Protein 8JBR (pdb70)

Secondary structure (DSSP, 8-state):
-TTTSSS-SSEEEEEEPPHHHHHHHHHHTSSS---TTEEEEEEEEES---HHHHHHHHHHHHHH-GGGGEEEE-SSSSS-EEEEES-----EEEEE-TTS-HHHHHHHHHHHHHHHHTS---TTSSPSEEEEEEESSSSEEEEEEEEETTT--HHHHHHHHHHHHHHHTGGGTS---PPPPP-S--HHHHHHHHHHHHT-HHHHHHHHHHTTT----PPP-----SS-SS--EEEE---HHHHHHHHHHHHHHTS-HHHHHHHHHHHHHHHHHT-SEEEEEEEE----SSTTSSSS-S---EEEEEEEE----BHHHHHHHHHHHHHTTTGGGGS-HHHHSBTTB-S-SEEEEEE----TTTTSBSS--EEE---S-SEEEEEEE-TTT--EEEEEEE-TTT--HHHHHHHHHHHHHHHHHHHHSTTSBTTTS--S-HHHHIIIIIGGG-----PPP--HHHHHHHHHHH-TTSEEEE-SS-EEEHHHHHHHHHHHHHHHHHHT--TT-EEEEE--SSHHHHHHHHHHHHHT-EEEEE-TTS-HHHHHHHHHHH--SEEEE-HHHHTTS---SSEEEETGGGHHHHHTS--S-------TTSEEEEEEEE-SS--EEEEEEEHHHHHHHHHHHHHHS-TTTTSEEEE-S-TTSTHHHHHHHHHHHHT-EEEE-SSGGGGGG-GGGGG--EEEE-HHHHHHHHHTT-S-TT--EEEE-SS---HHHHHHHHHSTT--EEEEEE--TBTBS-SEEEEPPTT--SPPP-BEE-TTEEEEEE-TTSPBPPTT--EEEEEEETT--S-BTT-HHHHHHHEEE-TT---SS-EEEEEEEEEEE-TTS-EEEEEESSS----SS-------TT--EEEE---TTS---EEEEB--SSS---TTHHHHHHHTTS-TTTS-SB--B-S----SSSS---GGGS-----S-BSBTT------SSHHHHHHHHHHHH--S---TT-BTGGGT--HHHHHHHHHHHHTTT-B--HHHHHHS-BHHHHHHH-B---

Radius of gyration: 36.07 Å; Cα contacts (8 Å, |Δi|>4): 2000; chains: 1; bounding box: 72×88×105 Å

Sequence (1023 aa):
QEVRLNLPEEVEDAYPLTALQLGMIFHSEYQGNLSVYHDVFTYHIRADFSFPALHSAIQEIVQRHPVLRTSFALFEYQEPLQLVHRQIDVPLGLDDLTHLSTSEQDTAIDDWIEREKIRTFDWNIPPLFRFHLHRRSQDNFNLTFSFHHSILDGWSVASLLTELLQQYLYLLDKKVLPLSPTPALSFRDFVALEKKTIQSPECQNYWQEKLRDVTLTKLPQWSKSNQVNQDWDWLVPISSQVSQGLKQLGKQVGVPLKSVLLAAHFRVLSLLNNQRDIVTGLVSNGRLEAADGEKILGLFLNTLPLRLELSGGPWSDLVKQAFDVERECLSWRRYPLAELQKSGQPLFDTAFNFIHFHIGVKDLEVLGGKFFNQTNFTLLANFSLHPLSSQIELTLKYDGNYLGEKQMELIGGYYEKTLIAMATEGLERYETCCLLSEQEQHQLLKEWNDTEVHYPDGCIHQLFEEQVKRSPDAIAIITENEQLTYRQLNEKANQLGRYLARKGVKSESLVGICLERTPEMVIGLLAILKAGGAYVPLDPAYPTERLNVILEDAQVSLLLTQAKLVEKLGNYPGNLVILEAEQKNIALESPENLSLPVSSSNTAYVIYTSGSTGKPKGVVIEHHSTTTLLNWSKEVFSSEELAGVLGSTSICFDLSVFELFLPLAVGGKIILAQNVLDLPSLSAAKEVTLINTVPTAIAQLLEIEAIPETVRTVNLAGEALSNQLVQKLYQQENIKNVYNLYGPSEDTTYSTFSLVPKGHHGQPSIGRPIANTQVYILDSFKQPVPLGTIGDLYIGGEGLARCYLNQPELTAEKFISNPFSNEPNAKLYKTGDLARYLPDGNIDFLGRGDNQVKLRGFRIELGEIEAAVVKVWEDSYRNKRLVAYLVAENDPINTEDLRRFLGQKLPEYMIPALFVSLEALPLTPNGKIDRSRLPIPEIPSTSEQDFVPPHTQKEKILASIWQDILSIKQVSRYDRFFEVGGDSIISIQVVARARQAGLKITPKQIFEYPTLAELATVADYST

Structure (mmCIF, N/CA/C/O backbone):
data_8JBR
#
_entry.id   8JBR
#
_cell.length_a   173.990
_cell.length_b   173.990
_cell.length_c   78.033
_cell.angle_alpha   90.00
_cell.angle_beta   90.00
_cell.angle_gamma   90.00
#
_symmetry.space_group_name_H-M   'I 41'
#
loop_
_entity.id
_entity.type
_entity.pdbx_description
1 polymer 'McyA protein'
2 non-polymer "ADENOSINE-5'-TRIPHOSPHATE"
3 non-polymer "4'-PHOSPHOPANTETHEINE"
4 water water
#
loop_
_atom_site.group_PDB
_atom_site.id
_atom_site.type_symbol
_atom_site.label_atom_id
_atom_site.label_alt_id
_atom_site.label_comp_id
_atom_site.label_asym_id
_atom_site.label_entity_id
_atom_site.label_seq_id
_atom_site.pdbx_PDB_ins_code
_atom_site.Cartn_x
_atom_site.Cartn_y
_atom_site.Cartn_z
_atom_site.occupancy
_atom_site.B_iso_or_equiv
_atom_site.auth_seq_id
_atom_site.auth_comp_id
_atom_site.auth_asym_id
_atom_site.auth_atom_id
_atom_site.pdbx_PDB_model_num
ATOM 1 N N . GLN A 1 4 ? -29.162 -0.088 -92.322 1.00 65.25 1269 GLN A N 1
ATOM 2 C CA . GLN A 1 4 ? -29.879 -0.278 -91.052 1.00 72.99 1269 GLN A CA 1
ATOM 3 C C . GLN A 1 4 ? -31.371 -0.256 -91.244 1.00 69.33 1269 GLN A C 1
ATOM 4 O O . GLN A 1 4 ? -31.931 0.802 -91.586 1.00 67.67 1269 GLN A O 1
ATOM 10 N N . GLU A 1 5 ? -32.087 -1.348 -91.009 1.00 66.56 1270 GLU A N 1
ATOM 11 C CA . GLU A 1 5 ? -33.521 -1.356 -91.220 1.00 65.66 1270 GLU A CA 1
ATOM 12 C C . GLU A 1 5 ? -34.234 -0.950 -89.945 1.00 66.51 1270 GLU A C 1
ATOM 13 O O . GLU A 1 5 ? -35.262 -1.527 -89.646 1.00 67.81 1270 GLU A O 1
ATOM 19 N N . VAL A 1 6 ? -33.612 -0.118 -89.102 1.00 67.37 1271 VAL A N 1
ATOM 20 C CA . VAL A 1 6 ? -34.192 0.282 -87.820 1.00 61.63 1271 VAL A CA 1
ATOM 21 C C . VAL A 1 6 ? -34.233 1.799 -87.879 1.00 60.95 1271 VAL A C 1
ATOM 22 O O . VAL A 1 6 ? -35.236 2.434 -87.539 1.00 65.88 1271 VAL A O 1
ATOM 26 N N . ARG A 1 7 ? -33.105 2.376 -88.297 1.00 61.68 1272 ARG A N 1
ATOM 27 C CA . ARG A 1 7 ? -32.996 3.783 -88.679 1.00 58.67 1272 ARG A CA 1
ATOM 28 C C . ARG A 1 7 ? -34.154 4.198 -89.589 1.00 59.69 1272 ARG A C 1
ATOM 29 O O . ARG A 1 7 ? -34.745 5.271 -89.414 1.00 56.74 1272 ARG A O 1
ATOM 37 N N . LEU A 1 8 ? -34.503 3.345 -90.558 1.00 69.85 1273 LEU A N 1
ATOM 38 C CA . LEU A 1 8 ? -35.586 3.604 -91.499 1.00 69.63 1273 LEU A CA 1
ATOM 39 C C . LEU A 1 8 ? -36.851 2.801 -91.207 1.00 66.17 1273 LEU A C 1
ATOM 40 O O . LEU A 1 8 ? -37.813 2.886 -91.977 1.00 69.50 1273 LEU A O 1
ATOM 45 N N . ASN A 1 9 ? -36.875 2.018 -90.127 1.00 68.39 1274 ASN A N 1
ATOM 46 C CA . ASN A 1 9 ? -38.127 1.427 -89.667 1.00 65.57 1274 ASN A CA 1
ATOM 47 C C . ASN A 1 9 ? -38.537 2.068 -88.349 1.00 64.94 1274 ASN A C 1
ATOM 48 O O . ASN A 1 9 ? -38.895 1.375 -87.392 1.00 69.78 1274 ASN A O 1
ATOM 53 N N . LEU A 1 10 ? -38.466 3.399 -88.293 1.00 64.65 1275 LEU A N 1
ATOM 54 C CA . LEU A 1 10 ? -38.928 4.231 -87.198 1.00 58.91 1275 LEU A CA 1
ATOM 55 C C . LEU A 1 10 ? -40.197 4.969 -87.605 1.00 61.28 1275 LEU A C 1
ATOM 56 O O . LEU A 1 10 ? -40.384 5.286 -88.784 1.00 61.65 1275 LEU A O 1
ATOM 61 N N . PRO A 1 11 ? -41.098 5.234 -86.662 1.00 63.53 1276 PRO A N 1
ATOM 62 C CA . PRO A 1 11 ? -42.207 6.150 -86.945 1.00 63.91 1276 PRO A CA 1
ATOM 63 C C . PRO A 1 11 ? -41.692 7.490 -87.456 1.00 63.74 1276 PRO A C 1
ATOM 64 O O . PRO A 1 11 ? -40.613 7.951 -87.077 1.00 59.44 1276 PRO A O 1
ATOM 68 N N . GLU A 1 12 ? -42.478 8.110 -88.341 1.00 67.14 1277 GLU A N 1
ATOM 69 C CA . GLU A 1 12 ? -42.170 9.465 -88.780 1.00 64.23 1277 GLU A CA 1
ATOM 70 C C . GLU A 1 12 ? -42.222 10.452 -87.624 1.00 65.33 1277 GLU A C 1
ATOM 71 O O . GLU A 1 12 ? -41.620 11.527 -87.713 1.00 72.17 1277 GLU A O 1
ATOM 77 N N . GLU A 1 13 ? -42.947 10.113 -86.555 1.00 67.42 1278 GLU A N 1
ATOM 78 C CA . GLU A 1 13 ? -42.839 10.832 -85.291 1.00 63.53 1278 GLU A CA 1
ATOM 79 C C . GLU A 1 13 ? -41.377 11.021 -84.910 1.00 56.65 1278 GLU A C 1
ATOM 80 O O . GLU A 1 13 ? -40.899 12.144 -84.713 1.00 47.59 1278 GLU A O 1
ATOM 86 N N . VAL A 1 14 ? -40.655 9.910 -84.819 1.00 56.85 1279 VAL A N 1
ATOM 87 C CA . VAL A 1 14 ? -39.288 9.887 -84.316 1.00 53.52 1279 VAL A CA 1
ATOM 88 C C . VAL A 1 14 ? -38.344 10.363 -85.411 1.00 56.20 1279 VAL A C 1
ATOM 89 O O . VAL A 1 14 ? -38.459 9.945 -86.569 1.00 53.59 1279 VAL A O 1
ATOM 93 N N . GLU A 1 15 ? -37.406 11.243 -85.057 1.00 48.85 1280 GLU A N 1
ATOM 94 C CA . GLU A 1 15 ? -36.396 11.652 -86.025 1.00 46.15 1280 GLU A CA 1
ATOM 95 C C . GLU A 1 15 ? -35.047 10.995 -85.766 1.00 48.28 1280 GLU A C 1
ATOM 96 O O . GLU A 1 15 ? -34.260 10.834 -86.702 1.00 45.60 1280 GLU A O 1
ATOM 102 N N . ASP A 1 16 ? -34.776 10.595 -84.524 1.00 49.84 1281 ASP A N 1
ATOM 103 C CA . ASP A 1 16 ? -33.513 9.976 -84.154 1.00 52.13 1281 ASP A CA 1
ATOM 104 C C . ASP A 1 16 ? -33.758 8.888 -83.118 1.00 46.98 1281 ASP A C 1
ATOM 105 O O . ASP A 1 16 ? -34.700 8.963 -82.326 1.00 46.71 1281 ASP A O 1
ATOM 110 N N . ALA A 1 17 ? -32.886 7.882 -83.121 1.00 40.29 1282 ALA A N 1
ATOM 111 C CA . ALA A 1 17 ? -32.999 6.764 -82.193 1.00 45.21 1282 ALA A CA 1
ATOM 112 C C . ALA A 1 17 ? -31.605 6.316 -81.787 1.00 46.04 1282 ALA A C 1
ATOM 113 O O . ALA A 1 17 ? -30.736 6.149 -82.648 1.00 47.23 1282 ALA A O 1
ATOM 115 N N . TYR A 1 18 ? -31.392 6.120 -80.487 1.00 47.69 1283 TYR A N 1
ATOM 116 C CA . TYR A 1 18 ? -30.094 5.647 -80.028 1.00 44.36 1283 TYR A CA 1
ATOM 117 C C . TYR A 1 18 ? -30.243 4.971 -78.673 1.00 46.33 1283 TYR A C 1
ATOM 118 O O . TYR A 1 18 ? -31.188 5.273 -77.936 1.00 50.13 1283 TYR A O 1
ATOM 127 N N . PRO A 1 19 ? -29.336 4.056 -78.319 1.00 48.02 1284 PRO A N 1
ATOM 128 C CA . PRO A 1 19 ? -29.543 3.222 -77.127 1.00 44.52 1284 PRO A CA 1
ATOM 129 C C . PRO A 1 19 ? -29.476 4.027 -75.837 1.00 40.48 1284 PRO A C 1
ATOM 130 O O . PRO A 1 19 ? -29.026 5.173 -75.791 1.00 37.90 1284 PRO A O 1
ATOM 134 N N . LEU A 1 20 ? -29.954 3.390 -74.771 1.00 44.05 1285 LEU A N 1
ATOM 135 C CA . LEU A 1 20 ? -29.851 3.946 -73.432 1.00 39.02 1285 LEU A CA 1
ATOM 136 C C . LEU A 1 20 ? -28.477 3.658 -72.843 1.00 37.89 1285 LEU A C 1
ATOM 137 O O . LEU A 1 20 ? -27.837 2.653 -73.165 1.00 41.47 1285 LEU A O 1
ATOM 142 N N . THR A 1 21 ? -28.028 4.555 -71.972 1.00 41.79 1286 THR A N 1
ATOM 143 C CA . THR A 1 21 ? -26.833 4.287 -71.192 1.00 33.69 1286 THR A CA 1
ATOM 144 C C . THR A 1 21 ? -27.141 3.266 -70.102 1.00 33.35 1286 THR A C 1
ATOM 145 O O . THR A 1 21 ? -28.301 3.007 -69.766 1.00 31.14 1286 THR A O 1
ATOM 149 N N . ALA A 1 22 ? -26.079 2.674 -69.550 1.00 30.42 1287 ALA A N 1
ATOM 150 C CA . ALA A 1 22 ? -26.262 1.758 -68.430 1.00 31.25 1287 ALA A CA 1
ATOM 151 C C . ALA A 1 22 ? -26.883 2.466 -67.234 1.00 32.06 1287 ALA A C 1
ATOM 152 O O . ALA A 1 22 ? -27.601 1.840 -66.444 1.00 27.38 1287 ALA A O 1
ATOM 154 N N . LEU A 1 23 ? -26.634 3.770 -67.094 1.00 24.60 1288 LEU A N 1
ATOM 155 C CA . LEU A 1 23 ? -27.213 4.521 -65.985 1.00 27.27 1288 LEU A CA 1
ATOM 156 C C . LEU A 1 23 ? -28.703 4.761 -66.199 1.00 24.80 1288 LEU A C 1
ATOM 157 O O . LEU A 1 23 ? -29.506 4.585 -65.274 1.00 21.82 1288 LEU A O 1
ATOM 162 N N . GLN A 1 24 ? -29.090 5.180 -67.408 1.00 28.66 1289 GLN A N 1
ATOM 163 C CA . GLN A 1 24 ? -30.506 5.388 -67.700 1.00 21.90 1289 GLN A CA 1
ATOM 164 C C . GLN A 1 24 ? -31.310 4.131 -67.398 1.00 23.17 1289 GLN A C 1
ATOM 165 O O . GLN A 1 24 ? -32.352 4.185 -66.734 1.00 22.05 1289 GLN A O 1
ATOM 171 N N . LEU A 1 25 ? -30.828 2.982 -67.874 1.00 27.39 1290 LEU A N 1
ATOM 172 C CA . LEU A 1 25 ? -31.461 1.715 -67.529 1.00 25.67 1290 LEU A CA 1
ATOM 173 C C . LEU A 1 25 ? -31.328 1.415 -66.044 1.00 29.54 1290 LEU A C 1
ATOM 174 O O . LEU A 1 25 ? -32.225 0.802 -65.453 1.00 26.76 1290 LEU A O 1
ATOM 179 N N . GLY A 1 26 ? -30.220 1.828 -65.427 1.00 26.67 1291 GLY A N 1
ATOM 180 C CA . GLY A 1 26 ? -30.099 1.682 -63.989 1.00 28.03 1291 GLY A CA 1
ATOM 181 C C . GLY A 1 26 ? -31.127 2.508 -63.242 1.00 26.29 1291 GLY A C 1
ATOM 182 O O . GLY A 1 26 ? -31.658 2.076 -62.215 1.00 24.76 1291 GLY A O 1
ATOM 183 N N . MET A 1 27 ? -31.440 3.702 -63.756 1.00 13.51 1292 MET A N 1
ATOM 184 C CA . MET A 1 27 ? -32.366 4.572 -63.041 1.00 18.98 1292 MET A CA 1
ATOM 185 C C . MET A 1 27 ? -33.802 4.062 -63.149 1.00 29.36 1292 MET A C 1
ATOM 186 O O . MET A 1 27 ? -34.517 4.000 -62.140 1.00 26.43 1292 MET A O 1
ATOM 191 N N . ILE A 1 28 ? -34.255 3.699 -64.364 1.00 23.54 1293 ILE A N 1
ATOM 192 C CA . ILE A 1 28 ? -35.600 3.133 -64.490 1.00 24.10 1293 ILE A CA 1
ATOM 193 C C . ILE A 1 28 ? -35.693 1.859 -63.675 1.00 24.92 1293 ILE A C 1
ATOM 194 O O . ILE A 1 28 ? -36.757 1.528 -63.138 1.00 30.40 1293 ILE A O 1
ATOM 199 N N . PHE A 1 29 ? -34.585 1.122 -63.573 1.00 29.56 1294 PHE A N 1
ATOM 200 C CA . PHE A 1 29 ? -34.573 -0.086 -62.762 1.00 22.49 1294 PHE A CA 1
ATOM 201 C C . PHE A 1 29 ? -34.926 0.243 -61.324 1.00 22.72 1294 PHE A C 1
ATOM 202 O O . PHE A 1 29 ? -35.757 -0.427 -60.700 1.00 25.44 1294 PHE A O 1
ATOM 210 N N . HIS A 1 30 ? -34.321 1.302 -60.795 1.00 20.60 1295 HIS A N 1
ATOM 211 C CA . HIS A 1 30 ? -34.576 1.700 -59.420 1.00 22.89 1295 HIS A CA 1
ATOM 212 C C . HIS A 1 30 ? -35.932 2.375 -59.284 1.00 20.65 1295 HIS A C 1
ATOM 213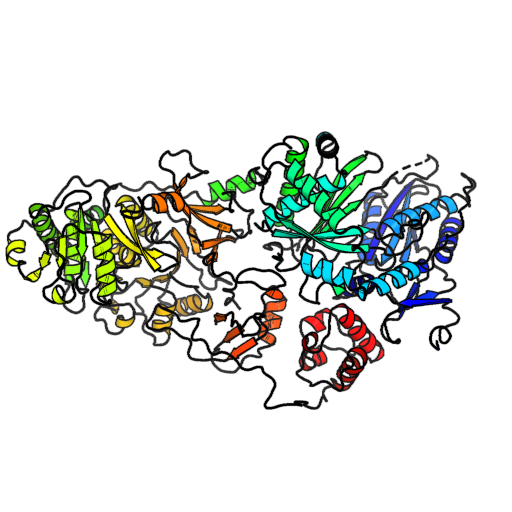 O O . HIS A 1 30 ? -36.650 2.126 -58.309 1.00 26.39 1295 HIS A O 1
ATOM 220 N N . SER A 1 31 ? -36.302 3.219 -60.253 1.00 22.42 1296 SER A N 1
ATOM 221 C CA . SER A 1 31 ? -37.610 3.866 -60.212 1.00 25.85 1296 SER A CA 1
ATOM 222 C C . SER A 1 31 ? -38.731 2.842 -60.113 1.00 26.85 1296 SER A C 1
ATOM 223 O O . SER A 1 31 ? -39.647 2.992 -59.297 1.00 31.33 1296 SER A O 1
ATOM 226 N N . GLU A 1 32 ? -38.658 1.777 -60.913 1.00 29.15 1297 GLU A N 1
ATOM 227 C CA . GLU A 1 32 ? -39.700 0.760 -60.964 1.00 27.27 1297 GLU A CA 1
ATOM 228 C C . GLU A 1 32 ? -39.307 -0.529 -60.255 1.00 28.31 1297 GLU A C 1
ATOM 229 O O . GLU A 1 32 ? -39.872 -1.586 -60.556 1.00 27.78 1297 GLU A O 1
ATOM 235 N N . TYR A 1 33 ? -38.353 -0.471 -59.323 1.00 30.20 1298 TYR A N 1
ATOM 236 C CA . TYR A 1 33 ? -37.987 -1.676 -58.588 1.00 28.19 1298 TYR A CA 1
ATOM 237 C C . TYR A 1 33 ? -39.190 -2.250 -57.848 1.00 31.61 1298 TYR A C 1
ATOM 238 O O . TYR A 1 33 ? -39.387 -3.470 -57.818 1.00 35.34 1298 TYR A O 1
ATOM 247 N N . GLN A 1 34 ? -40.004 -1.386 -57.251 1.00 33.83 1299 GLN A N 1
ATOM 248 C CA . GLN A 1 34 ? -41.270 -1.793 -56.655 1.00 33.99 1299 GLN A CA 1
ATOM 249 C C . GLN A 1 34 ? -42.362 -0.867 -57.182 1.00 37.71 1299 GLN A C 1
ATOM 250 O O . GLN A 1 34 ? -42.243 -0.245 -58.246 1.00 39.38 1299 GLN A O 1
ATOM 256 N N . GLY A 1 35 ? -43.444 -0.761 -56.417 1.00 32.34 1300 GLY A N 1
ATOM 257 C CA . GLY A 1 35 ? -44.491 0.208 -56.640 1.00 36.94 1300 GLY A CA 1
ATOM 258 C C . GLY A 1 35 ? -44.358 1.482 -55.840 1.00 41.20 1300 GLY A C 1
ATOM 259 O O . GLY A 1 35 ? -45.215 2.364 -55.956 1.00 36.29 1300 GLY A O 1
ATOM 260 N N . ASN A 1 36 ? -43.313 1.607 -55.015 1.00 51.21 1301 ASN A N 1
ATOM 261 C CA . ASN A 1 36 ? -43.087 2.857 -54.293 1.00 50.47 1301 ASN A CA 1
ATOM 262 C C . ASN A 1 36 ? -42.912 4.016 -55.266 1.00 37.13 1301 ASN A C 1
ATOM 263 O O . ASN A 1 36 ? -43.601 5.037 -55.164 1.00 43.14 1301 ASN A O 1
ATOM 268 N N . LEU A 1 37 ? -41.983 3.870 -56.214 1.00 38.19 1302 LEU A N 1
ATOM 269 C CA . LEU A 1 37 ? -41.878 4.745 -57.380 1.00 40.92 1302 LEU A CA 1
ATOM 270 C C . LEU A 1 37 ? -41.596 6.192 -56.978 1.00 28.17 1302 LEU A C 1
ATOM 271 O O . LEU A 1 37 ? -42.266 7.129 -57.417 1.00 39.90 1302 LEU A O 1
ATOM 276 N N . SER A 1 38 ? -40.575 6.371 -56.139 1.00 30.10 1303 SER A N 1
ATOM 277 C CA . SER A 1 38 ? -40.160 7.695 -55.705 1.00 25.41 1303 SER A CA 1
ATOM 278 C C . SER A 1 38 ? -38.709 8.026 -56.031 1.00 23.94 1303 SER A C 1
ATOM 279 O O . SER A 1 38 ? -38.368 9.211 -56.092 1.00 31.11 1303 SER A O 1
ATOM 282 N N . VAL A 1 39 ? -37.856 7.031 -56.242 1.00 16.35 1304 VAL A N 1
ATOM 283 C CA . VAL A 1 39 ? -36.455 7.271 -56.571 1.00 17.77 1304 VAL A CA 1
ATOM 284 C C . VAL A 1 39 ? -36.312 7.667 -58.036 1.00 17.24 1304 VAL A C 1
ATOM 285 O O . VAL A 1 39 ? -36.950 7.092 -58.930 1.00 21.11 1304 VAL A O 1
ATOM 289 N N . TYR A 1 40 ? -35.467 8.673 -58.274 1.00 14.96 1305 TYR A N 1
ATOM 290 C CA . TYR A 1 40 ? -35.114 9.199 -59.592 1.00 18.36 1305 TYR A CA 1
ATOM 291 C C . TYR A 1 40 ? -36.302 9.824 -60.321 1.00 14.43 1305 TYR A C 1
ATOM 292 O O . TYR A 1 40 ? -36.233 10.064 -61.530 1.00 22.54 1305 TYR A O 1
ATOM 301 N N . HIS A 1 41 ? -37.390 10.105 -59.606 1.00 11.21 1306 HIS A N 1
ATOM 302 C CA . HIS A 1 41 ? -38.458 10.979 -60.088 1.00 13.14 1306 HIS A CA 1
ATOM 303 C C . HIS A 1 41 ? -38.357 12.269 -59.282 1.00 12.94 1306 HIS A C 1
ATOM 304 O O . HIS A 1 41 ? -38.812 12.333 -58.136 1.00 15.56 1306 HIS A O 1
ATOM 311 N N . ASP A 1 42 ? -37.769 13.296 -59.886 1.00 12.61 1307 ASP A N 1
ATOM 312 C CA . ASP A 1 42 ? -37.515 14.553 -59.201 1.00 15.17 1307 ASP A CA 1
ATOM 313 C C . ASP A 1 42 ? -38.659 15.533 -59.428 1.00 13.88 1307 ASP A C 1
ATOM 314 O O . ASP A 1 42 ? -39.204 15.626 -60.531 1.00 18.71 1307 ASP A O 1
ATOM 319 N N . VAL A 1 43 ? -39.020 16.261 -58.372 1.00 15.81 1308 VAL A N 1
ATOM 320 C CA . VAL A 1 43 ? -40.080 17.265 -58.410 1.00 18.84 1308 VAL A CA 1
ATOM 321 C C . VAL A 1 43 ? -39.533 18.533 -57.764 1.00 20.70 1308 VAL A C 1
ATOM 322 O O . VAL A 1 43 ? -39.299 18.561 -56.550 1.00 28.10 1308 VAL A O 1
ATOM 326 N N . PHE A 1 44 ? -39.325 19.575 -58.568 1.00 22.06 1309 PHE A N 1
ATOM 327 C CA . PHE A 1 44 ? -38.804 20.855 -58.097 1.00 22.71 1309 PHE A CA 1
ATOM 328 C C . PHE A 1 44 ? -39.895 21.912 -58.203 1.00 24.99 1309 PHE A C 1
ATOM 329 O O . PHE A 1 44 ? -40.531 22.046 -59.253 1.00 30.25 1309 PHE A O 1
ATOM 337 N N . THR A 1 45 ? -40.102 22.667 -57.124 1.00 32.46 1310 THR A N 1
ATOM 338 C CA . THR A 1 45 ? -41.092 23.735 -57.084 1.00 30.12 1310 THR A CA 1
ATOM 339 C C . THR A 1 45 ? -40.406 25.071 -56.820 1.00 36.77 1310 THR A C 1
ATOM 340 O O . THR A 1 45 ? -39.258 25.125 -56.370 1.00 37.73 1310 THR A O 1
ATOM 344 N N . TYR A 1 46 ? -41.120 26.158 -57.122 1.00 36.14 1311 TYR A N 1
ATOM 345 C CA . TYR A 1 46 ? -40.575 27.509 -56.997 1.00 35.44 1311 TYR A CA 1
ATOM 346 C C . TYR A 1 46 ? -41.698 28.475 -56.657 1.00 41.39 1311 TYR A C 1
ATOM 347 O O . TYR A 1 46 ? -42.639 28.617 -57.440 1.00 40.35 1311 TYR A O 1
ATOM 356 N N . HIS A 1 47 ? -41.590 29.152 -55.515 1.00 41.25 1312 HIS A N 1
ATOM 357 C CA . HIS A 1 47 ? -42.508 30.224 -55.143 1.00 40.17 1312 HIS A CA 1
ATOM 358 C C . HIS A 1 47 ? -41.957 31.543 -55.668 1.00 46.44 1312 HIS A C 1
ATOM 359 O O . HIS A 1 47 ? -40.785 31.859 -55.445 1.00 50.74 1312 HIS A O 1
ATOM 366 N N . ILE A 1 48 ? -42.790 32.303 -56.379 1.00 45.63 1313 ILE A N 1
ATOM 367 C CA . ILE A 1 48 ? -42.300 33.416 -57.188 1.00 50.00 1313 ILE A CA 1
ATOM 368 C C . ILE A 1 48 ? -43.225 34.619 -57.059 1.00 53.22 1313 ILE A C 1
ATOM 369 O O . ILE A 1 48 ? -44.439 34.502 -57.251 1.00 55.10 1313 ILE A O 1
ATOM 374 N N . ARG A 1 49 ? -42.639 35.776 -56.747 1.00 60.18 1314 ARG A N 1
ATOM 375 C CA . ARG A 1 49 ? -43.299 37.076 -56.830 1.00 55.47 1314 ARG A CA 1
ATOM 376 C C . ARG A 1 49 ? -43.052 37.650 -58.225 1.00 60.61 1314 ARG A C 1
ATOM 377 O O . ARG A 1 49 ? -41.897 37.889 -58.595 1.00 66.55 1314 ARG A O 1
ATOM 385 N N . ALA A 1 50 ? -44.119 37.873 -58.999 1.00 48.62 1315 ALA A N 1
ATOM 386 C CA . ALA A 1 50 ? -43.937 38.221 -60.409 1.00 53.63 1315 ALA A CA 1
ATOM 387 C C . ALA A 1 50 ? -45.259 38.659 -61.038 1.00 59.88 1315 ALA A C 1
ATOM 388 O O . ALA A 1 50 ? -46.282 38.804 -60.367 1.00 47.98 1315 ALA A O 1
ATOM 390 N N . ASP A 1 51 ? -45.207 38.904 -62.347 1.00 68.31 1316 ASP A N 1
ATOM 391 C CA . ASP A 1 51 ? -46.381 38.956 -63.214 1.00 61.92 1316 ASP A CA 1
ATOM 392 C C . ASP A 1 51 ? -46.292 37.776 -64.171 1.00 53.06 1316 ASP A C 1
ATOM 393 O O . ASP A 1 51 ? -45.284 37.616 -64.865 1.00 45.79 1316 ASP A O 1
ATOM 398 N N . PHE A 1 52 ? -47.347 36.970 -64.222 1.00 52.12 1317 PHE A N 1
ATOM 399 C CA . PHE A 1 52 ? -47.272 35.687 -64.897 1.00 52.73 1317 PHE A CA 1
ATOM 400 C C . PHE A 1 52 ? -47.267 35.933 -66.410 1.00 57.20 1317 PHE A C 1
ATOM 401 O O . PHE A 1 52 ? -47.409 37.069 -66.883 1.00 50.74 1317 PHE A O 1
ATOM 409 N N . SER A 1 53 ? -47.138 34.851 -67.177 1.00 61.97 1318 SER A N 1
ATOM 410 C CA . SER A 1 53 ? -47.593 34.875 -68.564 1.00 54.73 1318 SER A CA 1
ATOM 411 C C . SER A 1 53 ? -47.795 33.451 -69.072 1.00 47.88 1318 SER A C 1
ATOM 412 O O . SER A 1 53 ? -46.993 32.930 -69.855 1.00 43.21 1318 SER A O 1
ATOM 415 N N . PHE A 1 54 ? -48.884 32.835 -68.621 1.00 53.51 1319 PHE A N 1
ATOM 416 C CA . PHE A 1 54 ? -49.382 31.485 -68.872 1.00 50.33 1319 PHE A CA 1
ATOM 417 C C . PHE A 1 54 ? -49.311 31.122 -70.354 1.00 57.05 1319 PHE A C 1
ATOM 418 O O . PHE A 1 54 ? -49.050 29.958 -70.686 1.00 53.31 1319 PHE A O 1
ATOM 426 N N . PRO A 1 55 ? -49.536 32.072 -71.286 1.00 47.75 1320 PRO A N 1
ATOM 427 C CA . PRO A 1 55 ? -49.233 31.776 -72.694 1.00 50.89 1320 PRO A CA 1
ATOM 428 C C . PRO A 1 55 ? -47.747 31.855 -73.027 1.00 57.34 1320 PRO A C 1
ATOM 429 O O . PRO A 1 55 ? -47.219 30.956 -73.691 1.00 47.38 1320 PRO A O 1
ATOM 433 N N . ALA A 1 56 ? -47.057 32.916 -72.593 1.00 53.92 1321 ALA A N 1
ATOM 434 C CA . ALA A 1 56 ? -45.627 33.007 -72.875 1.00 47.94 1321 ALA A CA 1
ATOM 435 C C . ALA A 1 56 ? -44.849 31.955 -72.097 1.00 47.50 1321 ALA A C 1
ATOM 436 O O . ALA A 1 56 ? -43.864 31.404 -72.602 1.00 37.12 1321 ALA A O 1
ATOM 438 N N . LEU A 1 57 ? -45.275 31.670 -70.864 1.00 53.63 1322 LEU A N 1
ATOM 439 C CA . LEU A 1 57 ? -44.689 30.566 -70.110 1.00 45.72 1322 LEU A CA 1
ATOM 440 C C . LEU A 1 57 ? -44.822 29.259 -70.877 1.00 35.13 1322 LEU A C 1
ATOM 441 O O . LEU A 1 57 ? -43.852 28.506 -71.017 1.00 38.48 1322 LEU A O 1
ATOM 446 N N . HIS A 1 58 ? -46.019 28.981 -71.396 1.00 46.45 1323 HIS A N 1
ATOM 447 C CA . HIS A 1 58 ? -46.229 27.765 -72.174 1.00 42.99 1323 HIS A CA 1
ATOM 448 C C . HIS A 1 58 ? -45.358 27.759 -73.422 1.00 46.09 1323 HIS A C 1
ATOM 449 O O . HIS A 1 58 ? -44.590 26.818 -73.655 1.00 42.37 1323 HIS A O 1
ATOM 456 N N . SER A 1 59 ? -45.474 28.802 -74.247 1.00 46.83 1324 SER A N 1
ATOM 457 C CA . SER A 1 59 ? -44.714 28.837 -75.491 1.00 37.52 1324 SER A CA 1
ATOM 458 C C . SER A 1 59 ? -43.221 28.721 -75.219 1.00 39.55 1324 SER A C 1
ATOM 459 O O . SER A 1 59 ? -42.503 28.038 -75.957 1.00 34.75 1324 SER A O 1
ATOM 462 N N . ALA A 1 60 ? -42.746 29.350 -74.139 1.00 47.32 1325 ALA A N 1
ATOM 463 C CA . ALA A 1 60 ? -41.342 29.226 -73.757 1.00 33.61 1325 ALA A CA 1
ATOM 464 C C . ALA A 1 60 ? -40.954 27.770 -73.532 1.00 43.74 1325 ALA A C 1
ATOM 465 O O . ALA A 1 60 ? -39.828 27.365 -73.846 1.00 31.38 1325 ALA A O 1
ATOM 467 N N . ILE A 1 61 ? -41.873 26.967 -72.989 1.00 33.59 1326 ILE A N 1
ATOM 468 C CA . ILE A 1 61 ? -41.603 25.541 -72.844 1.00 27.80 1326 ILE A CA 1
ATOM 469 C C . ILE A 1 61 ? -41.488 24.885 -74.214 1.00 37.80 1326 ILE A C 1
ATOM 470 O O . ILE A 1 61 ? -40.598 24.058 -74.449 1.00 34.47 1326 ILE A O 1
ATOM 475 N N . GLN A 1 62 ? -42.376 25.251 -75.145 1.00 42.94 1327 GLN A N 1
ATOM 476 C CA . GLN A 1 62 ? -42.322 24.683 -76.489 1.00 35.07 1327 GLN A CA 1
ATOM 477 C C . GLN A 1 62 ? -41.023 25.042 -77.197 1.00 44.06 1327 GLN A C 1
ATOM 478 O O . GLN A 1 62 ? -40.522 24.259 -78.011 1.00 51.23 1327 GLN A O 1
ATOM 484 N N . GLU A 1 63 ? -40.469 26.219 -76.908 1.00 46.17 1328 GLU A N 1
ATOM 485 C CA . GLU A 1 63 ? -39.179 26.580 -77.483 1.00 45.32 1328 GLU A CA 1
ATOM 486 C C . GLU A 1 63 ? -38.066 25.696 -76.938 1.00 48.08 1328 GLU A C 1
ATOM 487 O O . GLU A 1 63 ? -37.173 25.278 -77.686 1.00 43.28 1328 GLU A O 1
ATOM 493 N N . ILE A 1 64 ? -38.115 25.380 -75.643 1.00 46.94 1329 ILE A N 1
ATOM 494 C CA . ILE A 1 64 ? -37.049 24.598 -75.028 1.00 43.92 1329 ILE A CA 1
ATOM 495 C C . ILE A 1 64 ? -37.146 23.128 -75.423 1.00 50.73 1329 ILE A C 1
ATOM 496 O O . ILE A 1 64 ? -36.126 22.474 -75.671 1.00 49.56 1329 ILE A O 1
ATOM 501 N N . VAL A 1 65 ? -38.363 22.584 -75.496 1.00 41.29 1330 VAL A N 1
ATOM 502 C CA . VAL A 1 65 ? -38.508 21.155 -75.760 1.00 42.95 1330 VAL A CA 1
ATOM 503 C C . VAL A 1 65 ? -38.039 20.814 -77.173 1.00 46.66 1330 VAL A C 1
ATOM 504 O O . VAL A 1 65 ? -37.344 19.812 -77.384 1.00 47.22 1330 VAL A O 1
ATOM 508 N N . GLN A 1 66 ? -38.391 21.644 -78.159 1.00 42.84 1331 GLN A N 1
ATOM 509 C CA . GLN A 1 66 ? -37.868 21.460 -79.508 1.00 42.47 1331 GLN A CA 1
ATOM 510 C C . GLN A 1 66 ? -36.374 21.752 -79.577 1.00 37.22 1331 GLN A C 1
ATOM 511 O O . GLN A 1 66 ? -35.704 21.314 -80.518 1.00 32.31 1331 GLN A O 1
ATOM 517 N N . ARG A 1 67 ? -35.837 22.459 -78.582 1.00 43.13 1332 ARG A N 1
ATOM 518 C CA . ARG A 1 67 ? -34.425 22.821 -78.595 1.00 40.33 1332 ARG A CA 1
ATOM 519 C C . ARG A 1 67 ? -33.523 21.636 -78.270 1.00 43.81 1332 ARG A C 1
ATOM 520 O O . ARG A 1 67 ? -32.369 21.603 -78.713 1.00 42.50 1332 ARG A O 1
ATOM 528 N N . HIS A 1 68 ? -34.016 20.660 -77.510 1.00 39.39 1333 HIS A N 1
ATOM 529 C CA . HIS A 1 68 ? -33.169 19.594 -76.980 1.00 34.72 1333 HIS A CA 1
ATOM 530 C C . HIS A 1 68 ? -33.795 18.233 -77.251 1.00 31.13 1333 HIS A C 1
ATOM 531 O O . HIS A 1 68 ? -34.911 17.959 -76.765 1.00 26.70 1333 HIS A O 1
ATOM 538 N N . PRO A 1 69 ? -33.126 17.359 -78.008 1.00 33.20 1334 PRO A N 1
ATOM 539 C CA . PRO A 1 69 ? -33.687 16.022 -78.278 1.00 34.55 1334 PRO A CA 1
ATOM 540 C C . PRO A 1 69 ? -34.041 15.225 -77.033 1.00 34.05 1334 PRO A C 1
ATOM 541 O O . PRO A 1 69 ? -35.038 14.492 -77.041 1.00 32.98 1334 PRO A O 1
ATOM 545 N N . VAL A 1 70 ? -33.250 15.340 -75.962 1.00 31.67 1335 VAL A N 1
ATOM 546 C CA . VAL A 1 70 ? -33.551 14.595 -74.743 1.00 30.91 1335 VAL A CA 1
ATOM 547 C C . VAL A 1 70 ? -34.887 15.036 -74.155 1.00 32.99 1335 VAL A C 1
ATOM 548 O O . VAL A 1 70 ? -35.576 14.246 -73.498 1.00 29.45 1335 VAL A O 1
ATOM 552 N N . LEU A 1 71 ? -35.290 16.284 -74.399 1.00 30.57 1336 LEU A N 1
ATOM 553 C CA . LEU A 1 71 ? -36.585 16.777 -73.948 1.00 23.48 1336 LEU A CA 1
ATOM 554 C C . LEU A 1 71 ? -37.731 16.358 -74.861 1.00 33.33 1336 LEU A C 1
ATOM 555 O O . LEU A 1 71 ? -38.876 16.752 -74.614 1.00 30.60 1336 LEU A O 1
ATOM 560 N N . ARG A 1 72 ? -37.447 15.590 -75.913 1.00 30.40 1337 ARG A N 1
ATOM 561 C CA . ARG A 1 72 ? -38.468 14.967 -76.745 1.00 26.51 1337 ARG A CA 1
ATOM 562 C C . ARG A 1 72 ? -38.265 13.460 -76.820 1.00 32.29 1337 ARG A C 1
ATOM 563 O O . ARG A 1 72 ? -38.734 12.814 -77.762 1.00 28.70 1337 ARG A O 1
ATOM 571 N N . THR A 1 73 ? -37.567 12.891 -75.844 1.00 29.20 1338 THR A N 1
ATOM 572 C CA . THR A 1 73 ? -37.137 11.504 -75.907 1.00 34.56 1338 THR A CA 1
ATOM 573 C C . THR A 1 73 ? -38.204 10.579 -75.337 1.00 38.50 1338 THR A C 1
ATOM 574 O O . THR A 1 73 ? -38.756 10.835 -74.262 1.00 31.60 1338 THR A O 1
ATOM 578 N N . SER A 1 74 ? -38.500 9.521 -76.078 1.00 33.45 1339 SER A N 1
ATOM 579 C CA . SER A 1 74 ? -39.258 8.383 -75.592 1.00 29.82 1339 SER A CA 1
ATOM 580 C C . SER A 1 74 ? -38.313 7.219 -75.331 1.00 34.50 1339 SER A C 1
ATOM 581 O O . SER A 1 74 ? -37.179 7.191 -75.814 1.00 39.75 1339 SER A O 1
ATOM 584 N N . PHE A 1 75 ? -38.787 6.255 -74.551 1.00 31.83 1340 PHE A N 1
ATOM 585 C CA . PHE A 1 75 ? -38.033 5.040 -74.279 1.00 38.69 1340 PHE A CA 1
ATOM 586 C C . PHE A 1 75 ? -38.741 3.852 -74.911 1.00 43.67 1340 PHE A C 1
ATOM 587 O O . PHE A 1 75 ? -39.932 3.628 -74.665 1.00 39.21 1340 PHE A O 1
ATOM 595 N N . ALA A 1 76 ? -38.008 3.100 -75.726 1.00 47.20 1341 ALA A N 1
ATOM 596 C CA . ALA A 1 76 ? -38.485 1.846 -76.301 1.00 50.99 1341 ALA A CA 1
ATOM 597 C C . ALA A 1 76 ? -37.603 0.734 -75.745 1.00 49.78 1341 ALA A C 1
ATOM 598 O O . ALA A 1 76 ? -36.467 0.546 -76.194 1.00 50.22 1341 ALA A O 1
ATOM 600 N N . LEU A 1 77 ? -38.129 -0.008 -74.773 1.00 46.95 1342 LEU A N 1
ATOM 601 C CA . LEU A 1 77 ? -37.314 -0.951 -73.996 1.00 52.19 1342 LEU A CA 1
ATOM 602 C C . LEU A 1 77 ? -37.217 -2.318 -74.670 1.00 63.26 1342 LEU A C 1
ATOM 603 O O . LEU A 1 77 ? -36.136 -2.734 -75.096 1.00 69.20 1342 LEU A O 1
ATOM 608 N N . PHE A 1 78 ? -38.343 -3.024 -74.769 1.00 61.45 1343 PHE A N 1
ATOM 609 C CA . PHE A 1 78 ? -38.327 -4.449 -75.083 1.00 70.32 1343 PHE A CA 1
ATOM 610 C C . PHE A 1 78 ? -38.416 -4.738 -76.580 1.00 69.90 1343 PHE A C 1
ATOM 611 O O . PHE A 1 78 ? -37.710 -5.614 -77.087 1.00 68.16 1343 PHE A O 1
ATOM 619 N N . GLU A 1 79 ? -39.266 -4.005 -77.291 1.00 67.12 1344 GLU A N 1
ATOM 620 C CA . GLU A 1 79 ? -39.579 -4.236 -78.697 1.00 69.71 1344 GLU A CA 1
ATOM 621 C C . GLU A 1 79 ? -38.366 -4.335 -79.619 1.00 71.15 1344 GLU A C 1
ATOM 622 O O . GLU A 1 79 ? -38.399 -5.082 -80.602 1.00 67.96 1344 GLU A O 1
ATOM 628 N N . TYR A 1 80 ? -37.291 -3.613 -79.325 1.00 69.28 1345 TYR A N 1
ATOM 629 C CA . TYR A 1 80 ? -36.114 -3.625 -80.180 1.00 63.73 1345 TYR A CA 1
ATOM 630 C C . TYR A 1 80 ? -35.065 -4.597 -79.644 1.00 69.85 1345 TYR A C 1
ATOM 631 O O . TYR A 1 80 ? -35.270 -5.293 -78.645 1.00 64.60 1345 TYR A O 1
ATOM 640 N N . GLN A 1 81 ? -33.924 -4.644 -80.335 1.00 72.71 1346 GLN A N 1
ATOM 641 C CA . GLN A 1 81 ? -32.811 -5.504 -79.951 1.00 74.23 1346 GLN A CA 1
ATOM 642 C C . GLN A 1 81 ? -32.301 -5.123 -78.566 1.00 68.03 1346 GLN A C 1
ATOM 643 O O . GLN A 1 81 ? -32.396 -5.914 -77.621 1.00 69.23 1346 GLN A O 1
ATOM 649 N N . GLU A 1 82 ? -31.756 -3.917 -78.444 1.00 65.90 1347 GLU A N 1
ATOM 650 C CA . GLU A 1 82 ? -31.427 -3.310 -77.168 1.00 65.29 1347 GLU A CA 1
ATOM 651 C C . GLU A 1 82 ? -32.429 -2.203 -76.856 1.00 60.18 1347 GLU A C 1
ATOM 652 O O . GLU A 1 82 ? -32.982 -1.592 -77.777 1.00 58.25 1347 GLU A O 1
ATOM 658 N N . PRO A 1 83 ? -32.726 -1.949 -75.582 1.00 55.64 1348 PRO A N 1
ATOM 659 C CA . PRO A 1 83 ? -33.442 -0.717 -75.234 1.00 56.20 1348 PRO A CA 1
ATOM 660 C C . PRO A 1 83 ? -32.736 0.498 -75.819 1.00 48.44 1348 PRO A C 1
ATOM 661 O O . PRO A 1 83 ? -31.508 0.605 -75.783 1.00 47.77 1348 PRO A O 1
ATOM 665 N N . LEU A 1 84 ? -33.523 1.414 -76.380 1.00 42.78 1349 LEU A N 1
ATOM 666 C CA . LEU A 1 84 ? -32.960 2.565 -77.070 1.00 45.70 1349 LEU A CA 1
ATOM 667 C C . LEU A 1 84 ? -33.910 3.749 -76.956 1.00 49.84 1349 LEU A C 1
ATOM 668 O O . LEU A 1 84 ? -35.123 3.581 -76.805 1.00 54.40 1349 LEU A O 1
ATOM 673 N N . GLN A 1 85 ? -33.337 4.950 -77.012 1.00 44.78 1350 GLN A N 1
ATOM 674 C CA . GLN A 1 85 ? -34.093 6.187 -76.872 1.00 38.61 1350 GLN A CA 1
ATOM 675 C C . GLN A 1 85 ? -34.610 6.632 -78.230 1.00 40.95 1350 GLN A C 1
ATOM 676 O O . GLN A 1 85 ? -33.846 6.709 -79.196 1.00 47.70 1350 GLN A O 1
ATOM 682 N N . LEU A 1 86 ? -35.901 6.939 -78.296 1.00 37.80 1351 LEU A N 1
ATOM 683 C CA . LEU A 1 86 ? -36.530 7.441 -79.510 1.00 37.89 1351 LEU A CA 1
ATOM 684 C C . LEU A 1 86 ? -36.750 8.940 -79.357 1.00 34.44 1351 LEU A C 1
ATOM 685 O O . LEU A 1 86 ? -37.409 9.379 -78.410 1.00 34.70 1351 LEU A O 1
ATOM 690 N N . VAL A 1 87 ? -36.193 9.717 -80.279 1.00 30.33 1352 VAL A N 1
ATOM 691 C CA . VAL A 1 87 ? -36.251 11.172 -80.228 1.00 31.43 1352 VAL A CA 1
ATOM 692 C C . VAL A 1 87 ? -37.378 11.629 -81.145 1.00 37.43 1352 VAL A C 1
ATOM 693 O O . VAL A 1 87 ? -37.261 11.556 -82.373 1.00 47.05 1352 VAL A O 1
ATOM 697 N N . HIS A 1 88 ? -38.468 12.108 -80.553 1.00 34.88 1353 HIS A N 1
ATOM 698 C CA . HIS A 1 88 ? -39.618 12.555 -81.324 1.00 34.12 1353 HIS A CA 1
ATOM 699 C C . HIS A 1 88 ? -39.373 13.944 -81.898 1.00 40.35 1353 HIS A C 1
ATOM 700 O O . HIS A 1 88 ? -38.658 14.764 -81.315 1.00 35.93 1353 HIS A O 1
ATOM 707 N N . ARG A 1 89 ? -39.983 14.206 -83.059 1.00 47.16 1354 ARG A N 1
ATOM 708 C CA . ARG A 1 89 ? -39.650 15.413 -83.810 1.00 48.92 1354 ARG A CA 1
ATOM 709 C C . ARG A 1 89 ? -40.267 16.674 -83.215 1.00 39.00 1354 ARG A C 1
ATOM 710 O O . ARG A 1 89 ? -39.659 17.744 -83.310 1.00 39.73 1354 ARG A O 1
ATOM 718 N N . GLN A 1 90 ? -41.454 16.585 -82.616 1.00 41.76 1355 GLN A N 1
ATOM 719 C CA . GLN A 1 90 ? -41.980 17.721 -81.868 1.00 44.85 1355 GLN A CA 1
ATOM 720 C C . GLN A 1 90 ? -43.133 17.208 -81.022 1.00 41.96 1355 GLN A C 1
ATOM 721 O O . GLN A 1 90 ? -43.796 16.238 -81.395 1.00 38.04 1355 GLN A O 1
ATOM 727 N N . ILE A 1 91 ? -43.355 17.850 -79.876 1.00 41.28 1356 ILE A N 1
ATOM 728 C CA . ILE A 1 91 ? -44.405 17.441 -78.950 1.00 38.02 1356 ILE A CA 1
ATOM 729 C C . ILE A 1 91 ? -45.068 18.679 -78.363 1.00 37.44 1356 ILE A C 1
ATOM 730 O O . ILE A 1 91 ? -44.411 19.695 -78.120 1.00 37.72 1356 ILE A O 1
ATOM 735 N N . ASP A 1 92 ? -46.377 18.591 -78.139 1.00 47.01 1357 ASP A N 1
ATOM 736 C CA . ASP A 1 92 ? -47.101 19.595 -77.376 1.00 42.04 1357 ASP A CA 1
ATOM 737 C C . ASP A 1 92 ? -47.080 19.204 -75.904 1.00 44.84 1357 ASP A C 1
ATOM 738 O O . ASP A 1 92 ? -47.254 18.033 -75.558 1.00 39.00 1357 ASP A O 1
ATOM 743 N N . VAL A 1 93 ? -46.851 20.187 -75.041 1.00 40.38 1358 VAL A N 1
ATOM 744 C CA . VAL A 1 93 ? -46.704 19.918 -73.612 1.00 34.06 1358 VAL A CA 1
ATOM 745 C C . VAL A 1 93 ? -47.500 20.937 -72.802 1.00 30.38 1358 VAL A C 1
ATOM 746 O O . VAL A 1 93 ? -47.201 22.139 -72.831 1.00 26.74 1358 VAL A O 1
ATOM 750 N N . PRO A 1 94 ? -48.522 20.500 -72.075 1.00 25.35 1359 PRO A N 1
ATOM 751 C CA . PRO A 1 94 ? -49.392 21.441 -71.368 1.00 24.22 1359 PRO A CA 1
ATOM 752 C C . PRO A 1 94 ? -48.725 21.982 -70.111 1.00 24.97 1359 PRO A C 1
ATOM 753 O O . PRO A 1 94 ? -47.682 21.505 -69.664 1.00 31.61 1359 PRO A O 1
ATOM 757 N N . LEU A 1 95 ? -49.356 23.009 -69.546 1.00 27.20 1360 LEU A N 1
ATOM 758 C CA . LEU A 1 95 ? -48.957 23.585 -68.266 1.00 21.06 1360 LEU A CA 1
ATOM 759 C C . LEU A 1 95 ? -50.161 23.521 -67.339 1.00 29.18 1360 LEU A C 1
ATOM 760 O O . LEU A 1 95 ? -51.143 24.244 -67.538 1.00 32.23 1360 LEU A O 1
ATOM 765 N N . GLY A 1 96 ? -50.096 22.642 -66.343 1.00 18.12 1361 GLY A N 1
ATOM 766 C CA . GLY A 1 96 ? -51.181 22.538 -65.390 1.00 19.85 1361 GLY A CA 1
ATOM 767 C C . GLY A 1 96 ? -51.309 23.791 -64.546 1.00 17.03 1361 GLY A C 1
ATOM 768 O O . GLY A 1 96 ? -50.333 24.491 -64.275 1.00 14.87 1361 GLY A O 1
ATOM 769 N N . LEU A 1 97 ? -52.541 24.078 -64.130 1.00 24.81 1362 LEU A N 1
ATOM 770 C CA . LEU A 1 97 ? -52.832 25.271 -63.348 1.00 24.96 1362 LEU A CA 1
ATOM 771 C C . LEU A 1 97 ? -53.815 24.943 -62.237 1.00 24.34 1362 LEU A C 1
ATOM 772 O O . LEU A 1 97 ? -54.745 24.155 -62.430 1.00 25.24 1362 LEU A O 1
ATOM 777 N N . ASP A 1 98 ? -53.594 25.548 -61.072 1.00 25.63 1363 ASP A N 1
ATOM 778 C CA . ASP A 1 98 ? -54.581 25.579 -60.001 1.00 27.57 1363 ASP A CA 1
ATOM 779 C C . ASP A 1 98 ? -54.588 26.977 -59.408 1.00 30.07 1363 ASP A C 1
ATOM 780 O O . ASP A 1 98 ? -53.526 27.524 -59.098 1.00 30.14 1363 ASP A O 1
ATOM 785 N N . ASP A 1 99 ? -55.775 27.555 -59.263 1.00 30.17 1364 ASP A N 1
ATOM 786 C CA . ASP A 1 99 ? -55.938 28.823 -58.568 1.00 35.92 1364 ASP A CA 1
ATOM 787 C C . ASP A 1 99 ? -56.369 28.549 -57.135 1.00 34.44 1364 ASP A C 1
ATOM 788 O O . ASP A 1 99 ? -57.362 27.853 -56.902 1.00 44.04 1364 ASP A O 1
ATOM 793 N N . LEU A 1 100 ? -55.617 29.087 -56.182 1.00 45.15 1365 LEU A N 1
ATOM 794 C CA . LEU A 1 100 ? -55.915 28.913 -54.765 1.00 49.76 1365 LEU A CA 1
ATOM 795 C C . LEU A 1 100 ? -55.657 30.221 -54.019 1.00 42.75 1365 LEU A C 1
ATOM 796 O O . LEU A 1 100 ? -55.008 30.263 -52.974 1.00 52.47 1365 LEU A O 1
ATOM 801 N N . THR A 1 101 ? -56.192 31.315 -54.570 1.00 44.05 1366 THR A N 1
ATOM 802 C CA . THR A 1 101 ? -56.150 32.604 -53.887 1.00 44.34 1366 THR A CA 1
ATOM 803 C C . THR A 1 101 ? -57.088 32.624 -52.686 1.00 46.91 1366 THR A C 1
ATOM 804 O O . THR A 1 101 ? -56.799 33.286 -51.681 1.00 58.47 1366 THR A O 1
ATOM 808 N N . HIS A 1 102 ? -58.196 31.885 -52.760 1.00 42.75 1367 HIS A N 1
ATOM 809 C CA . HIS A 1 102 ? -59.188 31.832 -51.692 1.00 47.09 1367 HIS A CA 1
ATOM 810 C C . HIS A 1 102 ? -58.652 31.235 -50.396 1.00 48.17 1367 HIS A C 1
ATOM 811 O O . HIS A 1 102 ? -59.386 31.217 -49.402 1.00 49.38 1367 HIS A O 1
ATOM 818 N N . LEU A 1 103 ? -57.412 30.756 -50.369 1.00 46.52 1368 LEU A N 1
ATOM 819 C CA . LEU A 1 103 ? -56.847 30.098 -49.200 1.00 51.29 1368 LEU A CA 1
ATOM 820 C C . LEU A 1 103 ? -55.729 30.940 -48.603 1.00 54.51 1368 LEU A C 1
ATOM 821 O O . LEU A 1 103 ? -54.984 31.607 -49.328 1.00 52.55 1368 LEU A O 1
ATOM 826 N N . SER A 1 104 ? -55.613 30.900 -47.277 1.00 46.39 1369 SER A N 1
ATOM 827 C CA . SER A 1 104 ? -54.527 31.587 -46.596 1.00 48.11 1369 SER A CA 1
ATOM 828 C C . SER A 1 104 ? -53.185 30.970 -46.984 1.00 49.49 1369 SER A C 1
ATOM 829 O O . SER A 1 104 ? -53.112 29.856 -47.510 1.00 56.25 1369 SER A O 1
ATOM 832 N N . THR A 1 105 ? -52.111 31.714 -46.709 1.00 42.69 1370 THR A N 1
ATOM 833 C CA . THR A 1 105 ? -50.786 31.309 -47.174 1.00 46.82 1370 THR A CA 1
ATOM 834 C C . THR A 1 105 ? -50.360 29.976 -46.568 1.00 47.68 1370 THR A C 1
ATOM 835 O O . THR A 1 105 ? -49.714 29.160 -47.237 1.00 48.12 1370 THR A O 1
ATOM 839 N N . SER A 1 106 ? -50.718 29.728 -45.305 1.00 52.98 1371 SER A N 1
ATOM 840 C CA . SER A 1 106 ? -50.413 28.435 -44.701 1.00 49.37 1371 SER A CA 1
ATOM 841 C C . SER A 1 106 ? -51.201 27.314 -45.367 1.00 51.16 1371 SER A C 1
ATOM 842 O O . SER A 1 106 ? -50.672 26.218 -45.581 1.00 52.72 1371 SER A O 1
ATOM 845 N N . GLU A 1 107 ? -52.469 27.570 -45.703 1.00 43.34 1372 GLU A N 1
ATOM 846 C CA . GLU A 1 107 ? -53.248 26.581 -46.440 1.00 47.22 1372 GLU A CA 1
ATOM 847 C C . GLU A 1 107 ? -52.686 26.355 -47.837 1.00 52.61 1372 GLU A C 1
ATOM 848 O O . GLU A 1 107 ? -52.871 25.276 -48.413 1.00 36.72 1372 GLU A O 1
ATOM 854 N N . GLN A 1 108 ? -52.000 27.355 -48.393 1.00 46.98 1373 GLN A N 1
ATOM 855 C CA . GLN A 1 108 ? -51.538 27.255 -49.772 1.00 46.95 1373 GLN A CA 1
ATOM 856 C C . GLN A 1 108 ? -50.403 26.248 -49.905 1.00 49.65 1373 GLN A C 1
ATOM 857 O O . GLN A 1 108 ? -50.369 25.468 -50.863 1.00 51.68 1373 GLN A O 1
ATOM 863 N N . ASP A 1 109 ? -49.472 26.236 -48.950 1.00 43.26 1374 ASP A N 1
ATOM 864 C CA . ASP A 1 109 ? -48.385 25.267 -49.014 1.00 42.07 1374 ASP A CA 1
ATOM 865 C C . ASP A 1 109 ? -48.854 23.864 -48.656 1.00 42.46 1374 ASP A C 1
ATOM 866 O O . ASP A 1 109 ? -48.301 22.883 -49.167 1.00 40.58 1374 ASP A O 1
ATOM 871 N N . THR A 1 110 ? -49.862 23.748 -47.788 1.00 42.75 1375 THR A N 1
ATOM 872 C CA . THR A 1 110 ? -50.449 22.440 -47.513 1.00 47.76 1375 THR A CA 1
ATOM 873 C C . THR A 1 110 ? -50.990 21.808 -48.788 1.00 46.18 1375 THR A C 1
ATOM 874 O O . THR A 1 110 ? -50.779 20.617 -49.037 1.00 47.88 1375 THR A O 1
ATOM 878 N N . ALA A 1 111 ? -51.678 22.596 -49.617 1.00 40.32 1376 ALA A N 1
ATOM 879 C CA . ALA A 1 111 ? -52.209 22.091 -50.876 1.00 37.92 1376 ALA A CA 1
ATOM 880 C C . ALA A 1 111 ? -51.138 21.920 -51.947 1.00 41.86 1376 ALA A C 1
ATOM 881 O O . ALA A 1 111 ? -51.325 21.113 -52.863 1.00 39.44 1376 ALA A O 1
ATOM 883 N N . ILE A 1 112 ? -50.029 22.656 -51.862 1.00 34.07 1377 ILE A N 1
ATOM 884 C CA . ILE A 1 112 ? -48.963 22.503 -52.848 1.00 30.13 1377 ILE A CA 1
ATOM 885 C C . ILE A 1 112 ? -48.140 21.256 -52.556 1.00 39.20 1377 ILE A C 1
ATOM 886 O O . ILE A 1 112 ? -47.939 20.409 -53.434 1.00 32.74 1377 ILE A O 1
ATOM 891 N N . ASP A 1 113 ? -47.647 21.129 -51.320 1.00 37.90 1378 ASP A N 1
ATOM 892 C CA . ASP A 1 113 ? -46.961 19.904 -50.924 1.00 30.71 1378 ASP A CA 1
ATOM 893 C C . ASP A 1 113 ? -47.849 18.689 -51.156 1.00 25.41 1378 ASP A C 1
ATOM 894 O O . ASP A 1 113 ? -47.367 17.629 -51.569 1.00 28.82 1378 ASP A O 1
ATOM 899 N N . ASP A 1 114 ? -49.157 18.833 -50.917 1.00 21.86 1379 ASP A N 1
ATOM 900 C CA . ASP A 1 114 ? -50.099 17.776 -51.273 1.00 29.68 1379 ASP A CA 1
ATOM 901 C C . ASP A 1 114 ? -50.003 17.426 -52.753 1.00 37.62 1379 ASP A C 1
ATOM 902 O O . ASP A 1 114 ? -50.034 16.246 -53.122 1.00 35.62 1379 ASP A O 1
ATOM 907 N N . TRP A 1 115 ? -49.885 18.439 -53.618 1.00 35.54 1380 TRP A N 1
ATOM 908 C CA . TRP A 1 115 ? -49.769 18.179 -55.049 1.00 28.23 1380 TRP A CA 1
ATOM 909 C C . TRP A 1 115 ? -48.467 17.461 -55.376 1.00 24.90 1380 TRP A C 1
ATOM 910 O O . TRP A 1 115 ? -48.454 16.531 -56.192 1.00 21.90 1380 TRP A O 1
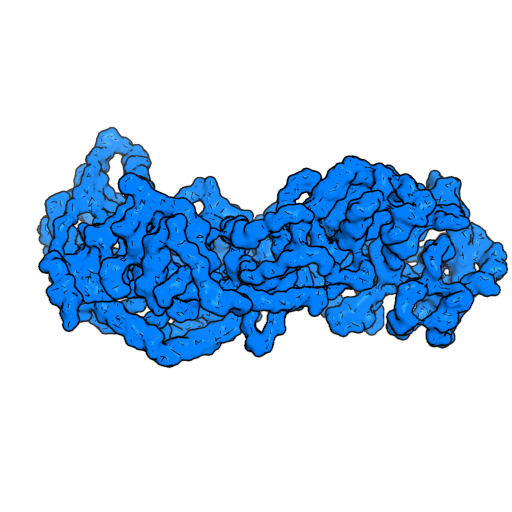ATOM 921 N N . ILE A 1 116 ? -47.363 17.881 -54.756 1.00 20.91 1381 ILE A N 1
ATOM 922 C CA . ILE A 1 116 ? -46.078 17.249 -55.035 1.00 23.18 1381 ILE A CA 1
ATOM 923 C C . ILE A 1 116 ? -46.060 15.819 -54.510 1.00 28.62 1381 ILE A C 1
ATOM 924 O O . ILE A 1 116 ? -45.595 14.900 -55.197 1.00 31.75 1381 ILE A O 1
ATOM 929 N N . GLU A 1 117 ? -46.573 15.604 -53.293 1.00 29.23 1382 GLU A N 1
ATOM 930 C CA . GLU A 1 117 ? -46.621 14.255 -52.735 1.00 24.81 1382 GLU A CA 1
ATOM 931 C C . GLU A 1 117 ? -47.403 13.313 -53.641 1.00 23.04 1382 GLU A C 1
ATOM 932 O O . GLU A 1 117 ? -47.068 12.129 -53.757 1.00 26.66 1382 GLU A O 1
ATOM 938 N N . ARG A 1 118 ? -48.451 13.820 -54.291 1.00 21.80 1383 ARG A N 1
ATOM 939 C CA . ARG A 1 118 ? -49.172 13.005 -55.261 1.00 19.74 1383 ARG A CA 1
ATOM 940 C C . ARG A 1 118 ? -48.350 12.804 -56.527 1.00 25.58 1383 ARG A C 1
ATOM 941 O O . ARG A 1 118 ? -48.345 11.712 -57.107 1.00 22.43 1383 ARG A O 1
ATOM 949 N N . GLU A 1 119 ? -47.638 13.845 -56.961 1.00 21.65 1384 GLU A N 1
ATOM 950 C CA . GLU A 1 119 ? -47.013 13.817 -58.277 1.00 20.80 1384 GLU A CA 1
ATOM 951 C C . GLU A 1 119 ? -45.773 12.931 -58.297 1.00 23.27 1384 GLU A C 1
ATOM 952 O O . GLU A 1 119 ? -45.518 12.240 -59.291 1.00 23.95 1384 GLU A O 1
ATOM 958 N N . LYS A 1 120 ? -44.994 12.927 -57.212 1.00 21.49 1385 LYS A N 1
ATOM 959 C CA . LYS A 1 120 ? -43.685 12.280 -57.255 1.00 23.13 1385 LYS A CA 1
ATOM 960 C C . LYS A 1 120 ? -43.787 10.768 -57.429 1.00 19.98 1385 LYS A C 1
ATOM 961 O O . LYS A 1 120 ? -42.890 10.156 -58.019 1.00 24.82 1385 LYS A O 1
ATOM 967 N N . ILE A 1 121 ? -44.859 10.141 -56.930 1.00 21.83 1386 ILE A N 1
ATOM 968 C CA . ILE A 1 121 ? -45.061 8.713 -57.160 1.00 23.06 1386 ILE A CA 1
ATOM 969 C C . ILE A 1 121 ? -45.887 8.443 -58.408 1.00 19.88 1386 ILE A C 1
ATOM 970 O O . ILE A 1 121 ? -46.167 7.278 -58.719 1.00 24.65 1386 ILE A O 1
ATOM 975 N N . ARG A 1 122 ? -46.273 9.482 -59.141 1.00 18.55 1387 ARG A N 1
ATOM 976 C CA . ARG A 1 122 ? -47.053 9.338 -60.366 1.00 20.78 1387 ARG A CA 1
ATOM 977 C C . ARG A 1 122 ? -46.082 9.061 -61.507 1.00 24.98 1387 ARG A C 1
ATOM 978 O O . ARG A 1 122 ? -45.450 9.977 -62.040 1.00 19.66 1387 ARG A O 1
ATOM 986 N N . THR A 1 123 ? -45.970 7.790 -61.888 1.00 23.50 1388 THR A N 1
ATOM 987 C CA . THR A 1 123 ? -44.933 7.353 -62.809 1.00 23.65 1388 THR A CA 1
ATOM 988 C C . THR A 1 123 ? -45.123 7.975 -64.186 1.00 24.66 1388 THR A C 1
ATOM 989 O O . THR A 1 123 ? -46.215 8.407 -64.562 1.00 36.62 1388 THR A O 1
ATOM 993 N N . PHE A 1 124 ? -44.032 8.012 -64.941 1.00 22.22 1389 PHE A N 1
ATOM 994 C CA . PHE A 1 124 ? -44.076 8.425 -66.333 1.00 24.82 1389 PHE A CA 1
ATOM 995 C C . PHE A 1 124 ? -44.272 7.211 -67.231 1.00 31.81 1389 PHE A C 1
ATOM 996 O O . PHE A 1 124 ? -43.856 6.095 -66.906 1.00 37.84 1389 PHE A O 1
ATOM 1004 N N . ASP A 1 125 ? -44.930 7.438 -68.361 1.00 34.52 1390 ASP A N 1
ATOM 1005 C CA . ASP A 1 125 ? -45.053 6.427 -69.401 1.00 29.44 1390 ASP A CA 1
ATOM 1006 C C . ASP A 1 125 ? -43.893 6.637 -70.366 1.00 34.32 1390 ASP A C 1
ATOM 1007 O O . ASP A 1 125 ? -43.874 7.619 -71.116 1.00 26.37 1390 ASP A O 1
ATOM 1012 N N . TRP A 1 126 ? -42.918 5.726 -70.335 1.00 37.09 1391 TRP A N 1
ATOM 1013 C CA . TRP A 1 126 ? -41.674 5.932 -71.074 1.00 35.21 1391 TRP A CA 1
ATOM 1014 C C . TRP A 1 126 ? -41.929 6.106 -72.565 1.00 35.17 1391 TRP A C 1
ATOM 1015 O O . TRP A 1 126 ? -41.391 7.022 -73.197 1.00 31.20 1391 TRP A O 1
ATOM 1026 N N . ASN A 1 127 ? -42.750 5.230 -73.147 1.00 33.62 1392 ASN A N 1
ATOM 1027 C CA . ASN A 1 127 ? -42.924 5.220 -74.594 1.00 41.84 1392 ASN A CA 1
ATOM 1028 C C . ASN A 1 127 ? -43.641 6.463 -75.116 1.00 40.81 1392 ASN A C 1
ATOM 1029 O O . ASN A 1 127 ? -43.484 6.803 -76.293 1.00 47.41 1392 ASN A O 1
ATOM 1034 N N . ILE A 1 128 ? -44.400 7.158 -74.279 1.00 36.70 1393 ILE A N 1
ATOM 1035 C CA . ILE A 1 128 ? -45.091 8.383 -74.671 1.00 36.33 1393 ILE A CA 1
ATOM 1036 C C . ILE A 1 128 ? -44.303 9.573 -74.126 1.00 35.52 1393 ILE A C 1
ATOM 1037 O O . ILE A 1 128 ? -44.123 9.668 -72.905 1.00 41.57 1393 ILE A O 1
ATOM 1042 N N . PRO A 1 129 ? -43.829 10.478 -74.973 1.00 40.56 1394 PRO A N 1
ATOM 1043 C CA . PRO A 1 129 ? -43.167 11.687 -74.478 1.00 34.13 1394 PRO A CA 1
ATOM 1044 C C . PRO A 1 129 ? -44.192 12.723 -74.054 1.00 28.05 1394 PRO A C 1
ATOM 1045 O O . PRO A 1 129 ? -45.374 12.611 -74.408 1.00 38.89 1394 PRO A O 1
ATOM 1049 N N . PRO A 1 130 ? -43.788 13.743 -73.278 1.00 40.10 1395 PRO A N 1
ATOM 1050 C CA . PRO A 1 130 ? -42.449 13.936 -72.717 1.00 29.21 1395 PRO A CA 1
ATOM 1051 C C . PRO A 1 130 ? -42.293 13.250 -71.369 1.00 33.28 1395 PRO A C 1
ATOM 1052 O O . PRO A 1 130 ? -43.288 12.901 -70.734 1.00 30.35 1395 PRO A O 1
ATOM 1056 N N . LEU A 1 131 ? -41.050 13.062 -70.936 1.00 32.80 1396 LEU A N 1
ATOM 1057 C CA . LEU A 1 131 ? -40.776 12.497 -69.618 1.00 24.00 1396 LEU A CA 1
ATOM 1058 C C . LEU A 1 131 ? -40.720 13.568 -68.538 1.00 29.09 1396 LEU A C 1
ATOM 1059 O O . LEU A 1 131 ? -39.872 13.516 -67.641 1.00 23.88 1396 LEU A O 1
ATOM 1064 N N . PHE A 1 132 ? -41.618 14.551 -68.601 1.00 24.66 1397 PHE A N 1
ATOM 1065 C CA . PHE A 1 132 ? -41.665 15.607 -67.601 1.00 22.57 1397 PHE A CA 1
ATOM 1066 C C . PHE A 1 132 ? -43.005 16.324 -67.678 1.00 23.52 1397 PHE A C 1
ATOM 1067 O O . PHE A 1 132 ? -43.735 16.216 -68.666 1.00 20.99 1397 PHE A O 1
ATOM 1075 N N . ARG A 1 133 ? -43.314 17.061 -66.611 1.00 19.55 1398 ARG A N 1
ATOM 1076 C CA . ARG A 1 133 ? -44.514 17.880 -66.536 1.00 13.36 1398 ARG A CA 1
ATOM 1077 C C . ARG A 1 133 ? -44.186 19.191 -65.838 1.00 22.88 1398 ARG A C 1
ATOM 1078 O O . ARG A 1 133 ? -43.305 19.251 -64.976 1.00 20.24 1398 ARG A O 1
ATOM 1086 N N . PHE A 1 134 ? -44.908 20.239 -66.222 1.00 18.51 1399 PHE A N 1
ATOM 1087 C CA . PHE A 1 134 ? -44.854 21.544 -65.585 1.00 15.51 1399 PHE A CA 1
ATOM 1088 C C . PHE A 1 134 ? -46.194 21.827 -64.916 1.00 20.33 1399 PHE A C 1
ATOM 1089 O O . PHE A 1 134 ? -47.222 21.253 -65.286 1.00 25.87 1399 PHE A O 1
ATOM 1097 N N . HIS A 1 135 ? -46.188 22.723 -63.930 1.00 15.73 1400 HIS A N 1
ATOM 1098 C CA . HIS A 1 135 ? -47.438 23.040 -63.252 1.00 16.53 1400 HIS A CA 1
ATOM 1099 C C . HIS A 1 135 ? -47.344 24.382 -62.539 1.00 25.47 1400 HIS A C 1
ATOM 1100 O O . HIS A 1 135 ? -46.268 24.799 -62.102 1.00 28.53 1400 HIS A O 1
ATOM 1107 N N . LEU A 1 136 ? -48.499 25.040 -62.418 1.00 19.67 1401 LEU A N 1
ATOM 1108 C CA . LEU A 1 136 ? -48.624 26.353 -61.798 1.00 19.95 1401 LEU A CA 1
ATOM 1109 C C . LEU A 1 136 ? -49.679 26.320 -60.704 1.00 27.26 1401 LEU A C 1
ATOM 1110 O O . LEU A 1 136 ? -50.784 25.809 -60.916 1.00 29.00 1401 LEU A O 1
ATOM 1115 N N . HIS A 1 137 ? -49.340 26.873 -59.543 1.00 26.00 1402 HIS A N 1
ATOM 1116 C CA . HIS A 1 137 ? -50.304 27.183 -58.495 1.00 31.03 1402 HIS A CA 1
ATOM 1117 C C . HIS A 1 137 ? -50.326 28.692 -58.313 1.00 38.20 1402 HIS A C 1
ATOM 1118 O O . HIS A 1 137 ? -49.274 29.306 -58.109 1.00 38.92 1402 HIS A O 1
ATOM 1125 N N . ARG A 1 138 ? -51.509 29.292 -58.397 1.00 38.25 1403 ARG A N 1
ATOM 1126 C CA . ARG A 1 138 ? -51.631 30.733 -58.233 1.00 43.39 1403 ARG A CA 1
ATOM 1127 C C . ARG A 1 138 ? -52.090 31.061 -56.822 1.00 46.03 1403 ARG A C 1
ATOM 1128 O O . ARG A 1 138 ? -53.026 30.445 -56.300 1.00 39.80 1403 ARG A O 1
ATOM 1136 N N . ARG A 1 139 ? -51.430 32.047 -56.221 1.00 52.39 1404 ARG A N 1
ATOM 1137 C CA . ARG A 1 139 ? -51.661 32.431 -54.837 1.00 49.84 1404 ARG A CA 1
ATOM 1138 C C . ARG A 1 139 ? -52.170 33.870 -54.799 1.00 49.71 1404 ARG A C 1
ATOM 1139 O O . ARG A 1 139 ? -53.347 34.105 -54.521 1.00 55.80 1404 ARG A O 1
ATOM 1147 N N . SER A 1 140 ? -51.317 34.833 -55.103 1.00 56.29 1405 SER A N 1
ATOM 1148 C CA . SER A 1 140 ? -51.737 36.177 -55.460 1.00 63.07 1405 SER A CA 1
ATOM 1149 C C . SER A 1 140 ? -51.433 36.411 -56.935 1.00 65.34 1405 SER A C 1
ATOM 1150 O O . SER A 1 140 ? -50.807 35.581 -57.600 1.00 58.16 1405 SER A O 1
ATOM 1153 N N . GLN A 1 141 ? -51.884 37.555 -57.456 1.00 66.32 1406 GLN A N 1
ATOM 1154 C CA . GLN A 1 141 ? -51.545 37.905 -58.833 1.00 65.26 1406 GLN A CA 1
ATOM 1155 C C . GLN A 1 141 ? -50.061 38.162 -59.010 1.00 60.42 1406 GLN A C 1
ATOM 1156 O O . GLN A 1 141 ? -49.623 38.522 -60.108 1.00 64.59 1406 GLN A O 1
ATOM 1162 N N . ASP A 1 142 ? -49.284 37.992 -57.950 1.00 60.84 1407 ASP A N 1
ATOM 1163 C CA . ASP A 1 142 ? -47.845 38.136 -58.024 1.00 65.25 1407 ASP A CA 1
ATOM 1164 C C . ASP A 1 142 ? -47.115 36.971 -57.364 1.00 62.92 1407 ASP A C 1
ATOM 1165 O O . ASP A 1 142 ? -46.034 36.603 -57.826 1.00 54.97 1407 ASP A O 1
ATOM 1170 N N . ASN A 1 143 ? -47.719 36.314 -56.371 1.00 67.09 1408 ASN A N 1
ATOM 1171 C CA . ASN A 1 143 ? -47.173 35.065 -55.842 1.00 63.26 1408 ASN A CA 1
ATOM 1172 C C . ASN A 1 143 ? -47.729 33.875 -56.623 1.00 49.90 1408 ASN A C 1
ATOM 1173 O O . ASN A 1 143 ? -48.948 33.670 -56.664 1.00 38.86 1408 ASN A O 1
ATOM 1178 N N . PHE A 1 144 ? -46.840 33.084 -57.229 1.00 46.21 1409 PHE A N 1
ATOM 1179 C CA . PHE A 1 144 ? -47.248 31.853 -57.897 1.00 49.99 1409 PHE A CA 1
ATOM 1180 C C . PHE A 1 144 ? -46.121 30.822 -57.858 1.00 45.19 1409 PHE A C 1
ATOM 1181 O O . PHE A 1 144 ? -44.941 31.158 -57.985 1.00 38.44 1409 PHE A O 1
ATOM 1189 N N . ASN A 1 145 ? -46.509 29.559 -57.685 1.00 40.07 1410 ASN A N 1
ATOM 1190 C CA . ASN A 1 145 ? -45.607 28.412 -57.728 1.00 36.03 1410 ASN A CA 1
ATOM 1191 C C . ASN A 1 145 ? -45.537 27.771 -59.106 1.00 32.91 1410 ASN A C 1
ATOM 1192 O O . ASN A 1 145 ? -46.567 27.453 -59.713 1.00 28.31 1410 ASN A O 1
ATOM 1197 N N . LEU A 1 146 ? -44.307 27.570 -59.578 1.00 29.92 1411 LEU A N 1
ATOM 1198 C CA . LEU A 1 146 ? -44.001 26.809 -60.784 1.00 26.93 1411 LEU A CA 1
ATOM 1199 C C . LEU A 1 146 ? -43.290 25.528 -60.371 1.00 32.65 1411 LEU A C 1
ATOM 1200 O O . LEU A 1 146 ? -42.241 25.581 -59.720 1.00 31.40 1411 LEU A O 1
ATOM 1205 N N . THR A 1 147 ? -43.855 24.387 -60.755 1.00 27.27 1412 THR A N 1
ATOM 1206 C CA . THR A 1 147 ? -43.335 23.083 -60.374 1.00 20.20 1412 THR A CA 1
ATOM 1207 C C . THR A 1 147 ? -42.896 22.317 -61.613 1.00 23.16 1412 THR A C 1
ATOM 1208 O O . THR A 1 147 ? -43.608 22.288 -62.621 1.00 24.56 1412 THR A O 1
ATOM 1212 N N . PHE A 1 148 ? -41.721 21.693 -61.531 1.00 21.93 1413 PHE A N 1
ATOM 1213 C CA . PHE A 1 148 ? -41.167 20.891 -62.615 1.00 17.40 1413 PHE A CA 1
ATOM 1214 C C . PHE A 1 148 ? -40.982 19.463 -62.122 1.00 20.62 1413 PHE A C 1
ATOM 1215 O O . PHE A 1 148 ? -40.194 19.218 -61.203 1.00 26.93 1413 PHE A O 1
ATOM 1223 N N . SER A 1 149 ? -41.710 18.529 -62.727 1.00 14.36 1414 SER A N 1
ATOM 1224 C CA . SER A 1 149 ? -41.637 17.114 -62.382 1.00 16.48 1414 SER A CA 1
ATOM 1225 C C . SER A 1 149 ? -41.068 16.358 -63.574 1.00 20.21 1414 SER A C 1
ATOM 1226 O O . SER A 1 149 ? -41.613 16.442 -64.678 1.00 17.73 1414 SER A O 1
ATOM 1229 N N . PHE A 1 150 ? -39.978 15.625 -63.353 1.00 18.18 1415 PHE A N 1
ATOM 1230 C CA . PHE A 1 150 ? -39.266 14.976 -64.443 1.00 19.30 1415 PHE A CA 1
ATOM 1231 C C . PHE A 1 150 ? -38.626 13.693 -63.936 1.00 16.37 1415 PHE A C 1
ATOM 1232 O O . PHE A 1 150 ? -38.540 13.451 -62.730 1.00 19.39 1415 PHE A O 1
ATOM 1240 N N . HIS A 1 151 ? -38.175 12.869 -64.877 1.00 18.61 1416 HIS A N 1
ATOM 1241 C CA . HIS A 1 151 ? -37.450 11.650 -64.551 1.00 23.93 1416 HIS A CA 1
ATOM 1242 C C . HIS A 1 151 ? -35.954 11.873 -64.716 1.00 23.99 1416 HIS A C 1
ATOM 1243 O O . HIS A 1 151 ? -35.511 12.528 -65.665 1.00 17.82 1416 HIS A O 1
ATOM 1250 N N . HIS A 1 152 ? -35.179 11.307 -63.789 1.00 19.18 1417 HIS A N 1
ATOM 1251 C CA . HIS A 1 152 ? -33.748 11.576 -63.732 1.00 27.36 1417 HIS A CA 1
ATOM 1252 C C . HIS A 1 152 ? -32.979 10.933 -64.880 1.00 29.50 1417 HIS A C 1
ATOM 1253 O O . HIS A 1 152 ? -31.835 11.325 -65.135 1.00 26.19 1417 HIS A O 1
ATOM 1260 N N . SER A 1 153 ? -33.566 9.949 -65.565 1.00 29.35 1418 SER A N 1
ATOM 1261 C CA . SER A 1 153 ? -32.884 9.341 -66.703 1.00 26.20 1418 SER A CA 1
ATOM 1262 C C . SER A 1 153 ? -32.767 10.303 -67.876 1.00 28.63 1418 SER A C 1
ATOM 1263 O O . SER A 1 153 ? -31.964 10.062 -68.783 1.00 28.52 1418 SER A O 1
ATOM 1266 N N . ILE A 1 154 ? -33.544 11.382 -67.871 1.00 28.84 1419 ILE A N 1
ATOM 1267 C CA . ILE A 1 154 ? -33.488 12.380 -68.932 1.00 21.60 1419 ILE A CA 1
ATOM 1268 C C . ILE A 1 154 ? -32.530 13.509 -68.582 1.00 27.10 1419 ILE A C 1
ATOM 1269 O O . ILE A 1 154 ? -31.791 13.988 -69.444 1.00 31.83 1419 ILE A O 1
ATOM 1274 N N . LEU A 1 155 ? -32.512 13.937 -67.320 1.00 31.15 1420 LEU A N 1
ATOM 1275 C CA . LEU A 1 155 ? -31.797 15.142 -66.925 1.00 30.49 1420 LEU A CA 1
ATOM 1276 C C . LEU A 1 155 ? -31.020 14.916 -65.639 1.00 35.38 1420 LEU A C 1
ATOM 1277 O O . LEU A 1 155 ? -31.544 14.341 -64.680 1.00 35.34 1420 LEU A O 1
ATOM 1282 N N . ASP A 1 156 ? -29.775 15.386 -65.618 1.00 32.51 1421 ASP A N 1
ATOM 1283 C CA . ASP A 1 156 ? -29.045 15.541 -64.371 1.00 30.66 1421 ASP A CA 1
ATOM 1284 C C . ASP A 1 156 ? -29.332 16.923 -63.784 1.00 25.28 1421 ASP A C 1
ATOM 1285 O O . ASP A 1 156 ? -29.905 17.795 -64.440 1.00 22.17 1421 ASP A O 1
ATOM 1290 N N . GLY A 1 157 ? -28.934 17.112 -62.523 1.00 25.01 1422 GLY A N 1
ATOM 1291 C CA . GLY A 1 157 ? -29.145 18.397 -61.876 1.00 17.52 1422 GLY A CA 1
ATOM 1292 C C . GLY A 1 157 ? -28.506 19.550 -62.623 1.00 29.71 1422 GLY A C 1
ATOM 1293 O O . GLY A 1 157 ? -29.016 20.673 -62.595 1.00 25.40 1422 GLY A O 1
ATOM 1294 N N . TRP A 1 158 ? -27.388 19.291 -63.304 1.00 30.64 1423 TRP A N 1
ATOM 1295 C CA . TRP A 1 158 ? -26.775 20.320 -64.136 1.00 41.57 1423 TRP A CA 1
ATOM 1296 C C . TRP A 1 158 ? -27.646 20.631 -65.346 1.00 36.79 1423 TRP A C 1
ATOM 1297 O O . TRP A 1 158 ? -27.861 21.802 -65.682 1.00 40.06 1423 TRP A O 1
ATOM 1308 N N . SER A 1 159 ? -28.139 19.591 -66.028 1.00 27.29 1424 SER A N 1
ATOM 1309 C CA . SER A 1 159 ? -29.031 19.809 -67.164 1.00 29.60 1424 SER A CA 1
ATOM 1310 C C . SER A 1 159 ? -30.232 20.650 -66.762 1.00 26.53 1424 SER A C 1
ATOM 1311 O O . SER A 1 159 ? -30.628 21.565 -67.492 1.00 33.50 1424 SER A O 1
ATOM 1314 N N . VAL A 1 160 ? -30.817 20.362 -65.596 1.00 28.77 1425 VAL A N 1
ATOM 1315 C CA . VAL A 1 160 ? -31.968 21.130 -65.129 1.00 28.23 1425 VAL A CA 1
ATOM 1316 C C . VAL A 1 160 ? -31.587 22.587 -64.917 1.00 29.24 1425 VAL A C 1
ATOM 1317 O O . VAL A 1 160 ? -32.349 23.498 -65.263 1.00 31.40 1425 VAL A O 1
ATOM 1321 N N . ALA A 1 161 ? -30.403 22.827 -64.347 1.00 37.61 1426 ALA A N 1
ATOM 1322 C CA . ALA A 1 161 ? -29.962 24.186 -64.049 1.00 36.32 1426 ALA A CA 1
ATOM 1323 C C . ALA A 1 161 ? -29.993 25.062 -65.296 1.00 31.52 1426 ALA A C 1
ATOM 1324 O O . ALA A 1 161 ? -30.645 26.111 -65.321 1.00 26.10 1426 ALA A O 1
ATOM 1326 N N . SER A 1 162 ? -29.300 24.631 -66.350 1.00 35.53 1427 SER A N 1
ATOM 1327 C CA . SER A 1 162 ? -29.279 25.394 -67.590 1.00 37.31 1427 SER A CA 1
ATOM 1328 C C . SER A 1 162 ? -30.555 25.230 -68.405 1.00 39.58 1427 SER A C 1
ATOM 1329 O O . SER A 1 162 ? -30.822 26.063 -69.279 1.00 41.32 1427 SER A O 1
ATOM 1332 N N . LEU A 1 163 ? -31.342 24.180 -68.151 1.00 35.87 1428 LEU A N 1
ATOM 1333 C CA . LEU A 1 163 ? -32.664 24.092 -68.767 1.00 39.14 1428 LEU A CA 1
ATOM 1334 C C . LEU A 1 163 ? -33.555 25.225 -68.285 1.00 36.53 1428 LEU A C 1
ATOM 1335 O O . LEU A 1 163 ? -34.251 25.869 -69.079 1.00 41.51 1428 LEU A O 1
ATOM 1340 N N . LEU A 1 164 ? -33.565 25.464 -66.974 1.00 36.28 1429 LEU A N 1
ATOM 1341 C CA . LEU A 1 164 ? -34.400 26.526 -66.440 1.00 35.42 1429 LEU A CA 1
ATOM 1342 C C . LEU A 1 164 ? -33.850 27.878 -66.880 1.00 45.61 1429 LEU A C 1
ATOM 1343 O O . LEU A 1 164 ? -34.608 28.832 -67.071 1.00 50.71 1429 LEU A O 1
ATOM 1348 N N . THR A 1 165 ? -32.528 27.960 -67.061 1.00 38.81 1430 THR A N 1
ATOM 1349 C CA . THR A 1 165 ? -31.878 29.210 -67.439 1.00 43.27 1430 THR A CA 1
ATOM 1350 C C . THR A 1 165 ? -32.283 29.641 -68.842 1.00 47.77 1430 THR A C 1
ATOM 1351 O O . THR A 1 165 ? -32.693 30.789 -69.056 1.00 56.90 1430 THR A O 1
ATOM 1355 N N . GLU A 1 166 ? -32.154 28.736 -69.816 1.00 43.88 1431 GLU A N 1
ATOM 1356 C CA . GLU A 1 166 ? -32.612 29.029 -71.171 1.00 41.41 1431 GLU A CA 1
ATOM 1357 C C . GLU A 1 166 ? -34.081 29.431 -71.172 1.00 41.20 1431 GLU A C 1
ATOM 1358 O O . GLU A 1 166 ? -34.485 30.336 -71.913 1.00 47.77 1431 GLU A O 1
ATOM 1364 N N . LEU A 1 167 ? -34.889 28.768 -70.338 1.00 38.84 1432 LEU A N 1
ATOM 1365 C CA . LEU A 1 167 ? -36.292 29.134 -70.169 1.00 50.66 1432 LEU A CA 1
ATOM 1366 C C . LEU A 1 167 ? -36.434 30.615 -69.858 1.00 41.37 1432 LEU A C 1
ATOM 1367 O O . LEU A 1 167 ? -36.983 31.386 -70.651 1.00 50.36 1432 LEU A O 1
ATOM 1372 N N . LEU A 1 168 ? -35.943 31.023 -68.687 1.00 48.90 1433 LEU A N 1
ATOM 1373 C CA . LEU A 1 168 ? -36.292 32.322 -68.133 1.00 53.60 1433 LEU A CA 1
ATOM 1374 C C . LEU A 1 168 ? -35.747 33.487 -68.942 1.00 53.44 1433 LEU A C 1
ATOM 1375 O O . LEU A 1 168 ? -36.177 34.621 -68.719 1.00 49.27 1433 LEU A O 1
ATOM 1380 N N . GLN A 1 169 ? -34.815 33.248 -69.858 1.00 51.81 1434 GLN A N 1
ATOM 1381 C CA . GLN A 1 169 ? -34.379 34.282 -70.782 1.00 54.13 1434 GLN A CA 1
ATOM 1382 C C . GLN A 1 169 ? -34.905 34.032 -72.189 1.00 53.64 1434 GLN A C 1
ATOM 1383 O O . GLN A 1 169 ? -34.429 34.648 -73.149 1.00 56.65 1434 GLN A O 1
ATOM 1389 N N . GLN A 1 170 ? -35.877 33.125 -72.324 1.00 49.21 1435 GLN A N 1
ATOM 1390 C CA . GLN A 1 170 ? -36.822 33.125 -73.428 1.00 51.26 1435 GLN A CA 1
ATOM 1391 C C . GLN A 1 170 ? -38.255 33.343 -72.966 1.00 52.46 1435 GLN A C 1
ATOM 1392 O O . GLN A 1 170 ? -39.137 33.543 -73.809 1.00 50.47 1435 GLN A O 1
ATOM 1398 N N . TYR A 1 171 ? -38.512 33.291 -71.657 1.00 47.22 1436 TYR A N 1
ATOM 1399 C CA . TYR A 1 171 ? -39.787 33.731 -71.104 1.00 48.87 1436 TYR A CA 1
ATOM 1400 C C . TYR A 1 171 ? -39.853 35.252 -71.052 1.00 52.48 1436 TYR A C 1
ATOM 1401 O O . TYR A 1 171 ? -40.862 35.852 -71.436 1.00 51.44 1436 TYR A O 1
ATOM 1410 N N . LEU A 1 172 ? -38.773 35.889 -70.588 1.00 47.94 1437 LEU A N 1
ATOM 1411 C CA . LEU A 1 172 ? -38.721 37.347 -70.555 1.00 51.72 1437 LEU A CA 1
ATOM 1412 C C . LEU A 1 172 ? -38.529 37.929 -71.947 1.00 59.58 1437 LEU A C 1
ATOM 1413 O O . LEU A 1 172 ? -38.985 39.046 -72.218 1.00 61.48 1437 LEU A O 1
ATOM 1418 N N . TYR A 1 173 ? -37.837 37.196 -72.825 1.00 61.96 1438 TYR A N 1
ATOM 1419 C CA . TYR A 1 173 ? -37.731 37.581 -74.228 1.00 56.80 1438 TYR A CA 1
ATOM 1420 C C . TYR A 1 173 ? -39.099 37.910 -74.810 1.00 58.56 1438 TYR A C 1
ATOM 1421 O O . TYR A 1 173 ? -39.261 38.908 -75.521 1.00 65.82 1438 TYR A O 1
ATOM 1430 N N . LEU A 1 174 ? -40.101 37.086 -74.498 1.00 61.81 1439 LEU A N 1
ATOM 1431 C CA . LEU A 1 174 ? -41.475 37.301 -74.934 1.00 66.98 1439 LEU A CA 1
ATOM 1432 C C . LEU A 1 174 ? -42.274 38.142 -73.943 1.00 61.89 1439 LEU A C 1
ATOM 1433 O O . LEU A 1 174 ? -43.479 37.912 -73.764 1.00 58.12 1439 LEU A O 1
ATOM 1438 N N . LEU A 1 175 ? -41.629 39.109 -73.287 1.00 55.26 1440 LEU A N 1
ATOM 1439 C CA . LEU A 1 175 ? -42.292 39.949 -72.297 1.00 63.48 1440 LEU A CA 1
ATOM 1440 C C . LEU A 1 175 ? -41.865 41.408 -72.334 1.00 71.04 1440 LEU A C 1
ATOM 1441 O O . LEU A 1 175 ? -42.455 42.211 -71.605 1.00 66.80 1440 LEU A O 1
ATOM 1446 N N . ASP A 1 176 ? -40.867 41.777 -73.141 1.00 69.80 1441 ASP A N 1
ATOM 1447 C CA . ASP A 1 176 ? -40.402 43.162 -73.260 1.00 72.84 1441 ASP A CA 1
ATOM 1448 C C . ASP A 1 176 ? -39.938 43.721 -71.915 1.00 76.77 1441 ASP A C 1
ATOM 1449 O O . ASP A 1 176 ? -40.142 44.896 -71.606 1.00 80.11 1441 ASP A O 1
ATOM 1454 N N . LYS A 1 177 ? -39.318 42.867 -71.103 1.00 77.15 1442 LYS A N 1
ATOM 1455 C CA . LYS A 1 177 ? -38.629 43.286 -69.887 1.00 77.24 1442 LYS A CA 1
ATOM 1456 C C . LYS A 1 177 ? -37.143 43.485 -70.143 1.00 75.20 1442 LYS A C 1
ATOM 1457 O O . LYS A 1 177 ? -36.564 44.510 -69.770 1.00 69.95 1442 LYS A O 1
ATOM 1463 N N . LYS A 1 178 ? -36.523 42.483 -70.750 1.00 73.58 1443 LYS A N 1
ATOM 1464 C CA . LYS A 1 178 ? -35.302 42.612 -71.523 1.00 68.49 1443 LYS A CA 1
ATOM 1465 C C . LYS A 1 178 ? -35.388 41.530 -72.584 1.00 68.99 1443 LYS A C 1
ATOM 1466 O O . LYS A 1 178 ? -35.742 40.389 -72.275 1.00 82.34 1443 LYS A O 1
ATOM 1472 N N . VAL A 1 179 ? -35.121 41.890 -73.831 1.00 67.83 1444 VAL A N 1
ATOM 1473 C CA . VAL A 1 179 ? -35.010 40.896 -74.890 1.00 75.80 1444 VAL A CA 1
ATOM 1474 C C . VAL A 1 179 ? -33.587 40.354 -74.885 1.00 78.56 1444 VAL A C 1
ATOM 1475 O O . VAL A 1 179 ? -32.615 41.105 -75.032 1.00 83.30 1444 VAL A O 1
ATOM 1479 N N . LEU A 1 180 ? -33.464 39.049 -74.657 1.00 73.13 1445 LEU A N 1
ATOM 1480 C CA . LEU A 1 180 ? -32.177 38.362 -74.597 1.00 71.63 1445 LEU A CA 1
ATOM 1481 C C . LEU A 1 180 ? -32.268 37.157 -75.521 1.00 70.12 1445 LEU A C 1
ATOM 1482 O O . LEU A 1 180 ? -32.900 36.145 -75.168 1.00 66.53 1445 LEU A O 1
ATOM 1487 N N . PRO A 1 181 ? -31.661 37.222 -76.704 1.00 69.35 1446 PRO A N 1
ATOM 1488 C CA . PRO A 1 181 ? -31.847 36.149 -77.687 1.00 59.97 1446 PRO A CA 1
ATOM 1489 C C . PRO A 1 181 ? -31.059 34.900 -77.321 1.00 58.62 1446 PRO A C 1
ATOM 1490 O O . PRO A 1 181 ? -29.949 34.970 -76.786 1.00 58.54 1446 PRO A O 1
ATOM 1494 N N . LEU A 1 182 ? -31.652 33.747 -77.619 1.00 51.51 1447 LEU A N 1
ATOM 1495 C CA . LEU A 1 182 ? -31.073 32.459 -77.267 1.00 52.66 1447 LEU A CA 1
ATOM 1496 C C . LEU A 1 182 ? -30.182 31.964 -78.398 1.00 54.01 1447 LEU A C 1
ATOM 1497 O O . LEU A 1 182 ? -30.531 32.080 -79.577 1.00 60.45 1447 LEU A O 1
ATOM 1502 N N . SER A 1 183 ? -29.037 31.415 -78.034 1.00 51.18 1448 SER A N 1
ATOM 1503 C CA . SER A 1 183 ? -28.103 31.027 -79.079 1.00 44.83 1448 SER A CA 1
ATOM 1504 C C . SER A 1 183 ? -28.371 29.596 -79.539 1.00 51.34 1448 SER A C 1
ATOM 1505 O O . SER A 1 183 ? -28.832 28.761 -78.753 1.00 51.89 1448 SER A O 1
ATOM 1508 N N . PRO A 1 184 ? -28.094 29.291 -80.808 1.00 55.77 1449 PRO A N 1
ATOM 1509 C CA . PRO A 1 184 ? -28.412 27.956 -81.329 1.00 47.08 1449 PRO A CA 1
ATOM 1510 C C . PRO A 1 184 ? -27.620 26.865 -80.628 1.00 46.96 1449 PRO A C 1
ATOM 1511 O O . PRO A 1 184 ? -26.583 27.105 -80.009 1.00 51.70 1449 PRO A O 1
ATOM 1515 N N . THR A 1 185 ? -28.139 25.645 -80.729 1.00 48.51 1450 THR A N 1
ATOM 1516 C CA . THR A 1 185 ? -27.500 24.504 -80.097 1.00 51.88 1450 THR A CA 1
ATOM 1517 C C . THR A 1 185 ? -26.162 24.205 -80.773 1.00 59.03 1450 THR A C 1
ATOM 1518 O O . THR A 1 185 ? -25.993 24.446 -81.971 1.00 59.16 1450 THR A O 1
ATOM 1522 N N . PRO A 1 186 ? -25.192 23.682 -80.024 1.00 60.95 1451 PRO A N 1
ATOM 1523 C CA . PRO A 1 186 ? -23.853 23.480 -80.591 1.00 68.06 1451 PRO A CA 1
ATOM 1524 C C . PRO A 1 186 ? -23.735 22.173 -81.352 1.00 70.53 1451 PRO A C 1
ATOM 1525 O O . PRO A 1 186 ? -24.742 21.517 -81.641 1.00 62.90 1451 PRO A O 1
ATOM 1529 N N . ALA A 1 187 ? -22.503 21.789 -81.685 1.00 73.40 1452 ALA A N 1
ATOM 1530 C CA . ALA A 1 187 ? -22.233 20.409 -82.059 1.00 71.29 1452 ALA A CA 1
ATOM 1531 C C . ALA A 1 187 ? -22.604 19.537 -80.870 1.00 75.99 1452 ALA A C 1
ATOM 1532 O O . ALA A 1 187 ? -21.736 19.143 -80.083 1.00 78.13 1452 ALA A O 1
ATOM 1534 N N . LEU A 1 188 ? -23.896 19.261 -80.708 1.00 75.84 1453 LEU A N 1
ATOM 1535 C CA . LEU A 1 188 ? -24.394 18.630 -79.498 1.00 66.25 1453 LEU A CA 1
ATOM 1536 C C . LEU A 1 188 ? -24.973 17.275 -79.859 1.00 63.99 1453 LEU A C 1
ATOM 1537 O O . LEU A 1 188 ? -25.597 17.122 -80.914 1.00 77.76 1453 LEU A O 1
ATOM 1542 N N . SER A 1 189 ? -24.735 16.288 -79.000 1.00 52.20 1454 SER A N 1
ATOM 1543 C CA . SER A 1 189 ? -25.561 15.090 -78.988 1.00 51.05 1454 SER A CA 1
ATOM 1544 C C . SER A 1 189 ? -25.349 14.304 -77.705 1.00 52.84 1454 SER A C 1
ATOM 1545 O O . SER A 1 189 ? -24.217 13.928 -77.368 1.00 48.86 1454 SER A O 1
ATOM 1548 N N . PHE A 1 190 ? -26.440 14.062 -76.981 1.00 39.70 1455 PHE A N 1
ATOM 1549 C CA . PHE A 1 190 ? -26.437 13.042 -75.947 1.00 37.92 1455 PHE A CA 1
ATOM 1550 C C . PHE A 1 190 ? -26.026 11.681 -76.505 1.00 39.19 1455 PHE A C 1
ATOM 1551 O O . PHE A 1 190 ? -25.525 10.841 -75.752 1.00 37.32 1455 PHE A O 1
ATOM 1559 N N . ARG A 1 191 ? -26.205 11.452 -77.812 1.00 43.42 1456 ARG A N 1
ATOM 1560 C CA . ARG A 1 191 ? -25.675 10.237 -78.427 1.00 48.51 1456 ARG A CA 1
ATOM 1561 C C . ARG A 1 191 ? -24.155 10.259 -78.501 1.00 50.36 1456 ARG A C 1
ATOM 1562 O O . ARG A 1 191 ? -23.508 9.237 -78.248 1.00 52.54 1456 ARG A O 1
ATOM 1570 N N . ASP A 1 192 ? -23.569 11.400 -78.881 1.00 49.31 1457 ASP A N 1
ATOM 1571 C CA . ASP A 1 192 ? -22.113 11.515 -78.883 1.00 38.71 1457 ASP A CA 1
ATOM 1572 C C . ASP A 1 192 ? -21.534 11.024 -77.567 1.00 43.19 1457 ASP A C 1
ATOM 1573 O O . ASP A 1 192 ? -20.457 10.421 -77.537 1.00 45.87 1457 ASP A O 1
ATOM 1578 N N . PHE A 1 193 ? -22.253 11.259 -76.469 1.00 44.74 1458 PHE A N 1
ATOM 1579 C CA . PHE A 1 193 ? -21.894 10.645 -75.198 1.00 43.28 1458 PHE A CA 1
ATOM 1580 C C . PHE A 1 193 ? -22.257 9.165 -75.177 1.00 46.53 1458 PHE A C 1
ATOM 1581 O O . PHE A 1 193 ? -21.459 8.334 -74.726 1.00 49.63 1458 PHE A O 1
ATOM 1589 N N . VAL A 1 194 ? -23.460 8.816 -75.647 1.00 45.22 1459 VAL A N 1
ATOM 1590 C CA . VAL A 1 194 ? -23.868 7.412 -75.681 1.00 41.14 1459 VAL A CA 1
ATOM 1591 C C . VAL A 1 194 ? -22.942 6.613 -76.590 1.00 48.60 1459 VAL A C 1
ATOM 1592 O O . VAL A 1 194 ? -22.603 5.459 -76.298 1.00 49.03 1459 VAL A O 1
ATOM 1596 N N . ALA A 1 195 ? -22.511 7.215 -77.702 1.00 51.87 1460 ALA A N 1
ATOM 1597 C CA . ALA A 1 195 ? -21.543 6.551 -78.569 1.00 47.31 1460 ALA A CA 1
ATOM 1598 C C . ALA A 1 195 ? -20.175 6.484 -77.911 1.00 46.43 1460 ALA A C 1
ATOM 1599 O O . ALA A 1 195 ? -19.487 5.460 -77.996 1.00 47.53 1460 ALA A O 1
ATOM 1601 N N . LEU A 1 196 ? -19.768 7.563 -77.244 1.00 46.83 1461 LEU A N 1
ATOM 1602 C CA . LEU A 1 196 ? -18.473 7.567 -76.577 1.00 48.63 1461 LEU A CA 1
ATOM 1603 C C . LEU A 1 196 ? -18.440 6.588 -75.412 1.00 49.56 1461 LEU A C 1
ATOM 1604 O O . LEU A 1 196 ? -17.371 6.066 -75.076 1.00 53.92 1461 LEU A O 1
ATOM 1609 N N . GLU A 1 197 ? -19.589 6.313 -74.790 1.00 51.93 1462 GLU A N 1
ATOM 1610 C CA . GLU A 1 197 ? -19.565 5.417 -73.639 1.00 52.01 1462 GLU A CA 1
ATOM 1611 C C . GLU A 1 197 ? -19.527 3.965 -74.098 1.00 53.52 1462 GLU A C 1
ATOM 1612 O O . GLU A 1 197 ? -19.070 3.086 -73.360 1.00 45.08 1462 GLU A O 1
ATOM 1618 N N . LYS A 1 198 ? -20.004 3.709 -75.319 1.00 51.99 1463 LYS A N 1
ATOM 1619 C CA . LYS A 1 198 ? -19.955 2.376 -75.910 1.00 52.09 1463 LYS A CA 1
ATOM 1620 C C . LYS A 1 198 ? -18.528 1.994 -76.278 1.00 53.93 1463 LYS A C 1
ATOM 1621 O O . LYS A 1 198 ? -18.057 0.904 -75.933 1.00 55.15 1463 LYS A O 1
ATOM 1627 N N . LYS A 1 199 ? -17.836 2.880 -77.003 1.00 50.19 1464 LYS A N 1
ATOM 1628 C CA . LYS A 1 199 ? -16.413 2.707 -77.284 1.00 52.89 1464 LYS A CA 1
ATOM 1629 C C . LYS A 1 199 ? -15.626 2.389 -76.017 1.00 49.71 1464 LYS A C 1
ATOM 1630 O O . LYS A 1 199 ? -14.664 1.612 -76.048 1.00 49.26 1464 LYS A O 1
ATOM 1636 N N . THR A 1 200 ? -16.042 2.961 -74.886 1.00 49.42 1465 THR A N 1
ATOM 1637 C CA . THR A 1 200 ? -15.278 2.858 -73.648 1.00 40.34 1465 THR A CA 1
ATOM 1638 C C . THR A 1 200 ? -15.473 1.516 -72.948 1.00 48.74 1465 THR A C 1
ATOM 1639 O O . THR A 1 200 ? -14.569 1.059 -72.238 1.00 48.39 1465 THR A O 1
ATOM 1643 N N . ILE A 1 201 ? -16.626 0.868 -73.134 1.00 45.41 1466 ILE A N 1
ATOM 1644 C CA . ILE A 1 201 ? -16.878 -0.388 -72.432 1.00 42.27 1466 ILE A CA 1
ATOM 1645 C C . ILE A 1 201 ? -15.978 -1.497 -72.962 1.00 46.88 1466 ILE A C 1
ATOM 1646 O O . ILE A 1 201 ? -15.545 -2.373 -72.202 1.00 46.00 1466 ILE A O 1
ATOM 1651 N N . GLN A 1 202 ? -15.665 -1.477 -74.254 1.00 51.76 1467 GLN A N 1
ATOM 1652 C CA . GLN A 1 202 ? -14.809 -2.495 -74.844 1.00 51.73 1467 GLN A CA 1
ATOM 1653 C C . GLN A 1 202 ? -13.336 -2.097 -74.876 1.00 57.92 1467 GLN A C 1
ATOM 1654 O O . GLN A 1 202 ? -12.525 -2.846 -75.427 1.00 61.18 1467 GLN A O 1
ATOM 1660 N N . SER A 1 203 ? -12.961 -0.957 -74.303 1.00 47.50 1468 SER A N 1
ATOM 1661 C CA . SER A 1 203 ? -11.558 -0.553 -74.318 1.00 52.03 1468 SER A CA 1
ATOM 1662 C C . SER A 1 203 ? -10.796 -1.308 -73.240 1.00 59.04 1468 SER A C 1
ATOM 1663 O O . SER A 1 203 ? -11.143 -1.194 -72.062 1.00 55.20 1468 SER A O 1
ATOM 1666 N N . PRO A 1 204 ? -9.758 -2.072 -73.591 1.00 59.18 1469 PRO A N 1
ATOM 1667 C CA . PRO A 1 204 ? -9.064 -2.880 -72.576 1.00 51.66 1469 PRO A CA 1
ATOM 1668 C C . PRO A 1 204 ? -8.322 -2.064 -71.528 1.00 53.26 1469 PRO A C 1
ATOM 1669 O O . PRO A 1 204 ? -8.047 -2.596 -70.445 1.00 54.55 1469 PRO A O 1
ATOM 1673 N N . GLU A 1 205 ? -8.001 -0.794 -71.791 1.00 49.07 1470 GLU A N 1
ATOM 1674 C CA . GLU A 1 205 ? -7.235 -0.034 -70.808 1.00 54.90 1470 GLU A CA 1
ATOM 1675 C C . GLU A 1 205 ? -8.097 0.432 -69.640 1.00 53.27 1470 GLU A C 1
ATOM 1676 O O . GLU A 1 205 ? -7.592 0.551 -68.518 1.00 51.45 1470 GLU A O 1
ATOM 1682 N N . CYS A 1 206 ? -9.385 0.693 -69.873 1.00 53.29 1471 CYS A N 1
ATOM 1683 C CA . CYS A 1 206 ? -10.278 1.030 -68.769 1.00 50.94 1471 CYS A CA 1
ATOM 1684 C C . CYS A 1 206 ? -10.566 -0.196 -67.911 1.00 48.94 1471 CYS A C 1
ATOM 1685 O O . CYS A 1 206 ? -10.497 -0.135 -66.678 1.00 42.78 1471 CYS A O 1
ATOM 1688 N N . GLN A 1 207 ? -10.883 -1.322 -68.554 1.00 49.28 1472 GLN A N 1
ATOM 1689 C CA . GLN A 1 207 ? -11.198 -2.546 -67.822 1.00 51.98 1472 GLN A CA 1
ATOM 1690 C C . GLN A 1 207 ? -10.043 -2.964 -66.921 1.00 51.65 1472 GLN A C 1
ATOM 1691 O O . GLN A 1 207 ? -10.231 -3.216 -65.725 1.00 46.09 1472 GLN A O 1
ATOM 1697 N N . ASN A 1 208 ? -8.834 -3.037 -67.481 1.00 44.53 1473 ASN A N 1
ATOM 1698 C CA . ASN A 1 208 ? -7.688 -3.510 -66.714 1.00 50.64 1473 ASN A CA 1
ATOM 1699 C C . ASN A 1 208 ? -7.309 -2.539 -65.603 1.00 55.11 1473 ASN A C 1
ATOM 1700 O O . ASN A 1 208 ? -6.863 -2.970 -64.533 1.00 59.68 1473 ASN A O 1
ATOM 1705 N N . TYR A 1 209 ? -7.473 -1.235 -65.837 1.00 46.66 1474 TYR A N 1
ATOM 1706 C CA . TYR A 1 209 ? -7.177 -0.245 -64.805 1.00 50.40 1474 TYR A CA 1
ATOM 1707 C C . TYR A 1 209 ? -8.030 -0.478 -63.565 1.00 52.61 1474 TYR A C 1
ATOM 1708 O O . TYR A 1 209 ? -7.510 -0.690 -62.463 1.00 41.44 1474 TYR A O 1
ATOM 1717 N N . TRP A 1 210 ? -9.355 -0.438 -63.732 1.00 43.38 1475 TRP A N 1
ATOM 1718 C CA . TRP A 1 210 ? -10.251 -0.683 -62.609 1.00 45.88 1475 TRP A CA 1
ATOM 1719 C C . TRP A 1 210 ? -10.076 -2.088 -62.050 1.00 47.30 1475 TRP A C 1
ATOM 1720 O O . TRP A 1 210 ? -10.281 -2.307 -60.852 1.00 45.21 1475 TRP A O 1
ATOM 1731 N N . GLN A 1 211 ? -9.690 -3.047 -62.895 1.00 48.52 1476 GLN A N 1
ATOM 1732 C CA . GLN A 1 211 ? -9.382 -4.384 -62.399 1.00 51.50 1476 GLN A CA 1
ATOM 1733 C C . GLN A 1 211 ? -8.212 -4.348 -61.424 1.00 53.56 1476 GLN A C 1
ATOM 1734 O O . GLN A 1 211 ? -8.222 -5.044 -60.402 1.00 50.91 1476 GLN A O 1
ATOM 1740 N N . GLU A 1 212 ? -7.197 -3.535 -61.721 1.00 57.93 1477 GLU A N 1
ATOM 1741 C CA . GLU A 1 212 ? -6.052 -3.409 -60.827 1.00 49.98 1477 GLU A CA 1
ATOM 1742 C C . GLU A 1 212 ? -6.386 -2.558 -59.609 1.00 51.93 1477 GLU A C 1
ATOM 1743 O O . GLU A 1 212 ? -6.004 -2.903 -58.485 1.00 52.73 1477 GLU A O 1
ATOM 1749 N N . LYS A 1 213 ? -7.095 -1.445 -59.816 1.00 40.04 1478 LYS A N 1
ATOM 1750 C CA . LYS A 1 213 ? -7.431 -0.560 -58.706 1.00 43.00 1478 LYS A CA 1
ATOM 1751 C C . LYS A 1 213 ? -8.323 -1.254 -57.685 1.00 43.69 1478 LYS A C 1
ATOM 1752 O O . LYS A 1 213 ? -8.198 -1.006 -56.479 1.00 40.31 1478 LYS A O 1
ATOM 1758 N N . LEU A 1 214 ? -9.210 -2.138 -58.140 1.00 39.03 1479 LEU A N 1
ATOM 1759 C CA . LEU A 1 214 ? -10.178 -2.792 -57.272 1.00 40.43 1479 LEU A CA 1
ATOM 1760 C C . LEU A 1 214 ? -9.756 -4.196 -56.860 1.00 50.14 1479 LEU A C 1
ATOM 1761 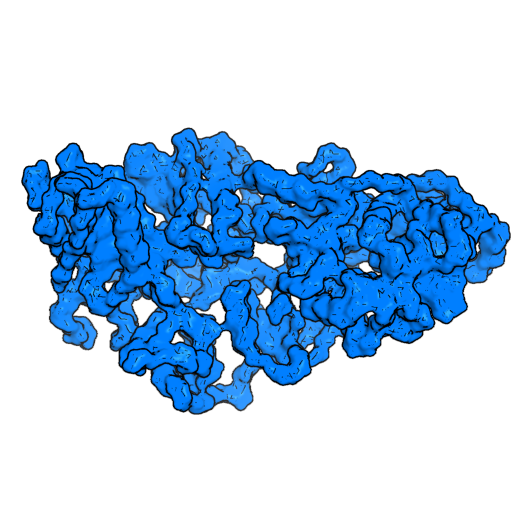O O . LEU A 1 214 ? -10.558 -4.921 -56.261 1.00 54.08 1479 LEU A O 1
ATOM 1766 N N . ARG A 1 215 ? -8.523 -4.595 -57.159 1.00 48.92 1480 ARG A N 1
ATOM 1767 C CA . ARG A 1 215 ? -8.067 -5.941 -56.830 1.00 52.52 1480 ARG A CA 1
ATOM 1768 C C . ARG A 1 215 ? -7.908 -6.079 -55.319 1.00 48.86 1480 ARG A C 1
ATOM 1769 O O . ARG A 1 215 ? -7.114 -5.361 -54.703 1.00 43.69 1480 ARG A O 1
ATOM 1777 N N . ASP A 1 216 ? -8.679 -6.998 -54.730 1.00 50.15 1481 ASP A N 1
ATOM 1778 C CA . ASP A 1 216 ? -8.684 -7.250 -53.287 1.00 50.54 1481 ASP A CA 1
ATOM 1779 C C . ASP A 1 216 ? -9.129 -6.015 -52.500 1.00 53.64 1481 ASP A C 1
ATOM 1780 O O . ASP A 1 216 ? -8.535 -5.645 -51.485 1.00 51.86 1481 ASP A O 1
ATOM 1785 N N . VAL A 1 217 ? -10.194 -5.369 -52.984 1.00 51.10 1482 VAL A N 1
ATOM 1786 C CA . VAL A 1 217 ? -10.878 -4.368 -52.169 1.00 48.74 1482 VAL A CA 1
ATOM 1787 C C . VAL A 1 217 ? -11.537 -5.030 -50.966 1.00 45.67 1482 VAL A C 1
ATOM 1788 O O . VAL A 1 217 ? -11.770 -6.244 -50.927 1.00 41.39 1482 VAL A O 1
ATOM 1792 N N . THR A 1 218 ? -11.830 -4.210 -49.965 1.00 43.28 1483 THR A N 1
ATOM 1793 C CA . THR A 1 218 ? -12.685 -4.584 -48.843 1.00 48.56 1483 THR A CA 1
ATOM 1794 C C . THR A 1 218 ? -13.956 -3.753 -48.991 1.00 43.00 1483 THR A C 1
ATOM 1795 O O . THR A 1 218 ? -14.031 -2.614 -48.526 1.00 44.81 1483 THR A O 1
ATOM 1799 N N . LEU A 1 219 ? -14.946 -4.321 -49.676 1.00 41.49 1484 LEU A N 1
ATOM 1800 C CA . LEU A 1 219 ? -16.249 -3.680 -49.758 1.00 46.35 1484 LEU A CA 1
ATOM 1801 C C . LEU A 1 219 ? -16.850 -3.575 -48.364 1.00 41.56 1484 LEU A C 1
ATOM 1802 O O . LEU A 1 219 ? -16.540 -4.373 -47.477 1.00 41.46 1484 LEU A O 1
ATOM 1807 N N . THR A 1 220 ? -17.693 -2.561 -48.160 1.00 45.00 1485 THR A N 1
ATOM 1808 C CA . THR A 1 220 ? -18.338 -2.354 -46.869 1.00 42.99 1485 THR A CA 1
ATOM 1809 C C . THR A 1 220 ? -19.771 -1.879 -47.046 1.00 40.99 1485 THR A C 1
ATOM 1810 O O . THR A 1 220 ? -20.033 -0.957 -47.823 1.00 42.59 1485 THR A O 1
ATOM 1814 N N . LYS A 1 221 ? -20.690 -2.521 -46.329 1.00 36.17 1486 LYS A N 1
ATOM 1815 C CA . LYS A 1 221 ? -22.015 -1.972 -46.087 1.00 42.37 1486 LYS A CA 1
ATOM 1816 C C . LYS A 1 221 ? -21.990 -1.138 -44.815 1.00 34.17 1486 LYS A C 1
ATOM 1817 O O . LYS A 1 221 ? -21.290 -1.464 -43.852 1.00 29.60 1486 LYS A O 1
ATOM 1823 N N . LEU A 1 222 ? -22.766 -0.061 -44.814 1.00 24.09 1487 LEU A N 1
ATOM 1824 C CA . LEU A 1 222 ? -22.918 0.719 -43.601 1.00 21.84 1487 LEU A CA 1
ATOM 1825 C C . LEU A 1 222 ? -23.658 -0.103 -42.548 1.00 20.73 1487 LEU A C 1
ATOM 1826 O O . LEU A 1 222 ? -24.472 -0.967 -42.885 1.00 23.44 1487 LEU A O 1
ATOM 1831 N N . PRO A 1 223 ? -23.382 0.133 -41.268 1.00 16.81 1488 PRO A N 1
ATOM 1832 C CA . PRO A 1 223 ? -24.170 -0.522 -40.220 1.00 19.99 1488 PRO A CA 1
ATOM 1833 C C . PRO A 1 223 ? -25.619 -0.061 -40.268 1.00 15.63 1488 PRO A C 1
ATOM 1834 O O . PRO A 1 223 ? -25.919 1.087 -40.600 1.00 15.00 1488 PRO A O 1
ATOM 1838 N N . GLN A 1 224 ? -26.528 -0.979 -39.943 1.00 19.21 1489 GLN A N 1
ATOM 1839 C CA . GLN A 1 224 ? -27.952 -0.673 -39.880 1.00 21.97 1489 GLN A CA 1
ATOM 1840 C C . GLN A 1 224 ? -28.516 -1.195 -38.569 1.00 16.41 1489 GLN A C 1
ATOM 1841 O O . GLN A 1 224 ? -28.467 -2.400 -38.306 1.00 20.86 1489 GLN A O 1
ATOM 1847 N N . TRP A 1 225 ? -29.050 -0.290 -37.751 1.00 22.98 1490 TRP A N 1
ATOM 1848 C CA . TRP A 1 225 ? -29.785 -0.696 -36.562 1.00 28.82 1490 TRP A CA 1
ATOM 1849 C C . TRP A 1 225 ? -31.039 0.151 -36.376 1.00 24.66 1490 TRP A C 1
ATOM 1850 O O . TRP A 1 225 ? -31.536 0.294 -35.254 1.00 29.81 1490 TRP A O 1
ATOM 1861 N N . SER A 1 226 ? -31.569 0.704 -37.464 1.00 19.22 1491 SER A N 1
ATOM 1862 C CA . SER A 1 226 ? -32.740 1.565 -37.387 1.00 20.12 1491 SER A CA 1
ATOM 1863 C C . SER A 1 226 ? -33.325 1.733 -38.780 1.00 22.15 1491 SER A C 1
ATOM 1864 O O . SER A 1 226 ? -32.675 1.439 -39.787 1.00 22.25 1491 SER A O 1
ATOM 1867 N N . LYS A 1 227 ? -34.567 2.210 -38.819 1.00 31.97 1492 LYS A N 1
ATOM 1868 C CA . LYS A 1 227 ? -35.263 2.511 -40.060 1.00 26.98 1492 LYS A CA 1
ATOM 1869 C C . LYS A 1 227 ? -35.998 3.832 -39.911 1.00 29.90 1492 LYS A C 1
ATOM 1870 O O . LYS A 1 227 ? -36.313 4.270 -38.802 1.00 36.15 1492 LYS A O 1
ATOM 1876 N N . SER A 1 228 ? -36.272 4.466 -41.049 1.00 28.85 1493 SER A N 1
ATOM 1877 C CA . SER A 1 228 ? -37.171 5.617 -41.080 1.00 39.03 1493 SER A CA 1
ATOM 1878 C C . SER A 1 228 ? -38.580 5.083 -41.301 1.00 48.70 1493 SER A C 1
ATOM 1879 O O . SER A 1 228 ? -39.018 4.856 -42.430 1.00 54.88 1493 SER A O 1
ATOM 1882 N N . ASN A 1 229 ? -39.284 4.847 -40.197 1.00 41.51 1494 ASN A N 1
ATOM 1883 C CA . ASN A 1 229 ? -40.705 4.532 -40.210 1.00 64.41 1494 ASN A CA 1
ATOM 1884 C C . ASN A 1 229 ? -41.532 5.725 -39.743 1.00 68.81 1494 ASN A C 1
ATOM 1885 O O . ASN A 1 229 ? -42.748 5.608 -39.566 1.00 70.63 1494 ASN A O 1
ATOM 1890 N N . GLN A 1 230 ? -40.875 6.866 -39.537 1.00 63.55 1495 GLN A N 1
ATOM 1891 C CA . GLN A 1 230 ? -41.463 8.131 -39.109 1.00 66.87 1495 GLN A CA 1
ATOM 1892 C C . GLN A 1 230 ? -41.488 9.193 -40.198 1.00 63.67 1495 GLN A C 1
ATOM 1893 O O . GLN A 1 230 ? -42.565 9.662 -40.579 1.00 69.27 1495 GLN A O 1
ATOM 1899 N N . VAL A 1 231 ? -40.341 9.600 -40.688 1.00 58.60 1496 VAL A N 1
ATOM 1900 C CA . VAL A 1 231 ? -40.296 10.602 -41.740 1.00 54.44 1496 VAL A CA 1
ATOM 1901 C C . VAL A 1 231 ? -40.644 9.937 -43.064 1.00 53.20 1496 VAL A C 1
ATOM 1902 O O . VAL A 1 231 ? -40.306 8.774 -43.309 1.00 53.39 1496 VAL A O 1
ATOM 1906 N N . ASN A 1 232 ? -41.358 10.667 -43.920 1.00 57.95 1497 ASN A N 1
ATOM 1907 C CA . ASN A 1 232 ? -41.715 10.133 -45.227 1.00 55.14 1497 ASN A CA 1
ATOM 1908 C C . ASN A 1 232 ? -40.568 10.303 -46.208 1.00 54.13 1497 ASN A C 1
ATOM 1909 O O . ASN A 1 232 ? -39.755 9.392 -46.399 1.00 49.71 1497 ASN A O 1
ATOM 1914 N N . GLN A 1 233 ? -40.503 11.472 -46.839 1.00 55.34 1498 GLN A N 1
ATOM 1915 C CA . GLN A 1 233 ? -39.519 11.725 -47.878 1.00 43.97 1498 GLN A CA 1
ATOM 1916 C C . GLN A 1 233 ? -38.658 12.941 -47.572 1.00 45.50 1498 GLN A C 1
ATOM 1917 O O . GLN A 1 233 ? -37.874 13.363 -48.430 1.00 44.12 1498 GLN A O 1
ATOM 1923 N N . ASP A 1 234 ? -38.778 13.508 -46.372 1.00 43.48 1499 ASP A N 1
ATOM 1924 C CA . ASP A 1 234 ? -37.695 14.306 -45.814 1.00 43.35 1499 ASP A CA 1
ATOM 1925 C C . ASP A 1 234 ? -36.566 13.355 -45.433 1.00 38.77 1499 ASP A C 1
ATOM 1926 O O . ASP A 1 234 ? -36.221 13.214 -44.256 1.00 40.47 1499 ASP A O 1
ATOM 1931 N N . TRP A 1 235 ? -36.017 12.662 -46.428 1.00 25.49 1500 TRP A N 1
ATOM 1932 C CA . TRP A 1 235 ? -34.799 11.882 -46.255 1.00 20.25 1500 TRP A CA 1
ATOM 1933 C C . TRP A 1 235 ? -33.577 12.715 -46.593 1.00 13.85 1500 TRP A C 1
ATOM 1934 O O . TRP A 1 235 ? -32.591 12.232 -47.157 1.00 14.80 1500 TRP A O 1
ATOM 1945 N N . ASP A 1 236 ? -33.664 14.003 -46.271 1.00 17.12 1501 ASP A N 1
ATOM 1946 C CA . ASP A 1 236 ? -32.555 14.943 -46.324 1.00 16.41 1501 ASP A CA 1
ATOM 1947 C C . ASP A 1 236 ? -32.182 15.320 -44.898 1.00 15.94 1501 ASP A C 1
ATOM 1948 O O . ASP A 1 236 ? -33.047 15.735 -44.121 1.00 20.57 1501 ASP A O 1
ATOM 1953 N N . TRP A 1 237 ? -30.906 15.173 -44.553 1.00 18.18 1502 TRP A N 1
ATOM 1954 C CA . TRP A 1 237 ? -30.409 15.545 -43.233 1.00 15.40 1502 TRP A CA 1
ATOM 1955 C C . TRP A 1 237 ? -29.457 16.723 -43.379 1.00 13.12 1502 TRP A C 1
ATOM 1956 O O . TRP A 1 237 ? -28.397 16.598 -44.002 1.00 16.36 1502 TRP A O 1
ATOM 1967 N N . LEU A 1 238 ? -29.832 17.856 -42.796 1.00 15.06 1503 LEU A N 1
ATOM 1968 C CA . LEU A 1 238 ? -29.095 19.101 -42.954 1.00 16.08 1503 LEU A CA 1
ATOM 1969 C C . LEU A 1 238 ? -27.997 19.182 -41.898 1.00 16.53 1503 LEU A C 1
ATOM 1970 O O . LEU A 1 238 ? -28.285 19.223 -40.696 1.00 17.50 1503 LEU A O 1
ATOM 1975 N N . VAL A 1 239 ? -26.744 19.207 -42.348 1.00 18.41 1504 VAL A N 1
ATOM 1976 C CA . VAL A 1 239 ? -25.586 19.266 -41.457 1.00 13.46 1504 VAL A CA 1
ATOM 1977 C C . VAL A 1 239 ? -25.173 20.719 -41.320 1.00 11.23 1504 VAL A C 1
ATOM 1978 O O . VAL A 1 239 ? -24.715 21.325 -42.306 1.00 13.80 1504 VAL A O 1
ATOM 1982 N N . PRO A 1 240 ? -25.293 21.329 -40.137 1.00 14.76 1505 PRO A N 1
ATOM 1983 C CA . PRO A 1 240 ? -24.940 22.745 -39.984 1.00 16.67 1505 PRO A CA 1
ATOM 1984 C C . PRO A 1 240 ? -23.468 22.996 -40.279 1.00 10.01 1505 PRO A C 1
ATOM 1985 O O . PRO A 1 240 ? -22.591 22.244 -39.849 1.00 12.85 1505 PRO A O 1
ATOM 1989 N N . ILE A 1 241 ? -23.205 24.065 -41.029 1.00 10.48 1506 ILE A N 1
ATOM 1990 C CA . ILE A 1 241 ? -21.850 24.504 -41.350 1.00 13.96 1506 ILE A CA 1
ATOM 1991 C C . ILE A 1 241 ? -21.820 26.018 -41.186 1.00 13.75 1506 ILE A C 1
ATOM 1992 O O . ILE A 1 241 ? -22.433 26.741 -41.979 1.00 10.55 1506 ILE A O 1
ATOM 1997 N N . SER A 1 242 ? -21.118 26.499 -40.163 1.00 8.10 1507 SER A N 1
ATOM 1998 C CA . SER A 1 242 ? -21.129 27.920 -39.857 1.00 16.51 1507 SER A CA 1
ATOM 1999 C C . SER A 1 242 ? -20.299 28.696 -40.878 1.00 13.38 1507 SER A C 1
ATOM 2000 O O . SER A 1 242 ? -19.553 28.129 -41.681 1.00 14.78 1507 SER A O 1
ATOM 2003 N N . SER A 1 243 ? -20.451 30.021 -40.846 1.00 14.38 1508 SER A N 1
ATOM 2004 C CA . SER A 1 243 ? -19.643 30.880 -41.704 1.00 17.66 1508 SER A CA 1
ATOM 2005 C C . SER A 1 243 ? -18.159 30.645 -41.463 1.00 22.86 1508 SER A C 1
ATOM 2006 O O . SER A 1 243 ? -17.394 30.416 -42.405 1.00 25.57 1508 SER A O 1
ATOM 2009 N N . GLN A 1 244 ? -17.740 30.683 -40.195 1.00 20.23 1509 GLN A N 1
ATOM 2010 C CA . GLN A 1 244 ? -16.331 30.495 -39.863 1.00 22.37 1509 GLN A CA 1
ATOM 2011 C C . GLN A 1 244 ? -15.808 29.164 -40.383 1.00 22.23 1509 GLN A C 1
ATOM 2012 O O . GLN A 1 244 ? -14.695 29.092 -40.920 1.00 25.89 1509 GLN A O 1
ATOM 2018 N N . VAL A 1 245 ? -16.594 28.098 -40.237 1.00 15.80 1510 VAL A N 1
ATOM 2019 C CA . VAL A 1 245 ? -16.098 26.785 -40.628 1.00 17.21 1510 VAL A CA 1
ATOM 2020 C C . VAL A 1 245 ? -16.000 26.674 -42.141 1.00 17.77 1510 VAL A C 1
ATOM 2021 O O . VAL A 1 245 ? -15.080 26.032 -42.662 1.00 24.72 1510 VAL A O 1
ATOM 2025 N N . SER A 1 246 ? -16.911 27.315 -42.873 1.00 16.79 1511 SER A N 1
ATOM 2026 C CA . SER A 1 246 ? -16.789 27.332 -44.326 1.00 19.86 1511 SER A CA 1
ATOM 2027 C C . SER A 1 246 ? -15.505 28.028 -44.758 1.00 18.33 1511 SER A C 1
ATOM 2028 O O . SER A 1 246 ? -14.818 27.563 -45.675 1.00 22.32 1511 SER A O 1
ATOM 2031 N N . GLN A 1 247 ? -15.152 29.135 -44.095 1.00 20.62 1512 GLN A N 1
ATOM 2032 C CA . GLN A 1 247 ? -13.941 29.861 -44.465 1.00 21.53 1512 GLN A CA 1
ATOM 2033 C C . GLN A 1 247 ? -12.689 29.063 -44.120 1.00 24.52 1512 GLN A C 1
ATOM 2034 O O . GLN A 1 247 ? -11.733 29.034 -44.905 1.00 27.89 1512 GLN A O 1
ATOM 2040 N N . GLY A 1 248 ? -12.674 28.412 -42.955 1.00 18.47 1513 GLY A N 1
ATOM 2041 C CA . GLY A 1 248 ? -11.529 27.589 -42.601 1.00 17.09 1513 GLY A CA 1
ATOM 2042 C C . GLY A 1 248 ? -11.347 26.408 -43.533 1.00 20.07 1513 GLY A C 1
ATOM 2043 O O . GLY A 1 248 ? -10.219 26.015 -43.840 1.00 23.07 1513 GLY A O 1
ATOM 2044 N N . LEU A 1 249 ? -12.457 25.822 -43.993 1.00 21.28 1514 LEU A N 1
ATOM 2045 C CA . LEU A 1 249 ? -12.371 24.743 -44.971 1.00 20.46 1514 LEU A CA 1
ATOM 2046 C C . LEU A 1 249 ? -11.746 25.230 -46.272 1.00 20.52 1514 LEU A C 1
ATOM 2047 O O . LEU A 1 249 ? -10.976 24.503 -46.909 1.00 17.78 1514 LEU A O 1
ATOM 2052 N N . LYS A 1 250 ? -12.071 26.457 -46.686 1.00 19.36 1515 LYS A N 1
ATOM 2053 C CA . LYS A 1 250 ? -11.444 27.026 -47.874 1.00 23.13 1515 LYS A CA 1
ATOM 2054 C C . LYS A 1 250 ? -9.965 27.292 -47.637 1.00 25.90 1515 LYS A C 1
ATOM 2055 O O . LYS A 1 250 ? -9.132 27.022 -48.511 1.00 18.38 1515 LYS A O 1
ATOM 2061 N N . GLN A 1 251 ? -9.623 27.829 -46.462 1.00 26.27 1516 GLN A N 1
ATOM 2062 C CA . GLN A 1 251 ? -8.221 28.045 -46.124 1.00 22.79 1516 GLN A CA 1
ATOM 2063 C C . GLN A 1 251 ? -7.428 26.751 -46.218 1.00 21.93 1516 GLN A C 1
ATOM 2064 O O . GLN A 1 251 ? -6.278 26.750 -46.675 1.00 25.71 1516 GLN A O 1
ATOM 2070 N N . LEU A 1 252 ? -8.033 25.632 -45.807 1.00 17.99 1517 LEU A N 1
ATOM 2071 C CA . LEU A 1 252 ? -7.277 24.390 -45.721 1.00 22.30 1517 LEU A CA 1
ATOM 2072 C C . LEU A 1 252 ? -6.893 23.926 -47.121 1.00 26.69 1517 LEU A C 1
ATOM 2073 O O . LEU A 1 252 ? -5.775 23.450 -47.343 1.00 27.89 1517 LEU A O 1
ATOM 2078 N N . GLY A 1 253 ? -7.811 24.081 -48.080 1.00 28.80 1518 GLY A N 1
ATOM 2079 C CA . GLY A 1 253 ? -7.541 23.670 -49.446 1.00 24.29 1518 GLY A CA 1
ATOM 2080 C C . GLY A 1 253 ? -6.490 24.520 -50.127 1.00 26.81 1518 GLY A C 1
ATOM 2081 O O . GLY A 1 253 ? -5.757 24.028 -50.990 1.00 25.52 1518 GLY A O 1
ATOM 2082 N N . LYS A 1 254 ? -6.405 25.801 -49.762 1.00 23.44 1519 LYS A N 1
ATOM 2083 C CA . LYS A 1 254 ? -5.314 26.635 -50.253 1.00 30.71 1519 LYS A CA 1
ATOM 2084 C C . LYS A 1 254 ? -3.980 26.153 -49.702 1.00 32.50 1519 LYS A C 1
ATOM 2085 O O . LYS A 1 254 ? -3.038 25.892 -50.460 1.00 29.83 1519 LYS A O 1
ATOM 2091 N N . GLN A 1 255 ? -3.891 26.025 -48.374 1.00 30.75 1520 GLN A N 1
ATOM 2092 C CA . GLN A 1 255 ? -2.656 25.599 -47.725 1.00 29.06 1520 GLN A CA 1
ATOM 2093 C C . GLN A 1 255 ? -2.142 24.285 -48.300 1.00 31.06 1520 GLN A C 1
ATOM 2094 O O . GLN A 1 255 ? -0.937 24.123 -48.521 1.00 43.44 1520 GLN A O 1
ATOM 2100 N N . VAL A 1 256 ? -3.043 23.339 -48.559 1.00 26.38 1521 VAL A N 1
ATOM 2101 C CA . VAL A 1 256 ? -2.623 22.063 -49.127 1.00 25.51 1521 VAL A CA 1
ATOM 2102 C C . VAL A 1 256 ? -2.397 22.177 -50.631 1.00 29.67 1521 VAL A C 1
ATOM 2103 O O . VAL A 1 256 ? -1.535 21.486 -51.187 1.00 31.65 1521 VAL A O 1
ATOM 2107 N N . GLY A 1 257 ? -3.134 23.051 -51.309 1.00 31.40 1522 GLY A N 1
ATOM 2108 C CA . GLY A 1 257 ? -2.952 23.237 -52.733 1.00 29.42 1522 GLY A CA 1
ATOM 2109 C C . GLY A 1 257 ? -3.833 22.376 -53.605 1.00 32.68 1522 GLY A C 1
ATOM 2110 O O . GLY A 1 257 ? -3.426 22.016 -54.716 1.00 40.00 1522 GLY A O 1
ATOM 2111 N N . VAL A 1 258 ? -5.028 22.032 -53.140 1.00 31.00 1523 VAL A N 1
ATOM 2112 C CA . VAL A 1 258 ? -5.958 21.197 -53.894 1.00 27.50 1523 VAL A CA 1
ATOM 2113 C C . VAL A 1 258 ? -7.261 21.974 -54.040 1.00 25.92 1523 VAL A C 1
ATOM 2114 O O . VAL A 1 258 ? -7.456 22.975 -53.336 1.00 29.31 1523 VAL A O 1
ATOM 2118 N N . PRO A 1 259 ? -8.166 21.580 -54.934 1.00 28.23 1524 PRO A N 1
ATOM 2119 C CA . PRO A 1 259 ? -9.473 22.243 -54.980 1.00 26.23 1524 PRO A CA 1
ATOM 2120 C C . PRO A 1 259 ? -10.283 21.942 -53.729 1.00 25.25 1524 PRO A C 1
ATOM 2121 O O . PRO A 1 259 ? -10.085 20.923 -53.062 1.00 22.95 1524 PRO A O 1
ATOM 2125 N N . LEU A 1 260 ? -11.204 22.860 -53.416 1.00 22.45 1525 LEU A N 1
ATOM 2126 C CA . LEU A 1 260 ? -12.042 22.721 -52.229 1.00 15.11 1525 LEU A CA 1
ATOM 2127 C C . LEU A 1 260 ? -12.765 21.381 -52.201 1.00 21.37 1525 LEU A C 1
ATOM 2128 O O . LEU A 1 260 ? -12.993 20.817 -51.123 1.00 19.24 1525 LEU A O 1
ATOM 2133 N N . LYS A 1 261 ? -13.118 20.854 -53.376 1.00 14.08 1526 LYS A N 1
ATOM 2134 C CA . LYS A 1 261 ? -13.827 19.582 -53.460 1.00 14.88 1526 LYS A CA 1
ATOM 2135 C C . LYS A 1 261 ? -13.053 18.447 -52.798 1.00 20.01 1526 LYS A C 1
ATOM 2136 O O . LYS A 1 261 ? -13.658 17.544 -52.207 1.00 16.76 1526 LYS A O 1
ATOM 2142 N N . SER A 1 262 ? -11.720 18.474 -52.877 1.00 19.61 1527 SER A N 1
ATOM 2143 C CA . SER A 1 262 ? -10.929 17.404 -52.278 1.00 17.86 1527 SER A CA 1
ATOM 2144 C C . SER A 1 262 ? -10.917 17.490 -50.757 1.00 16.96 1527 SER A C 1
ATOM 2145 O O . SER A 1 262 ? -10.752 16.468 -50.082 1.00 14.74 1527 SER A O 1
ATOM 2148 N N . VAL A 1 263 ? -11.081 18.689 -50.198 1.00 15.70 1528 VAL A N 1
ATOM 2149 C CA . VAL A 1 263 ? -11.217 18.811 -48.751 1.00 15.73 1528 VAL A CA 1
ATOM 2150 C C . VAL A 1 263 ? -12.524 18.180 -48.293 1.00 16.07 1528 VAL A C 1
ATOM 2151 O O . VAL A 1 263 ? -12.547 17.347 -47.379 1.00 13.75 1528 VAL A O 1
ATOM 2155 N N . LEU A 1 264 ? -13.631 18.563 -48.933 1.00 15.37 1529 LEU A N 1
ATOM 2156 C CA . LEU A 1 264 ? -14.932 18.015 -48.567 1.00 11.21 1529 LEU A CA 1
ATOM 2157 C C . LEU A 1 264 ? -14.975 16.508 -48.787 1.00 16.69 1529 LEU A C 1
ATOM 2158 O O . LEU A 1 264 ? -15.593 15.776 -48.005 1.00 16.07 1529 LEU A O 1
ATOM 2163 N N . LEU A 1 265 ? -14.308 16.023 -49.839 1.00 17.11 1530 LEU A N 1
ATOM 2164 C CA . LEU A 1 265 ? -14.266 14.585 -50.086 1.00 12.82 1530 LEU A CA 1
ATOM 2165 C C . LEU A 1 265 ? -13.527 13.856 -48.970 1.00 14.63 1530 LEU A C 1
ATOM 2166 O O . LEU A 1 265 ? -13.911 12.745 -48.582 1.00 15.40 1530 LEU A O 1
ATOM 2171 N N . ALA A 1 266 ? -12.465 14.466 -48.439 1.00 13.91 1531 ALA A N 1
ATOM 2172 C CA . ALA A 1 266 ? -11.725 13.843 -47.348 1.00 12.95 1531 ALA A CA 1
ATOM 2173 C C . ALA A 1 266 ? -12.562 13.752 -46.078 1.00 14.48 1531 ALA A C 1
ATOM 2174 O O . ALA A 1 266 ? -12.380 12.822 -45.284 1.00 16.13 1531 ALA A O 1
ATOM 2176 N N . ALA A 1 267 ? -13.475 14.703 -45.865 1.00 10.15 1532 ALA A N 1
ATOM 2177 C CA . ALA A 1 267 ? -14.387 14.605 -44.730 1.00 9.37 1532 ALA A CA 1
ATOM 2178 C C . ALA A 1 267 ? -15.308 13.404 -44.882 1.00 12.14 1532 ALA A C 1
ATOM 2179 O O . ALA A 1 267 ? -15.517 12.643 -43.931 1.00 13.53 1532 ALA A O 1
ATOM 2181 N N . HIS A 1 268 ? -15.868 13.224 -46.082 1.00 15.70 1533 HIS A N 1
ATOM 2182 C CA . HIS A 1 268 ? -16.677 12.046 -46.378 1.00 8.51 1533 HIS A CA 1
ATOM 2183 C C . HIS A 1 268 ? -15.912 10.764 -46.072 1.00 11.92 1533 HIS A C 1
ATOM 2184 O O . HIS A 1 268 ? -16.429 9.861 -45.404 1.00 10.80 1533 HIS A O 1
ATOM 2191 N N . PHE A 1 269 ? -14.663 10.677 -46.542 1.00 13.82 1534 PHE A N 1
ATOM 2192 C CA . PHE A 1 269 ? -13.853 9.490 -46.282 1.00 13.61 1534 PHE A CA 1
ATOM 2193 C C . PHE A 1 269 ? -13.601 9.291 -44.794 1.00 13.48 1534 PHE A C 1
ATOM 2194 O O . PHE A 1 269 ? -13.502 8.148 -44.331 1.00 10.80 1534 PHE A O 1
ATOM 2202 N N . ARG A 1 270 ? -13.491 10.381 -44.029 1.00 14.11 1535 ARG A N 1
ATOM 2203 C CA . ARG A 1 270 ? -13.260 10.244 -42.594 1.00 13.90 1535 ARG A CA 1
ATOM 2204 C C . ARG A 1 270 ? -14.463 9.621 -41.898 1.00 12.19 1535 ARG A C 1
ATOM 2205 O O . ARG A 1 270 ? -14.305 8.727 -41.058 1.00 9.37 1535 ARG A O 1
ATOM 2213 N N . VAL A 1 271 ? -15.674 10.069 -42.238 1.00 10.41 1536 VAL A N 1
ATOM 2214 C CA . VAL A 1 271 ? -16.858 9.551 -41.559 1.00 12.04 1536 VAL A CA 1
ATOM 2215 C C . VAL A 1 271 ? -17.133 8.108 -41.967 1.00 16.55 1536 VAL A C 1
ATOM 2216 O O . VAL A 1 271 ? -17.586 7.299 -41.145 1.00 12.84 1536 VAL A O 1
ATOM 2220 N N . LEU A 1 272 ? -16.857 7.750 -43.225 1.00 12.67 1537 LEU A N 1
ATOM 2221 C CA . LEU A 1 272 ? -17.074 6.372 -43.657 1.00 15.89 1537 LEU A CA 1
ATOM 2222 C C . LEU A 1 272 ? -16.157 5.413 -42.913 1.00 15.94 1537 LEU A C 1
ATOM 2223 O O . LEU A 1 272 ? -16.589 4.339 -42.476 1.00 14.03 1537 LEU A O 1
ATOM 2228 N N . SER A 1 273 ? -14.883 5.781 -42.764 1.00 12.94 1538 SER A N 1
ATOM 2229 C CA . SER A 1 273 ? -13.969 4.964 -41.973 1.00 14.14 1538 SER A CA 1
ATOM 2230 C C . SER A 1 273 ? -14.445 4.851 -40.533 1.00 11.80 1538 SER A C 1
ATOM 2231 O O . SER A 1 273 ? -14.383 3.772 -39.934 1.00 11.43 1538 SER A O 1
ATOM 2234 N N . LEU A 1 274 ? -14.917 5.960 -39.962 1.00 13.01 1539 LEU A N 1
ATOM 2235 C CA . LEU A 1 274 ? -15.474 5.928 -38.615 1.00 9.87 1539 LEU A CA 1
ATOM 2236 C C . LEU A 1 274 ? -16.687 5.007 -38.550 1.00 15.64 1539 LEU A C 1
ATOM 2237 O O . LEU A 1 274 ? -16.782 4.148 -37.666 1.00 18.17 1539 LEU A O 1
ATOM 2242 N N . LEU A 1 275 ? -17.612 5.151 -39.502 1.00 13.67 1540 LEU A N 1
ATOM 2243 C CA . LEU A 1 275 ? -18.845 4.370 -39.466 1.00 10.15 1540 LEU A CA 1
ATOM 2244 C C . LEU A 1 275 ? -18.582 2.888 -39.690 1.00 17.94 1540 LEU A C 1
ATOM 2245 O O . LEU A 1 275 ? -19.244 2.034 -39.087 1.00 21.83 1540 LEU A O 1
ATOM 2250 N N . ASN A 1 276 ? -17.625 2.559 -40.551 1.00 14.85 1541 ASN A N 1
ATOM 2251 C CA . ASN A 1 276 ? -17.369 1.172 -40.906 1.00 16.81 1541 ASN A CA 1
ATOM 2252 C C . ASN A 1 276 ? -16.254 0.534 -40.091 1.00 17.21 1541 ASN A C 1
ATOM 2253 O O . ASN A 1 276 ? -16.088 -0.689 -40.163 1.00 19.75 1541 ASN A O 1
ATOM 2258 N N . ASN A 1 277 ? -15.509 1.318 -39.309 1.00 14.11 1542 ASN A N 1
ATOM 2259 C CA . ASN A 1 277 ? -14.289 0.845 -38.656 1.00 17.76 1542 ASN A CA 1
ATOM 2260 C C . ASN A 1 277 ? -13.412 0.119 -39.674 1.00 19.28 1542 ASN A C 1
ATOM 2261 O O . ASN A 1 277 ? -12.964 -1.010 -39.472 1.00 29.46 1542 ASN A O 1
ATOM 2266 N N . GLN A 1 278 ? -13.200 0.783 -40.805 1.00 24.81 1543 GLN A N 1
ATOM 2267 C CA . GLN A 1 278 ? -12.484 0.207 -41.930 1.00 22.59 1543 GLN A CA 1
ATOM 2268 C C . GLN A 1 278 ? -11.545 1.260 -42.491 1.00 23.69 1543 GLN A C 1
ATOM 2269 O O . GLN A 1 278 ? -11.966 2.387 -42.764 1.00 17.56 1543 GLN A O 1
ATOM 2275 N N . ARG A 1 279 ? -10.275 0.891 -42.649 1.00 29.42 1544 ARG A N 1
ATOM 2276 C CA . ARG A 1 279 ? -9.294 1.820 -43.196 1.00 29.49 1544 ARG A CA 1
ATOM 2277 C C . ARG A 1 279 ? -9.320 1.774 -44.713 1.00 32.96 1544 ARG A C 1
ATOM 2278 O O . ARG A 1 279 ? -9.095 2.795 -45.369 1.00 24.21 1544 ARG A O 1
ATOM 2286 N N . ASP A 1 280 ? -9.629 0.603 -45.266 1.00 24.90 1545 ASP A N 1
ATOM 2287 C CA . ASP A 1 280 ? -9.766 0.386 -46.703 1.00 27.62 1545 ASP A CA 1
ATOM 2288 C C . ASP A 1 280 ? -11.211 0.688 -47.085 1.00 27.27 1545 ASP A C 1
ATOM 2289 O O . ASP A 1 280 ? -12.097 -0.156 -46.928 1.00 31.19 1545 ASP A O 1
ATOM 2294 N N . ILE A 1 281 ? -11.454 1.894 -47.592 1.00 24.79 1546 ILE A N 1
ATOM 2295 C CA . ILE A 1 281 ? -12.803 2.396 -47.823 1.00 24.75 1546 ILE A CA 1
ATOM 2296 C C . ILE A 1 281 ? -13.029 2.579 -49.317 1.00 28.35 1546 ILE A C 1
ATOM 2297 O O . ILE A 1 281 ? -12.137 3.032 -50.044 1.00 27.10 1546 ILE A O 1
ATOM 2302 N N . VAL A 1 282 ? -14.227 2.218 -49.772 1.00 25.33 1547 VAL A N 1
ATOM 2303 C CA . VAL A 1 282 ? -14.662 2.443 -51.144 1.00 23.74 1547 VAL A CA 1
ATOM 2304 C C . VAL A 1 282 ? -15.971 3.215 -51.101 1.00 17.57 1547 VAL A C 1
ATOM 2305 O O . VAL A 1 282 ? -16.912 2.814 -50.407 1.00 20.94 1547 VAL A O 1
ATOM 2309 N N . THR A 1 283 ? -16.030 4.323 -51.835 1.00 16.31 1548 THR A N 1
ATOM 2310 C CA . THR A 1 283 ? -17.246 5.110 -51.938 1.00 15.00 1548 THR A CA 1
ATOM 2311 C C . THR A 1 283 ? -17.395 5.613 -53.365 1.00 19.26 1548 THR A C 1
ATOM 2312 O O . THR A 1 283 ? -16.409 5.796 -54.084 1.00 22.38 1548 THR A O 1
ATOM 2316 N N . GLY A 1 284 ? -18.643 5.823 -53.773 1.00 17.46 1549 GLY A N 1
ATOM 2317 C CA . GLY A 1 284 ? -18.910 6.309 -55.113 1.00 22.21 1549 GLY A CA 1
ATOM 2318 C C . GLY A 1 284 ? -18.646 7.799 -55.217 1.00 17.32 1549 GLY A C 1
ATOM 2319 O O . GLY A 1 284 ? -19.113 8.586 -54.388 1.00 22.39 1549 GLY A O 1
ATOM 2320 N N . LEU A 1 285 ? -17.886 8.188 -56.234 1.00 16.44 1550 LEU A N 1
ATOM 2321 C CA . LEU A 1 285 ? -17.700 9.589 -56.581 1.00 21.40 1550 LEU A CA 1
ATOM 2322 C C . LEU A 1 285 ? -18.604 9.912 -57.762 1.00 27.85 1550 LEU A C 1
ATOM 2323 O O . LEU A 1 285 ? -18.520 9.258 -58.808 1.00 28.17 1550 LEU A O 1
ATOM 2328 N N . VAL A 1 286 ? -19.464 10.912 -57.595 1.00 20.53 1551 VAL A N 1
ATOM 2329 C CA . VAL A 1 286 ? -20.404 11.297 -58.643 1.00 25.62 1551 VAL A CA 1
ATOM 2330 C C . VAL A 1 286 ? -19.669 12.212 -59.618 1.00 25.12 1551 VAL A C 1
ATOM 2331 O O . VAL A 1 286 ? -19.306 13.339 -59.275 1.00 34.28 1551 VAL A O 1
ATOM 2335 N N . SER A 1 287 ? -19.438 11.720 -60.833 1.00 31.29 1552 SER A N 1
ATOM 2336 C CA . SER A 1 287 ? -18.678 12.426 -61.856 1.00 33.53 1552 SER A CA 1
ATOM 2337 C C . SER A 1 287 ? -19.616 13.019 -62.899 1.00 40.92 1552 SER A C 1
ATOM 2338 O O . SER A 1 287 ? -20.677 12.460 -63.187 1.00 38.05 1552 SER A O 1
ATOM 2341 N N . ASN A 1 288 ? -19.208 14.152 -63.478 1.00 46.42 1553 ASN A N 1
ATOM 2342 C CA . ASN A 1 288 ? -20.176 15.005 -64.155 1.00 45.03 1553 ASN A CA 1
ATOM 2343 C C . ASN A 1 288 ? -19.824 14.905 -65.642 1.00 52.23 1553 ASN A C 1
ATOM 2344 O O . ASN A 1 288 ? -19.684 15.896 -66.354 1.00 47.74 1553 ASN A O 1
ATOM 2349 N N . GLY A 1 289 ? -19.699 13.673 -66.123 1.00 45.65 1554 GLY A N 1
ATOM 2350 C CA . GLY A 1 289 ? -19.080 13.428 -67.409 1.00 44.62 1554 GLY A CA 1
ATOM 2351 C C . GLY A 1 289 ? -19.606 14.195 -68.610 1.00 47.84 1554 GLY A C 1
ATOM 2352 O O . GLY A 1 289 ? -20.189 13.597 -69.520 1.00 46.91 1554 GLY A O 1
ATOM 2353 N N . ARG A 1 290 ? -19.395 15.511 -68.641 1.00 49.52 1555 ARG A N 1
ATOM 2354 C CA . ARG A 1 290 ? -19.758 16.302 -69.808 1.00 48.08 1555 ARG A CA 1
ATOM 2355 C C . ARG A 1 290 ? -18.691 16.161 -70.893 1.00 48.63 1555 ARG A C 1
ATOM 2356 O O . ARG A 1 290 ? -17.536 15.813 -70.629 1.00 41.93 1555 ARG A O 1
ATOM 2364 N N . LEU A 1 291 ? -19.094 16.438 -72.128 1.00 52.55 1556 LEU A N 1
ATOM 2365 C CA . LEU A 1 291 ? -18.150 16.415 -73.236 1.00 55.56 1556 LEU A CA 1
ATOM 2366 C C . LEU A 1 291 ? -17.167 17.571 -73.096 1.00 61.26 1556 LEU A C 1
ATOM 2367 O O . LEU A 1 291 ? -17.568 18.724 -72.904 1.00 63.14 1556 LEU A O 1
ATOM 2372 N N . GLU A 1 292 ? -15.873 17.254 -73.192 1.00 60.51 1557 GLU A N 1
ATOM 2373 C CA . GLU A 1 292 ? -14.816 18.192 -72.827 1.00 62.52 1557 GLU A CA 1
ATOM 2374 C C . GLU A 1 292 ? -14.763 19.425 -73.720 1.00 74.37 1557 GLU A C 1
ATOM 2375 O O . GLU A 1 292 ? -14.085 20.395 -73.360 1.00 76.87 1557 GLU A O 1
ATOM 2381 N N . ALA A 1 293 ? -15.446 19.420 -74.861 1.00 71.35 1558 ALA A N 1
ATOM 2382 C CA . ALA A 1 293 ? -15.479 20.601 -75.708 1.00 68.64 1558 ALA A CA 1
ATOM 2383 C C . ALA A 1 293 ? -16.265 21.723 -75.032 1.00 76.47 1558 ALA A C 1
ATOM 2384 O O . ALA A 1 293 ? -17.096 21.495 -74.148 1.00 73.48 1558 ALA A O 1
ATOM 2386 N N . ALA A 1 294 ? -15.979 22.954 -75.452 1.00 84.76 1559 ALA A N 1
ATOM 2387 C CA . ALA A 1 294 ? -16.728 24.106 -74.976 1.00 79.00 1559 ALA A CA 1
ATOM 2388 C C . ALA A 1 294 ? -18.104 24.134 -75.628 1.00 79.26 1559 ALA A C 1
ATOM 2389 O O . ALA A 1 294 ? -18.274 23.723 -76.780 1.00 80.18 1559 ALA A O 1
ATOM 2391 N N . ASP A 1 295 ? -19.089 24.627 -74.875 1.00 79.72 1560 ASP A N 1
ATOM 2392 C CA . ASP A 1 295 ? -20.508 24.453 -75.181 1.00 79.71 1560 ASP A CA 1
ATOM 2393 C C . ASP A 1 295 ? -20.900 22.978 -75.223 1.00 79.32 1560 ASP A C 1
ATOM 2394 O O . ASP A 1 295 ? -21.953 22.624 -75.762 1.00 80.60 1560 ASP A O 1
ATOM 2399 N N . GLY A 1 296 ? -20.054 22.112 -74.668 1.00 80.81 1561 GLY A N 1
ATOM 2400 C CA . GLY A 1 296 ? -20.350 20.718 -74.435 1.00 70.65 1561 GLY A CA 1
ATOM 2401 C C . GLY A 1 296 ? -20.937 20.446 -73.074 1.00 64.79 1561 GLY A C 1
ATOM 2402 O O . GLY A 1 296 ? -21.274 19.299 -72.761 1.00 63.15 1561 GLY A O 1
ATOM 2403 N N . GLU A 1 297 ? -21.051 21.481 -72.243 1.00 62.52 1562 GLU A N 1
ATOM 2404 C CA . GLU A 1 297 ? -21.756 21.412 -70.972 1.00 59.60 1562 GLU A CA 1
ATOM 2405 C C . GLU A 1 297 ? -23.055 22.205 -71.002 1.00 58.35 1562 GLU A C 1
ATOM 2406 O O . GLU A 1 297 ? -23.723 22.330 -69.970 1.00 60.11 1562 GLU A O 1
ATOM 2412 N N . LYS A 1 298 ? -23.420 22.752 -72.162 1.00 55.83 1563 LYS A N 1
ATOM 2413 C CA . LYS A 1 298 ? -24.713 23.392 -72.346 1.00 51.00 1563 LYS A CA 1
ATOM 2414 C C . LYS A 1 298 ? -25.770 22.435 -72.886 1.00 48.82 1563 LYS A C 1
ATOM 2415 O O . LYS A 1 298 ? -26.965 22.683 -72.692 1.00 38.73 1563 LYS A O 1
ATOM 2421 N N . ILE A 1 299 ? -25.358 21.359 -73.568 1.00 48.43 1564 ILE A N 1
ATOM 2422 C CA . ILE A 1 299 ? -26.290 20.298 -73.940 1.00 43.84 1564 ILE A CA 1
ATOM 2423 C C . ILE A 1 299 ? -26.875 19.636 -72.702 1.00 45.72 1564 ILE A C 1
ATOM 2424 O O . ILE A 1 299 ? -26.182 19.404 -71.703 1.00 43.66 1564 ILE A O 1
ATOM 2429 N N . LEU A 1 300 ? -28.155 19.294 -72.782 1.00 45.65 1565 LEU A N 1
ATOM 2430 C CA . LEU A 1 300 ? -28.869 18.650 -71.695 1.00 36.49 1565 LEU A CA 1
ATOM 2431 C C . LEU A 1 300 ? -28.896 17.137 -71.881 1.00 39.45 1565 LEU A C 1
ATOM 2432 O O . LEU A 1 300 ? -28.723 16.611 -72.985 1.00 41.20 1565 LEU A O 1
ATOM 2437 N N . GLY A 1 301 ? -29.120 16.444 -70.778 1.00 37.01 1566 GLY A N 1
ATOM 2438 C CA . GLY A 1 301 ? -29.121 15.000 -70.757 1.00 34.77 1566 GLY A CA 1
ATOM 2439 C C . GLY A 1 301 ? -28.649 14.504 -69.406 1.00 33.37 1566 GLY A C 1
ATOM 2440 O O . GLY A 1 301 ? -28.666 15.238 -68.424 1.00 30.29 1566 GLY A O 1
ATOM 2441 N N . LEU A 1 302 ? -28.230 13.242 -69.379 1.00 34.79 1567 LEU A N 1
ATOM 2442 C CA . LEU A 1 302 ? -27.679 12.620 -68.180 1.00 34.27 1567 LEU A CA 1
ATOM 2443 C C . LEU A 1 302 ? -26.254 12.182 -68.487 1.00 36.40 1567 LEU A C 1
ATOM 2444 O O . LEU A 1 302 ? -26.039 11.193 -69.198 1.00 24.63 1567 LEU A O 1
ATOM 2449 N N . PHE A 1 303 ? -25.284 12.921 -67.950 1.00 43.45 1568 PHE A N 1
ATOM 2450 C CA . PHE A 1 303 ? -23.871 12.717 -68.240 1.00 42.94 1568 PHE A CA 1
ATOM 2451 C C . PHE A 1 303 ? -23.108 12.192 -67.028 1.00 37.05 1568 PHE A C 1
ATOM 2452 O O . PHE A 1 303 ? -21.930 12.502 -66.850 1.00 46.55 1568 PHE A O 1
ATOM 2460 N N . LEU A 1 304 ? -23.756 11.397 -66.189 1.00 27.38 1569 LEU A N 1
ATOM 2461 C CA . LEU A 1 304 ? -23.181 11.016 -64.909 1.00 27.31 1569 LEU A CA 1
ATOM 2462 C C . LEU A 1 304 ? -22.679 9.579 -64.931 1.00 30.56 1569 LEU A C 1
ATOM 2463 O O . LEU A 1 304 ? -23.314 8.690 -65.504 1.00 24.79 1569 LEU A O 1
ATOM 2468 N N . ASN A 1 305 ? -21.517 9.371 -64.325 1.00 29.69 1570 ASN A N 1
ATOM 2469 C CA . ASN A 1 305 ? -21.045 8.054 -63.939 1.00 22.79 1570 ASN A CA 1
ATOM 2470 C C . ASN A 1 305 ? -20.561 8.150 -62.503 1.00 25.15 1570 ASN A C 1
ATOM 2471 O O . ASN A 1 305 ? -20.026 9.179 -62.081 1.00 22.18 1570 ASN A O 1
ATOM 2476 N N . THR A 1 306 ? -20.776 7.085 -61.743 1.00 17.43 1571 THR A N 1
ATOM 2477 C CA . THR A 1 306 ? -20.404 7.051 -60.337 1.00 17.67 1571 THR A CA 1
ATOM 2478 C C . THR A 1 306 ? -19.265 6.059 -60.174 1.00 25.80 1571 THR A C 1
ATOM 2479 O O . THR A 1 306 ? -19.444 4.858 -60.406 1.00 25.08 1571 THR A O 1
ATOM 2483 N N . LEU A 1 307 ? -18.100 6.564 -59.775 1.00 29.20 1572 LEU A N 1
ATOM 2484 C CA . LEU A 1 307 ? -16.936 5.698 -59.846 1.00 21.62 1572 LEU A CA 1
ATOM 2485 C C . LEU A 1 307 ? -16.604 5.157 -58.462 1.00 21.66 1572 LEU A C 1
ATOM 2486 O O . LEU A 1 307 ? -16.788 5.860 -57.464 1.00 22.37 1572 LEU A O 1
ATOM 2491 N N . PRO A 1 308 ? -16.135 3.922 -58.337 1.00 23.96 1573 PRO A N 1
ATOM 2492 C CA . PRO A 1 308 ? -15.694 3.449 -57.020 1.00 23.92 1573 PRO A CA 1
ATOM 2493 C C . PRO A 1 308 ? -14.308 3.966 -56.667 1.00 27.46 1573 PRO A C 1
ATOM 2494 O O . PRO A 1 308 ? -13.301 3.393 -57.092 1.00 38.39 1573 PRO A O 1
ATOM 2498 N N . LEU A 1 309 ? -14.243 5.060 -55.908 1.00 22.57 1574 LEU A N 1
ATOM 2499 C CA . LEU A 1 309 ? -12.968 5.544 -55.392 1.00 27.45 1574 LEU A CA 1
ATOM 2500 C C . LEU A 1 309 ? -12.545 4.731 -54.180 1.00 23.48 1574 LEU A C 1
ATOM 2501 O O . LEU A 1 309 ? -13.308 4.578 -53.223 1.00 24.29 1574 LEU A O 1
ATOM 2506 N N . ARG A 1 310 ? -11.323 4.211 -54.233 1.00 31.61 1575 ARG A N 1
ATOM 2507 C CA . ARG A 1 310 ? -10.740 3.412 -53.168 1.00 25.73 1575 ARG A CA 1
ATOM 2508 C C . ARG A 1 310 ? -9.674 4.225 -52.450 1.00 29.42 1575 ARG A C 1
ATOM 2509 O O . ARG A 1 310 ? -8.953 5.008 -53.078 1.00 29.58 1575 ARG A O 1
ATOM 2517 N N . LEU A 1 311 ? -9.565 4.030 -51.138 1.00 27.95 1576 LEU A N 1
ATOM 2518 C CA . LEU A 1 311 ? -8.625 4.823 -50.361 1.00 22.25 1576 LEU A CA 1
ATOM 2519 C C . LEU A 1 311 ? -8.418 4.145 -49.013 1.00 30.42 1576 LEU A C 1
ATOM 2520 O O . LEU A 1 311 ? -9.373 3.639 -48.418 1.00 30.91 1576 LEU A O 1
ATOM 2525 N N . GLU A 1 312 ? -7.174 4.133 -48.539 1.00 29.84 1577 GLU A N 1
ATOM 2526 C CA . GLU A 1 312 ? -6.841 3.567 -47.238 1.00 33.44 1577 GLU A CA 1
ATOM 2527 C C . GLU A 1 312 ? -6.463 4.678 -46.269 1.00 31.43 1577 GLU A C 1
ATOM 2528 O O . GLU A 1 312 ? -5.620 5.524 -46.587 1.00 34.56 1577 GLU A O 1
ATOM 2534 N N . LEU A 1 313 ? -7.086 4.671 -45.089 1.00 35.66 1578 LEU A N 1
ATOM 2535 C CA . LEU A 1 313 ? -6.774 5.642 -44.040 1.00 37.54 1578 LEU A CA 1
ATOM 2536 C C . LEU A 1 313 ? -5.723 5.045 -43.117 1.00 40.89 1578 LEU A C 1
ATOM 2537 O O . LEU A 1 313 ? -6.036 4.420 -42.103 1.00 34.26 1578 LEU A O 1
ATOM 2542 N N . SER A 1 314 ? -4.453 5.244 -43.473 1.00 42.37 1579 SER A N 1
ATOM 2543 C CA . SER A 1 314 ? -3.376 4.840 -42.578 1.00 41.67 1579 SER A CA 1
ATOM 2544 C C . SER A 1 314 ? -3.336 5.726 -41.339 1.00 39.49 1579 SER A C 1
ATOM 2545 O O . SER A 1 314 ? -3.120 5.237 -40.224 1.00 34.24 1579 SER A O 1
ATOM 2548 N N . GLY A 1 315 ? -3.558 7.021 -41.513 1.00 36.06 1580 GLY A N 1
ATOM 2549 C CA . GLY A 1 315 ? -3.487 7.983 -40.432 1.00 28.20 1580 GLY A CA 1
ATOM 2550 C C . GLY A 1 315 ? -2.593 9.153 -40.788 1.00 35.13 1580 GLY A C 1
ATOM 2551 O O . GLY A 1 315 ? -1.859 9.142 -41.774 1.00 37.62 1580 GLY A O 1
ATOM 2552 N N . GLY A 1 316 ? -2.678 10.182 -39.949 1.00 32.50 1581 GLY A N 1
ATOM 2553 C CA . GLY A 1 316 ? -1.882 11.371 -40.130 1.00 29.76 1581 GLY A CA 1
ATOM 2554 C C . GLY A 1 316 ? -2.675 12.640 -39.904 1.00 31.15 1581 GLY A C 1
ATOM 2555 O O . GLY A 1 316 ? -3.830 12.609 -39.468 1.00 30.96 1581 GLY A O 1
ATOM 2556 N N . PRO A 1 317 ? -2.063 13.786 -40.189 1.00 31.38 1582 PRO A N 1
ATOM 2557 C CA . PRO A 1 317 ? -2.798 15.051 -40.113 1.00 25.17 1582 PRO A CA 1
ATOM 2558 C C . PRO A 1 317 ? -3.871 15.126 -41.188 1.00 23.63 1582 PRO A C 1
ATOM 2559 O O . PRO A 1 317 ? -3.846 14.397 -42.182 1.00 21.20 1582 PRO A O 1
ATOM 2563 N N . TRP A 1 318 ? -4.835 16.026 -40.965 1.00 23.31 1583 TRP A N 1
ATOM 2564 C CA . TRP A 1 318 ? -5.935 16.173 -41.914 1.00 22.91 1583 TRP A CA 1
ATOM 2565 C C . TRP A 1 318 ? -5.415 16.476 -43.313 1.00 27.33 1583 TRP A C 1
ATOM 2566 O O . TRP A 1 318 ? -5.948 15.964 -44.305 1.00 23.96 1583 TRP A O 1
ATOM 2577 N N . SER A 1 319 ? -4.356 17.287 -43.407 1.00 22.45 1584 SER A N 1
ATOM 2578 C CA . SER A 1 319 ? -3.826 17.688 -44.707 1.00 21.38 1584 SER A CA 1
ATOM 2579 C C . SER A 1 319 ? -3.375 16.491 -45.533 1.00 22.01 1584 SER A C 1
ATOM 2580 O O . SER A 1 319 ? -3.467 16.519 -46.765 1.00 23.41 1584 SER A O 1
ATOM 2583 N N . ASP A 1 320 ? -2.883 15.436 -44.881 1.00 22.92 1585 ASP A N 1
ATOM 2584 C CA . ASP A 1 320 ? -2.519 14.228 -45.614 1.00 23.83 1585 ASP A CA 1
ATOM 2585 C C . ASP A 1 320 ? -3.754 13.534 -46.175 1.00 27.96 1585 ASP A C 1
ATOM 2586 O O . ASP A 1 320 ? -3.723 13.007 -47.293 1.00 26.06 1585 ASP A O 1
ATOM 2591 N N . LEU A 1 321 ? -4.848 13.518 -45.410 1.00 24.76 1586 LEU A N 1
ATOM 2592 C CA . LEU A 1 321 ? -6.088 12.936 -45.909 1.00 27.14 1586 LEU A CA 1
ATOM 2593 C C . LEU A 1 321 ? -6.630 13.727 -47.092 1.00 26.91 1586 LEU A C 1
ATOM 2594 O O . LEU A 1 321 ? -7.179 13.149 -48.038 1.00 23.97 1586 LEU A O 1
ATOM 2599 N N . VAL A 1 322 ? -6.488 15.053 -47.056 1.00 17.63 1587 VAL A N 1
ATOM 2600 C CA . VAL A 1 322 ? -6.921 15.874 -48.182 1.00 21.11 1587 VAL A CA 1
ATOM 2601 C C . VAL A 1 322 ? -6.135 15.507 -49.435 1.00 28.62 1587 VAL A C 1
ATOM 2602 O O . VAL A 1 322 ? -6.712 15.218 -50.490 1.00 26.26 1587 VAL A O 1
ATOM 2606 N N . LYS A 1 323 ? -4.804 15.494 -49.326 1.00 31.46 1588 LYS A N 1
ATOM 2607 C CA . LYS A 1 323 ? -3.955 15.264 -50.492 1.00 30.74 1588 LYS A CA 1
ATOM 2608 C C . LYS A 1 323 ? -4.221 13.900 -51.119 1.00 32.03 1588 LYS A C 1
ATOM 2609 O O . LYS A 1 323 ? -4.277 13.779 -52.349 1.00 28.75 1588 LYS A O 1
ATOM 2615 N N . GLN A 1 324 ? -4.395 12.860 -50.300 1.00 28.12 1589 GLN A N 1
ATOM 2616 C CA . GLN A 1 324 ? -4.689 11.552 -50.872 1.00 25.96 1589 GLN A CA 1
ATOM 2617 C C . GLN A 1 324 ? -6.120 11.440 -51.382 1.00 27.27 1589 GLN A C 1
ATOM 2618 O O . GLN A 1 324 ? -6.415 10.513 -52.145 1.00 31.62 1589 GLN A O 1
ATOM 2624 N N . ALA A 1 325 ? -7.011 12.358 -50.996 1.00 30.10 1590 ALA A N 1
ATOM 2625 C CA . ALA A 1 325 ? -8.297 12.461 -51.676 1.00 29.51 1590 ALA A CA 1
ATOM 2626 C C . ALA A 1 325 ? -8.153 13.142 -53.030 1.00 25.31 1590 ALA A C 1
ATOM 2627 O O . ALA A 1 325 ? -8.946 12.879 -53.940 1.00 34.57 1590 ALA A O 1
ATOM 2629 N N . PHE A 1 326 ? -7.156 14.017 -53.175 1.00 27.15 1591 PHE A N 1
ATOM 2630 C CA . PHE A 1 326 ? -6.842 14.589 -54.479 1.00 34.30 1591 PHE A CA 1
ATOM 2631 C C . PHE A 1 326 ? -6.102 13.588 -55.356 1.00 30.09 1591 PHE A C 1
ATOM 2632 O O . PHE A 1 326 ? -6.379 13.488 -56.556 1.00 32.39 1591 PHE A O 1
ATOM 2640 N N . ASP A 1 327 ? -5.150 12.850 -54.775 1.00 32.27 1592 ASP A N 1
ATOM 2641 C CA . ASP A 1 327 ? -4.381 11.883 -55.551 1.00 28.33 1592 ASP A CA 1
ATOM 2642 C C . ASP A 1 327 ? -5.284 10.824 -56.163 1.00 31.87 1592 ASP A C 1
ATOM 2643 O O . ASP A 1 327 ? -5.103 10.441 -57.324 1.00 38.36 1592 ASP A O 1
ATOM 2648 N N . VAL A 1 328 ? -6.272 10.348 -55.402 1.00 28.75 1593 VAL A N 1
ATOM 2649 C CA . VAL A 1 328 ? -7.166 9.310 -55.898 1.00 28.37 1593 VAL A CA 1
ATOM 2650 C C . VAL A 1 328 ? -8.171 9.837 -56.911 1.00 38.13 1593 VAL A C 1
ATOM 2651 O O . VAL A 1 328 ? -8.830 9.041 -57.590 1.00 38.16 1593 VAL A O 1
ATOM 2655 N N . GLU A 1 329 ? -8.293 11.158 -57.054 1.00 36.62 1594 GLU A N 1
ATOM 2656 C CA . GLU A 1 329 ? -9.268 11.721 -57.982 1.00 36.73 1594 GLU A CA 1
ATOM 2657 C C . GLU A 1 329 ? -8.700 11.933 -59.383 1.00 33.58 1594 GLU A C 1
ATOM 2658 O O . GLU A 1 329 ? -9.393 11.673 -60.372 1.00 31.66 1594 GLU A O 1
ATOM 2664 N N . ARG A 1 330 ? -7.457 12.408 -59.498 1.00 35.17 1595 ARG A N 1
ATOM 2665 C CA . ARG A 1 330 ? -6.861 12.577 -60.822 1.00 43.53 1595 ARG A CA 1
ATOM 2666 C C . ARG A 1 330 ? -6.401 11.241 -61.395 1.00 39.72 1595 ARG A C 1
ATOM 2667 O O . ARG A 1 330 ? -6.497 11.015 -62.607 1.00 42.52 1595 ARG A O 1
ATOM 2675 N N . GLU A 1 331 ? -5.907 10.355 -60.529 1.00 41.99 1596 GLU A N 1
ATOM 2676 C CA . GLU A 1 331 ? -5.570 8.962 -60.806 1.00 36.36 1596 GLU A CA 1
ATOM 2677 C C . GLU A 1 331 ? -6.590 8.281 -61.714 1.00 38.77 1596 GLU A C 1
ATOM 2678 O O . GLU A 1 331 ? -6.222 7.485 -62.584 1.00 42.38 1596 GLU A O 1
ATOM 2684 N N . CYS A 1 332 ? -7.872 8.600 -61.533 1.00 42.92 1597 CYS A N 1
ATOM 2685 C CA . CYS A 1 332 ? -8.948 8.007 -62.318 1.00 43.78 1597 CYS A CA 1
ATOM 2686 C C . CYS A 1 332 ? -9.684 9.035 -63.175 1.00 43.14 1597 CYS A C 1
ATOM 2687 O O . CYS A 1 332 ? -10.815 8.782 -63.601 1.00 43.39 1597 CYS A O 1
ATOM 2690 N N . LEU A 1 333 ? -9.058 10.182 -63.450 1.00 40.47 1598 LEU A N 1
ATOM 2691 C CA . LEU A 1 333 ? -9.747 11.258 -64.161 1.00 38.42 1598 LEU A CA 1
ATOM 2692 C C . LEU A 1 333 ? -10.092 10.856 -65.591 1.00 37.24 1598 LEU A C 1
ATOM 2693 O O . LEU A 1 333 ? -11.250 10.954 -66.011 1.00 42.77 1598 LEU A O 1
ATOM 2698 N N . SER A 1 334 ? -9.098 10.408 -66.361 1.00 42.23 1599 SER A N 1
ATOM 2699 C CA . SER A 1 334 ? -9.341 10.100 -67.767 1.00 44.92 1599 SER A CA 1
ATOM 2700 C C . SER A 1 334 ? -10.223 8.867 -67.924 1.00 47.16 1599 SER A C 1
ATOM 2701 O O . SER A 1 334 ? -11.088 8.821 -68.806 1.00 51.32 1599 SER A O 1
ATOM 2704 N N . TRP A 1 335 ? -10.024 7.863 -67.075 1.00 45.15 1600 TRP A N 1
ATOM 2705 C CA . TRP A 1 335 ? -10.734 6.594 -67.162 1.00 44.78 1600 TRP A CA 1
ATOM 2706 C C . TRP A 1 335 ? -12.132 6.648 -66.544 1.00 34.01 1600 TRP A C 1
ATOM 2707 O O . TRP A 1 335 ? -12.696 5.596 -66.222 1.00 35.42 1600 TRP A O 1
ATOM 2718 N N . ARG A 1 336 ? -12.712 7.843 -66.411 1.00 29.69 1601 ARG A N 1
ATOM 2719 C CA . ARG A 1 336 ? -13.887 8.059 -65.574 1.00 31.57 1601 ARG A CA 1
ATOM 2720 C C . ARG A 1 336 ? -15.213 7.745 -66.257 1.00 33.58 1601 ARG A C 1
ATOM 2721 O O . ARG A 1 336 ? -16.236 7.687 -65.568 1.00 31.57 1601 ARG A O 1
ATOM 2729 N N . ARG A 1 337 ? -15.239 7.554 -67.573 1.00 29.38 1602 ARG A N 1
ATOM 2730 C CA . ARG A 1 337 ? -16.502 7.330 -68.267 1.00 23.01 1602 ARG A CA 1
ATOM 2731 C C . ARG A 1 337 ? -16.885 5.858 -68.356 1.00 28.62 1602 ARG A C 1
ATOM 2732 O O . ARG A 1 337 ? -17.942 5.542 -68.912 1.00 35.97 1602 ARG A O 1
ATOM 2740 N N . TYR A 1 338 ? -16.064 4.963 -67.827 1.00 27.84 1603 TYR A N 1
ATOM 2741 C CA . TYR A 1 338 ? -16.374 3.536 -67.837 1.00 31.26 1603 TYR A CA 1
ATOM 2742 C C . TYR A 1 338 ? -17.542 3.258 -66.895 1.00 37.56 1603 TYR A C 1
ATOM 2743 O O . TYR A 1 338 ? -17.410 3.472 -65.682 1.00 37.81 1603 TYR A O 1
ATOM 2752 N N . PRO A 1 339 ? -18.685 2.785 -67.394 1.00 40.83 1604 PRO A N 1
ATOM 2753 C CA . PRO A 1 339 ? -19.911 2.788 -66.582 1.00 36.08 1604 PRO A CA 1
ATOM 2754 C C . PRO A 1 339 ? -19.840 1.866 -65.373 1.00 34.19 1604 PRO A C 1
ATOM 2755 O O . PRO A 1 339 ? -19.099 0.880 -65.349 1.00 41.32 1604 PRO A O 1
ATOM 2759 N N . LEU A 1 340 ? -20.653 2.198 -64.364 1.00 32.59 1605 LEU A N 1
ATOM 2760 C CA . LEU A 1 340 ? -20.634 1.459 -63.105 1.00 31.49 1605 LEU A CA 1
ATOM 2761 C C . LEU A 1 340 ? -21.127 0.028 -63.286 1.00 35.13 1605 LEU A C 1
ATOM 2762 O O . LEU A 1 340 ? -20.600 -0.899 -62.659 1.00 29.24 1605 LEU A O 1
ATOM 2767 N N . ALA A 1 341 ? -22.134 -0.173 -64.142 1.00 45.56 1606 ALA A N 1
ATOM 2768 C CA . ALA A 1 341 ? -22.729 -1.499 -64.288 1.00 34.25 1606 ALA A CA 1
ATOM 2769 C C . ALA A 1 341 ? -21.753 -2.496 -64.898 1.00 39.76 1606 ALA A C 1
ATOM 2770 O O . ALA A 1 341 ? -21.807 -3.688 -64.574 1.00 44.24 1606 ALA A O 1
ATOM 2772 N N . GLU A 1 342 ? -20.865 -2.039 -65.782 1.00 39.34 1607 GLU A N 1
ATOM 2773 C CA . GLU A 1 342 ? -19.839 -2.916 -66.326 1.00 38.49 1607 GLU A CA 1
ATOM 2774 C C . GLU A 1 342 ? -18.740 -3.215 -65.313 1.00 43.75 1607 GLU A C 1
ATOM 2775 O O . GLU A 1 342 ? -18.045 -4.228 -65.452 1.00 41.68 1607 GLU A O 1
ATOM 2781 N N . LEU A 1 343 ? -18.572 -2.359 -64.301 1.00 42.24 1608 LEU A N 1
ATOM 2782 C CA . LEU A 1 343 ? -17.576 -2.608 -63.264 1.00 42.47 1608 LEU A CA 1
ATOM 2783 C C . LEU A 1 343 ? -17.964 -3.811 -62.414 1.00 46.11 1608 LEU A C 1
ATOM 2784 O O . LEU A 1 343 ? -17.230 -4.804 -62.339 1.00 54.69 1608 LEU A O 1
ATOM 2789 N N . GLN A 1 344 ? -19.120 -3.734 -61.766 1.00 47.61 1609 GLN A N 1
ATOM 2790 C CA . GLN A 1 344 ? -19.596 -4.745 -60.840 1.00 52.52 1609 GLN A CA 1
ATOM 2791 C C . GLN A 1 344 ? -20.595 -5.667 -61.534 1.00 51.35 1609 GLN A C 1
ATOM 2792 O O . GLN A 1 344 ? -20.829 -5.583 -62.742 1.00 50.14 1609 GLN A O 1
ATOM 2798 N N . LYS A 1 345 ? -21.193 -6.560 -60.753 1.00 51.40 1610 LYS A N 1
ATOM 2799 C CA . LYS A 1 345 ? -22.319 -7.360 -61.205 1.00 56.61 1610 LYS A CA 1
ATOM 2800 C C . LYS A 1 345 ? -23.523 -7.121 -60.306 1.00 62.00 1610 LYS A C 1
ATOM 2801 O O . LYS A 1 345 ? -23.399 -6.662 -59.167 1.00 59.81 1610 LYS A O 1
ATOM 2807 N N . SER A 1 346 ? -24.697 -7.430 -60.851 1.00 60.80 1611 SER A N 1
ATOM 2808 C CA . SER A 1 346 ? -25.945 -7.274 -60.117 1.00 62.11 1611 SER A CA 1
ATOM 2809 C C . SER A 1 346 ? -25.912 -8.094 -58.838 1.00 68.62 1611 SER A C 1
ATOM 2810 O O . SER A 1 346 ? -25.712 -9.312 -58.875 1.00 66.69 1611 SER A O 1
ATOM 2813 N N . GLY A 1 347 ? -26.117 -7.429 -57.706 1.00 63.76 1612 GLY A N 1
ATOM 2814 C CA . GLY A 1 347 ? -26.015 -8.084 -56.424 1.00 64.47 1612 GLY A CA 1
ATOM 2815 C C . GLY A 1 347 ? -24.636 -8.048 -55.808 1.00 65.64 1612 GLY A C 1
ATOM 2816 O O . GLY A 1 347 ? -24.471 -8.509 -54.671 1.00 69.73 1612 GLY A O 1
ATOM 2817 N N . GLN A 1 348 ? -23.641 -7.519 -56.517 1.00 58.42 1613 GLN A N 1
ATOM 2818 C CA . GLN A 1 348 ? -22.314 -7.254 -55.963 1.00 63.79 1613 GLN A CA 1
ATOM 2819 C C . GLN A 1 348 ? -22.029 -5.755 -56.014 1.00 54.73 1613 GLN A C 1
ATOM 2820 O O . GLN A 1 348 ? -21.106 -5.314 -56.709 1.00 54.45 1613 GLN A O 1
ATOM 2826 N N . PRO A 1 349 ? -22.800 -4.939 -55.290 1.00 47.95 1614 PRO A N 1
ATOM 2827 C CA . PRO A 1 349 ? -22.573 -3.489 -55.344 1.00 46.19 1614 PRO A CA 1
ATOM 2828 C C . PRO A 1 349 ? -21.223 -3.142 -54.737 1.00 42.53 1614 PRO A C 1
ATOM 2829 O O . PRO A 1 349 ? -20.860 -3.636 -53.667 1.00 47.09 1614 PRO A O 1
ATOM 2833 N N . LEU A 1 350 ? -20.471 -2.296 -55.439 1.00 32.13 1615 LEU A N 1
ATOM 2834 C CA . LEU A 1 350 ? -19.117 -1.991 -54.998 1.00 31.64 1615 LEU A CA 1
ATOM 2835 C C . LEU A 1 350 ? -19.107 -1.080 -53.779 1.00 34.09 1615 LEU A C 1
ATOM 2836 O O . LEU A 1 350 ? -18.166 -1.131 -52.980 1.00 33.17 1615 LEU A O 1
ATOM 2841 N N . PHE A 1 351 ? -20.133 -0.251 -53.606 1.00 26.37 1616 PHE A N 1
ATOM 2842 C CA . PHE A 1 351 ? -20.107 0.712 -52.519 1.00 23.15 1616 PHE A CA 1
ATOM 2843 C C . PHE A 1 351 ? -21.517 0.997 -52.026 1.00 25.78 1616 PHE A C 1
ATOM 2844 O O . PHE A 1 351 ? -22.488 0.953 -52.786 1.00 27.68 1616 PHE A O 1
ATOM 2852 N N . ASP A 1 352 ? -21.601 1.303 -50.735 1.00 29.18 1617 ASP A N 1
ATOM 2853 C CA . ASP A 1 352 ? -22.849 1.588 -50.046 1.00 26.82 1617 ASP A CA 1
ATOM 2854 C C . ASP A 1 352 ? -23.237 3.058 -50.110 1.00 23.14 1617 ASP A C 1
ATOM 2855 O O . ASP A 1 352 ? -24.425 3.381 -49.992 1.00 19.89 1617 ASP A O 1
ATOM 2860 N N . THR A 1 353 ? -22.263 3.946 -50.295 1.00 20.56 1618 THR A N 1
ATOM 2861 C CA . THR A 1 353 ? -22.431 5.382 -50.142 1.00 22.99 1618 THR A CA 1
ATOM 2862 C C . THR A 1 353 ? -21.860 6.094 -51.360 1.00 18.71 1618 THR A C 1
ATOM 2863 O O . THR A 1 353 ? -21.222 5.483 -52.221 1.00 17.22 1618 THR A O 1
ATOM 2867 N N . ALA A 1 354 ? -22.072 7.408 -51.417 1.00 18.51 1619 ALA A N 1
ATOM 2868 C CA . ALA A 1 354 ? -21.603 8.189 -52.551 1.00 17.02 1619 ALA A CA 1
ATOM 2869 C C . ALA A 1 354 ? -21.392 9.638 -52.136 1.00 13.76 1619 ALA A C 1
ATOM 2870 O O . ALA A 1 354 ? -21.933 10.105 -51.130 1.00 12.94 1619 ALA A O 1
ATOM 2872 N N . PHE A 1 355 ? -20.593 10.346 -52.937 1.00 12.12 1620 PHE A N 1
ATOM 2873 C CA . PHE A 1 355 ? -20.224 11.734 -52.696 1.00 13.92 1620 PHE A CA 1
ATOM 2874 C C . PHE A 1 355 ? -20.557 12.559 -53.929 1.00 15.95 1620 PHE A C 1
ATOM 2875 O O . PHE A 1 355 ? -20.414 12.080 -55.058 1.00 17.92 1620 PHE A O 1
ATOM 2883 N N . ASN A 1 356 ? -20.986 13.802 -53.712 1.00 13.04 1621 ASN A N 1
ATOM 2884 C CA . ASN A 1 356 ? -21.357 14.692 -54.804 1.00 15.33 1621 ASN A CA 1
ATOM 2885 C C . ASN A 1 356 ? -21.148 16.133 -54.362 1.00 18.56 1621 ASN A C 1
ATOM 2886 O O . ASN A 1 356 ? -21.452 16.484 -53.218 1.00 24.68 1621 ASN A O 1
ATOM 2891 N N . PHE A 1 357 ? -20.626 16.961 -55.267 1.00 14.14 1622 PHE A N 1
ATOM 2892 C CA . PHE A 1 357 ? -20.323 18.356 -54.964 1.00 20.66 1622 PHE A CA 1
ATOM 2893 C C . PHE A 1 357 ? -20.901 19.251 -56.048 1.00 25.52 1622 PHE A C 1
ATOM 2894 O O . PHE A 1 357 ? -20.637 19.042 -57.236 1.00 26.76 1622 PHE A O 1
ATOM 2902 N N . ILE A 1 358 ? -21.662 20.263 -55.636 1.00 27.27 1623 ILE A N 1
ATOM 2903 C CA . ILE A 1 358 ? -22.471 21.069 -56.541 1.00 24.57 1623 ILE A CA 1
ATOM 2904 C C . ILE A 1 358 ? -21.919 22.491 -56.541 1.00 32.67 1623 ILE A C 1
ATOM 2905 O O . ILE A 1 358 ? -22.267 23.316 -55.690 1.00 32.62 1623 ILE A O 1
ATOM 2910 N N . HIS A 1 359 ? -21.037 22.769 -57.493 1.00 40.30 1624 HIS A N 1
ATOM 2911 C CA . HIS A 1 359 ? -20.623 24.119 -57.873 1.00 48.62 1624 HIS A CA 1
ATOM 2912 C C . HIS A 1 359 ? -21.589 24.810 -58.833 1.00 55.13 1624 HIS A C 1
ATOM 2913 O O . HIS A 1 359 ? -22.008 24.223 -59.834 1.00 53.28 1624 HIS A O 1
ATOM 2920 N N . PHE A 1 360 ? -21.915 26.070 -58.522 1.00 62.67 1625 PHE A N 1
ATOM 2921 C CA . PHE A 1 360 ? -22.851 26.880 -59.297 1.00 74.56 1625 PHE A CA 1
ATOM 2922 C C . PHE A 1 360 ? -22.714 28.347 -58.902 1.00 73.55 1625 PHE A C 1
ATOM 2923 O O . PHE A 1 360 ? -21.994 28.696 -57.964 1.00 73.76 1625 PHE A O 1
ATOM 2931 N N . HIS A 1 361 ? -23.426 29.202 -59.641 1.00 72.38 1626 HIS A N 1
ATOM 2932 C CA . HIS A 1 361 ? -23.704 30.575 -59.215 1.00 68.78 1626 HIS A CA 1
ATOM 2933 C C . HIS A 1 361 ? -24.999 31.077 -59.856 1.00 68.66 1626 HIS A C 1
ATOM 2934 O O . HIS A 1 361 ? -25.845 30.287 -60.277 1.00 67.80 1626 HIS A O 1
ATOM 2941 N N . ILE A 1 367 ? -34.588 41.759 -62.203 1.00 68.46 1632 ILE A N 1
ATOM 2942 C CA . ILE A 1 367 ? -34.494 41.984 -60.766 1.00 75.12 1632 ILE A CA 1
ATOM 2943 C C . ILE A 1 367 ? -35.875 42.133 -60.109 1.00 69.67 1632 ILE A C 1
ATOM 2944 O O . ILE A 1 367 ? -36.560 41.138 -59.879 1.00 72.77 1632 ILE A O 1
ATOM 2949 N N . GLY A 1 368 ? -36.289 43.368 -59.821 1.00 66.90 1633 GLY A N 1
ATOM 2950 C CA . GLY A 1 368 ? -37.438 43.587 -58.960 1.00 60.61 1633 GLY A CA 1
ATOM 2951 C C . GLY A 1 368 ? -38.773 43.239 -59.585 1.00 68.95 1633 GLY A C 1
ATOM 2952 O O . GLY A 1 368 ? -39.718 42.895 -58.870 1.00 64.00 1633 GLY A O 1
ATOM 2953 N N . VAL A 1 369 ? -38.884 43.340 -60.912 1.00 72.99 1634 VAL A N 1
ATOM 2954 C CA . VAL A 1 369 ? -40.150 43.019 -61.568 1.00 66.88 1634 VAL A CA 1
ATOM 2955 C C . VAL A 1 369 ? -40.537 41.572 -61.285 1.00 70.41 1634 VAL A C 1
ATOM 2956 O O . VAL A 1 369 ? -41.678 41.277 -60.906 1.00 73.78 1634 VAL A O 1
ATOM 2960 N N . LYS A 1 370 ? -39.583 40.652 -61.440 1.00 67.56 1635 LYS A N 1
ATOM 2961 C CA . LYS A 1 370 ? -39.810 39.220 -61.283 1.00 72.78 1635 LYS A CA 1
ATOM 2962 C C . LYS A 1 370 ? -38.507 38.551 -60.865 1.00 75.18 1635 LYS A C 1
ATOM 2963 O O . LYS A 1 370 ? -38.026 38.748 -59.744 1.00 80.05 1635 LYS A O 1
ATOM 2969 N N . ASP A 1 371 ? -37.949 37.746 -61.769 1.00 80.73 1636 ASP A N 1
ATOM 2970 C CA . ASP A 1 371 ? -36.577 37.251 -61.706 1.00 84.89 1636 ASP A CA 1
ATOM 2971 C C . ASP A 1 371 ? -36.252 36.460 -60.440 1.00 86.97 1636 ASP A C 1
ATOM 2972 O O . ASP A 1 371 ? -35.916 35.274 -60.524 1.00 93.58 1636 ASP A O 1
ATOM 2977 N N . LEU A 1 372 ? -36.330 37.090 -59.271 1.00 79.04 1637 LEU A N 1
ATOM 2978 C CA . LEU A 1 372 ? -35.814 36.481 -58.057 1.00 75.79 1637 LEU A CA 1
ATOM 2979 C C . LEU A 1 372 ? -36.845 35.513 -57.488 1.00 78.47 1637 LEU A C 1
ATOM 2980 O O . LEU A 1 372 ? -38.034 35.834 -57.388 1.00 75.42 1637 LEU A O 1
ATOM 2985 N N . GLU A 1 373 ? -36.380 34.328 -57.107 1.00 66.65 1638 GLU A N 1
ATOM 2986 C CA . GLU A 1 373 ? -37.227 33.349 -56.436 1.00 58.78 1638 GLU A CA 1
ATOM 2987 C C . GLU A 1 373 ? -37.405 33.745 -54.980 1.00 53.85 1638 GLU A C 1
ATOM 2988 O O . GLU A 1 373 ? -36.417 33.981 -54.284 1.00 46.64 1638 GLU A O 1
ATOM 2994 N N . VAL A 1 374 ? -38.649 33.795 -54.507 1.00 53.71 1639 VAL A N 1
ATOM 2995 C CA . VAL A 1 374 ? -38.883 34.148 -53.109 1.00 55.80 1639 VAL A CA 1
ATOM 2996 C C . VAL A 1 374 ? -38.761 32.922 -52.204 1.00 60.54 1639 VAL A C 1
ATOM 2997 O O . VAL A 1 374 ? -38.000 32.933 -51.235 1.00 74.05 1639 VAL A O 1
ATOM 3001 N N . LEU A 1 375 ? -39.473 31.838 -52.506 1.00 58.48 1640 LEU A N 1
ATOM 3002 C CA . LEU A 1 375 ? -39.331 30.567 -51.805 1.00 56.81 1640 LEU A CA 1
ATOM 3003 C C . LEU A 1 375 ? -39.046 29.446 -52.797 1.00 58.83 1640 LEU A C 1
ATOM 3004 O O . LEU A 1 375 ? -39.562 28.331 -52.676 1.00 53.00 1640 LEU A O 1
ATOM 3009 N N . GLY A 1 376 ? -38.222 29.736 -53.800 1.00 58.69 1641 GLY A N 1
ATOM 3010 C CA . GLY A 1 376 ? -37.899 28.759 -54.820 1.00 48.60 1641 GLY A CA 1
ATOM 3011 C C . GLY A 1 376 ? -36.641 27.974 -54.516 1.00 47.49 1641 GLY A C 1
ATOM 3012 O O . GLY A 1 376 ? -35.575 28.257 -55.072 1.00 58.65 1641 GLY A O 1
ATOM 3013 N N . GLY A 1 377 ? -36.750 26.983 -53.636 1.00 43.97 1642 GLY A N 1
ATOM 3014 C CA . GLY A 1 377 ? -35.595 26.188 -53.271 1.00 54.29 1642 GLY A CA 1
ATOM 3015 C C . GLY A 1 377 ? -35.922 24.774 -52.840 1.00 49.76 1642 GLY A C 1
ATOM 3016 O O . GLY A 1 377 ? -35.037 24.038 -52.393 1.00 58.66 1642 GLY A O 1
ATOM 3017 N N . LYS A 1 378 ? -37.186 24.376 -52.969 1.00 46.58 1643 LYS A N 1
ATOM 3018 C CA . LYS A 1 378 ? -37.615 23.048 -52.541 1.00 42.93 1643 LYS A CA 1
ATOM 3019 C C . LYS A 1 378 ? -37.325 22.047 -53.654 1.00 43.41 1643 LYS A C 1
ATOM 3020 O O . LYS A 1 378 ? -37.963 22.079 -54.711 1.00 35.07 1643 LYS A O 1
ATOM 3026 N N . PHE A 1 379 ? -36.355 21.166 -53.418 1.00 35.46 1644 PHE A N 1
ATOM 3027 C CA . PHE A 1 379 ? -35.963 20.121 -54.359 1.00 30.95 1644 PHE A CA 1
ATOM 3028 C C . PHE A 1 379 ? -36.259 18.772 -53.718 1.00 32.95 1644 PHE A C 1
ATOM 3029 O O . PHE A 1 379 ? -35.620 18.403 -52.726 1.00 35.41 1644 PHE A O 1
ATOM 3037 N N . PHE A 1 380 ? -37.206 18.025 -54.277 1.00 31.60 1645 PHE A N 1
ATOM 3038 C CA . PHE A 1 380 ? -37.329 16.622 -53.914 1.00 23.47 1645 PHE A CA 1
ATOM 3039 C C . PHE A 1 380 ? -36.580 15.775 -54.932 1.00 30.25 1645 PHE A C 1
ATOM 3040 O O . PHE A 1 380 ? -36.748 15.952 -56.143 1.00 31.04 1645 PHE A O 1
ATOM 3048 N N . ASN A 1 381 ? -35.771 14.844 -54.432 1.00 26.69 1646 ASN A N 1
ATOM 3049 C CA . ASN A 1 381 ? -35.018 13.920 -55.264 1.00 25.03 1646 ASN A CA 1
ATOM 3050 C C . ASN A 1 381 ? -34.434 12.836 -54.379 1.00 25.33 1646 ASN A C 1
ATOM 3051 O O . ASN A 1 381 ? -33.962 13.122 -53.279 1.00 28.76 1646 ASN A O 1
ATOM 3056 N N . GLN A 1 382 ? -34.471 11.600 -54.867 1.00 21.80 1647 GLN A N 1
ATOM 3057 C CA . GLN A 1 382 ? -33.926 10.459 -54.148 1.00 18.25 1647 GLN A CA 1
ATOM 3058 C C . GLN A 1 382 ? -33.048 9.635 -55.075 1.00 18.14 1647 GLN A C 1
ATOM 3059 O O . GLN A 1 382 ? -33.371 9.457 -56.252 1.00 19.93 1647 GLN A O 1
ATOM 3065 N N . THR A 1 383 ? -31.943 9.130 -54.539 1.00 16.74 1648 THR A N 1
ATOM 3066 C CA . THR A 1 383 ? -31.101 8.169 -55.235 1.00 13.29 1648 THR A CA 1
ATOM 3067 C C . THR A 1 383 ? -31.272 6.801 -54.586 1.00 13.33 1648 THR A C 1
ATOM 3068 O O . THR A 1 383 ? -32.009 6.636 -53.611 1.00 14.67 1648 THR A O 1
ATOM 3072 N N . ASN A 1 384 ? -30.579 5.809 -55.137 1.00 13.14 1649 ASN A N 1
ATOM 3073 C CA . ASN A 1 384 ? -30.614 4.461 -54.589 1.00 12.79 1649 ASN A CA 1
ATOM 3074 C C . ASN A 1 384 ? -29.524 4.215 -53.556 1.00 14.54 1649 ASN A C 1
ATOM 3075 O O . ASN A 1 384 ? -29.414 3.094 -53.050 1.00 8.13 1649 ASN A O 1
ATOM 3080 N N . PHE A 1 385 ? -28.721 5.226 -53.232 1.00 14.53 1650 PHE A N 1
ATOM 3081 C CA . PHE A 1 385 ? -27.642 5.060 -52.268 1.00 14.26 1650 PHE A CA 1
ATOM 3082 C C . PHE A 1 385 ? -28.165 5.192 -50.844 1.00 14.26 1650 PHE A C 1
ATOM 3083 O O . PHE A 1 385 ? -29.047 6.008 -50.559 1.00 19.60 1650 PHE A O 1
ATOM 3091 N N . THR A 1 386 ? -27.614 4.371 -49.949 1.00 15.17 1651 THR A N 1
ATOM 3092 C CA . THR A 1 386 ? -28.003 4.431 -48.545 1.00 13.95 1651 THR A CA 1
ATOM 3093 C C . THR A 1 386 ? -27.602 5.757 -47.911 1.00 17.35 1651 THR A C 1
ATOM 3094 O O . THR A 1 386 ? -28.309 6.260 -47.030 1.00 26.19 1651 THR A O 1
ATOM 3098 N N . LEU A 1 387 ? -26.493 6.348 -48.352 1.00 14.97 1652 LEU A N 1
ATOM 3099 C CA . LEU A 1 387 ? -26.055 7.639 -47.825 1.00 17.07 1652 LEU A CA 1
ATOM 3100 C C . LEU A 1 387 ? -25.312 8.384 -48.924 1.00 11.42 1652 LEU A C 1
ATOM 3101 O O . LEU A 1 387 ? -24.247 7.946 -49.365 1.00 13.57 1652 LEU A O 1
ATOM 3106 N N . LEU A 1 388 ? -25.875 9.503 -49.361 1.00 14.40 1653 LEU A N 1
ATOM 3107 C CA . LEU A 1 388 ? -25.244 10.394 -50.323 1.00 10.56 1653 LEU A CA 1
ATOM 3108 C C . LEU A 1 388 ? -24.938 11.709 -49.624 1.00 13.13 1653 LEU A C 1
ATOM 3109 O O . LEU A 1 388 ? -25.849 12.360 -49.101 1.00 12.04 1653 LEU A O 1
ATOM 3114 N N . ALA A 1 389 ? -23.663 12.092 -49.609 1.00 14.90 1654 ALA A N 1
ATOM 3115 C CA . ALA A 1 389 ? -23.239 13.362 -49.027 1.00 17.58 1654 ALA A CA 1
ATOM 3116 C C . ALA A 1 389 ? -23.305 14.427 -50.115 1.00 11.61 1654 ALA A C 1
ATOM 3117 O O . ALA A 1 389 ? -22.493 14.428 -51.046 1.00 16.61 1654 ALA A O 1
ATOM 3119 N N . ASN A 1 390 ? -24.275 15.332 -50.000 1.00 13.99 1655 ASN A N 1
ATOM 3120 C CA . ASN A 1 390 ? -24.562 16.312 -51.045 1.00 11.84 1655 ASN A CA 1
ATOM 3121 C C . ASN A 1 390 ? -23.934 17.650 -50.662 1.00 14.92 1655 ASN A C 1
ATOM 3122 O O . ASN A 1 390 ? -24.594 18.563 -50.164 1.00 20.64 1655 ASN A O 1
ATOM 3127 N N . PHE A 1 391 ? -22.633 17.763 -50.910 1.00 13.23 1656 PHE A N 1
ATOM 3128 C CA . PHE A 1 391 ? -21.941 19.025 -50.695 1.00 16.41 1656 PHE A CA 1
ATOM 3129 C C . PHE A 1 391 ? -22.259 20.002 -51.820 1.00 13.12 1656 PHE A C 1
ATOM 3130 O O . PHE A 1 391 ? -22.538 19.607 -52.954 1.00 20.27 1656 PHE A O 1
ATOM 3138 N N . SER A 1 392 ? -22.209 21.291 -51.493 1.00 13.69 1657 SER A N 1
ATOM 3139 C CA . SER A 1 392 ? -22.438 22.336 -52.480 1.00 17.80 1657 SER A CA 1
ATOM 3140 C C . SER A 1 392 ? -21.810 23.627 -51.981 1.00 22.41 1657 SER A C 1
ATOM 3141 O O . SER A 1 392 ? -21.477 23.764 -50.801 1.00 27.29 1657 SER A O 1
ATOM 3144 N N . LEU A 1 393 ? -21.654 24.572 -52.902 1.00 19.84 1658 LEU A N 1
ATOM 3145 C CA . LEU A 1 393 ? -21.205 25.924 -52.590 1.00 21.16 1658 LEU A CA 1
ATOM 3146 C C . LEU A 1 393 ? -22.349 26.867 -52.931 1.00 25.96 1658 LEU A C 1
ATOM 3147 O O . LEU A 1 393 ? -22.650 27.079 -54.111 1.00 28.67 1658 LEU A O 1
ATOM 3152 N N . HIS A 1 394 ? -22.982 27.423 -51.902 1.00 26.94 1659 HIS A N 1
ATOM 3153 C CA . HIS A 1 394 ? -24.198 28.198 -52.100 1.00 21.54 1659 HIS A CA 1
ATOM 3154 C C . HIS A 1 394 ? -23.937 29.348 -53.067 1.00 26.71 1659 HIS A C 1
ATOM 3155 O O . HIS A 1 394 ? -22.946 30.072 -52.908 1.00 26.18 1659 HIS A O 1
ATOM 3162 N N . PRO A 1 395 ? -24.789 29.541 -54.077 1.00 38.21 1660 PRO A N 1
ATOM 3163 C CA . PRO A 1 395 ? -24.483 30.532 -55.123 1.00 36.90 1660 PRO A CA 1
ATOM 3164 C C . PRO A 1 395 ? -24.338 31.957 -54.615 1.00 36.12 1660 PRO A C 1
ATOM 3165 O O . PRO A 1 395 ? -23.601 32.743 -55.225 1.00 39.22 1660 PRO A O 1
ATOM 3169 N N . LEU A 1 396 ? -25.011 32.322 -53.524 1.00 30.26 1661 LEU A N 1
ATOM 3170 C CA . LEU A 1 396 ? -25.027 33.709 -53.074 1.00 29.20 1661 LEU A CA 1
ATOM 3171 C C . LEU A 1 396 ? -24.172 33.975 -51.846 1.00 23.39 1661 LEU A C 1
ATOM 3172 O O . LEU A 1 396 ? -23.603 35.061 -51.736 1.00 20.43 1661 LEU A O 1
ATOM 3177 N N . SER A 1 397 ? -24.072 33.027 -50.918 1.00 31.31 1662 SER A N 1
ATOM 3178 C CA . SER A 1 397 ? -23.187 33.191 -49.773 1.00 27.91 1662 SER A CA 1
ATOM 3179 C C . SER A 1 397 ? -21.778 32.693 -50.047 1.00 27.04 1662 SER A C 1
ATOM 3180 O O . SER A 1 397 ? -20.849 33.082 -49.330 1.00 29.76 1662 SER A O 1
ATOM 3183 N N . SER A 1 398 ? -21.604 31.849 -51.066 1.00 24.79 1663 SER A N 1
ATOM 3184 C CA . SER A 1 398 ? -20.342 31.163 -51.354 1.00 24.66 1663 SER A CA 1
ATOM 3185 C C . SER A 1 398 ? -19.871 30.336 -50.166 1.00 20.30 1663 SER A C 1
ATOM 3186 O O . SER A 1 398 ? -18.687 30.001 -50.063 1.00 21.89 1663 SER A O 1
ATOM 3189 N N . GLN A 1 399 ? -20.784 29.998 -49.263 1.00 22.77 1664 GLN A N 1
ATOM 3190 C CA . GLN A 1 399 ? -20.464 29.200 -48.090 1.00 26.31 1664 GLN A CA 1
ATOM 3191 C C . GLN A 1 399 ? -20.776 27.735 -48.361 1.00 26.58 1664 GLN A C 1
ATOM 3192 O O . GLN A 1 399 ? -21.782 27.409 -49.000 1.00 28.00 1664 GLN A O 1
ATOM 3198 N N . ILE A 1 400 ? -19.894 26.858 -47.886 1.00 17.76 1665 ILE A N 1
ATOM 3199 C CA . ILE A 1 400 ? -20.106 25.427 -48.036 1.00 24.84 1665 ILE A CA 1
ATOM 3200 C C . ILE A 1 400 ? -21.313 25.005 -47.205 1.00 21.30 1665 ILE A C 1
ATOM 3201 O O . ILE A 1 400 ? -21.605 25.583 -46.150 1.00 26.45 1665 ILE A O 1
ATOM 3206 N N . GLU A 1 401 ? -22.042 24.007 -47.698 1.00 14.78 1666 GLU A N 1
ATOM 3207 C CA . GLU A 1 401 ? -23.079 23.366 -46.905 1.00 21.76 1666 GLU A CA 1
ATOM 3208 C C . GLU A 1 401 ? -23.270 21.942 -47.406 1.00 18.02 1666 GLU A C 1
ATOM 3209 O O . GLU A 1 401 ? -22.725 21.542 -48.438 1.00 19.43 1666 GLU A O 1
ATOM 3215 N N . LEU A 1 402 ? -24.048 21.175 -46.649 1.00 13.04 1667 LEU A N 1
ATOM 3216 C CA . LEU A 1 402 ? -24.104 19.733 -46.834 1.00 10.36 1667 LEU A CA 1
ATOM 3217 C C . LEU A 1 402 ? -25.491 19.220 -46.485 1.00 14.98 1667 LEU A C 1
ATOM 3218 O O . LEU A 1 402 ? -26.065 19.614 -45.465 1.00 15.85 1667 LEU A O 1
ATOM 3223 N N . THR A 1 403 ? -26.021 18.345 -47.336 1.00 12.86 1668 THR A N 1
ATOM 3224 C CA . THR A 1 403 ? -27.261 17.628 -47.070 1.00 11.38 1668 THR A CA 1
ATOM 3225 C C . THR A 1 403 ? -26.986 16.143 -47.243 1.00 13.54 1668 THR A C 1
ATOM 3226 O O . THR A 1 403 ? -26.551 15.714 -48.315 1.00 14.30 1668 THR A O 1
ATOM 3230 N N . LEU A 1 404 ? -27.220 15.363 -46.193 1.00 10.16 1669 LEU A N 1
ATOM 3231 C CA . LEU A 1 404 ? -27.085 13.913 -46.272 1.00 11.38 1669 LEU A CA 1
ATOM 3232 C C . LEU A 1 404 ? -28.394 13.339 -46.803 1.00 16.79 1669 LEU A C 1
ATOM 3233 O O . LEU A 1 404 ? -29.430 13.410 -46.133 1.00 16.34 1669 LEU A O 1
ATOM 3238 N N . LYS A 1 405 ? -28.351 12.789 -48.013 1.00 9.88 1670 LYS A N 1
ATOM 3239 C CA . LYS A 1 405 ? -29.497 12.125 -48.620 1.00 12.31 1670 LYS A CA 1
ATOM 3240 C C . LYS A 1 405 ? -29.376 10.633 -48.353 1.00 11.35 1670 LYS A C 1
ATOM 3241 O O . LYS A 1 405 ? -28.434 9.991 -48.827 1.00 15.49 1670 LYS A O 1
ATOM 3247 N N . TYR A 1 406 ? -30.319 10.085 -47.592 1.00 10.46 1671 TYR A N 1
ATOM 3248 C CA . TYR A 1 406 ? -30.186 8.729 -47.086 1.00 14.90 1671 TYR A CA 1
ATOM 3249 C C . TYR A 1 406 ? -31.408 7.893 -47.437 1.00 14.92 1671 TYR A C 1
ATOM 3250 O O . TYR A 1 406 ? -32.466 8.410 -47.803 1.00 12.34 1671 TYR A O 1
ATOM 3259 N N . ASP A 1 407 ? -31.235 6.580 -47.320 1.00 16.11 1672 ASP A N 1
ATOM 3260 C CA . ASP A 1 407 ? -32.278 5.605 -47.610 1.00 16.93 1672 ASP A CA 1
ATOM 3261 C C . ASP A 1 407 ? -32.926 5.202 -46.290 1.00 21.29 1672 ASP A C 1
ATOM 3262 O O . ASP A 1 407 ? -32.330 4.464 -45.498 1.00 17.40 1672 ASP A O 1
ATOM 3267 N N . GLY A 1 408 ? -34.147 5.690 -46.058 1.00 20.49 1673 GLY A N 1
ATOM 3268 C CA . GLY A 1 408 ? -34.845 5.408 -44.817 1.00 17.18 1673 GLY A CA 1
ATOM 3269 C C . GLY A 1 408 ? -35.076 3.936 -44.560 1.00 20.02 1673 GLY A C 1
ATOM 3270 O O . GLY A 1 408 ? -35.249 3.536 -43.404 1.00 26.05 1673 GLY A O 1
ATOM 3271 N N . ASN A 1 409 ? -35.084 3.116 -45.612 1.00 15.70 1674 ASN A N 1
ATOM 3272 C CA . ASN A 1 409 ? -35.172 1.675 -45.423 1.00 17.32 1674 ASN A CA 1
ATOM 3273 C C . ASN A 1 409 ? -33.913 1.106 -44.786 1.00 23.38 1674 ASN A C 1
ATOM 3274 O O . ASN A 1 409 ? -33.940 -0.027 -44.295 1.00 27.09 1674 ASN A O 1
ATOM 3279 N N . TYR A 1 410 ? -32.818 1.864 -44.781 1.00 24.88 1675 TYR A N 1
ATOM 3280 C CA . TYR A 1 410 ? -31.544 1.400 -44.251 1.00 22.52 1675 TYR A CA 1
ATOM 3281 C C . TYR A 1 410 ? -31.007 2.241 -43.104 1.00 23.12 1675 TYR A C 1
ATOM 3282 O O . TYR A 1 410 ? -30.231 1.727 -42.298 1.00 29.15 1675 TYR A O 1
ATOM 3291 N N . LEU A 1 411 ? -31.388 3.512 -43.008 1.00 21.58 1676 LEU A N 1
ATOM 3292 C CA . LEU A 1 411 ? -30.917 4.383 -41.940 1.00 18.21 1676 LEU A CA 1
ATOM 3293 C C . LEU A 1 411 ? -32.094 5.140 -41.347 1.00 20.62 1676 LEU A C 1
ATOM 3294 O O . LEU A 1 411 ? -32.837 5.807 -42.074 1.00 16.97 1676 LEU A O 1
ATOM 3299 N N . GLY A 1 412 ? -32.260 5.033 -40.028 1.00 23.09 1677 GLY A N 1
ATOM 3300 C CA . GLY A 1 412 ? -33.281 5.776 -39.325 1.00 21.23 1677 GLY A CA 1
ATOM 3301 C C . GLY A 1 412 ? -32.769 7.108 -38.813 1.00 27.30 1677 GLY A C 1
ATOM 3302 O O . GLY A 1 412 ? -31.593 7.452 -38.938 1.00 27.38 1677 GLY A O 1
ATOM 3303 N N . GLU A 1 413 ? -33.689 7.869 -38.216 1.00 19.74 1678 GLU A N 1
ATOM 3304 C CA . GLU A 1 413 ? -33.338 9.190 -37.709 1.00 18.27 1678 GLU A CA 1
ATOM 3305 C C . GLU A 1 413 ? -32.463 9.102 -36.467 1.00 22.04 1678 GLU A C 1
ATOM 3306 O O . GLU A 1 413 ? -31.621 9.979 -36.243 1.00 26.32 1678 GLU A O 1
ATOM 3312 N N . LYS A 1 414 ? -32.645 8.060 -35.650 1.00 24.09 1679 LYS A N 1
ATOM 3313 C CA . LYS A 1 414 ? -31.751 7.850 -34.516 1.00 25.81 1679 LYS A CA 1
ATOM 3314 C C . LYS A 1 414 ? -30.321 7.634 -34.980 1.00 27.80 1679 LYS A C 1
ATOM 3315 O O . LYS A 1 414 ? -29.374 7.909 -34.235 1.00 36.03 1679 LYS A O 1
ATOM 3321 N N . GLN A 1 415 ? -30.151 7.142 -36.202 1.00 25.99 1680 GLN A N 1
ATOM 3322 C CA . GLN A 1 415 ? -28.841 6.922 -36.795 1.00 18.35 1680 GLN A CA 1
ATOM 3323 C C . GLN A 1 415 ? -28.360 8.153 -37.550 1.00 13.65 1680 GLN A C 1
ATOM 3324 O O . GLN A 1 415 ? -27.210 8.567 -37.384 1.00 16.27 1680 GLN A O 1
ATOM 3330 N N . MET A 1 416 ? -29.238 8.768 -38.348 1.00 17.30 1681 MET A N 1
ATOM 3331 C CA . MET A 1 416 ? -28.870 9.967 -39.096 1.00 16.39 1681 MET A CA 1
ATOM 3332 C C . MET A 1 416 ? -28.530 11.134 -38.180 1.00 14.67 1681 MET A C 1
ATOM 3333 O O . MET A 1 416 ? -27.732 11.998 -38.560 1.00 16.31 1681 MET A O 1
ATOM 3338 N N . GLU A 1 417 ? -29.138 11.198 -36.992 1.00 14.10 1682 GLU A N 1
ATOM 3339 C CA . GLU A 1 417 ? -28.748 12.219 -36.025 1.00 22.03 1682 GLU A CA 1
ATOM 3340 C C . GLU A 1 417 ? -27.274 12.090 -35.670 1.00 17.85 1682 GLU A C 1
ATOM 3341 O O . GLU A 1 417 ? -26.558 13.092 -35.564 1.00 13.34 1682 GLU A O 1
ATOM 3347 N N . LEU A 1 418 ? -26.801 10.855 -35.507 1.00 15.16 1683 LEU A N 1
ATOM 3348 C CA . LEU A 1 418 ? -25.399 10.621 -35.195 1.00 13.03 1683 LEU A CA 1
ATOM 3349 C C . LEU A 1 418 ? -24.512 10.800 -36.422 1.00 15.39 1683 LEU A C 1
ATOM 3350 O O . LEU A 1 418 ? -23.419 11.366 -36.313 1.00 16.55 1683 LEU A O 1
ATOM 3355 N N . ILE A 1 419 ? -24.956 10.329 -37.595 1.00 11.91 1684 ILE A N 1
ATOM 3356 C CA . ILE A 1 419 ? -24.166 10.522 -38.811 1.00 11.23 1684 ILE A CA 1
ATOM 3357 C C . ILE A 1 419 ? -23.963 12.006 -39.077 1.00 8.80 1684 ILE A C 1
ATOM 3358 O O . ILE A 1 419 ? -22.856 12.447 -39.402 1.00 8.78 1684 ILE A O 1
ATOM 3363 N N . GLY A 1 420 ? -25.034 12.794 -38.963 1.00 10.06 1685 GLY A N 1
ATOM 3364 C CA . GLY A 1 420 ? -24.922 14.223 -39.194 1.00 10.31 1685 GLY A CA 1
ATOM 3365 C C . GLY A 1 420 ? -23.974 14.905 -38.231 1.00 9.68 1685 GLY A C 1
ATOM 3366 O O . GLY A 1 420 ? -23.278 15.851 -38.605 1.00 9.97 1685 GLY A O 1
ATOM 3367 N N . GLY A 1 421 ? -23.930 14.437 -36.984 1.00 8.40 1686 GLY A N 1
ATOM 3368 C CA . GLY A 1 421 ? -22.956 14.966 -36.046 1.00 11.71 1686 GLY A CA 1
ATOM 3369 C C . GLY A 1 421 ? -21.531 14.629 -36.442 1.00 10.43 1686 GLY A C 1
ATOM 3370 O O . GLY A 1 421 ? -20.636 15.474 -36.354 1.00 11.96 1686 GLY A O 1
ATOM 3371 N N . TYR A 1 422 ? -21.303 13.392 -36.892 1.00 8.64 1687 TYR A N 1
ATOM 3372 C CA . TYR A 1 422 ? -19.969 13.001 -37.330 1.00 7.61 1687 TYR A CA 1
ATOM 3373 C C . TYR A 1 422 ? -19.496 13.881 -38.480 1.00 10.66 1687 TYR A C 1
ATOM 3374 O O . TYR A 1 422 ? -18.326 14.274 -38.529 1.00 10.60 1687 TYR A O 1
ATOM 3383 N N . TYR A 1 423 ? -20.397 14.214 -39.408 1.00 12.26 1688 TYR A N 1
ATOM 3384 C CA . TYR A 1 423 ? -20.042 15.125 -40.491 1.00 11.75 1688 TYR A CA 1
ATOM 3385 C C . TYR A 1 423 ? -19.805 16.533 -39.964 1.00 13.12 1688 TYR A C 1
ATOM 3386 O O . TYR A 1 423 ? -18.836 17.196 -40.352 1.00 20.37 1688 TYR A O 1
ATOM 3395 N N . GLU A 1 424 ? -20.689 17.011 -39.084 1.00 12.57 1689 GLU A N 1
ATOM 3396 C CA . GLU A 1 424 ? -20.531 18.353 -38.533 1.00 11.81 1689 GLU A CA 1
ATOM 3397 C C . GLU A 1 424 ? -19.205 18.487 -37.796 1.00 11.38 1689 GLU A C 1
ATOM 3398 O O . GLU A 1 424 ? -18.428 19.412 -38.054 1.00 10.09 1689 GLU A O 1
ATOM 3404 N N . LYS A 1 425 ? -18.917 17.550 -36.891 1.00 12.92 1690 LYS A N 1
ATOM 3405 C CA . LYS A 1 425 ? -17.707 17.658 -36.084 1.00 15.90 1690 LYS A CA 1
ATOM 3406 C C . LYS A 1 425 ? -16.452 17.387 -36.906 1.00 13.29 1690 LYS A C 1
ATOM 3407 O O . LYS A 1 425 ? -15.380 17.906 -36.578 1.00 14.35 1690 LYS A O 1
ATOM 3413 N N . THR A 1 426 ? -16.559 16.588 -37.973 1.00 11.49 1691 THR A N 1
ATOM 3414 C CA . THR A 1 426 ? -15.414 16.393 -38.860 1.00 8.34 1691 THR A CA 1
ATOM 3415 C C . THR A 1 426 ? -15.044 17.692 -39.561 1.00 16.41 1691 THR A C 1
ATOM 3416 O O . THR A 1 426 ? -13.859 18.027 -39.681 1.00 13.59 1691 THR A O 1
ATOM 3420 N N . LEU A 1 427 ? -16.047 18.445 -40.017 1.00 12.76 1692 LEU A N 1
ATOM 3421 C CA . LEU A 1 427 ? -15.782 19.707 -40.692 1.00 10.90 1692 LEU A CA 1
ATOM 3422 C C . LEU A 1 427 ? -15.368 20.798 -39.713 1.00 15.80 1692 LEU A C 1
ATOM 3423 O O . LEU A 1 427 ? -14.646 21.725 -40.100 1.00 19.51 1692 LEU A O 1
ATOM 3428 N N . ILE A 1 428 ? -15.810 20.714 -38.455 1.00 17.21 1693 ILE A N 1
ATOM 3429 C CA . ILE A 1 428 ? -15.273 21.601 -37.426 1.00 20.26 1693 ILE A CA 1
ATOM 3430 C C . ILE A 1 428 ? -13.776 21.372 -37.277 1.00 16.47 1693 ILE A C 1
ATOM 3431 O O . ILE A 1 428 ? -12.972 22.309 -37.340 1.00 16.10 1693 ILE A O 1
ATOM 3436 N N . ALA A 1 429 ? -13.387 20.109 -37.078 1.00 10.71 1694 ALA A N 1
ATOM 3437 C CA . ALA A 1 429 ? -11.991 19.782 -36.818 1.00 12.39 1694 ALA A CA 1
ATOM 3438 C C . ALA A 1 429 ? -11.104 20.198 -37.982 1.00 18.79 1694 ALA A C 1
ATOM 3439 O O . ALA A 1 429 ? -10.038 20.787 -37.782 1.00 23.21 1694 ALA A O 1
ATOM 3441 N N . MET A 1 430 ? -11.538 19.913 -39.212 1.00 13.60 1695 MET A N 1
ATOM 3442 C CA . MET A 1 430 ? -10.729 20.270 -40.373 1.00 15.56 1695 MET A CA 1
ATOM 3443 C C . MET A 1 430 ? -10.581 21.782 -40.497 1.00 20.09 1695 MET A C 1
ATOM 3444 O O . MET A 1 430 ? -9.506 22.280 -40.848 1.00 21.92 1695 MET A O 1
ATOM 3449 N N . ALA A 1 431 ? -11.637 22.532 -40.177 1.00 18.92 1696 ALA A N 1
ATOM 3450 C CA . ALA A 1 431 ? -11.599 23.979 -40.358 1.00 14.05 1696 ALA A CA 1
ATOM 3451 C C . ALA A 1 431 ? -10.870 24.696 -39.229 1.00 20.48 1696 ALA A C 1
ATOM 3452 O O . ALA A 1 431 ? -10.336 25.790 -39.443 1.00 27.39 1696 ALA A O 1
ATOM 3454 N N . THR A 1 432 ? -10.838 24.118 -38.035 1.00 24.72 1697 THR A N 1
ATOM 3455 C CA . THR A 1 432 ? -10.255 24.795 -36.881 1.00 28.98 1697 THR A CA 1
ATOM 3456 C C . THR A 1 432 ? -9.003 24.117 -36.348 1.00 26.84 1697 THR A C 1
ATOM 3457 O O . THR A 1 432 ? -8.022 24.801 -36.046 1.00 33.07 1697 THR A O 1
ATOM 3461 N N . GLU A 1 433 ? -9.005 22.792 -36.225 1.00 31.57 1698 GLU A N 1
ATOM 3462 C CA . GLU A 1 433 ? -7.829 22.066 -35.760 1.00 35.65 1698 GLU A CA 1
ATOM 3463 C C . GLU A 1 433 ? -7.304 21.161 -36.868 1.00 25.64 1698 GLU A C 1
ATOM 3464 O O . GLU A 1 433 ? -7.049 19.974 -36.641 1.00 26.78 1698 GLU A O 1
ATOM 3470 N N . GLY A 1 434 ? -7.135 21.717 -38.067 1.00 23.47 1699 GLY A N 1
ATOM 3471 C CA . GLY A 1 434 ? -6.855 20.929 -39.255 1.00 27.70 1699 GLY A CA 1
ATOM 3472 C C . GLY A 1 434 ? -5.435 20.414 -39.349 1.00 34.37 1699 GLY A C 1
ATOM 3473 O O . GLY A 1 434 ? -4.974 20.014 -40.426 1.00 41.78 1699 GLY A O 1
ATOM 3474 N N . LEU A 1 435 ? -4.735 20.405 -38.218 1.00 37.84 1700 LEU A N 1
ATOM 3475 C CA . LEU A 1 435 ? -3.334 20.013 -38.173 1.00 33.73 1700 LEU A CA 1
ATOM 3476 C C . LEU A 1 435 ? -3.092 18.905 -37.156 1.00 35.93 1700 LEU A C 1
ATOM 3477 O O . LEU A 1 435 ? -1.935 18.596 -36.843 1.00 47.48 1700 LEU A O 1
ATOM 3482 N N . GLU A 1 436 ? -4.161 18.298 -36.647 1.00 30.65 1701 GLU A N 1
ATOM 3483 C CA . GLU A 1 436 ? -4.117 17.137 -35.775 1.00 27.69 1701 GLU A CA 1
ATOM 3484 C C . GLU A 1 436 ? -4.153 15.847 -36.576 1.00 27.01 1701 GLU A C 1
ATOM 3485 O O . GLU A 1 436 ? -4.527 15.818 -37.748 1.00 25.91 1701 GLU A O 1
ATOM 3491 N N . ARG A 1 437 ? -3.776 14.763 -35.908 1.00 23.27 1702 ARG A N 1
ATOM 3492 C CA . ARG A 1 437 ? -4.039 13.436 -36.439 1.00 30.03 1702 ARG A CA 1
ATOM 3493 C C . ARG A 1 437 ? -5.544 13.214 -36.498 1.00 33.39 1702 ARG A C 1
ATOM 3494 O O . ARG A 1 437 ? -6.245 13.385 -35.495 1.00 28.76 1702 ARG A O 1
ATOM 3502 N N . TYR A 1 438 ? -6.049 12.855 -37.680 1.00 30.43 1703 TYR A N 1
ATOM 3503 C CA . TYR A 1 438 ? -7.485 12.663 -37.829 1.00 25.25 1703 TYR A CA 1
ATOM 3504 C C . TYR A 1 438 ? -7.971 11.359 -37.214 1.00 23.78 1703 TYR A C 1
ATOM 3505 O O . TYR A 1 438 ? -9.155 11.251 -36.879 1.00 29.98 1703 TYR A O 1
ATOM 3514 N N . GLU A 1 439 ? -7.090 10.377 -37.052 1.00 26.04 1704 GLU A N 1
ATOM 3515 C CA . GLU A 1 439 ? -7.466 9.067 -36.542 1.00 27.63 1704 GLU A CA 1
ATOM 3516 C C . GLU A 1 439 ? -7.497 9.006 -35.019 1.00 33.77 1704 GLU A C 1
ATOM 3517 O O . GLU A 1 439 ? -7.812 7.949 -34.462 1.00 27.24 1704 GLU A O 1
ATOM 3523 N N . THR A 1 440 ? -7.176 10.105 -34.334 1.00 30.19 1705 THR A N 1
ATOM 3524 C CA . THR A 1 440 ? -7.351 10.203 -32.894 1.00 31.19 1705 THR A CA 1
ATOM 3525 C C . THR A 1 440 ? -8.363 11.267 -32.494 1.00 28.51 1705 THR A C 1
ATOM 3526 O O . THR A 1 440 ? -8.792 11.287 -31.334 1.00 33.28 1705 THR A O 1
ATOM 3530 N N . CYS A 1 441 ? -8.772 12.133 -33.417 1.00 28.41 1706 CYS A N 1
ATOM 3531 C CA . CYS A 1 441 ? -9.729 13.181 -33.094 1.00 38.12 1706 CYS A CA 1
ATOM 3532 C C . CYS A 1 441 ? -11.092 12.573 -32.779 1.00 23.89 1706 CYS A C 1
ATOM 3533 O O . CYS A 1 441 ? -11.576 11.691 -33.494 1.00 26.72 1706 CYS A O 1
ATOM 3536 N N . CYS A 1 442 ? -11.707 13.036 -31.692 1.00 22.13 1707 CYS A N 1
ATOM 3537 C CA . CYS A 1 442 ? -12.982 12.480 -31.248 1.00 19.83 1707 CYS A CA 1
ATOM 3538 C C . CYS A 1 442 ? -14.112 13.113 -32.047 1.00 14.49 1707 CYS A C 1
ATOM 3539 O O . CYS A 1 442 ? -14.369 14.315 -31.935 1.00 18.68 1707 CYS A O 1
ATOM 3542 N N . LEU A 1 443 ? -14.786 12.299 -32.848 1.00 14.84 1708 LEU A N 1
ATOM 3543 C CA . LEU A 1 443 ? -15.923 12.725 -33.647 1.00 18.48 1708 LEU A CA 1
ATOM 3544 C C . LEU A 1 443 ? -17.249 12.320 -33.020 1.00 15.35 1708 LEU A C 1
ATOM 3545 O O . LEU A 1 443 ? -18.308 12.704 -33.527 1.00 13.80 1708 LEU A O 1
ATOM 3550 N N . LEU A 1 444 ? -17.209 11.557 -31.931 1.00 15.74 1709 LEU A N 1
ATOM 3551 C CA . LEU A 1 444 ? -18.414 11.083 -31.271 1.00 13.45 1709 LEU A CA 1
ATOM 3552 C C . LEU A 1 444 ? -19.029 12.193 -30.432 1.00 14.91 1709 LEU A C 1
ATOM 3553 O O . LEU A 1 444 ? -18.322 12.955 -29.767 1.00 15.03 1709 LEU A O 1
ATOM 3558 N N . SER A 1 445 ? -20.354 12.280 -30.463 1.00 16.83 1710 SER A N 1
ATOM 3559 C CA . SER A 1 445 ? -21.025 13.332 -29.720 1.00 17.29 1710 SER A CA 1
ATOM 3560 C C . SER A 1 445 ? -20.808 13.145 -28.223 1.00 19.61 1710 SER A C 1
ATOM 3561 O O . SER A 1 445 ? -20.534 12.046 -27.729 1.00 16.24 1710 SER A O 1
ATOM 3564 N N . GLU A 1 446 ? -20.916 14.261 -27.507 1.00 23.46 1711 GLU A N 1
ATOM 3565 C CA . GLU A 1 446 ? -20.776 14.265 -26.059 1.00 17.85 1711 GLU A CA 1
ATOM 3566 C C . GLU A 1 446 ? -21.749 13.287 -25.417 1.00 15.84 1711 GLU A C 1
ATOM 3567 O O . GLU A 1 446 ? -21.430 12.665 -24.396 1.00 17.85 1711 GLU A O 1
ATOM 3573 N N . GLN A 1 447 ? -22.929 13.119 -26.025 1.00 20.42 1712 GLN A N 1
ATOM 3574 C CA . GLN A 1 447 ? -23.932 12.214 -25.479 1.00 14.83 1712 GLN A CA 1
ATOM 3575 C C . GLN A 1 447 ? -23.505 10.774 -25.692 1.00 15.48 1712 GLN A C 1
ATOM 3576 O O . GLN A 1 447 ? -23.647 9.929 -24.801 1.00 14.44 1712 GLN A O 1
ATOM 3582 N N . GLU A 1 448 ? -22.986 10.491 -26.885 1.00 12.67 1713 GLU A N 1
ATOM 3583 C CA . GLU A 1 448 ? -22.579 9.143 -27.253 1.00 12.89 1713 GLU A CA 1
ATOM 3584 C C . GLU A 1 448 ? -21.335 8.707 -26.489 1.00 10.53 1713 GLU A C 1
ATOM 3585 O O . GLU A 1 448 ? -21.237 7.549 -26.065 1.00 14.49 1713 GLU A O 1
ATOM 3591 N N . GLN A 1 449 ? -20.371 9.613 -26.309 1.00 7.57 1714 GLN A N 1
ATOM 3592 C CA . GLN A 1 449 ? -19.213 9.303 -25.477 1.00 10.08 1714 GLN A CA 1
ATOM 3593 C C . GLN A 1 449 ? -19.649 8.849 -24.092 1.00 12.28 1714 GLN A C 1
ATOM 3594 O O . GLN A 1 449 ? -19.169 7.835 -23.574 1.00 14.78 1714 GLN A O 1
ATOM 3600 N N . HIS A 1 450 ? -20.575 9.590 -23.482 1.00 8.46 1715 HIS A N 1
ATOM 3601 C CA . HIS A 1 450 ? -20.997 9.272 -22.123 1.00 12.07 1715 HIS A CA 1
ATOM 3602 C C . HIS A 1 450 ? -21.722 7.934 -22.060 1.00 11.65 1715 HIS A C 1
ATOM 3603 O O . HIS A 1 450 ? -21.518 7.158 -21.120 1.00 10.75 1715 HIS A O 1
ATOM 3610 N N . GLN A 1 451 ? -22.571 7.640 -23.047 1.00 8.71 1716 GLN A N 1
ATOM 3611 C CA . GLN A 1 451 ? -23.324 6.391 -22.998 1.00 11.74 1716 GLN A CA 1
ATOM 3612 C C . GLN A 1 451 ? -22.425 5.189 -23.262 1.00 13.19 1716 GLN A C 1
ATOM 3613 O O . GLN A 1 451 ? -22.517 4.174 -22.561 1.00 14.53 1716 GLN A O 1
ATOM 3619 N N . LEU A 1 452 ? -21.547 5.286 -24.263 1.00 11.24 1717 LEU A N 1
ATOM 3620 C CA . LEU A 1 452 ? -20.638 4.181 -24.554 1.00 12.12 1717 LEU A CA 1
ATOM 3621 C C . LEU A 1 452 ? -19.668 3.938 -23.403 1.00 11.25 1717 LEU A C 1
ATOM 3622 O O . LEU A 1 452 ? -19.426 2.788 -23.019 1.00 10.35 1717 LEU A O 1
ATOM 3627 N N . LEU A 1 453 ? -19.105 5.004 -22.836 1.00 9.93 1718 LEU A N 1
ATOM 3628 C CA . LEU A 1 453 ? -17.986 4.876 -21.910 1.00 10.15 1718 LEU A CA 1
ATOM 3629 C C . LEU A 1 453 ? -18.398 4.905 -20.445 1.00 10.44 1718 LEU A C 1
ATOM 3630 O O . LEU A 1 453 ? -17.822 4.173 -19.636 1.00 10.95 1718 LEU A O 1
ATOM 3635 N N . LYS A 1 454 ? -19.386 5.722 -20.075 1.00 13.20 1719 LYS A N 1
ATOM 3636 C CA . LYS A 1 454 ? -19.792 5.854 -18.678 1.00 11.25 1719 LYS A CA 1
ATOM 3637 C C . LYS A 1 454 ? -21.016 5.007 -18.346 1.00 9.86 1719 LYS A C 1
ATOM 3638 O O . LYS A 1 454 ? -20.925 4.070 -17.547 1.00 16.37 1719 LYS A O 1
ATOM 3644 N N . GLU A 1 455 ? -22.165 5.318 -18.954 1.00 8.54 1720 GLU A N 1
ATOM 3645 C CA . GLU A 1 455 ? -23.423 4.703 -18.537 1.00 9.66 1720 GLU A CA 1
ATOM 3646 C C . GLU A 1 455 ? -23.403 3.189 -18.721 1.00 12.31 1720 GLU A C 1
ATOM 3647 O O . GLU A 1 455 ? -23.901 2.449 -17.867 1.00 10.22 1720 GLU A O 1
ATOM 3653 N N . TRP A 1 456 ? -22.836 2.707 -19.824 1.00 12.41 1721 TRP A N 1
ATOM 3654 C CA . TRP A 1 456 ? -22.828 1.272 -20.080 1.00 8.71 1721 TRP A CA 1
ATOM 3655 C C . TRP A 1 456 ? -21.674 0.551 -19.393 1.00 8.93 1721 TRP A C 1
ATOM 3656 O O . TRP A 1 456 ? -21.560 -0.670 -19.533 1.00 10.52 1721 TRP A O 1
ATOM 3667 N N . ASN A 1 457 ? -20.832 1.267 -18.642 1.00 12.50 1722 ASN A N 1
ATOM 3668 C CA . ASN A 1 457 ? -19.776 0.664 -17.834 1.00 8.91 1722 ASN A CA 1
ATOM 3669 C C . ASN A 1 457 ? -19.951 0.980 -16.351 1.00 16.69 1722 ASN A C 1
ATOM 3670 O O . ASN A 1 457 ? -18.980 0.939 -15.589 1.00 14.42 1722 ASN A O 1
ATOM 3675 N N . ASP A 1 458 ? -21.177 1.289 -15.927 1.00 16.65 1723 ASP A N 1
ATOM 3676 C CA . ASP A 1 458 ? -21.457 1.729 -14.558 1.00 14.82 1723 ASP A CA 1
ATOM 3677 C C . ASP A 1 458 ? -21.752 0.512 -13.679 1.00 17.31 1723 ASP A C 1
ATOM 3678 O O . ASP A 1 458 ? -22.886 0.244 -13.278 1.00 22.80 1723 ASP A O 1
ATOM 3683 N N . THR A 1 459 ? -20.687 -0.231 -13.372 1.00 17.30 1724 THR A N 1
ATOM 3684 C CA . THR A 1 459 ? -20.810 -1.525 -12.710 1.00 16.09 1724 THR A CA 1
ATOM 3685 C C . THR A 1 459 ? -20.069 -1.607 -11.381 1.00 14.95 1724 THR A C 1
ATOM 3686 O O . THR A 1 459 ? -19.882 -2.715 -10.863 1.00 16.91 1724 THR A O 1
ATOM 3690 N N . GLU A 1 460 ? -19.644 -0.482 -10.812 1.00 18.53 1725 GLU A N 1
ATOM 3691 C CA . GLU A 1 460 ? -18.849 -0.520 -9.590 1.00 20.95 1725 GLU A CA 1
ATOM 3692 C C . GLU A 1 460 ? -19.692 -0.991 -8.407 1.00 25.04 1725 GLU A C 1
ATOM 3693 O O . GLU A 1 460 ? -20.785 -0.471 -8.164 1.00 18.63 1725 GLU A O 1
ATOM 3699 N N . VAL A 1 461 ? -19.183 -1.989 -7.681 1.00 24.28 1726 VAL A N 1
ATOM 3700 C CA . VAL A 1 461 ? -19.819 -2.520 -6.477 1.00 17.39 1726 VAL A CA 1
ATOM 3701 C C . VAL A 1 461 ? -18.730 -2.794 -5.446 1.00 27.75 1726 VAL A C 1
ATOM 3702 O O . VAL A 1 461 ? -17.662 -3.316 -5.782 1.00 36.03 1726 VAL A O 1
ATOM 3706 N N . HIS A 1 462 ? -18.999 -2.447 -4.187 1.00 28.55 1727 HIS A N 1
ATOM 3707 C CA . HIS A 1 462 ? -18.018 -2.563 -3.111 1.00 27.60 1727 HIS A CA 1
ATOM 3708 C C . HIS A 1 462 ? -18.269 -3.850 -2.331 1.00 31.52 1727 HIS A C 1
ATOM 3709 O O . HIS A 1 462 ? -19.216 -3.931 -1.541 1.00 33.84 1727 HIS A O 1
ATOM 3716 N N . TYR A 1 463 ? -17.412 -4.848 -2.543 1.00 31.17 1728 TYR A N 1
ATOM 3717 C CA . TYR A 1 463 ? -17.485 -6.145 -1.888 1.00 31.30 1728 TYR A CA 1
ATOM 3718 C C . TYR A 1 463 ? -16.470 -6.240 -0.760 1.00 32.41 1728 TYR A C 1
ATOM 3719 O O . TYR A 1 463 ? -15.489 -5.491 -0.722 1.00 32.84 1728 TYR A O 1
ATOM 3728 N N . PRO A 1 464 ? -16.682 -7.151 0.189 1.00 32.66 1729 PRO A N 1
ATOM 3729 C CA . PRO A 1 464 ? -15.635 -7.435 1.177 1.00 33.33 1729 PRO A CA 1
ATOM 3730 C C . PRO A 1 464 ? -14.374 -7.958 0.505 1.00 33.10 1729 PRO A C 1
ATOM 3731 O O . PRO A 1 464 ? -14.417 -8.896 -0.294 1.00 36.20 1729 PRO A O 1
ATOM 3735 N N . ASP A 1 465 ? -13.245 -7.334 0.832 1.00 39.20 1730 ASP A N 1
ATOM 3736 C CA . ASP A 1 465 ? -11.954 -7.853 0.417 1.00 39.13 1730 ASP A CA 1
ATOM 3737 C C . ASP A 1 465 ? -11.735 -9.236 1.030 1.00 41.07 1730 ASP A C 1
ATOM 3738 O O . ASP A 1 465 ? -12.435 -9.655 1.955 1.00 41.41 1730 ASP A O 1
ATOM 3743 N N . GLY A 1 466 ? -10.758 -9.955 0.502 1.00 39.46 1731 GLY A N 1
ATOM 3744 C CA . GLY A 1 466 ? -10.404 -11.233 1.074 1.00 38.16 1731 GLY A CA 1
ATOM 3745 C C . GLY A 1 466 ? -10.102 -12.255 0.004 1.00 40.39 1731 GLY A C 1
ATOM 3746 O O . GLY A 1 466 ? -9.927 -11.931 -1.170 1.00 42.41 1731 GLY A O 1
ATOM 3747 N N . CYS A 1 467 ? -10.061 -13.514 0.427 1.00 33.32 1732 CYS A N 1
ATOM 3748 C CA . CYS A 1 467 ? -9.563 -14.610 -0.386 1.00 33.59 1732 CYS A CA 1
ATOM 3749 C C . CYS A 1 467 ? -10.664 -15.624 -0.664 1.00 32.28 1732 CYS A C 1
ATOM 3750 O O . CYS A 1 467 ? -11.739 -15.601 -0.058 1.00 28.17 1732 CYS A O 1
ATOM 3753 N N . ILE A 1 468 ? -10.362 -16.525 -1.602 1.00 30.09 1733 ILE A N 1
ATOM 3754 C CA . ILE A 1 468 ? -11.309 -17.568 -1.984 1.00 24.14 1733 ILE A CA 1
ATOM 3755 C C . ILE A 1 468 ? -11.641 -18.449 -0.788 1.00 28.76 1733 ILE A C 1
ATOM 3756 O O . ILE A 1 468 ? -12.812 -18.705 -0.488 1.00 30.44 1733 ILE A O 1
ATOM 3761 N N . HIS A 1 469 ? -10.609 -18.929 -0.090 1.00 30.55 1734 HIS A N 1
ATOM 3762 C CA . HIS A 1 469 ? -10.826 -19.843 1.024 1.00 29.67 1734 HIS A CA 1
ATOM 3763 C C . HIS A 1 469 ? -11.420 -19.146 2.239 1.00 30.21 1734 HIS A C 1
ATOM 3764 O O . HIS A 1 469 ? -12.018 -19.815 3.088 1.00 34.06 1734 HIS A O 1
ATOM 3771 N N . GLN A 1 470 ? -11.268 -17.823 2.346 1.00 35.35 1735 GLN A N 1
ATOM 3772 C CA . GLN A 1 470 ? -11.947 -17.096 3.413 1.00 33.68 1735 GLN A CA 1
ATOM 3773 C C . GLN A 1 470 ? -13.458 -17.125 3.228 1.00 37.79 1735 GLN A C 1
ATOM 3774 O O . GLN A 1 470 ? -14.203 -17.139 4.215 1.00 43.63 1735 GLN A O 1
ATOM 3780 N N . LEU A 1 471 ? -13.928 -17.133 1.979 1.00 32.06 1736 LEU A N 1
ATOM 3781 C CA . LEU A 1 471 ? -15.357 -17.289 1.734 1.00 34.76 1736 LEU A CA 1
ATOM 3782 C C . LEU A 1 471 ? -15.830 -18.675 2.149 1.00 37.27 1736 LEU A C 1
ATOM 3783 O O . LEU A 1 471 ? -16.951 -18.833 2.648 1.00 41.20 1736 LEU A O 1
ATOM 3788 N N . PHE A 1 472 ? -14.985 -19.690 1.954 1.00 38.64 1737 PHE A N 1
ATOM 3789 C CA . PHE A 1 472 ? -15.329 -21.043 2.377 1.00 36.25 1737 PHE A CA 1
ATOM 3790 C C . PHE A 1 472 ? -15.335 -21.153 3.896 1.00 39.99 1737 PHE A C 1
ATOM 3791 O O . PHE A 1 472 ? -16.310 -21.629 4.489 1.00 41.83 1737 PHE A O 1
ATOM 3799 N N . GLU A 1 473 ? -14.251 -20.708 4.540 1.00 37.70 1738 GLU A N 1
ATOM 3800 C CA . GLU A 1 473 ? -14.139 -20.799 5.994 1.00 39.01 1738 GLU A CA 1
ATOM 3801 C C . GLU A 1 473 ? -15.324 -20.147 6.689 1.00 44.51 1738 GLU A C 1
ATOM 3802 O O . GLU A 1 473 ? -15.843 -20.676 7.679 1.00 43.44 1738 GLU A O 1
ATOM 3808 N N . GLU A 1 474 ? -15.765 -18.994 6.183 1.00 43.82 1739 GLU A N 1
ATOM 3809 C CA . GLU A 1 474 ? -16.908 -18.315 6.783 1.00 47.87 1739 GLU A CA 1
ATOM 3810 C C . GLU A 1 474 ? -18.181 -19.139 6.625 1.00 46.69 1739 GLU A C 1
ATOM 3811 O O . GLU A 1 474 ? -19.012 -19.189 7.538 1.00 45.38 1739 GLU A O 1
ATOM 3817 N N . GLN A 1 475 ? -18.346 -19.810 5.484 1.00 42.84 1740 GLN A N 1
ATOM 3818 C CA . GLN A 1 475 ? -19.525 -20.650 5.311 1.00 47.70 1740 GLN A CA 1
ATOM 3819 C C . GLN A 1 475 ? -19.467 -21.885 6.200 1.00 46.14 1740 GLN A C 1
ATOM 3820 O O . GLN A 1 475 ? -20.512 -22.435 6.564 1.00 47.13 1740 GLN A O 1
ATOM 3826 N N . VAL A 1 476 ? -18.263 -22.331 6.566 1.00 43.40 1741 VAL A N 1
ATOM 3827 C CA . VAL A 1 476 ? -18.143 -23.454 7.490 1.00 43.94 1741 VAL A CA 1
ATOM 3828 C C . VAL A 1 476 ? -18.634 -23.057 8.876 1.00 42.57 1741 VAL A C 1
ATOM 3829 O O . VAL A 1 476 ? -19.359 -23.814 9.531 1.00 39.46 1741 VAL A O 1
ATOM 3833 N N . LYS A 1 477 ? -18.254 -21.864 9.345 1.00 44.30 1742 LYS A N 1
ATOM 3834 C CA . LYS A 1 477 ? -18.743 -21.396 10.638 1.00 49.39 1742 LYS A CA 1
ATOM 3835 C C . LYS A 1 477 ? -20.260 -21.274 10.653 1.00 51.30 1742 LYS A C 1
ATOM 3836 O O . LYS A 1 477 ? -20.894 -21.523 11.685 1.00 60.97 1742 LYS A O 1
ATOM 3842 N N . ARG A 1 478 ? -20.861 -20.907 9.520 1.00 48.70 1743 ARG A N 1
ATOM 3843 C CA . ARG A 1 478 ? -22.290 -20.617 9.500 1.00 43.95 1743 ARG A CA 1
ATOM 3844 C C . ARG A 1 478 ? -23.139 -21.877 9.373 1.00 43.66 1743 ARG A C 1
ATOM 3845 O O . ARG A 1 478 ? -24.294 -21.881 9.812 1.00 46.52 1743 ARG A O 1
ATOM 3853 N N . SER A 1 479 ? -22.598 -22.945 8.790 1.00 46.18 1744 SER A N 1
ATOM 3854 C CA . SER A 1 479 ? -23.323 -24.209 8.649 1.00 42.37 1744 SER A CA 1
ATOM 3855 C C . SER A 1 479 ? -22.320 -25.348 8.569 1.00 45.06 1744 SER A C 1
ATOM 3856 O O . SER A 1 479 ? -22.063 -25.903 7.494 1.00 48.59 1744 SER A O 1
ATOM 3859 N N . PRO A 1 480 ? -21.738 -25.740 9.706 1.00 42.46 1745 PRO A N 1
ATOM 3860 C CA . PRO A 1 480 ? -20.662 -26.743 9.668 1.00 44.55 1745 PRO A CA 1
ATOM 3861 C C . PRO A 1 480 ? -21.141 -28.152 9.373 1.00 46.08 1745 PRO A C 1
ATOM 3862 O O . PRO A 1 480 ? -20.335 -28.976 8.923 1.00 49.24 1745 PRO A O 1
ATOM 3866 N N . ASP A 1 481 ? -22.412 -28.462 9.609 1.00 49.41 1746 ASP A N 1
ATOM 3867 C CA . ASP A 1 481 ? -22.933 -29.802 9.383 1.00 56.75 1746 ASP A CA 1
ATOM 3868 C C . ASP A 1 481 ? -23.671 -29.938 8.060 1.00 56.14 1746 ASP A C 1
ATOM 3869 O O . ASP A 1 481 ? -24.118 -31.040 7.726 1.00 56.39 1746 ASP A O 1
ATOM 3874 N N . ALA A 1 482 ? -23.807 -28.854 7.301 1.00 45.59 1747 ALA A N 1
ATOM 3875 C CA . ALA A 1 482 ? -24.361 -28.947 5.962 1.00 40.98 1747 ALA A CA 1
ATOM 3876 C C . ALA A 1 482 ? -23.393 -29.686 5.043 1.00 42.29 1747 ALA A C 1
ATOM 3877 O O . ALA A 1 482 ? -22.182 -29.729 5.276 1.00 41.63 1747 ALA A O 1
ATOM 3879 N N . ILE A 1 483 ? -23.941 -30.274 3.986 1.00 35.38 1748 ILE A N 1
ATOM 3880 C CA . ILE A 1 483 ? -23.140 -31.060 3.054 1.00 40.76 1748 ILE A CA 1
ATOM 3881 C C . ILE A 1 483 ? -22.371 -30.127 2.127 1.00 47.59 1748 ILE A C 1
ATOM 3882 O O . ILE A 1 483 ? -22.906 -29.114 1.657 1.00 46.53 1748 ILE A O 1
ATOM 3887 N N . ALA A 1 484 ? -21.107 -30.467 1.863 1.00 47.94 1749 ALA A N 1
ATOM 3888 C CA . ALA A 1 484 ? -20.244 -29.690 0.981 1.00 44.08 1749 ALA A CA 1
ATOM 3889 C C . ALA A 1 484 ? -20.040 -30.333 -0.389 1.00 42.79 1749 ALA A C 1
ATOM 3890 O O . ALA A 1 484 ? -20.117 -29.637 -1.405 1.00 42.84 1749 ALA A O 1
ATOM 3892 N N . ILE A 1 485 ? -19.775 -31.639 -0.454 1.00 41.98 1750 ILE A N 1
ATOM 3893 C CA . ILE A 1 485 ? -19.667 -32.366 -1.716 1.00 42.21 1750 ILE A CA 1
ATOM 3894 C C . ILE A 1 485 ? -20.441 -33.674 -1.634 1.00 41.90 1750 ILE A C 1
ATOM 3895 O O . ILE A 1 485 ? -20.572 -34.279 -0.566 1.00 46.79 1750 ILE A O 1
ATOM 3900 N N . ILE A 1 486 ? -20.976 -34.087 -2.781 1.00 37.88 1751 ILE A N 1
ATOM 3901 C CA . ILE A 1 486 ? -21.526 -35.418 -2.990 1.00 39.51 1751 ILE A CA 1
ATOM 3902 C C . ILE A 1 486 ? -20.863 -35.987 -4.237 1.00 42.21 1751 ILE A C 1
ATOM 3903 O O . ILE A 1 486 ? -21.142 -35.531 -5.353 1.00 42.25 1751 ILE A O 1
ATOM 3908 N N . THR A 1 487 ? -19.987 -36.969 -4.057 1.00 43.22 1752 THR A N 1
ATOM 3909 C CA . THR A 1 487 ? -19.458 -37.736 -5.171 1.00 38.94 1752 THR A CA 1
ATOM 3910 C C . THR A 1 487 ? -20.291 -39.002 -5.333 1.00 34.47 1752 THR A C 1
ATOM 3911 O O . THR A 1 487 ? -21.332 -39.173 -4.692 1.00 37.41 1752 THR A O 1
ATOM 3915 N N . GLU A 1 488 ? -19.831 -39.910 -6.192 1.00 40.72 1753 GLU A N 1
ATOM 3916 C CA . GLU A 1 488 ? -20.540 -41.171 -6.359 1.00 45.29 1753 GLU A CA 1
ATOM 3917 C C . GLU A 1 488 ? -20.374 -42.096 -5.163 1.00 43.60 1753 GLU A C 1
ATOM 3918 O O . GLU A 1 488 ? -21.150 -43.046 -5.021 1.00 45.06 1753 GLU A O 1
ATOM 3924 N N . ASN A 1 489 ? -19.393 -41.839 -4.292 1.00 38.04 1754 ASN A N 1
ATOM 3925 C CA . ASN A 1 489 ? -19.013 -42.819 -3.281 1.00 44.24 1754 ASN A CA 1
ATOM 3926 C C . ASN A 1 489 ? -18.827 -42.216 -1.891 1.00 44.49 1754 ASN A C 1
ATOM 3927 O O . ASN A 1 489 ? -18.326 -42.909 -1.001 1.00 45.23 1754 ASN A O 1
ATOM 3932 N N . GLU A 1 490 ? -19.217 -40.952 -1.682 1.00 44.58 1755 GLU A N 1
ATOM 3933 C CA . GLU A 1 490 ? -19.093 -40.307 -0.373 1.00 46.13 1755 GLU A CA 1
ATOM 3934 C C . GLU A 1 490 ? -19.638 -38.884 -0.334 1.00 43.60 1755 GLU A C 1
ATOM 3935 O O . GLU A 1 490 ? -19.945 -38.291 -1.374 1.00 42.31 1755 GLU A O 1
ATOM 3941 N N . GLN A 1 491 ? -19.777 -38.343 0.877 1.00 37.42 1756 GLN A N 1
ATOM 3942 C CA . GLN A 1 491 ? -20.127 -36.951 1.125 1.00 34.67 1756 GLN A CA 1
ATOM 3943 C C . GLN A 1 491 ? -19.080 -36.339 2.045 1.00 45.65 1756 GLN A C 1
ATOM 3944 O O . GLN A 1 491 ? -18.183 -37.024 2.542 1.00 46.29 1756 GLN A O 1
ATOM 3950 N N . LEU A 1 492 ? -19.212 -35.035 2.284 1.00 46.27 1757 LEU A N 1
ATOM 3951 C CA . LEU A 1 492 ? -18.385 -34.337 3.260 1.00 38.15 1757 LEU A CA 1
ATOM 3952 C C . LEU A 1 492 ? -19.158 -33.133 3.775 1.00 38.80 1757 LEU A C 1
ATOM 3953 O O . LEU A 1 492 ? -19.657 -32.333 2.979 1.00 42.58 1757 LEU A O 1
ATOM 3958 N N . THR A 1 493 ? -19.259 -33.008 5.095 1.00 38.86 1758 THR A N 1
ATOM 3959 C CA . THR A 1 493 ? -19.863 -31.818 5.667 1.00 42.05 1758 THR A CA 1
ATOM 3960 C C . THR A 1 493 ? -18.894 -30.643 5.569 1.00 43.45 1758 THR A C 1
ATOM 3961 O O . THR A 1 493 ? -17.713 -30.800 5.245 1.00 37.58 1758 THR A O 1
ATOM 3965 N N . TYR A 1 494 ? -19.407 -29.443 5.854 1.00 39.37 1759 TYR A N 1
ATOM 3966 C CA . TYR A 1 494 ? -18.568 -28.254 5.754 1.00 40.04 1759 TYR A CA 1
ATOM 3967 C C . TYR A 1 494 ? -17.432 -28.295 6.765 1.00 44.44 1759 TYR A C 1
ATOM 3968 O O . TYR A 1 494 ? -16.300 -27.908 6.453 1.00 46.28 1759 TYR A O 1
ATOM 3977 N N . ARG A 1 495 ? -17.710 -28.766 7.982 1.00 43.25 1760 ARG A N 1
ATOM 3978 C CA . ARG A 1 495 ? -16.634 -29.007 8.937 1.00 41.03 1760 ARG A CA 1
ATOM 3979 C C . ARG A 1 495 ? -15.728 -30.135 8.461 1.00 38.64 1760 ARG A C 1
ATOM 3980 O O . ARG A 1 495 ? -14.499 -30.026 8.531 1.00 38.63 1760 ARG A O 1
ATOM 3988 N N . GLN A 1 496 ? -16.321 -31.220 7.960 1.00 40.55 1761 GLN A N 1
ATOM 3989 C CA . GLN A 1 496 ? -15.534 -32.360 7.503 1.00 41.76 1761 GLN A CA 1
ATOM 3990 C C . GLN A 1 496 ? -14.620 -31.972 6.345 1.00 45.86 1761 GLN A C 1
ATOM 3991 O O . GLN A 1 496 ? -13.446 -32.360 6.315 1.00 46.61 1761 GLN A O 1
ATOM 3997 N N . LEU A 1 497 ? -15.139 -31.202 5.385 1.00 43.51 1762 LEU A N 1
ATOM 3998 C CA . LEU A 1 497 ? -14.308 -30.725 4.284 1.00 39.20 1762 LEU A CA 1
ATOM 3999 C C . LEU A 1 497 ? -13.246 -29.754 4.782 1.00 38.53 1762 LEU A C 1
ATOM 4000 O O . LEU A 1 497 ? -12.076 -29.841 4.389 1.00 37.91 1762 LEU A O 1
ATOM 4005 N N . ASN A 1 498 ? -13.639 -28.822 5.651 1.00 35.88 1763 ASN A N 1
ATOM 4006 C CA . ASN A 1 498 ? -12.714 -27.795 6.121 1.00 34.16 1763 ASN A CA 1
ATOM 4007 C C . ASN A 1 498 ? -11.537 -28.407 6.869 1.00 41.99 1763 ASN A C 1
ATOM 4008 O O . ASN A 1 498 ? -10.378 -28.056 6.618 1.00 41.08 1763 ASN A O 1
ATOM 4013 N N . GLU A 1 499 ? -11.817 -29.332 7.792 1.00 45.25 1764 GLU A N 1
ATOM 4014 C CA . GLU A 1 499 ? -10.764 -29.869 8.647 1.00 44.18 1764 GLU A CA 1
ATOM 4015 C C . GLU A 1 499 ? -9.704 -30.612 7.844 1.00 47.98 1764 GLU A C 1
ATOM 4016 O O . GLU A 1 499 ? -8.518 -30.566 8.192 1.00 45.26 1764 GLU A O 1
ATOM 4022 N N . LYS A 1 500 ? -10.102 -31.294 6.767 1.00 40.10 1765 LYS A N 1
ATOM 4023 C CA . LYS A 1 500 ? -9.116 -31.963 5.925 1.00 43.21 1765 LYS A CA 1
ATOM 4024 C C . LYS A 1 500 ? -8.306 -30.966 5.108 1.00 46.21 1765 LYS A C 1
ATOM 4025 O O . LYS A 1 500 ? -7.113 -31.186 4.870 1.00 49.64 1765 LYS A O 1
ATOM 4031 N N . ALA A 1 501 ? -8.932 -29.871 4.669 1.00 39.10 1766 ALA A N 1
ATOM 4032 C CA . ALA A 1 501 ? -8.198 -28.847 3.934 1.00 40.66 1766 ALA A CA 1
ATOM 4033 C C . ALA A 1 501 ? -7.174 -28.157 4.827 1.00 41.72 1766 ALA A C 1
ATOM 4034 O O . ALA A 1 501 ? -6.074 -27.820 4.374 1.00 38.64 1766 ALA A O 1
ATOM 4036 N N . ASN A 1 502 ? -7.519 -27.937 6.098 1.00 42.05 1767 ASN A N 1
ATOM 4037 C CA . ASN A 1 502 ? -6.549 -27.390 7.041 1.00 48.54 1767 ASN A CA 1
ATOM 4038 C C . ASN A 1 502 ? -5.371 -28.338 7.229 1.00 51.59 1767 ASN A C 1
ATOM 4039 O O . ASN A 1 502 ? -4.212 -27.906 7.243 1.00 47.07 1767 ASN A O 1
ATOM 4044 N N . GLN A 1 503 ? -5.650 -29.636 7.368 1.00 35.15 1768 GLN A N 1
ATOM 4045 C CA . GLN A 1 503 ? -4.590 -30.601 7.642 1.00 46.49 1768 GLN A CA 1
ATOM 4046 C C . GLN A 1 503 ? -3.627 -30.709 6.468 1.00 43.55 1768 GLN A C 1
ATOM 4047 O O . GLN A 1 503 ? -2.405 -30.689 6.651 1.00 48.73 1768 GLN A O 1
ATOM 4053 N N . LEU A 1 504 ? -4.161 -30.826 5.250 1.00 46.18 1769 LEU A N 1
ATOM 4054 C CA . LEU A 1 504 ? -3.301 -30.874 4.074 1.00 43.49 1769 LEU A CA 1
ATOM 4055 C C . LEU A 1 504 ? -2.556 -29.557 3.887 1.00 39.37 1769 LEU A C 1
ATOM 4056 O O . LEU A 1 504 ? -1.377 -29.549 3.516 1.00 38.72 1769 LEU A O 1
ATOM 4061 N N . GLY A 1 505 ? -3.224 -28.433 4.156 1.00 40.87 1770 GLY A N 1
ATOM 4062 C CA . GLY A 1 505 ? -2.568 -27.144 4.011 1.00 43.40 1770 GLY A CA 1
ATOM 4063 C C . GLY A 1 505 ? -1.420 -26.961 4.983 1.00 40.34 1770 GLY A C 1
ATOM 4064 O O . GLY A 1 505 ? -0.396 -26.362 4.646 1.00 44.08 1770 GLY A O 1
ATOM 4065 N N . ARG A 1 506 ? -1.572 -27.478 6.204 1.00 46.40 1771 ARG A N 1
ATOM 4066 C CA . ARG A 1 506 ? -0.493 -27.388 7.181 1.00 45.18 1771 ARG A CA 1
ATOM 4067 C C . ARG A 1 506 ? 0.693 -28.251 6.774 1.00 42.90 1771 ARG A C 1
ATOM 4068 O O . ARG A 1 506 ? 1.846 -27.816 6.880 1.00 45.28 1771 ARG A O 1
ATOM 4076 N N . TYR A 1 507 ? 0.430 -29.477 6.312 1.00 41.50 1772 TYR A N 1
ATOM 4077 C CA . TYR A 1 507 ? 1.505 -30.326 5.809 1.00 47.90 1772 TYR A CA 1
ATOM 4078 C C . TYR A 1 507 ? 2.264 -29.634 4.688 1.00 52.91 1772 TYR A C 1
ATOM 4079 O O . TYR A 1 507 ? 3.499 -29.654 4.661 1.00 54.83 1772 TYR A O 1
ATOM 4088 N N . LEU A 1 508 ? 1.540 -28.999 3.761 1.00 52.33 1773 LEU A N 1
ATOM 4089 C CA . LEU A 1 508 ? 2.195 -28.270 2.680 1.00 45.24 1773 LEU A CA 1
ATOM 4090 C C . LEU A 1 508 ? 2.980 -27.079 3.212 1.00 48.70 1773 LEU A C 1
ATOM 4091 O O . LEU A 1 508 ? 4.112 -26.832 2.778 1.00 52.69 1773 LEU A O 1
ATOM 4096 N N . ALA A 1 509 ? 2.393 -26.325 4.146 1.00 46.12 1774 ALA A N 1
ATOM 4097 C CA . ALA A 1 509 ? 3.089 -25.178 4.718 1.00 42.05 1774 ALA A CA 1
ATOM 4098 C C . ALA A 1 509 ? 4.407 -25.596 5.354 1.00 47.71 1774 ALA A C 1
ATOM 4099 O O . ALA A 1 509 ? 5.434 -24.932 5.166 1.00 48.76 1774 ALA A O 1
ATOM 4101 N N . ARG A 1 510 ? 4.404 -26.702 6.097 1.00 49.48 1775 ARG A N 1
ATOM 4102 C CA . ARG A 1 510 ? 5.628 -27.168 6.729 1.00 50.24 1775 ARG A CA 1
ATOM 4103 C C . ARG A 1 510 ? 6.529 -27.934 5.768 1.00 53.69 1775 ARG A C 1
ATOM 4104 O O . ARG A 1 510 ? 7.679 -28.218 6.118 1.00 60.18 1775 ARG A O 1
ATOM 4112 N N . LYS A 1 511 ? 6.039 -28.279 4.572 1.00 49.84 1776 LYS A N 1
ATOM 4113 C CA . LYS A 1 511 ? 6.942 -28.647 3.490 1.00 54.08 1776 LYS A CA 1
ATOM 4114 C C . LYS A 1 511 ? 7.601 -27.427 2.865 1.00 59.21 1776 LYS A C 1
ATOM 4115 O O . LYS A 1 511 ? 8.590 -27.574 2.137 1.00 63.36 1776 LYS A O 1
ATOM 4121 N N . GLY A 1 512 ? 7.072 -26.234 3.125 1.00 60.29 1777 GLY A N 1
ATOM 4122 C CA . GLY A 1 512 ? 7.693 -25.009 2.666 1.00 60.17 1777 GLY A CA 1
ATOM 4123 C C . GLY A 1 512 ? 6.989 -24.339 1.506 1.00 59.89 1777 GLY A C 1
ATOM 4124 O O . GLY A 1 512 ? 7.628 -24.009 0.503 1.00 63.65 1777 GLY A O 1
ATOM 4125 N N . VAL A 1 513 ? 5.680 -24.129 1.619 1.00 61.66 1778 VAL A N 1
ATOM 4126 C CA . VAL A 1 513 ? 4.920 -23.374 0.631 1.00 50.93 1778 VAL A CA 1
ATOM 4127 C C . VAL A 1 513 ? 4.362 -22.134 1.315 1.00 46.49 1778 VAL A C 1
ATOM 4128 O O . VAL A 1 513 ? 3.772 -22.222 2.399 1.00 50.38 1778 VAL A O 1
ATOM 4132 N N . LYS A 1 514 ? 4.588 -20.976 0.702 1.00 40.98 1779 LYS A N 1
ATOM 4133 C CA . LYS A 1 514 ? 4.131 -19.714 1.267 1.00 36.72 1779 LYS A CA 1
ATOM 4134 C C . LYS A 1 514 ? 3.614 -18.824 0.144 1.00 36.66 1779 LYS A C 1
ATOM 4135 O O . LYS A 1 514 ? 3.142 -19.336 -0.877 1.00 37.90 1779 LYS A O 1
ATOM 4141 N N . SER A 1 515 ? 3.691 -17.506 0.316 1.00 35.90 1780 SER A N 1
ATOM 4142 C CA . SER A 1 515 ? 3.112 -16.593 -0.661 1.00 36.23 1780 SER A CA 1
ATOM 4143 C C . SER A 1 515 ? 3.697 -16.832 -2.049 1.00 42.78 1780 SER A C 1
ATOM 4144 O O . SER A 1 515 ? 4.884 -17.129 -2.206 1.00 40.81 1780 SER A O 1
ATOM 4147 N N . GLU A 1 516 ? 2.830 -16.726 -3.061 1.00 34.45 1781 GLU A N 1
ATOM 4148 C CA . GLU A 1 516 ? 3.208 -16.827 -4.475 1.00 31.81 1781 GLU A CA 1
ATOM 4149 C C . GLU A 1 516 ? 3.949 -18.126 -4.808 1.00 35.60 1781 GLU A C 1
ATOM 4150 O O . GLU A 1 516 ? 4.681 -18.186 -5.799 1.00 37.95 1781 GLU A O 1
ATOM 4156 N N . SER A 1 517 ? 3.797 -19.183 -4.012 1.00 37.08 1782 SER A N 1
ATOM 4157 C CA . SER A 1 517 ? 4.399 -20.462 -4.379 1.00 44.38 1782 SER A CA 1
ATOM 4158 C C . SER A 1 517 ? 3.408 -21.279 -5.200 1.00 40.69 1782 SER A C 1
ATOM 4159 O O . SER A 1 517 ? 2.249 -21.463 -4.801 1.00 36.42 1782 SER A O 1
ATOM 4162 N N . LEU A 1 518 ? 3.879 -21.771 -6.343 1.00 38.07 1783 LEU A N 1
ATOM 4163 C CA . LEU A 1 518 ? 3.054 -22.493 -7.301 1.00 37.68 1783 LEU A CA 1
ATOM 4164 C C . LEU A 1 518 ? 3.158 -23.985 -7.021 1.00 42.69 1783 LEU A C 1
ATOM 4165 O O . LEU A 1 518 ? 4.246 -24.566 -7.101 1.00 38.61 1783 LEU A O 1
ATOM 4170 N N . VAL A 1 519 ? 2.030 -24.598 -6.690 1.00 35.85 1784 VAL A N 1
ATOM 4171 C CA . VAL A 1 519 ? 1.929 -26.037 -6.491 1.00 40.72 1784 VAL A CA 1
ATOM 4172 C C . VAL A 1 519 ? 0.851 -26.581 -7.418 1.00 37.83 1784 VAL A C 1
ATOM 4173 O O . VAL A 1 519 ? -0.321 -26.195 -7.321 1.00 39.86 1784 VAL A O 1
ATOM 4177 N N . GLY A 1 520 ? 1.257 -27.445 -8.344 1.00 30.08 1785 GLY A N 1
ATOM 4178 C CA . GLY A 1 520 ? 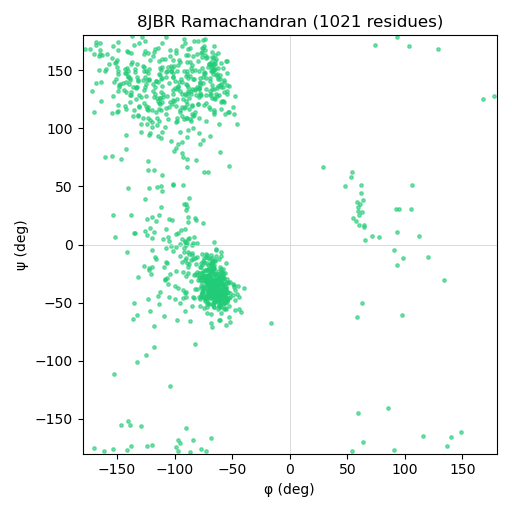0.328 -28.075 -9.251 1.00 29.26 1785 GLY A CA 1
ATOM 4179 C C . GLY A 1 520 ? -0.476 -29.164 -8.575 1.00 37.40 1785 GLY A C 1
ATOM 4180 O O . GLY A 1 520 ? -0.257 -29.520 -7.416 1.00 36.91 1785 GLY A O 1
ATOM 4181 N N . ILE A 1 521 ? -1.405 -29.731 -9.346 1.00 33.95 1786 ILE A N 1
ATOM 4182 C CA . ILE A 1 521 ? -2.348 -30.736 -8.866 1.00 34.60 1786 ILE A CA 1
ATOM 4183 C C . ILE A 1 521 ? -2.833 -31.639 -9.990 1.00 38.42 1786 ILE A C 1
ATOM 4184 O O . ILE A 1 521 ? -3.550 -31.201 -10.898 1.00 39.60 1786 ILE A O 1
ATOM 4189 N N . CYS A 1 522 ? -2.459 -32.915 -9.926 1.00 44.03 1787 CYS A N 1
ATOM 4190 C CA . CYS A 1 522 ? -2.957 -33.940 -10.840 1.00 41.10 1787 CYS A CA 1
ATOM 4191 C C . CYS A 1 522 ? -3.671 -34.979 -9.983 1.00 45.11 1787 CYS A C 1
ATOM 4192 O O . CYS A 1 522 ? -3.026 -35.816 -9.344 1.00 48.41 1787 CYS A O 1
ATOM 4195 N N . LEU A 1 523 ? -4.999 -34.908 -9.952 1.00 49.70 1788 LEU A N 1
ATOM 4196 C CA . LEU A 1 523 ? -5.807 -35.771 -9.104 1.00 41.88 1788 LEU A CA 1
ATOM 4197 C C . LEU A 1 523 ? -7.076 -36.164 -9.842 1.00 47.87 1788 LEU A C 1
ATOM 4198 O O . LEU A 1 523 ? -7.683 -35.338 -10.530 1.00 47.01 1788 LEU A O 1
ATOM 4203 N N . GLU A 1 524 ? -7.471 -37.425 -9.697 1.00 48.49 1789 GLU A N 1
ATOM 4204 C CA . GLU A 1 524 ? -8.769 -37.846 -10.198 1.00 43.78 1789 GLU A CA 1
ATOM 4205 C C . GLU A 1 524 ? -9.869 -37.103 -9.449 1.00 38.15 1789 GLU A C 1
ATOM 4206 O O . GLU A 1 524 ? -9.732 -36.767 -8.269 1.00 39.59 1789 GLU A O 1
ATOM 4212 N N . ARG A 1 525 ? -10.967 -36.828 -10.151 1.00 40.50 1790 ARG A N 1
ATOM 4213 C CA . ARG A 1 525 ? -12.027 -36.013 -9.574 1.00 45.62 1790 ARG A CA 1
ATOM 4214 C C . ARG A 1 525 ? -12.729 -36.761 -8.448 1.00 35.76 1790 ARG A C 1
ATOM 4215 O O . ARG A 1 525 ? -13.659 -37.538 -8.681 1.00 34.86 1790 ARG A O 1
ATOM 4223 N N . THR A 1 526 ? -12.260 -36.535 -7.225 1.00 36.02 1791 THR A N 1
ATOM 4224 C CA . THR A 1 526 ? -12.763 -37.103 -5.983 1.00 35.54 1791 THR A CA 1
ATOM 4225 C C . THR A 1 526 ? -12.784 -35.961 -4.969 1.00 36.02 1791 THR A C 1
ATOM 4226 O O . THR A 1 526 ? -12.421 -34.835 -5.330 1.00 38.11 1791 THR A O 1
ATOM 4230 N N . PRO A 1 527 ? -13.215 -36.167 -3.718 1.00 41.11 1792 PRO A N 1
ATOM 4231 C CA . PRO A 1 527 ? -13.159 -35.054 -2.755 1.00 34.27 1792 PRO A CA 1
ATOM 4232 C C . PRO A 1 527 ? -11.749 -34.612 -2.398 1.00 38.55 1792 PRO A C 1
ATOM 4233 O O . PRO A 1 527 ? -11.580 -33.455 -1.990 1.00 38.84 1792 PRO A O 1
ATOM 4237 N N . GLU A 1 528 ? -10.739 -35.481 -2.526 1.00 40.68 1793 GLU A N 1
ATOM 4238 C CA . GLU A 1 528 ? -9.372 -35.038 -2.272 1.00 39.60 1793 GLU A CA 1
ATOM 4239 C C . GLU A 1 528 ? -8.973 -33.930 -3.238 1.00 38.43 1793 GLU A C 1
ATOM 4240 O O . GLU A 1 528 ? -8.141 -33.078 -2.902 1.00 43.54 1793 GLU A O 1
ATOM 4246 N N . MET A 1 529 ? -9.559 -33.927 -4.439 1.00 33.75 1794 MET A N 1
ATOM 4247 C CA . MET A 1 529 ? -9.314 -32.865 -5.410 1.00 33.46 1794 MET A CA 1
ATOM 4248 C C . MET A 1 529 ? -9.642 -31.502 -4.816 1.00 31.57 1794 MET A C 1
ATOM 4249 O O . MET A 1 529 ? -8.809 -30.589 -4.813 1.00 32.95 1794 MET A O 1
ATOM 4254 N N . VAL A 1 530 ? -10.868 -31.346 -4.313 1.00 30.89 1795 VAL A N 1
ATOM 4255 C CA . VAL A 1 530 ? -11.269 -30.073 -3.726 1.00 36.79 1795 VAL A CA 1
ATOM 4256 C C . VAL A 1 530 ? -10.487 -29.804 -2.447 1.00 35.02 1795 VAL A C 1
ATOM 4257 O O . VAL A 1 530 ? -10.147 -28.655 -2.143 1.00 37.92 1795 VAL A O 1
ATOM 4261 N N . ILE A 1 531 ? -10.173 -30.857 -1.688 1.00 38.64 1796 ILE A N 1
ATOM 4262 C CA . ILE A 1 531 ? -9.301 -30.694 -0.528 1.00 38.30 1796 ILE A CA 1
ATOM 4263 C C . ILE A 1 531 ? -7.938 -30.172 -0.965 1.00 33.83 1796 ILE A C 1
ATOM 4264 O O . ILE A 1 531 ? -7.347 -29.306 -0.307 1.00 28.85 1796 ILE A O 1
ATOM 4269 N N . GLY A 1 532 ? -7.426 -30.678 -2.089 1.00 33.41 1797 GLY A N 1
ATOM 4270 C CA . GLY A 1 532 ? -6.157 -30.184 -2.599 1.00 31.12 1797 GLY A CA 1
ATOM 4271 C C . GLY A 1 532 ? -6.211 -28.711 -2.954 1.00 30.86 1797 GLY A C 1
ATOM 4272 O O . GLY A 1 532 ? -5.333 -27.935 -2.571 1.00 30.24 1797 GLY A O 1
ATOM 4273 N N . LEU A 1 533 ? -7.251 -28.306 -3.688 1.00 32.58 1798 LEU A N 1
ATOM 4274 C CA . LEU A 1 533 ? -7.421 -26.898 -4.037 1.00 30.62 1798 LEU A CA 1
ATOM 4275 C C . LEU A 1 533 ? -7.456 -26.022 -2.792 1.00 32.02 1798 LEU A C 1
ATOM 4276 O O . LEU A 1 533 ? -6.735 -25.021 -2.699 1.00 34.61 1798 LEU A O 1
ATOM 4281 N N . LEU A 1 534 ? -8.290 -26.390 -1.818 1.00 28.77 1799 LEU A N 1
ATOM 4282 C CA . LEU A 1 534 ? -8.493 -25.539 -0.652 1.00 31.81 1799 LEU A CA 1
ATOM 4283 C C . LEU A 1 534 ? -7.249 -25.484 0.223 1.00 31.38 1799 LEU A C 1
ATOM 4284 O O . LEU A 1 534 ? -6.922 -24.429 0.779 1.00 31.80 1799 LEU A O 1
ATOM 4289 N N . ALA A 1 535 ? -6.545 -26.609 0.361 1.00 33.93 1800 ALA A N 1
ATOM 4290 C CA . ALA A 1 535 ? -5.334 -26.629 1.175 1.00 33.55 1800 ALA A CA 1
ATOM 4291 C C . ALA A 1 535 ? -4.257 -25.736 0.579 1.00 36.09 1800 ALA A C 1
ATOM 4292 O O . ALA A 1 535 ? -3.580 -24.996 1.302 1.00 32.96 1800 ALA A O 1
ATOM 4294 N N . ILE A 1 536 ? -4.078 -25.804 -0.741 1.00 31.70 1801 ILE A N 1
ATOM 4295 C CA . ILE A 1 536 ? -3.148 -24.909 -1.422 1.00 30.16 1801 ILE A CA 1
ATOM 4296 C C . ILE A 1 536 ? -3.504 -23.459 -1.138 1.00 29.72 1801 ILE A C 1
ATOM 4297 O O . ILE A 1 536 ? -2.638 -22.634 -0.824 1.00 35.34 1801 ILE A O 1
ATOM 4302 N N . LEU A 1 537 ? -4.790 -23.128 -1.249 1.00 32.58 1802 LEU A N 1
ATOM 4303 C CA . LEU A 1 537 ? -5.218 -21.753 -1.030 1.00 31.02 1802 LEU A CA 1
ATOM 4304 C C . LEU A 1 537 ? -5.086 -21.362 0.435 1.00 32.26 1802 LEU A C 1
ATOM 4305 O O . LEU A 1 537 ? -4.679 -20.237 0.747 1.00 34.58 1802 LEU A O 1
ATOM 4310 N N . LYS A 1 538 ? -5.412 -22.280 1.348 1.00 34.82 1803 LYS A N 1
ATOM 4311 C CA . LYS A 1 538 ? -5.367 -21.957 2.770 1.00 32.37 1803 LYS A CA 1
ATOM 4312 C C . LYS A 1 538 ? -3.947 -21.674 3.242 1.00 35.07 1803 LYS A C 1
ATOM 4313 O O . LYS A 1 538 ? -3.748 -20.844 4.136 1.00 35.72 1803 LYS A O 1
ATOM 4319 N N . ALA A 1 539 ? -2.952 -22.346 2.658 1.00 29.88 1804 ALA A N 1
ATOM 4320 C CA . ALA A 1 539 ? -1.569 -22.071 3.027 1.00 35.72 1804 ALA A CA 1
ATOM 4321 C C . ALA A 1 539 ? -1.111 -20.711 2.518 1.00 33.41 1804 ALA A C 1
ATOM 4322 O O . ALA A 1 539 ? -0.250 -20.077 3.137 1.00 38.90 1804 ALA A O 1
ATOM 4324 N N . GLY A 1 540 ? -1.675 -20.246 1.409 1.00 26.75 1805 GLY A N 1
ATOM 4325 C CA . GLY A 1 540 ? -1.273 -18.994 0.807 1.00 28.56 1805 GLY A CA 1
ATOM 4326 C C . GLY A 1 540 ? -0.586 -19.118 -0.534 1.00 32.96 1805 GLY A C 1
ATOM 4327 O O . GLY A 1 540 ? -0.087 -18.109 -1.048 1.00 36.63 1805 GLY A O 1
ATOM 4328 N N . GLY A 1 541 ? -0.533 -20.313 -1.111 1.00 26.47 1806 GLY A N 1
ATOM 4329 C CA . GLY A 1 541 ? 0.024 -20.517 -2.431 1.00 31.44 1806 GLY A CA 1
ATOM 4330 C C . GLY A 1 541 ? -1.025 -20.380 -3.514 1.00 29.97 1806 GLY A C 1
ATOM 4331 O O . GLY A 1 541 ? -2.078 -19.765 -3.326 1.00 29.93 1806 GLY A O 1
ATOM 4332 N N . ALA A 1 542 ? -0.730 -20.977 -4.666 1.00 22.31 1807 ALA A N 1
ATOM 4333 C CA . ALA A 1 542 ? -1.616 -20.913 -5.820 1.00 32.08 1807 ALA A CA 1
ATOM 4334 C C . ALA A 1 542 ? -1.481 -22.202 -6.616 1.00 36.82 1807 ALA A C 1
ATOM 4335 O O . ALA A 1 542 ? -0.369 -22.693 -6.826 1.00 40.36 1807 ALA A O 1
ATOM 4337 N N . TYR A 1 543 ? -2.612 -22.743 -7.063 1.00 28.72 1808 TYR A N 1
ATOM 4338 C CA . TYR A 1 543 ? -2.617 -24.053 -7.699 1.00 29.66 1808 TYR A CA 1
ATOM 4339 C C . TYR A 1 543 ? -2.522 -23.936 -9.214 1.00 32.61 1808 TYR A C 1
ATOM 4340 O O . TYR A 1 543 ? -3.095 -23.029 -9.822 1.00 30.08 1808 TYR A O 1
ATOM 4349 N N . VAL A 1 544 ? -1.782 -24.862 -9.815 1.00 27.63 1809 VAL A N 1
ATOM 4350 C CA . VAL A 1 544 ? -1.687 -25.012 -11.261 1.00 26.36 1809 VAL A CA 1
ATOM 4351 C C . VAL A 1 544 ? -2.457 -26.276 -11.635 1.00 29.75 1809 VAL A C 1
ATOM 4352 O O . VAL A 1 544 ? -2.026 -27.387 -11.292 1.00 27.91 1809 VAL A O 1
ATOM 4356 N N . PRO A 1 545 ? -3.585 -26.166 -12.336 1.00 34.11 1810 PRO A N 1
ATOM 4357 C CA . PRO A 1 545 ? -4.492 -27.316 -12.467 1.00 32.30 1810 PRO A CA 1
ATOM 4358 C C . PRO A 1 545 ? -4.004 -28.313 -13.508 1.00 36.24 1810 PRO A C 1
ATOM 4359 O O . PRO A 1 545 ? -3.617 -27.942 -14.619 1.00 35.76 1810 PRO A O 1
ATOM 4363 N N . LEU A 1 546 ? -4.035 -29.589 -13.136 1.00 29.67 1811 LEU A N 1
ATOM 4364 C CA . LEU A 1 546 ? -3.708 -30.692 -14.025 1.00 36.02 1811 LEU A CA 1
ATOM 4365 C C . LEU A 1 546 ? -4.798 -31.746 -13.905 1.00 45.18 1811 LEU A C 1
ATOM 4366 O O . LEU A 1 546 ? -5.301 -32.005 -12.808 1.00 60.01 1811 LEU A O 1
ATOM 4371 N N . ASP A 1 547 ? -5.168 -32.348 -15.027 1.00 43.10 1812 ASP A N 1
ATOM 4372 C CA . ASP A 1 547 ? -6.282 -33.295 -15.051 1.00 46.13 1812 ASP A CA 1
ATOM 4373 C C . ASP A 1 547 ? -5.824 -34.637 -15.603 1.00 51.21 1812 ASP A C 1
ATOM 4374 O O . ASP A 1 547 ? -5.447 -34.720 -16.789 1.00 45.05 1812 ASP A O 1
ATOM 4379 N N . PRO A 1 548 ? -5.849 -35.705 -14.802 1.00 53.24 1813 PRO A N 1
ATOM 4380 C CA . PRO A 1 548 ? -5.312 -36.996 -15.266 1.00 48.00 1813 PRO A CA 1
ATOM 4381 C C . PRO A 1 548 ? -6.007 -37.560 -16.495 1.00 49.79 1813 PRO A C 1
ATOM 4382 O O . PRO A 1 548 ? -5.426 -38.418 -17.172 1.00 41.06 1813 PRO A O 1
ATOM 4386 N N . ALA A 1 549 ? -7.223 -37.117 -16.807 1.00 50.65 1814 ALA A N 1
ATOM 4387 C CA . ALA A 1 549 ? -7.945 -37.605 -17.974 1.00 44.53 1814 ALA A CA 1
ATOM 4388 C C . ALA A 1 549 ? -7.523 -36.915 -19.268 1.00 47.36 1814 ALA A C 1
ATOM 4389 O O . ALA A 1 549 ? -8.298 -36.906 -20.232 1.00 50.59 1814 ALA A O 1
ATOM 4391 N N . TYR A 1 550 ? -6.322 -36.346 -19.313 1.00 50.78 1815 TYR A N 1
ATOM 4392 C CA . TYR A 1 550 ? -5.824 -35.636 -20.479 1.00 50.84 1815 TYR A CA 1
ATOM 4393 C C . TYR A 1 550 ? -4.474 -36.205 -20.891 1.00 54.77 1815 TYR A C 1
ATOM 4394 O O . TYR A 1 550 ? -3.750 -36.755 -20.055 1.00 53.40 1815 TYR A O 1
ATOM 4403 N N . PRO A 1 551 ? -4.118 -36.104 -22.176 1.00 60.14 1816 PRO A N 1
ATOM 4404 C CA . PRO A 1 551 ? -2.890 -36.750 -22.660 1.00 52.65 1816 PRO A CA 1
ATOM 4405 C C . PRO A 1 551 ? -1.655 -36.267 -21.913 1.00 56.89 1816 PRO A C 1
ATOM 4406 O O . PRO A 1 551 ? -1.598 -35.135 -21.427 1.00 58.22 1816 PRO A O 1
ATOM 4410 N N . THR A 1 552 ? -0.647 -37.145 -21.844 1.00 58.77 1817 THR A N 1
ATOM 4411 C CA . THR A 1 552 ? 0.458 -36.934 -20.913 1.00 54.22 1817 THR A CA 1
ATOM 4412 C C . THR A 1 552 ? 1.289 -35.721 -21.296 1.00 54.99 1817 THR A C 1
ATOM 4413 O O . THR A 1 552 ? 1.885 -35.075 -20.427 1.00 55.07 1817 THR A O 1
ATOM 4417 N N . GLU A 1 553 ? 1.359 -35.419 -22.591 1.00 51.55 1818 GLU A N 1
ATOM 4418 C CA . GLU A 1 553 ? 2.170 -34.300 -23.050 1.00 56.55 1818 GLU A CA 1
ATOM 4419 C C . GLU A 1 553 ? 1.615 -32.976 -22.552 1.00 53.96 1818 GLU A C 1
ATOM 4420 O O . GLU A 1 553 ? 2.359 -32.142 -22.019 1.00 43.71 1818 GLU A O 1
ATOM 4426 N N . ARG A 1 554 ? 0.309 -32.764 -22.731 1.00 53.82 1819 ARG A N 1
ATOM 4427 C CA . ARG A 1 554 ? -0.333 -31.559 -22.216 1.00 58.73 1819 ARG A CA 1
ATOM 4428 C C . ARG A 1 554 ? 0.067 -31.305 -20.770 1.00 53.68 1819 ARG A C 1
ATOM 4429 O O . ARG A 1 554 ? 0.304 -30.160 -20.368 1.00 53.17 1819 ARG A O 1
ATOM 4437 N N . LEU A 1 555 ? 0.173 -32.375 -19.982 1.00 50.84 1820 LEU A N 1
ATOM 4438 C CA . LEU A 1 555 ? 0.625 -32.246 -18.604 1.00 48.26 1820 LEU A CA 1
ATOM 4439 C C . LEU A 1 555 ? 2.069 -31.766 -18.551 1.00 46.59 1820 LEU A C 1
ATOM 4440 O O . LEU A 1 555 ? 2.415 -30.899 -17.742 1.00 41.20 1820 LEU A O 1
ATOM 4445 N N . ASN A 1 556 ? 2.920 -32.313 -19.422 1.00 53.72 1821 ASN A N 1
ATOM 4446 C CA . ASN A 1 556 ? 4.338 -31.967 -19.414 1.00 47.58 1821 ASN A CA 1
ATOM 4447 C C . ASN A 1 556 ? 4.562 -30.513 -19.806 1.00 43.58 1821 ASN A C 1
ATOM 4448 O O . ASN A 1 556 ? 5.379 -29.816 -19.193 1.00 40.54 1821 ASN A O 1
ATOM 4453 N N . VAL A 1 557 ? 3.853 -30.039 -20.834 1.00 41.78 1822 VAL A N 1
ATOM 4454 C CA . VAL A 1 557 ? 4.139 -28.711 -21.370 1.00 45.23 1822 VAL A CA 1
ATOM 4455 C C . VAL A 1 557 ? 3.782 -27.651 -20.341 1.00 42.86 1822 VAL A C 1
ATOM 4456 O O . VAL A 1 557 ? 4.430 -26.601 -20.261 1.00 43.59 1822 VAL A O 1
ATOM 4460 N N . ILE A 1 558 ? 2.764 -27.922 -19.525 1.00 39.26 1823 ILE A N 1
ATOM 4461 C CA . ILE A 1 558 ? 2.379 -27.007 -18.455 1.00 36.66 1823 ILE A CA 1
ATOM 4462 C C . ILE A 1 558 ? 3.410 -27.029 -17.331 1.00 35.12 1823 ILE A C 1
ATOM 4463 O O . ILE A 1 558 ? 3.855 -25.977 -16.857 1.00 38.71 1823 ILE A O 1
ATOM 4468 N N . LEU A 1 559 ? 3.799 -28.226 -16.880 1.00 39.46 1824 LEU A N 1
ATOM 4469 C CA . LEU A 1 559 ? 4.790 -28.332 -15.810 1.00 41.81 1824 LEU A CA 1
ATOM 4470 C C . LEU A 1 559 ? 6.102 -27.675 -16.221 1.00 36.81 1824 LEU A C 1
ATOM 4471 O O . LEU A 1 559 ? 6.709 -26.926 -15.447 1.00 36.40 1824 LEU A O 1
ATOM 4476 N N . GLU A 1 560 ? 6.566 -27.980 -17.435 1.00 38.99 1825 GLU A N 1
ATOM 4477 C CA . GLU A 1 560 ? 7.641 -27.226 -18.084 1.00 40.62 1825 GLU A CA 1
ATOM 4478 C C . GLU A 1 560 ? 7.483 -25.719 -17.951 1.00 40.70 1825 GLU A C 1
ATOM 4479 O O . GLU A 1 560 ? 8.382 -25.038 -17.445 1.00 39.83 1825 GLU A O 1
ATOM 4485 N N . ASP A 1 561 ? 6.343 -25.175 -18.370 1.00 41.90 1826 ASP A N 1
ATOM 4486 C CA . ASP A 1 561 ? 6.180 -23.723 -18.309 1.00 40.23 1826 ASP A CA 1
ATOM 4487 C C . ASP A 1 561 ? 6.092 -23.227 -16.868 1.00 34.53 1826 ASP A C 1
ATOM 4488 O O . ASP A 1 561 ? 6.755 -22.252 -16.492 1.00 35.11 1826 ASP A O 1
ATOM 4493 N N . ALA A 1 562 ? 5.290 -23.900 -16.041 1.00 32.15 1827 ALA A N 1
ATOM 4494 C CA . ALA A 1 562 ? 5.006 -23.391 -14.702 1.00 32.56 1827 ALA A CA 1
ATOM 4495 C C . ALA A 1 562 ? 6.218 -23.502 -13.784 1.00 31.65 1827 ALA A C 1
ATOM 4496 O O . ALA A 1 562 ? 6.475 -22.596 -12.981 1.00 33.57 1827 ALA A O 1
ATOM 4498 N N . GLN A 1 563 ? 6.971 -24.597 -13.886 1.00 33.47 1828 GLN A N 1
ATOM 4499 C CA . GLN A 1 563 ? 8.097 -24.874 -12.996 1.00 37.64 1828 GLN A CA 1
ATOM 4500 C C . GLN A 1 563 ? 7.644 -24.811 -11.536 1.00 39.06 1828 GLN A C 1
ATOM 4501 O O . GLN A 1 563 ? 8.099 -23.986 -10.742 1.00 38.11 1828 GLN A O 1
ATOM 4507 N N . VAL A 1 564 ? 6.722 -25.714 -11.198 1.00 41.56 1829 VAL A N 1
ATOM 4508 C CA . VAL A 1 564 ? 6.009 -25.623 -9.931 1.00 41.14 1829 VAL A CA 1
ATOM 4509 C C . VAL A 1 564 ? 6.933 -25.965 -8.768 1.00 45.58 1829 VAL A C 1
ATOM 4510 O O . VAL A 1 564 ? 7.912 -26.711 -8.912 1.00 49.93 1829 VAL A O 1
ATOM 4514 N N . SER A 1 565 ? 6.614 -25.406 -7.596 1.00 47.25 1830 SER A N 1
ATOM 4515 C CA . SER A 1 565 ? 7.383 -25.695 -6.388 1.00 40.35 1830 SER A CA 1
ATOM 4516 C C . SER A 1 565 ? 7.348 -27.179 -6.054 1.00 39.55 1830 SER A C 1
ATOM 4517 O O . SER A 1 565 ? 8.375 -27.772 -5.707 1.00 53.43 1830 SER A O 1
ATOM 4520 N N . LEU A 1 566 ? 6.174 -27.792 -6.157 1.00 44.26 1831 LEU A N 1
ATOM 4521 C CA . LEU A 1 566 ? 5.953 -29.186 -5.802 1.00 53.39 1831 LEU A CA 1
ATOM 4522 C C . LEU A 1 566 ? 4.565 -29.572 -6.289 1.00 42.09 1831 LEU A C 1
ATOM 4523 O O . LEU A 1 566 ? 3.750 -28.708 -6.616 1.00 39.52 1831 LEU A O 1
ATOM 4528 N N . LEU A 1 567 ? 4.312 -30.877 -6.359 1.00 40.49 1832 LEU A N 1
ATOM 4529 C CA . LEU A 1 567 ? 3.124 -31.392 -7.027 1.00 39.69 1832 LEU A CA 1
ATOM 4530 C C . LEU A 1 567 ? 2.385 -32.372 -6.129 1.00 49.19 1832 LEU A C 1
ATOM 4531 O O . LEU A 1 567 ? 2.979 -33.333 -5.629 1.00 49.63 1832 LEU A O 1
ATOM 4536 N N . LEU A 1 568 ? 1.090 -32.124 -5.925 1.00 44.00 1833 LEU A N 1
ATOM 4537 C CA . LEU A 1 568 ? 0.207 -33.071 -5.256 1.00 45.01 1833 LEU A CA 1
ATOM 4538 C C . LEU A 1 568 ? -0.365 -34.034 -6.283 1.00 45.17 1833 LEU A C 1
ATOM 4539 O O . LEU A 1 568 ? -0.942 -33.608 -7.286 1.00 49.84 1833 LEU A O 1
ATOM 4544 N N . THR A 1 569 ? -0.208 -35.328 -6.032 1.00 46.65 1834 THR A N 1
ATOM 4545 C CA . THR A 1 569 ? -0.627 -36.323 -7.005 1.00 39.63 1834 THR A CA 1
ATOM 4546 C C . THR A 1 569 ? -1.045 -37.564 -6.225 1.00 48.15 1834 THR A C 1
ATOM 4547 O O . THR A 1 569 ? -0.902 -37.623 -5.004 1.00 50.98 1834 THR A O 1
ATOM 4551 N N . GLN A 1 570 ? -1.578 -38.553 -6.930 1.00 55.14 1835 GLN A N 1
ATOM 4552 C CA . GLN A 1 570 ? -1.790 -39.869 -6.354 1.00 53.75 1835 GLN A CA 1
ATOM 4553 C C . GLN A 1 570 ? -0.789 -40.846 -6.954 1.00 59.01 1835 GLN A C 1
ATOM 4554 O O . GLN A 1 570 ? -0.210 -40.603 -8.018 1.00 56.78 1835 GLN A O 1
ATOM 4560 N N . ALA A 1 571 ? -0.575 -41.957 -6.240 1.00 63.92 1836 ALA A N 1
ATOM 4561 C CA . ALA A 1 571 ? 0.427 -42.934 -6.658 1.00 61.39 1836 ALA A CA 1
ATOM 4562 C C . ALA A 1 571 ? 0.166 -43.459 -8.049 1.00 55.86 1836 ALA A C 1
ATOM 4563 O O . ALA A 1 571 ? 1.067 -43.980 -8.691 1.00 58.21 1836 ALA A O 1
ATOM 4565 N N . LYS A 1 572 ? -1.046 -43.342 -8.517 1.00 56.01 1837 LYS A N 1
ATOM 4566 C CA . LYS A 1 572 ? -1.476 -43.905 -9.781 1.00 54.73 1837 LYS A CA 1
ATOM 4567 C C . LYS A 1 572 ? -1.264 -42.959 -10.938 1.00 57.14 1837 LYS A C 1
ATOM 4568 O O . LYS A 1 572 ? -1.546 -43.343 -12.080 1.00 62.01 1837 LYS A O 1
ATOM 4574 N N . LEU A 1 573 ? -0.706 -41.779 -10.670 1.00 54.43 1838 LEU A N 1
ATOM 4575 C CA . LEU A 1 573 ? -0.536 -40.780 -11.696 1.00 55.75 1838 LEU A CA 1
ATOM 4576 C C . LEU A 1 573 ? 0.893 -40.283 -11.785 1.00 64.59 1838 LEU A C 1
ATOM 4577 O O . LEU A 1 573 ? 1.246 -39.667 -12.796 1.00 67.92 1838 LEU A O 1
ATOM 4582 N N . VAL A 1 574 ? 1.713 -40.492 -10.749 1.00 57.71 1839 VAL A N 1
ATOM 4583 C CA . VAL A 1 574 ? 3.139 -40.178 -10.837 1.00 64.21 1839 VAL A CA 1
ATOM 4584 C C . VAL A 1 574 ? 3.744 -40.859 -12.056 1.00 68.96 1839 VAL A C 1
ATOM 4585 O O . VAL A 1 574 ? 4.487 -40.252 -12.832 1.00 76.19 1839 VAL A O 1
ATOM 4589 N N . GLU A 1 575 ? 3.414 -42.128 -12.239 1.00 68.10 1840 GLU A N 1
ATOM 4590 C CA . GLU A 1 575 ? 3.596 -42.880 -13.468 1.00 71.26 1840 GLU A CA 1
ATOM 4591 C C . GLU A 1 575 ? 3.182 -42.104 -14.721 1.00 77.34 1840 GLU A C 1
ATOM 4592 O O . GLU A 1 575 ? 3.907 -42.107 -15.724 1.00 81.17 1840 GLU A O 1
ATOM 4598 N N . LYS A 1 576 ? 2.020 -41.438 -14.690 1.00 77.38 1841 LYS A N 1
ATOM 4599 C CA . LYS A 1 576 ? 1.593 -40.634 -15.832 1.00 79.44 1841 LYS A CA 1
ATOM 4600 C C . LYS A 1 576 ? 2.522 -39.450 -16.061 1.00 83.32 1841 LYS A C 1
ATOM 4601 O O . LYS A 1 576 ? 2.572 -38.910 -17.170 1.00 83.55 1841 LYS A O 1
ATOM 4607 N N . LEU A 1 577 ? 3.266 -39.062 -15.035 1.00 80.05 1842 LEU A N 1
ATOM 4608 C CA . LEU A 1 577 ? 4.221 -37.967 -15.063 1.00 79.55 1842 LEU A CA 1
ATOM 4609 C C . LEU A 1 577 ? 5.616 -38.394 -15.501 1.00 84.42 1842 LEU A C 1
ATOM 4610 O O . LEU A 1 577 ? 6.088 -39.480 -15.156 1.00 83.34 1842 LEU A O 1
ATOM 4615 N N . GLY A 1 578 ? 6.278 -37.514 -16.254 1.00 90.23 1843 GLY A N 1
ATOM 4616 C CA . GLY A 1 578 ? 7.664 -37.708 -16.632 1.00 88.18 1843 GLY A CA 1
ATOM 4617 C C . GLY A 1 578 ? 8.627 -37.302 -15.534 1.00 93.37 1843 GLY A C 1
ATOM 4618 O O . GLY A 1 578 ? 9.291 -36.265 -15.639 1.00 89.92 1843 GLY A O 1
ATOM 4619 N N . ASN A 1 579 ? 8.696 -38.126 -14.481 1.00 91.44 1844 ASN A N 1
ATOM 4620 C CA . ASN A 1 579 ? 9.561 -37.954 -13.314 1.00 91.10 1844 ASN A CA 1
ATOM 4621 C C . ASN A 1 579 ? 9.880 -36.498 -12.995 1.00 89.46 1844 ASN A C 1
ATOM 4622 O O . ASN A 1 579 ? 11.036 -36.079 -13.114 1.00 88.52 1844 ASN A O 1
ATOM 4627 N N . TYR A 1 580 ? 8.867 -35.722 -12.597 1.00 90.71 1845 TYR A N 1
ATOM 4628 C CA . TYR A 1 580 ? 9.041 -34.316 -12.263 1.00 88.37 1845 TYR A CA 1
ATOM 4629 C C . TYR A 1 580 ? 10.159 -34.181 -11.244 1.00 84.03 1845 TYR A C 1
ATOM 4630 O O . TYR A 1 580 ? 10.032 -34.654 -10.107 1.00 80.52 1845 TYR A O 1
ATOM 4639 N N . PRO A 1 581 ? 11.271 -33.547 -11.622 1.00 84.66 1846 PRO A N 1
ATOM 4640 C CA . PRO A 1 581 ? 12.432 -33.484 -10.722 1.00 89.84 1846 PRO A CA 1
ATOM 4641 C C . PRO A 1 581 ? 12.154 -32.767 -9.412 1.00 86.67 1846 PRO A C 1
ATOM 4642 O O . PRO A 1 581 ? 12.980 -32.857 -8.494 1.00 84.44 1846 PRO A O 1
ATOM 4646 N N . GLY A 1 582 ? 11.027 -32.068 -9.292 1.00 76.59 1847 GLY A N 1
ATOM 4647 C CA . GLY A 1 582 ? 10.688 -31.375 -8.071 1.00 72.93 1847 GLY A CA 1
ATOM 4648 C C . GLY A 1 582 ? 10.029 -32.282 -7.052 1.00 66.78 1847 GLY A C 1
ATOM 4649 O O . GLY A 1 582 ? 9.739 -33.453 -7.296 1.00 60.92 1847 GLY A O 1
ATOM 4650 N N . ASN A 1 583 ? 9.791 -31.710 -5.874 1.00 64.01 1848 ASN A N 1
ATOM 4651 C CA . ASN A 1 583 ? 9.183 -32.461 -4.786 1.00 59.12 1848 ASN A CA 1
ATOM 4652 C C . ASN A 1 583 ? 7.781 -32.914 -5.166 1.00 60.15 1848 ASN A C 1
ATOM 4653 O O . ASN A 1 583 ? 6.989 -32.140 -5.708 1.00 59.01 1848 ASN A O 1
ATOM 4658 N N . LEU A 1 584 ? 7.480 -34.176 -4.890 1.00 60.43 1849 LEU A N 1
ATOM 4659 C CA . LEU A 1 584 ? 6.128 -34.692 -5.021 1.00 51.83 1849 LEU A CA 1
ATOM 4660 C C . LEU A 1 584 ? 5.489 -34.813 -3.645 1.00 52.24 1849 LEU A C 1
ATOM 4661 O O . LEU A 1 584 ? 6.170 -35.023 -2.639 1.00 55.60 1849 LEU A O 1
ATOM 4666 N N . VAL A 1 585 ? 4.170 -34.649 -3.607 1.00 48.26 1850 VAL A N 1
ATOM 4667 C CA . VAL A 1 585 ? 3.403 -34.884 -2.390 1.00 49.19 1850 VAL A CA 1
ATOM 4668 C C . VAL A 1 585 ? 2.350 -35.924 -2.736 1.00 53.72 1850 VAL A C 1
ATOM 4669 O O . VAL A 1 585 ? 1.142 -35.647 -2.739 1.00 55.81 1850 VAL A O 1
ATOM 4673 N N . ILE A 1 586 ? 2.825 -37.118 -3.085 1.00 52.69 1851 ILE A N 1
ATOM 4674 C CA . ILE A 1 586 ? 1.989 -38.278 -3.362 1.00 55.10 1851 ILE A CA 1
ATOM 4675 C C . ILE A 1 586 ? 1.085 -38.478 -2.157 1.00 58.87 1851 ILE A C 1
ATOM 4676 O O . ILE A 1 586 ? 1.558 -38.780 -1.058 1.00 57.24 1851 ILE A O 1
ATOM 4681 N N . LEU A 1 587 ? -0.218 -38.288 -2.353 1.00 53.04 1852 LEU A N 1
ATOM 4682 C CA . LEU A 1 587 ? -1.079 -37.916 -1.236 1.00 59.12 1852 LEU A CA 1
ATOM 4683 C C . LEU A 1 587 ? -1.273 -39.098 -0.291 1.00 59.11 1852 LEU A C 1
ATOM 4684 O O . LEU A 1 587 ? -1.022 -39.000 0.915 1.00 64.96 1852 LEU A O 1
ATOM 4689 N N . GLU A 1 588 ? -1.703 -40.234 -0.837 1.00 52.41 1853 GLU A N 1
ATOM 4690 C CA . GLU A 1 588 ? -1.986 -41.413 -0.030 1.00 55.38 1853 GLU A CA 1
ATOM 4691 C C . GLU A 1 588 ? -0.719 -42.023 0.568 1.00 59.97 1853 GLU A C 1
ATOM 4692 O O . GLU A 1 588 ? -0.791 -42.707 1.592 1.00 64.22 1853 GLU A O 1
ATOM 4698 N N . ALA A 1 589 ? 0.443 -41.781 -0.046 1.00 64.20 1854 ALA A N 1
ATOM 4699 C CA . ALA A 1 589 ? 1.703 -42.304 0.454 1.00 59.79 1854 ALA A CA 1
ATOM 4700 C C . ALA A 1 589 ? 2.001 -41.841 1.873 1.00 58.92 1854 ALA A C 1
ATOM 4701 O O . ALA A 1 589 ? 2.747 -42.532 2.606 1.00 69.23 1854 ALA A O 1
ATOM 4703 N N . GLU A 1 590 ? 1.403 -40.710 2.284 1.00 56.84 1855 GLU A N 1
ATOM 4704 C CA . GLU A 1 590 ? 1.790 -39.973 3.481 1.00 57.63 1855 GLU A CA 1
ATOM 4705 C C . GLU A 1 590 ? 0.588 -39.198 4.018 1.00 52.37 1855 GLU A C 1
ATOM 4706 O O . GLU A 1 590 ? 0.743 -38.143 4.652 1.00 49.12 1855 GLU A O 1
ATOM 4712 N N . GLN A 1 591 ? -0.621 -39.690 3.703 1.00 50.42 1856 GLN A N 1
ATOM 4713 C CA . GLN A 1 591 ? -1.833 -39.421 4.482 1.00 61.16 1856 GLN A CA 1
ATOM 4714 C C . GLN A 1 591 ? -1.616 -39.642 5.970 1.00 61.34 1856 GLN A C 1
ATOM 4715 O O . GLN A 1 591 ? -2.228 -38.963 6.799 1.00 60.18 1856 GLN A O 1
ATOM 4721 N N . LYS A 1 592 ? -0.813 -40.650 6.326 1.00 60.77 1857 LYS A N 1
ATOM 4722 C CA . LYS A 1 592 ? -0.468 -40.873 7.725 1.00 61.85 1857 LYS A CA 1
ATOM 4723 C C . LYS A 1 592 ? 0.126 -39.616 8.338 1.00 58.93 1857 LYS A C 1
ATOM 4724 O O . LYS A 1 592 ? -0.289 -39.177 9.416 1.00 60.35 1857 LYS A O 1
ATOM 4730 N N . ASN A 1 593 ? 1.107 -39.025 7.657 1.00 60.08 1858 ASN A N 1
ATOM 4731 C CA . ASN A 1 593 ? 1.742 -37.816 8.159 1.00 59.76 1858 ASN A CA 1
ATOM 4732 C C . ASN A 1 593 ? 0.797 -36.622 8.106 1.00 60.44 1858 ASN A C 1
ATOM 4733 O O . ASN A 1 593 ? 0.949 -35.682 8.895 1.00 49.75 1858 ASN A O 1
ATOM 4738 N N . ILE A 1 594 ? -0.174 -36.641 7.184 1.00 61.01 1859 ILE A N 1
ATOM 4739 C CA . ILE A 1 594 ? -1.246 -35.643 7.179 1.00 55.05 1859 ILE A CA 1
ATOM 4740 C C . ILE A 1 594 ? -1.987 -35.649 8.507 1.00 63.29 1859 ILE A C 1
ATOM 4741 O O . ILE A 1 594 ? -2.123 -34.617 9.174 1.00 55.79 1859 ILE A O 1
ATOM 4746 N N . ALA A 1 595 ? -2.489 -36.825 8.894 1.00 65.80 1860 ALA A N 1
ATOM 4747 C CA . ALA A 1 595 ? -3.433 -36.938 9.997 1.00 58.75 1860 ALA A CA 1
ATOM 4748 C C . ALA A 1 595 ? -2.882 -36.393 11.305 1.00 58.65 1860 ALA A C 1
ATOM 4749 O O . ALA A 1 595 ? -3.666 -36.000 12.178 1.00 61.20 1860 ALA A O 1
ATOM 4751 N N . LEU A 1 596 ? -1.559 -36.354 11.464 1.00 58.35 1861 LEU A N 1
ATOM 4752 C CA . LEU A 1 596 ? -0.976 -35.754 12.656 1.00 59.96 1861 LEU A CA 1
ATOM 4753 C C . LEU A 1 596 ? -1.231 -34.254 12.730 1.00 59.57 1861 LEU A C 1
ATOM 4754 O O . LEU A 1 596 ? -1.152 -33.678 13.821 1.00 64.01 1861 LEU A O 1
ATOM 4759 N N . GLU A 1 597 ? -1.541 -33.616 11.604 1.00 56.32 1862 GLU A N 1
ATOM 4760 C CA . GLU A 1 597 ? -1.670 -32.169 11.568 1.00 53.52 1862 GLU A CA 1
ATOM 4761 C C . GLU A 1 597 ? -2.951 -31.712 12.262 1.00 50.56 1862 GLU A C 1
ATOM 4762 O O . GLU A 1 597 ? -3.901 -32.476 12.452 1.00 50.68 1862 GLU A O 1
ATOM 4768 N N . SER A 1 598 ? -2.962 -30.435 12.634 1.00 49.76 1863 SER A N 1
ATOM 4769 C CA . SER A 1 598 ? -4.092 -29.865 13.347 1.00 49.24 1863 SER A CA 1
ATOM 4770 C C . SER A 1 598 ? -5.276 -29.651 12.405 1.00 53.06 1863 SER A C 1
ATOM 4771 O O . SER A 1 598 ? -5.095 -29.392 11.213 1.00 51.53 1863 SER A O 1
ATOM 4774 N N . PRO A 1 599 ? -6.506 -29.758 12.917 1.00 57.18 1864 PRO A N 1
ATOM 4775 C CA . PRO A 1 599 ? -7.678 -29.409 12.104 1.00 58.35 1864 PRO A CA 1
ATOM 4776 C C . PRO A 1 599 ? -8.030 -27.927 12.117 1.00 54.59 1864 PRO A C 1
ATOM 4777 O O . PRO A 1 599 ? -8.911 -27.519 11.354 1.00 56.76 1864 PRO A O 1
ATOM 4781 N N . GLU A 1 600 ? -7.375 -27.121 12.945 1.00 52.70 1865 GLU A N 1
ATOM 4782 C CA . GLU A 1 600 ? -7.727 -25.718 13.114 1.00 51.38 1865 GLU A CA 1
ATOM 4783 C C . GLU A 1 600 ? -7.467 -24.932 11.831 1.00 58.11 1865 GLU A C 1
ATOM 4784 O O . GLU A 1 600 ? -6.579 -25.266 11.037 1.00 54.24 1865 GLU A O 1
ATOM 4790 N N . ASN A 1 601 ? -8.257 -23.875 11.618 1.00 58.27 1866 ASN A N 1
ATOM 4791 C CA . ASN A 1 601 ? -8.027 -23.029 10.440 1.00 54.24 1866 ASN A CA 1
ATOM 4792 C C . ASN A 1 601 ? -6.689 -22.318 10.524 1.00 57.25 1866 ASN A C 1
ATOM 4793 O O . ASN A 1 601 ? -6.469 -21.487 11.408 1.00 58.71 1866 ASN A O 1
ATOM 4798 N N . LEU A 1 602 ? -5.794 -22.672 9.609 1.00 52.93 1867 LEU A N 1
ATOM 4799 C CA . LEU A 1 602 ? -4.684 -21.814 9.237 1.00 48.65 1867 LEU A CA 1
ATOM 4800 C C . LEU A 1 602 ? -5.193 -20.412 8.949 1.00 52.41 1867 LEU A C 1
ATOM 4801 O O . LEU A 1 602 ? -5.999 -20.211 8.034 1.00 55.97 1867 LEU A O 1
ATOM 4806 N N . SER A 1 603 ? -4.728 -19.443 9.730 1.00 54.45 1868 SER A N 1
ATOM 4807 C CA . SER A 1 603 ? -5.140 -18.061 9.526 1.00 49.72 1868 SER A CA 1
ATOM 4808 C C . SER A 1 603 ? -3.971 -17.235 9.009 1.00 46.39 1868 SER A C 1
ATOM 4809 O O . SER A 1 603 ? -3.555 -16.264 9.649 1.00 49.33 1868 SER A O 1
ATOM 4812 N N . LEU A 1 604 ? -3.431 -17.615 7.856 1.00 50.43 1869 LEU A N 1
ATOM 4813 C CA . LEU A 1 604 ? -2.259 -16.935 7.341 1.00 43.54 1869 LEU A CA 1
ATOM 4814 C C . LEU A 1 604 ? -2.660 -15.557 6.817 1.00 42.93 1869 LEU A C 1
ATOM 4815 O O . LEU A 1 604 ? -3.770 -15.377 6.311 1.00 43.14 1869 LEU A O 1
ATOM 4820 N N . PRO A 1 605 ? -1.774 -14.565 6.921 1.00 46.34 1870 PRO A N 1
ATOM 4821 C CA . PRO A 1 605 ? -2.122 -13.222 6.438 1.00 50.25 1870 PRO A CA 1
ATOM 4822 C C . PRO A 1 605 ? -2.110 -13.129 4.920 1.00 51.91 1870 PRO A C 1
ATOM 4823 O O . PRO A 1 605 ? -1.327 -12.369 4.342 1.00 57.42 1870 PRO A O 1
ATOM 4827 N N . VAL A 1 606 ? -2.983 -13.894 4.265 1.00 44.80 1871 VAL A N 1
ATOM 4828 C CA . VAL A 1 606 ? -3.024 -13.907 2.809 1.00 45.81 1871 VAL A CA 1
ATOM 4829 C C . VAL A 1 606 ? -3.631 -12.605 2.307 1.00 45.62 1871 VAL A C 1
ATOM 4830 O O . VAL A 1 606 ? -4.661 -12.142 2.814 1.00 44.70 1871 VAL A O 1
ATOM 4834 N N . SER A 1 607 ? -2.990 -12.004 1.311 1.00 40.85 1872 SER A N 1
ATOM 4835 C CA . SER A 1 607 ? -3.528 -10.827 0.650 1.00 42.82 1872 SER A CA 1
ATOM 4836 C C . SER A 1 607 ? -4.415 -11.242 -0.516 1.00 41.91 1872 SER A C 1
ATOM 4837 O O . SER A 1 607 ? -4.172 -12.255 -1.176 1.00 44.67 1872 SER A O 1
ATOM 4840 N N . SER A 1 608 ? -5.457 -10.445 -0.762 1.00 40.44 1873 SER A N 1
ATOM 4841 C CA . SER A 1 608 ? -6.312 -10.675 -1.920 1.00 35.78 1873 SER A CA 1
ATOM 4842 C C . SER A 1 608 ? -5.597 -10.398 -3.236 1.00 38.05 1873 SER A C 1
ATOM 4843 O O . SER A 1 608 ? -6.151 -10.703 -4.298 1.00 35.73 1873 SER A O 1
ATOM 4846 N N . SER A 1 609 ? -4.393 -9.827 -3.191 1.00 37.01 1874 SER A N 1
ATOM 4847 C CA . SER A 1 609 ? -3.565 -9.644 -4.374 1.00 31.54 1874 SER A CA 1
ATOM 4848 C C . SER A 1 609 ? -2.606 -10.803 -4.609 1.00 31.89 1874 SER A C 1
ATOM 4849 O O . SER A 1 609 ? -1.923 -10.824 -5.638 1.00 32.80 1874 SER A O 1
ATOM 4852 N N . ASN A 1 610 ? -2.524 -11.753 -3.680 1.00 34.14 1875 ASN A N 1
ATOM 4853 C CA . ASN A 1 610 ? -1.744 -12.957 -3.923 1.00 33.02 1875 ASN A CA 1
ATOM 4854 C C . ASN A 1 610 ? -2.361 -13.755 -5.064 1.00 31.53 1875 ASN A C 1
ATOM 4855 O O . ASN A 1 610 ? -3.570 -13.701 -5.305 1.00 31.02 1875 ASN A O 1
ATOM 4860 N N . THR A 1 611 ? -1.519 -14.495 -5.778 1.00 28.81 1876 THR A N 1
ATOM 4861 C CA . THR A 1 611 ? -2.022 -15.356 -6.838 1.00 27.46 1876 THR A CA 1
ATOM 4862 C C . THR A 1 611 ? -2.849 -16.484 -6.236 1.00 27.00 1876 THR A C 1
ATOM 4863 O O . THR A 1 611 ? -2.482 -17.069 -5.214 1.00 32.72 1876 THR A O 1
ATOM 4867 N N . ALA A 1 612 ? -3.985 -16.773 -6.863 1.00 27.18 1877 ALA A N 1
ATOM 4868 C CA . ALA A 1 612 ? -4.829 -17.883 -6.445 1.00 26.75 1877 ALA A CA 1
ATOM 4869 C C . ALA A 1 612 ? -4.635 -19.122 -7.305 1.00 30.32 1877 ALA A C 1
ATOM 4870 O O . ALA A 1 612 ? -4.683 -20.242 -6.789 1.00 33.08 1877 ALA A O 1
ATOM 4872 N N . TYR A 1 613 ? -4.406 -18.946 -8.604 1.00 23.00 1878 TYR A N 1
ATOM 4873 C CA . TYR A 1 613 ? -4.167 -20.064 -9.504 1.00 25.46 1878 TYR A CA 1
ATOM 4874 C C . TYR A 1 613 ? -3.599 -19.522 -10.806 1.00 24.52 1878 TYR A C 1
ATOM 4875 O O . TYR A 1 613 ? -3.710 -18.330 -11.102 1.00 26.30 1878 TYR A O 1
ATOM 4884 N N . VAL A 1 614 ? -2.986 -20.416 -11.577 1.00 21.18 1879 VAL A N 1
ATOM 4885 C CA . VAL A 1 614 ? -2.433 -20.092 -12.888 1.00 23.80 1879 VAL A CA 1
ATOM 4886 C C . VAL A 1 614 ? -3.127 -20.999 -13.897 1.00 26.02 1879 VAL A C 1
ATOM 4887 O O . VAL A 1 614 ? -2.731 -22.155 -14.090 1.00 29.84 1879 VAL A O 1
ATOM 4891 N N . ILE A 1 615 ? -4.173 -20.479 -14.534 1.00 27.65 1880 ILE A N 1
ATOM 4892 C CA . ILE A 1 615 ? -4.926 -21.225 -15.537 1.00 27.03 1880 ILE A CA 1
ATOM 4893 C C . ILE A 1 615 ? -4.183 -21.151 -16.864 1.00 26.16 1880 ILE A C 1
ATOM 4894 O O . ILE A 1 615 ? -3.822 -20.062 -17.326 1.00 32.98 1880 ILE A O 1
ATOM 4899 N N . TYR A 1 616 ? -3.959 -22.304 -17.485 1.00 26.99 1881 TYR A N 1
ATOM 4900 C CA . TYR A 1 616 ? -3.182 -22.388 -18.714 1.00 27.53 1881 TYR A CA 1
ATOM 4901 C C . TYR A 1 616 ? -4.103 -22.511 -19.920 1.00 27.37 1881 TYR A C 1
ATOM 4902 O O . TYR A 1 616 ? -5.006 -23.354 -19.938 1.00 34.29 1881 TYR A O 1
ATOM 4911 N N . THR A 1 617 ? -3.873 -21.670 -20.919 1.00 25.63 1882 THR A N 1
ATOM 4912 C CA . THR A 1 617 ? -4.643 -21.670 -22.154 1.00 34.99 1882 THR A CA 1
ATOM 4913 C C . THR A 1 617 ? -3.697 -21.828 -23.344 1.00 37.48 1882 THR A C 1
ATOM 4914 O O . THR A 1 617 ? -2.494 -22.048 -23.185 1.00 34.04 1882 THR A O 1
ATOM 4918 N N . SER A 1 618 ? -4.257 -21.713 -24.546 1.00 40.99 1883 SER A N 1
ATOM 4919 C CA . SER A 1 618 ? -3.495 -21.797 -25.781 1.00 34.92 1883 SER A CA 1
ATOM 4920 C C . SER A 1 618 ? -3.766 -20.563 -26.624 1.00 35.15 1883 SER A C 1
ATOM 4921 O O . SER A 1 618 ? -4.916 -20.138 -26.770 1.00 38.04 1883 SER A O 1
ATOM 4924 N N . GLY A 1 619 ? -2.703 -19.988 -27.173 1.00 39.16 1884 GLY A N 1
ATOM 4925 C CA . GLY A 1 619 ? -2.842 -18.911 -28.125 1.00 36.04 1884 GLY A CA 1
ATOM 4926 C C . GLY A 1 619 ? -3.358 -19.421 -29.459 1.00 36.27 1884 GLY A C 1
ATOM 4927 O O . GLY A 1 619 ? -3.654 -20.601 -29.648 1.00 38.17 1884 GLY A O 1
ATOM 4928 N N . SER A 1 620 ? -3.461 -18.490 -30.412 1.00 40.14 1885 SER A N 1
ATOM 4929 C CA . SER A 1 620 ? -3.970 -18.839 -31.735 1.00 39.36 1885 SER A CA 1
ATOM 4930 C C . SER A 1 620 ? -3.113 -19.904 -32.406 1.00 45.54 1885 SER A C 1
ATOM 4931 O O . SER A 1 620 ? -3.635 -20.743 -33.150 1.00 49.81 1885 SER A O 1
ATOM 4934 N N . THR A 1 621 ? -1.807 -19.894 -32.150 1.00 42.36 1886 THR A N 1
ATOM 4935 C CA . THR A 1 621 ? -0.886 -20.830 -32.779 1.00 41.33 1886 THR A CA 1
ATOM 4936 C C . THR A 1 621 ? -0.641 -22.081 -31.947 1.00 52.56 1886 THR A C 1
ATOM 4937 O O . THR A 1 621 ? -0.099 -23.059 -32.474 1.00 58.84 1886 THR A O 1
ATOM 4941 N N . GLY A 1 622 ? -1.011 -22.077 -30.673 1.00 47.00 1887 GLY A N 1
ATOM 4942 C CA . GLY A 1 622 ? -0.924 -23.257 -29.848 1.00 40.69 1887 GLY A CA 1
ATOM 4943 C C . GLY A 1 622 ? 0.198 -23.292 -28.835 1.00 41.89 1887 GLY A C 1
ATOM 4944 O O . GLY A 1 622 ? 0.690 -24.383 -28.527 1.00 54.81 1887 GLY A O 1
ATOM 4945 N N . LYS A 1 623 ? 0.620 -22.145 -28.304 1.00 44.43 1888 LYS A N 1
ATOM 4946 C CA . LYS A 1 623 ? 1.615 -22.188 -27.244 1.00 38.78 1888 LYS A CA 1
ATOM 4947 C C . LYS A 1 623 ? 0.967 -22.135 -25.875 1.00 38.97 1888 LYS A C 1
ATOM 4948 O O . LYS A 1 623 ? -0.151 -21.639 -25.717 1.00 32.83 1888 LYS A O 1
ATOM 4954 N N . PRO A 1 624 ? 1.662 -22.629 -24.852 1.00 43.01 1889 PRO A N 1
ATOM 4955 C CA . PRO A 1 624 ? 1.141 -22.505 -23.489 1.00 33.26 1889 PRO A CA 1
ATOM 4956 C C . PRO A 1 624 ? 1.255 -21.075 -22.989 1.00 27.48 1889 PRO A C 1
ATOM 4957 O O . PRO A 1 624 ? 2.215 -20.363 -23.292 1.00 33.14 1889 PRO A O 1
ATOM 4961 N N . LYS A 1 625 ? 0.252 -20.659 -22.223 1.00 27.80 1890 LYS A N 1
ATOM 4962 C CA . LYS A 1 625 ? 0.263 -19.348 -21.583 1.00 24.69 1890 LYS A CA 1
ATOM 4963 C C . LYS A 1 625 ? -0.526 -19.462 -20.287 1.00 23.71 1890 LYS A C 1
ATOM 4964 O O . LYS A 1 625 ? -1.734 -19.712 -20.315 1.00 34.47 1890 LYS A O 1
ATOM 4970 N N . GLY A 1 626 ? 0.160 -19.296 -19.160 1.00 21.60 1891 GLY A N 1
ATOM 4971 C CA . GLY A 1 626 ? -0.478 -19.395 -17.862 1.00 22.09 1891 GLY A CA 1
ATOM 4972 C C . GLY A 1 626 ? -1.013 -18.070 -17.360 1.00 22.75 1891 GLY A C 1
ATOM 4973 O O . GLY A 1 626 ? -0.265 -17.095 -17.236 1.00 20.37 1891 GLY A O 1
ATOM 4974 N N . VAL A 1 627 ? -2.307 -18.029 -17.062 1.00 28.58 1892 VAL A N 1
ATOM 4975 C CA . VAL A 1 627 ? -2.984 -16.801 -16.660 1.00 20.56 1892 VAL A CA 1
ATOM 4976 C C . VAL A 1 627 ? -2.946 -16.694 -15.140 1.00 19.74 1892 VAL A C 1
ATOM 4977 O O . VAL A 1 627 ? -3.517 -17.533 -14.436 1.00 22.32 1892 VAL A O 1
ATOM 4981 N N . VAL A 1 628 ? -2.283 -15.657 -14.635 1.00 19.50 1893 VAL A N 1
ATOM 4982 C CA . VAL A 1 628 ? -2.113 -15.457 -13.199 1.00 16.95 1893 VAL A CA 1
ATOM 4983 C C . VAL A 1 628 ? -3.334 -14.713 -12.668 1.00 19.89 1893 VAL A C 1
ATOM 4984 O O . VAL A 1 628 ? -3.486 -13.510 -12.895 1.00 23.93 1893 VAL A O 1
ATOM 4988 N N . ILE A 1 629 ? -4.200 -15.422 -11.948 1.00 15.27 1894 ILE A N 1
ATOM 4989 C CA . ILE A 1 629 ? -5.424 -14.856 -11.391 1.00 15.62 1894 ILE A CA 1
ATOM 4990 C C . ILE A 1 629 ? -5.252 -14.699 -9.887 1.00 18.46 1894 ILE A C 1
ATOM 4991 O O . ILE A 1 629 ? -4.891 -15.657 -9.193 1.00 22.41 1894 ILE A O 1
ATOM 4996 N N . GLU A 1 630 ? -5.521 -13.497 -9.386 1.00 24.12 1895 GLU A N 1
ATOM 4997 C CA . GLU A 1 630 ? -5.433 -13.196 -7.965 1.00 21.02 1895 GLU A CA 1
ATOM 4998 C C . GLU A 1 630 ? -6.736 -13.544 -7.250 1.00 23.24 1895 GLU A C 1
ATOM 4999 O O . GLU A 1 630 ? -7.768 -13.812 -7.868 1.00 21.24 1895 GLU A O 1
ATOM 5005 N N . HIS A 1 631 ? -6.678 -13.512 -5.915 1.00 27.22 1896 HIS A N 1
ATOM 5006 C CA . HIS A 1 631 ? -7.852 -13.828 -5.107 1.00 24.09 1896 HIS A CA 1
ATOM 5007 C C . HIS A 1 631 ? -8.977 -12.831 -5.351 1.00 20.46 1896 HIS A C 1
ATOM 5008 O O . HIS A 1 631 ? -10.134 -13.220 -5.543 1.00 19.47 1896 HIS A O 1
ATOM 5015 N N . HIS A 1 632 ? -8.651 -11.533 -5.348 1.00 20.13 1897 HIS A N 1
ATOM 5016 C CA . HIS A 1 632 ? -9.685 -10.506 -5.424 1.00 24.07 1897 HIS A CA 1
ATOM 5017 C C . HIS A 1 632 ? -10.485 -10.601 -6.717 1.00 22.07 1897 HIS A C 1
ATOM 5018 O O . HIS A 1 632 ? -11.670 -10.251 -6.737 1.00 21.87 1897 HIS A O 1
ATOM 5025 N N . SER A 1 633 ? -9.864 -11.071 -7.801 1.00 17.05 1898 SER A N 1
ATOM 5026 C CA . SER A 1 633 ? -10.607 -11.250 -9.043 1.00 20.89 1898 SER A CA 1
ATOM 5027 C C . SER A 1 633 ? -11.596 -12.402 -8.928 1.00 17.17 1898 SER A C 1
ATOM 5028 O O . SER A 1 633 ? -12.712 -12.324 -9.452 1.00 18.04 1898 SER A O 1
ATOM 5031 N N . THR A 1 634 ? -11.209 -13.476 -8.238 1.00 21.62 1899 THR A N 1
ATOM 5032 C CA . THR A 1 634 ? -12.128 -14.592 -8.041 1.00 18.32 1899 THR A CA 1
ATOM 5033 C C . THR A 1 634 ? -13.227 -14.230 -7.050 1.00 21.84 1899 THR A C 1
ATOM 5034 O O . THR A 1 634 ? -14.409 -14.506 -7.293 1.00 21.87 1899 THR A O 1
ATOM 5038 N N . THR A 1 635 ? -12.858 -13.612 -5.923 1.00 17.53 1900 THR A N 1
ATOM 5039 C CA . THR A 1 635 ? -13.863 -13.222 -4.937 1.00 24.46 1900 THR A CA 1
ATOM 5040 C C . THR A 1 635 ? -14.874 -12.252 -5.537 1.00 21.48 1900 THR A C 1
ATOM 5041 O O . THR A 1 635 ? -16.073 -12.339 -5.247 1.00 20.32 1900 THR A O 1
ATOM 5045 N N . THR A 1 636 ? -14.409 -11.324 -6.380 1.00 21.30 1901 THR A N 1
ATOM 5046 C CA . THR A 1 636 ? -15.327 -10.419 -7.065 1.00 18.21 1901 THR A CA 1
ATOM 5047 C C . THR A 1 636 ? -16.328 -11.192 -7.912 1.00 15.35 1901 THR A C 1
ATOM 5048 O O . THR A 1 636 ? -17.527 -10.887 -7.907 1.00 14.64 1901 THR A O 1
ATOM 5052 N N . LEU A 1 637 ? -15.854 -12.205 -8.639 1.00 13.49 1902 LEU A N 1
ATOM 5053 C CA . LEU A 1 637 ? -16.756 -13.045 -9.419 1.00 16.88 1902 LEU A CA 1
ATOM 5054 C C . LEU A 1 637 ? -17.750 -13.763 -8.514 1.00 18.61 1902 LEU A C 1
ATOM 5055 O O . LEU A 1 637 ? -18.961 -13.746 -8.764 1.00 17.33 1902 LEU A O 1
ATOM 5060 N N . LEU A 1 638 ? -17.255 -14.387 -7.441 1.00 17.84 1903 LEU A N 1
ATOM 5061 C CA . LEU A 1 638 ? -18.134 -15.129 -6.544 1.00 20.68 1903 LEU A CA 1
ATOM 5062 C C . LEU A 1 638 ? -19.092 -14.200 -5.807 1.00 23.07 1903 LEU A C 1
ATOM 5063 O O . LEU A 1 638 ? -20.283 -14.508 -5.677 1.00 24.16 1903 LEU A O 1
ATOM 5068 N N . ASN A 1 639 ? -18.592 -13.064 -5.313 1.00 16.77 1904 ASN A N 1
ATOM 5069 C CA . ASN A 1 639 ? -19.464 -12.124 -4.617 1.00 18.41 1904 ASN A CA 1
ATOM 5070 C C . ASN A 1 639 ? -20.557 -11.607 -5.542 1.00 19.56 1904 ASN A C 1
ATOM 5071 O O . ASN A 1 639 ? -21.717 -11.477 -5.134 1.00 27.47 1904 ASN A O 1
ATOM 5076 N N . TRP A 1 640 ? -20.209 -11.312 -6.795 1.00 18.68 1905 TRP A N 1
ATOM 5077 C CA . TRP A 1 640 ? -21.227 -10.936 -7.769 1.00 16.75 1905 TRP A CA 1
ATOM 5078 C C . TRP A 1 640 ? -22.218 -12.072 -7.988 1.00 15.96 1905 TRP A C 1
ATOM 5079 O O . TRP A 1 640 ? -23.429 -11.842 -8.079 1.00 16.49 1905 TRP A O 1
ATOM 5090 N N . SER A 1 641 ? -21.719 -13.308 -8.068 1.00 13.73 1906 SER A N 1
ATOM 5091 C CA . SER A 1 641 ? -22.600 -14.453 -8.272 1.00 17.75 1906 SER A CA 1
ATOM 5092 C C . SER A 1 641 ? -23.558 -14.645 -7.102 1.00 22.17 1906 SER A C 1
ATOM 5093 O O . SER A 1 641 ? -24.684 -15.120 -7.296 1.00 24.19 1906 SER A O 1
ATOM 5096 N N . LYS A 1 642 ? -23.134 -14.285 -5.886 1.00 21.65 1907 LYS A N 1
ATOM 5097 C CA . LYS A 1 642 ? -24.043 -14.323 -4.743 1.00 19.80 1907 LYS A CA 1
ATOM 5098 C C . LYS A 1 642 ? -25.259 -13.437 -4.977 1.00 20.59 1907 LYS A C 1
ATOM 5099 O O . LYS A 1 642 ? -26.383 -13.804 -4.614 1.00 29.81 1907 LYS A O 1
ATOM 5105 N N . GLU A 1 643 ? -25.057 -12.267 -5.586 1.00 24.79 1908 GLU A N 1
ATOM 5106 C CA . GLU A 1 643 ? -26.178 -11.372 -5.854 1.00 30.99 1908 GLU A CA 1
ATOM 5107 C C . GLU A 1 643 ? -27.117 -11.956 -6.901 1.00 23.01 1908 GLU A C 1
ATOM 5108 O O . GLU A 1 643 ? -28.342 -11.854 -6.770 1.00 33.39 1908 GLU A O 1
ATOM 5114 N N . VAL A 1 644 ? -26.564 -12.577 -7.940 1.00 20.55 1909 VAL A N 1
ATOM 5115 C CA . VAL A 1 644 ? -27.370 -12.929 -9.104 1.00 23.82 1909 VAL A CA 1
ATOM 5116 C C . VAL A 1 644 ? -28.101 -14.250 -8.895 1.00 26.69 1909 VAL A C 1
ATOM 5117 O O . VAL A 1 644 ? -29.294 -14.364 -9.199 1.00 31.62 1909 VAL A O 1
ATOM 5121 N N . PHE A 1 645 ? -27.415 -15.264 -8.380 1.00 25.83 1910 PHE A N 1
ATOM 5122 C CA . PHE A 1 645 ? -27.981 -16.599 -8.246 1.00 25.28 1910 PHE A CA 1
ATOM 5123 C C . PHE A 1 645 ? -28.493 -16.809 -6.826 1.00 29.55 1910 PHE A C 1
ATOM 5124 O O . PHE A 1 645 ? -27.799 -16.493 -5.854 1.00 29.73 1910 PHE A O 1
ATOM 5132 N N . SER A 1 646 ? -29.704 -17.350 -6.715 1.00 31.04 1911 SER A N 1
ATOM 5133 C CA . SER A 1 646 ? -30.341 -17.548 -5.423 1.00 29.15 1911 SER A CA 1
ATOM 5134 C C . SER A 1 646 ? -29.705 -18.717 -4.676 1.00 30.57 1911 SER A C 1
ATOM 5135 O O . SER A 1 646 ? -28.905 -19.484 -5.218 1.00 35.40 1911 SER A O 1
ATOM 5138 N N . SER A 1 647 ? -30.089 -18.856 -3.405 1.00 32.89 1912 SER A N 1
ATOM 5139 C CA . SER A 1 647 ? -29.653 -20.012 -2.631 1.00 30.15 1912 SER A CA 1
ATOM 5140 C C . SER A 1 647 ? -30.289 -21.296 -3.145 1.00 32.82 1912 SER A C 1
ATOM 5141 O O . SER A 1 647 ? -29.688 -22.371 -3.034 1.00 34.51 1912 SER A O 1
ATOM 5144 N N . GLU A 1 648 ? -31.497 -21.206 -3.707 1.00 32.78 1913 GLU A N 1
ATOM 5145 C CA . GLU A 1 648 ? -32.135 -22.392 -4.267 1.00 33.75 1913 GLU A CA 1
ATOM 5146 C C . GLU A 1 648 ? -31.506 -22.793 -5.595 1.00 36.43 1913 GLU A C 1
ATOM 5147 O O . GLU A 1 648 ? -31.477 -23.983 -5.929 1.00 43.21 1913 GLU A O 1
ATOM 5153 N N . GLU A 1 649 ? -31.002 -21.825 -6.364 1.00 36.28 1914 GLU A N 1
ATOM 5154 C CA . GLU A 1 649 ? -30.227 -22.165 -7.553 1.00 31.00 1914 GLU A CA 1
ATOM 5155 C C . GLU A 1 649 ? -28.871 -22.744 -7.171 1.00 29.49 1914 GLU A C 1
ATOM 5156 O O . GLU A 1 649 ? -28.354 -23.639 -7.850 1.00 22.17 1914 GLU A O 1
ATOM 5162 N N . LEU A 1 650 ? -28.287 -22.249 -6.083 1.00 32.61 1915 LEU A N 1
ATOM 5163 C CA . LEU A 1 650 ? -26.975 -22.676 -5.624 1.00 28.43 1915 LEU A CA 1
ATOM 5164 C C . LEU A 1 650 ? -27.041 -23.831 -4.633 1.00 33.42 1915 LEU A C 1
ATOM 5165 O O . LEU A 1 650 ? -26.035 -24.124 -3.980 1.00 31.77 1915 LEU A O 1
ATOM 5170 N N . ALA A 1 651 ? -28.198 -24.484 -4.501 1.00 30.35 1916 ALA A N 1
ATOM 5171 C CA . ALA A 1 651 ? -28.312 -25.604 -3.573 1.00 32.61 1916 ALA A CA 1
ATOM 5172 C C . ALA A 1 651 ? -27.363 -26.730 -3.962 1.00 37.19 1916 ALA A C 1
ATOM 5173 O O . ALA A 1 651 ? -26.557 -27.190 -3.146 1.00 36.70 1916 ALA A O 1
ATOM 5175 N N . GLY A 1 652 ? -27.441 -27.180 -5.210 1.00 25.71 1917 GLY A N 1
ATOM 5176 C CA . GLY A 1 652 ? -26.508 -28.160 -5.723 1.00 25.15 1917 GLY A CA 1
ATOM 5177 C C . GLY A 1 652 ? -25.947 -27.742 -7.065 1.00 26.87 1917 GLY A C 1
ATOM 5178 O O . GLY A 1 652 ? -26.677 -27.698 -8.060 1.00 34.18 1917 GLY A O 1
ATOM 5179 N N . VAL A 1 653 ? -24.659 -27.417 -7.109 1.00 24.23 1918 VAL A N 1
ATOM 5180 C CA . VAL A 1 653 ? -24.003 -26.973 -8.333 1.00 31.86 1918 VAL A CA 1
ATOM 5181 C C . VAL A 1 653 ? -23.210 -28.143 -8.899 1.00 34.23 1918 VAL A C 1
ATOM 5182 O O . VAL A 1 653 ? -22.359 -28.720 -8.211 1.00 36.04 1918 VAL A O 1
ATOM 5186 N N . LEU A 1 654 ? -23.490 -28.495 -10.151 1.00 28.85 1919 LEU A N 1
ATOM 5187 C CA . LEU A 1 654 ? -22.828 -29.634 -10.771 1.00 29.59 1919 LEU A CA 1
ATOM 5188 C C . LEU A 1 654 ? -21.377 -29.300 -11.093 1.00 26.53 1919 LEU A C 1
ATOM 5189 O O . LEU A 1 654 ? -21.087 -28.280 -11.725 1.00 24.66 1919 LEU A O 1
ATOM 5194 N N . GLY A 1 655 ? -20.466 -30.163 -10.653 1.00 28.55 1920 GLY A N 1
ATOM 5195 C CA . GLY A 1 655 ? -19.063 -30.022 -10.989 1.00 25.07 1920 GLY A CA 1
ATOM 5196 C C . GLY A 1 655 ? -18.680 -30.898 -12.162 1.00 30.31 1920 GLY A C 1
ATOM 5197 O O . GLY A 1 655 ? -18.220 -32.029 -11.981 1.00 32.47 1920 GLY A O 1
ATOM 5198 N N . SER A 1 656 ? -18.872 -30.386 -13.376 1.00 25.12 1921 SER A N 1
ATOM 5199 C CA . SER A 1 656 ? -18.630 -31.148 -14.592 1.00 24.26 1921 SER A CA 1
ATOM 5200 C C . SER A 1 656 ? -17.377 -30.727 -15.336 1.00 30.34 1921 SER A C 1
ATOM 5201 O O . SER A 1 656 ? -16.772 -31.556 -16.020 1.00 28.78 1921 SER A O 1
ATOM 5204 N N . THR A 1 657 ? -16.974 -29.467 -15.215 1.00 22.93 1922 THR A N 1
ATOM 5205 C CA . THR A 1 657 ? -15.860 -28.945 -15.987 1.00 22.89 1922 THR A CA 1
ATOM 5206 C C . THR A 1 657 ? -14.529 -29.345 -15.365 1.00 26.20 1922 THR A C 1
ATOM 5207 O O . THR A 1 657 ? -14.344 -29.268 -14.147 1.00 21.83 1922 THR A O 1
ATOM 5211 N N . SER A 1 658 ? -13.607 -29.788 -16.219 1.00 35.36 1923 SER A N 1
ATOM 5212 C CA . SER A 1 658 ? -12.235 -30.036 -15.800 1.00 29.34 1923 SER A CA 1
ATOM 5213 C C . SER A 1 658 ? -11.649 -28.788 -15.153 1.00 33.09 1923 SER A C 1
ATOM 5214 O O . SER A 1 658 ? -11.836 -27.669 -15.643 1.00 39.67 1923 SER A O 1
ATOM 5217 N N . ILE A 1 659 ? -10.927 -28.980 -14.045 1.00 30.84 1924 ILE A N 1
ATOM 5218 C CA . ILE A 1 659 ? -10.291 -27.848 -13.381 1.00 32.37 1924 ILE A CA 1
ATOM 5219 C C . ILE A 1 659 ? -9.212 -27.202 -14.231 1.00 26.00 1924 ILE A C 1
ATOM 5220 O O . ILE A 1 659 ? -8.770 -26.095 -13.910 1.00 28.42 1924 ILE A O 1
ATOM 5225 N N . CYS A 1 660 ? -8.773 -27.864 -15.306 1.00 32.94 1925 CYS A N 1
ATOM 5226 C CA . CYS A 1 660 ? -7.907 -27.205 -16.277 1.00 40.04 1925 CYS A CA 1
ATOM 5227 C C . CYS A 1 660 ? -8.574 -25.982 -16.893 1.00 34.11 1925 CYS A C 1
ATOM 5228 O O . CYS A 1 660 ? -7.878 -25.102 -17.411 1.00 32.25 1925 CYS A O 1
ATOM 5231 N N . PHE A 1 661 ? -9.902 -25.907 -16.841 1.00 35.54 1926 PHE A N 1
ATOM 5232 C CA . PHE A 1 661 ? -10.670 -24.815 -17.417 1.00 31.93 1926 PHE A CA 1
ATOM 5233 C C . PHE A 1 661 ? -11.315 -23.983 -16.315 1.00 28.62 1926 PHE A C 1
ATOM 5234 O O . PHE A 1 661 ? -11.654 -24.494 -15.244 1.00 30.44 1926 PHE A O 1
ATOM 5242 N N . ASP A 1 662 ? -11.493 -22.691 -16.598 1.00 26.99 1927 ASP A N 1
ATOM 5243 C CA . ASP A 1 662 ? -11.862 -21.715 -15.578 1.00 25.15 1927 ASP A CA 1
ATOM 5244 C C . ASP A 1 662 ? -13.324 -21.788 -15.156 1.00 23.70 1927 ASP A C 1
ATOM 5245 O O . ASP A 1 662 ? -13.685 -21.189 -14.137 1.00 18.98 1927 ASP A O 1
ATOM 5250 N N . LEU A 1 663 ? -14.176 -22.487 -15.908 1.00 30.07 1928 LEU A N 1
ATOM 5251 C CA . LEU A 1 663 ? -15.550 -22.680 -15.459 1.00 24.68 1928 LEU A CA 1
ATOM 5252 C C . LEU A 1 663 ? -15.621 -23.534 -14.201 1.00 26.46 1928 LEU A C 1
ATOM 5253 O O . LEU A 1 663 ? -16.650 -23.528 -13.517 1.00 27.30 1928 LEU A O 1
ATOM 5258 N N . SER A 1 664 ? -14.550 -24.265 -13.883 1.00 26.61 1929 SER A N 1
ATOM 5259 C CA . SER A 1 664 ? -14.502 -25.016 -12.635 1.00 28.05 1929 SER A CA 1
ATOM 5260 C C . SER A 1 664 ? -14.395 -24.092 -11.431 1.00 28.07 1929 SER A C 1
ATOM 5261 O O . SER A 1 664 ? -14.833 -24.454 -10.333 1.00 29.50 1929 SER A O 1
ATOM 5264 N N . VAL A 1 665 ? -13.815 -22.903 -11.616 1.00 22.49 1930 VAL A N 1
ATOM 5265 C CA . VAL A 1 665 ? -13.708 -21.935 -10.527 1.00 20.95 1930 VAL A CA 1
ATOM 5266 C C . VAL A 1 665 ? -15.090 -21.477 -10.082 1.00 21.85 1930 VAL A C 1
ATOM 5267 O O . VAL A 1 665 ? -15.311 -21.191 -8.898 1.00 22.02 1930 VAL A O 1
ATOM 5271 N N . PHE A 1 666 ? -16.042 -21.416 -11.013 1.00 21.36 1931 PHE A N 1
ATOM 5272 C CA . PHE A 1 666 ? -17.416 -21.064 -10.675 1.00 21.09 1931 PHE A CA 1
ATOM 5273 C C . PHE A 1 666 ? -18.147 -22.236 -10.029 1.00 29.16 1931 PHE A C 1
ATOM 5274 O O . PHE A 1 666 ? -18.853 -22.057 -9.030 1.00 17.41 1931 PHE A O 1
ATOM 5282 N N . GLU A 1 667 ? -17.970 -23.444 -10.572 1.00 23.11 1932 GLU A N 1
ATOM 5283 C CA . GLU A 1 667 ? -18.770 -24.585 -10.137 1.00 20.25 1932 GLU A CA 1
ATOM 5284 C C . GLU A 1 667 ? -18.382 -25.069 -8.747 1.00 22.94 1932 GLU A C 1
ATOM 5285 O O . GLU A 1 667 ? -19.236 -25.570 -8.007 1.00 29.34 1932 GLU A O 1
ATOM 5291 N N . LEU A 1 668 ? -17.112 -24.933 -8.371 1.00 27.64 1933 LEU A N 1
ATOM 5292 C CA . LEU A 1 668 ? -16.638 -25.482 -7.105 1.00 27.15 1933 LEU A CA 1
ATOM 5293 C C . LEU A 1 668 ? -16.753 -24.474 -5.964 1.00 30.00 1933 LEU A C 1
ATOM 5294 O O . LEU A 1 668 ? -17.413 -24.742 -4.955 1.00 42.15 1933 LEU A O 1
ATOM 5299 N N . PHE A 1 669 ? -16.124 -23.308 -6.114 1.00 27.80 1934 PHE A N 1
ATOM 5300 C CA . PHE A 1 669 ? -15.985 -22.387 -4.992 1.00 34.31 1934 PHE A CA 1
ATOM 5301 C C . PHE A 1 669 ? -17.254 -21.598 -4.692 1.00 34.18 1934 PHE A C 1
ATOM 5302 O O . PHE A 1 669 ? -17.390 -21.077 -3.580 1.00 32.46 1934 PHE A O 1
ATOM 5310 N N . LEU A 1 670 ? -18.188 -21.503 -5.644 1.00 28.93 1935 LEU A N 1
ATOM 5311 C CA . LEU A 1 670 ? -19.393 -20.710 -5.396 1.00 21.51 1935 LEU A CA 1
ATOM 5312 C C . LEU A 1 670 ? -20.354 -21.391 -4.430 1.00 28.04 1935 LEU A C 1
ATOM 5313 O O . LEU A 1 670 ? -20.823 -20.722 -3.491 1.00 30.65 1935 LEU A O 1
ATOM 5318 N N . PRO A 1 671 ? -20.709 -22.673 -4.587 1.00 28.74 1936 PRO A N 1
ATOM 5319 C CA . PRO A 1 671 ? -21.561 -23.301 -3.565 1.00 26.55 1936 PRO A CA 1
ATOM 5320 C C . PRO A 1 671 ? -20.901 -23.358 -2.202 1.00 29.23 1936 PRO A C 1
ATOM 5321 O O . PRO A 1 671 ? -21.591 -23.238 -1.182 1.00 36.61 1936 PRO A O 1
ATOM 5325 N N . LEU A 1 672 ? -19.577 -23.525 -2.155 1.00 28.27 1937 LEU A N 1
ATOM 5326 C CA . LEU A 1 672 ? -18.857 -23.486 -0.887 1.00 31.12 1937 LEU A CA 1
ATOM 5327 C C . LEU A 1 672 ? -18.890 -22.106 -0.247 1.00 31.58 1937 LEU A C 1
ATOM 5328 O O . LEU A 1 672 ? -18.668 -21.993 0.962 1.00 36.93 1937 LEU A O 1
ATOM 5333 N N . ALA A 1 673 ? -19.152 -21.059 -1.027 1.00 28.30 1938 ALA A N 1
ATOM 5334 C CA . ALA A 1 673 ? -19.193 -19.705 -0.497 1.00 31.75 1938 ALA A CA 1
ATOM 5335 C C . ALA A 1 673 ? -20.560 -19.316 0.044 1.00 36.38 1938 ALA A C 1
ATOM 5336 O O . ALA A 1 673 ? -20.659 -18.334 0.789 1.00 33.06 1938 ALA A O 1
ATOM 5338 N N . VAL A 1 674 ? -21.609 -20.057 -0.306 1.00 34.02 1939 VAL A N 1
ATOM 5339 C CA . VAL A 1 674 ? -22.967 -19.681 0.063 1.00 34.82 1939 VAL A CA 1
ATOM 5340 C C . VAL A 1 674 ? -23.670 -20.724 0.921 1.00 36.37 1939 VAL A C 1
ATOM 5341 O O . VAL A 1 674 ? -24.657 -20.384 1.593 1.00 36.75 1939 VAL A O 1
ATOM 5345 N N . GLY A 1 675 ? -23.215 -21.973 0.935 1.00 30.87 1940 GLY A N 1
ATOM 5346 C CA . GLY A 1 675 ? -23.871 -23.031 1.682 1.00 32.96 1940 GLY A CA 1
ATOM 5347 C C . GLY A 1 675 ? -24.347 -24.196 0.843 1.00 40.19 1940 GLY A C 1
ATOM 5348 O O . GLY A 1 675 ? -24.729 -25.232 1.409 1.00 39.24 1940 GLY A O 1
ATOM 5349 N N . GLY A 1 676 ? -24.345 -24.083 -0.480 1.00 32.87 1941 GLY A N 1
ATOM 5350 C CA . GLY A 1 676 ? -24.714 -25.189 -1.331 1.00 29.82 1941 GLY A CA 1
ATOM 5351 C C . GLY A 1 676 ? -23.692 -26.309 -1.268 1.00 38.52 1941 GLY A C 1
ATOM 5352 O O . GLY A 1 676 ? -22.811 -26.356 -0.409 1.00 39.73 1941 GLY A O 1
ATOM 5353 N N . LYS A 1 677 ? -23.816 -27.231 -2.218 1.00 32.67 1942 LYS A N 1
ATOM 5354 C CA . LYS A 1 677 ? -22.934 -28.386 -2.251 1.00 33.83 1942 LYS A CA 1
ATOM 5355 C C . LYS A 1 677 ? -22.508 -28.686 -3.678 1.00 31.01 1942 LYS A C 1
ATOM 5356 O O . LYS A 1 677 ? -23.293 -28.533 -4.618 1.00 30.67 1942 LYS A O 1
ATOM 5362 N N . ILE A 1 678 ? -21.256 -29.112 -3.829 1.00 37.96 1943 ILE A N 1
ATOM 5363 C CA . ILE A 1 678 ? -20.774 -29.597 -5.116 1.00 34.33 1943 ILE A CA 1
ATOM 5364 C C . ILE A 1 678 ? -21.390 -30.963 -5.383 1.00 33.94 1943 ILE A C 1
ATOM 5365 O O . ILE A 1 678 ? -21.236 -31.897 -4.586 1.00 35.27 1943 ILE A O 1
ATOM 5370 N N . ILE A 1 679 ? -22.100 -31.083 -6.496 1.00 29.08 1944 ILE A N 1
ATOM 5371 C CA . ILE A 1 679 ? -22.520 -32.376 -7.018 1.00 30.88 1944 ILE A CA 1
ATOM 5372 C C . ILE A 1 679 ? -21.467 -32.760 -8.051 1.00 31.12 1944 ILE A C 1
ATOM 5373 O O . ILE A 1 679 ? -21.508 -32.312 -9.200 1.00 34.07 1944 ILE A O 1
ATOM 5378 N N . LEU A 1 680 ? -20.506 -33.579 -7.634 1.00 31.17 1945 LEU A N 1
ATOM 5379 C CA . LEU A 1 680 ? -19.300 -33.824 -8.412 1.00 30.52 1945 LEU A CA 1
ATOM 5380 C C . LEU A 1 680 ? -19.534 -34.915 -9.450 1.00 28.33 1945 LEU A C 1
ATOM 5381 O O . LEU A 1 680 ? -20.100 -35.969 -9.142 1.00 42.43 1945 LEU A O 1
ATOM 5386 N N . ALA A 1 681 ? -19.094 -34.654 -10.678 1.00 24.66 1946 ALA A N 1
ATOM 5387 C CA . ALA A 1 681 ? -19.143 -35.622 -11.762 1.00 33.67 1946 ALA A CA 1
ATOM 5388 C C . ALA A 1 681 ? -17.834 -35.546 -12.535 1.00 33.43 1946 ALA A C 1
ATOM 5389 O O . ALA A 1 681 ? -17.059 -34.597 -12.394 1.00 37.22 1946 ALA A O 1
ATOM 5391 N N . GLN A 1 682 ? -17.581 -36.570 -13.354 1.00 36.75 1947 GLN A N 1
ATOM 5392 C CA . GLN A 1 682 ? -16.396 -36.541 -14.206 1.00 45.27 1947 GLN A CA 1
ATOM 5393 C C . GLN A 1 682 ? -16.565 -35.555 -15.353 1.00 40.72 1947 GLN A C 1
ATOM 5394 O O . GLN A 1 682 ? -15.585 -34.951 -15.803 1.00 39.08 1947 GLN A O 1
ATOM 5400 N N . ASN A 1 683 ? -17.793 -35.390 -15.835 1.00 36.60 1948 ASN A N 1
ATOM 5401 C CA . ASN A 1 683 ? -18.133 -34.430 -16.875 1.00 35.44 1948 ASN A CA 1
ATOM 5402 C C . ASN A 1 683 ? -19.651 -34.344 -16.923 1.00 40.47 1948 ASN A C 1
ATOM 5403 O O . ASN A 1 683 ? -20.356 -35.125 -16.277 1.00 41.98 1948 ASN A O 1
ATOM 5408 N N . VAL A 1 684 ? -20.149 -33.378 -17.697 1.00 41.84 1949 VAL A N 1
ATOM 5409 C CA . VAL A 1 684 ? -21.585 -33.132 -17.746 1.00 39.64 1949 VAL A CA 1
ATOM 5410 C C . VAL A 1 684 ? -22.335 -34.286 -18.405 1.00 36.37 1949 VAL A C 1
ATOM 5411 O O . VAL A 1 684 ? -23.553 -34.413 -18.234 1.00 46.04 1949 VAL A O 1
ATOM 5415 N N . LEU A 1 685 ? -21.632 -35.164 -19.117 1.00 43.41 1950 LEU A N 1
ATOM 5416 C CA . LEU A 1 685 ? -22.290 -36.278 -19.785 1.00 46.50 1950 LEU A CA 1
ATOM 5417 C C . LEU A 1 685 ? -22.465 -37.489 -18.872 1.00 48.41 1950 LEU A C 1
ATOM 5418 O O . LEU A 1 685 ? -23.219 -38.404 -19.220 1.00 49.65 1950 LEU A O 1
ATOM 5423 N N . ASP A 1 686 ? -21.796 -37.513 -17.716 1.00 39.77 1951 ASP A N 1
ATOM 5424 C CA . ASP A 1 686 ? -22.063 -38.517 -16.694 1.00 40.28 1951 ASP A CA 1
ATOM 5425 C C . ASP A 1 686 ? -23.260 -38.165 -15.821 1.00 44.45 1951 ASP A C 1
ATOM 5426 O O . ASP A 1 686 ? -23.718 -39.021 -15.055 1.00 43.06 1951 ASP A O 1
ATOM 5431 N N . LEU A 1 687 ? -23.764 -36.934 -15.920 1.00 50.44 1952 LEU A N 1
ATOM 5432 C CA . LEU A 1 687 ? -24.872 -36.467 -15.086 1.00 50.31 1952 LEU A CA 1
ATOM 5433 C C . LEU A 1 687 ? -26.049 -37.435 -15.009 1.00 49.38 1952 LEU A C 1
ATOM 5434 O O . LEU A 1 687 ? -26.523 -37.696 -13.891 1.00 49.71 1952 LEU A O 1
ATOM 5439 N N . PRO A 1 688 ? -26.569 -37.992 -16.111 1.00 47.91 1953 PRO A N 1
ATOM 5440 C CA . PRO A 1 688 ? -27.728 -38.893 -15.976 1.00 40.96 1953 PRO A CA 1
ATOM 5441 C C . PRO A 1 688 ? -27.430 -40.134 -15.159 1.00 41.66 1953 PRO A C 1
ATOM 5442 O O . PRO A 1 688 ? -28.312 -40.619 -14.439 1.00 53.28 1953 PRO A O 1
ATOM 5446 N N . SER A 1 689 ? -26.208 -40.662 -15.244 1.00 42.98 1954 SER A N 1
ATOM 5447 C CA . SER A 1 689 ? -25.806 -41.853 -14.507 1.00 41.70 1954 SER A CA 1
ATOM 5448 C C . SER A 1 689 ? -25.239 -41.529 -13.132 1.00 44.52 1954 SER A C 1
ATOM 5449 O O . SER A 1 689 ? -24.354 -42.246 -12.645 1.00 48.99 1954 SER A O 1
ATOM 5452 N N . LEU A 1 690 ? -25.723 -40.471 -12.490 1.00 44.79 1955 LEU A N 1
ATOM 5453 C CA . LEU A 1 690 ? -25.163 -39.989 -11.238 1.00 41.15 1955 LEU A CA 1
ATOM 5454 C C . LEU A 1 690 ? -26.192 -40.115 -10.123 1.00 40.83 1955 LEU A C 1
ATOM 5455 O O . LEU A 1 690 ? -27.383 -39.860 -10.332 1.00 41.54 1955 LEU A O 1
ATOM 5460 N N . SER A 1 691 ? -25.718 -40.507 -8.938 1.00 46.12 1956 SER A N 1
ATOM 5461 C CA . SER A 1 691 ? -26.612 -40.711 -7.802 1.00 42.60 1956 SER A CA 1
ATOM 5462 C C . SER A 1 691 ? -27.326 -39.420 -7.422 1.00 41.48 1956 SER A C 1
ATOM 5463 O O . SER A 1 691 ? -28.556 -39.388 -7.305 1.00 39.88 1956 SER A O 1
ATOM 5466 N N . ALA A 1 692 ? -26.565 -38.343 -7.226 1.00 44.03 1957 ALA A N 1
ATOM 5467 C CA . ALA A 1 692 ? -27.107 -37.072 -6.768 1.00 41.11 1957 ALA A CA 1
ATOM 5468 C C . ALA A 1 692 ? -27.576 -36.177 -7.910 1.00 38.88 1957 ALA A C 1
ATOM 5469 O O . ALA A 1 692 ? -27.635 -34.954 -7.739 1.00 45.76 1957 ALA A O 1
ATOM 5471 N N . ALA A 1 693 ? -27.906 -36.754 -9.070 1.00 35.60 1958 ALA A N 1
ATOM 5472 C CA . ALA A 1 693 ? -28.471 -35.955 -10.153 1.00 39.46 1958 ALA A CA 1
ATOM 5473 C C . ALA A 1 693 ? -29.746 -35.255 -9.701 1.00 37.19 1958 ALA A C 1
ATOM 5474 O O . ALA A 1 693 ? -30.026 -34.123 -10.111 1.00 42.96 1958 ALA A O 1
ATOM 5476 N N . LYS A 1 694 ? -30.523 -35.919 -8.843 1.00 45.91 1959 LYS A N 1
ATOM 5477 C CA . LYS A 1 694 ? -31.719 -35.319 -8.261 1.00 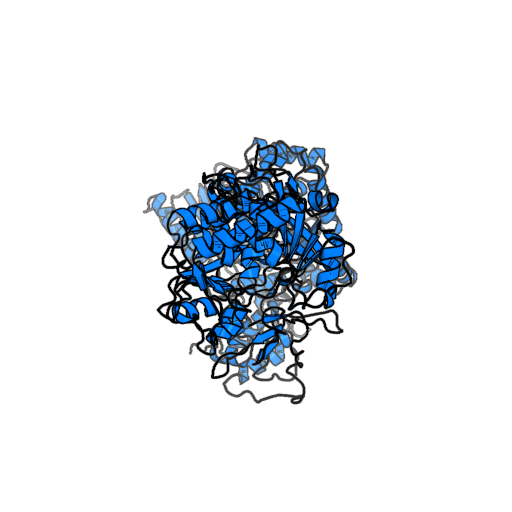42.28 1959 LYS A CA 1
ATOM 5478 C C . LYS A 1 694 ? -31.402 -34.036 -7.508 1.00 41.99 1959 LYS A C 1
ATOM 5479 O O . LYS A 1 694 ? -32.256 -33.146 -7.411 1.00 44.16 1959 LYS A O 1
ATOM 5485 N N . GLU A 1 695 ? -30.191 -33.926 -6.961 1.00 43.52 1960 GLU A N 1
ATOM 5486 C CA . GLU A 1 695 ? -29.810 -32.781 -6.146 1.00 43.88 1960 GLU A CA 1
ATOM 5487 C C . GLU A 1 695 ? -29.314 -31.601 -6.970 1.00 39.78 1960 GLU A C 1
ATOM 5488 O O . GLU A 1 695 ? -29.127 -30.514 -6.413 1.00 40.56 1960 GLU A O 1
ATOM 5494 N N . VAL A 1 696 ? -29.097 -31.782 -8.271 1.00 33.21 1961 VAL A N 1
ATOM 5495 C CA . VAL A 1 696 ? -28.527 -30.720 -9.091 1.00 38.96 1961 VAL A CA 1
ATOM 5496 C C . VAL A 1 696 ? -29.588 -29.658 -9.340 1.00 35.00 1961 VAL A C 1
ATOM 5497 O O . VAL A 1 696 ? -30.646 -29.937 -9.917 1.00 34.17 1961 VAL A O 1
ATOM 5501 N N . THR A 1 697 ? -29.309 -28.429 -8.900 1.00 33.95 1962 THR A N 1
ATOM 5502 C CA . THR A 1 697 ? -30.178 -27.292 -9.163 1.00 36.28 1962 THR A CA 1
ATOM 5503 C C . THR A 1 697 ? -29.624 -26.333 -10.204 1.00 34.32 1962 THR A C 1
ATOM 5504 O O . THR A 1 697 ? -30.382 -25.510 -10.726 1.00 37.75 1962 THR A O 1
ATOM 5508 N N . LEU A 1 698 ? -28.333 -26.418 -10.515 1.00 32.60 1963 LEU A N 1
ATOM 5509 C CA . LEU A 1 698 ? -27.698 -25.545 -11.490 1.00 31.97 1963 LEU A CA 1
ATOM 5510 C C . LEU A 1 698 ? -26.631 -26.335 -12.230 1.00 26.88 1963 LEU A C 1
ATOM 5511 O O . LEU A 1 698 ? -25.902 -27.125 -11.624 1.00 23.46 1963 LEU A O 1
ATOM 5516 N N . ILE A 1 699 ? -26.546 -26.128 -13.540 1.00 24.41 1964 ILE A N 1
ATOM 5517 C CA . ILE A 1 699 ? -25.450 -26.677 -14.323 1.00 32.25 1964 ILE A CA 1
ATOM 5518 C C . ILE A 1 699 ? -24.751 -25.525 -15.029 1.00 29.19 1964 ILE A C 1
ATOM 5519 O O . ILE A 1 699 ? -25.371 -24.517 -15.387 1.00 26.22 1964 ILE A O 1
ATOM 5524 N N . ASN A 1 700 ? -23.441 -25.675 -15.213 1.00 29.34 1965 ASN A N 1
ATOM 5525 C CA . ASN A 1 700 ? -22.583 -24.637 -15.783 1.00 25.75 1965 ASN A CA 1
ATOM 5526 C C . ASN A 1 700 ? -21.775 -25.279 -16.904 1.00 28.31 1965 ASN A C 1
ATOM 5527 O O . ASN A 1 700 ? -20.744 -25.905 -16.645 1.00 36.17 1965 ASN A O 1
ATOM 5532 N N . THR A 1 701 ? -22.235 -25.134 -18.141 1.00 26.90 1966 THR A N 1
ATOM 5533 C CA . THR A 1 701 ? -21.635 -25.882 -19.238 1.00 29.00 1966 THR A CA 1
ATOM 5534 C C . THR A 1 701 ? -21.677 -25.041 -20.507 1.00 33.25 1966 THR A C 1
ATOM 5535 O O . THR A 1 701 ? -21.750 -23.809 -20.458 1.00 33.92 1966 THR A O 1
ATOM 5539 N N . VAL A 1 702 ? -21.659 -25.723 -21.646 1.00 34.61 1967 VAL A N 1
ATOM 5540 C CA . VAL A 1 702 ? -21.393 -25.109 -22.938 1.00 30.21 1967 VAL A CA 1
ATOM 5541 C C . VAL A 1 702 ? -22.572 -25.519 -23.818 1.00 33.88 1967 VAL A C 1
ATOM 5542 O O . VAL A 1 702 ? -23.155 -26.587 -23.583 1.00 29.91 1967 VAL A O 1
ATOM 5546 N N . PRO A 1 703 ? -22.994 -24.707 -24.797 1.00 35.76 1968 PRO A N 1
ATOM 5547 C CA . PRO A 1 703 ? -24.232 -25.027 -25.535 1.00 34.87 1968 PRO A CA 1
ATOM 5548 C C . PRO A 1 703 ? -24.311 -26.433 -26.123 1.00 38.10 1968 PRO A C 1
ATOM 5549 O O . PRO A 1 703 ? -25.381 -27.050 -26.051 1.00 30.56 1968 PRO A O 1
ATOM 5553 N N . THR A 1 704 ? -23.232 -26.962 -26.712 1.00 36.69 1969 THR A N 1
ATOM 5554 C CA . THR A 1 704 ? -23.326 -28.280 -27.343 1.00 33.20 1969 THR A CA 1
ATOM 5555 C C . THR A 1 704 ? -23.630 -29.360 -26.319 1.00 38.25 1969 THR A C 1
ATOM 5556 O O . THR A 1 704 ? -24.424 -30.270 -26.584 1.00 32.17 1969 THR A O 1
ATOM 5560 N N . ALA A 1 705 ? -23.010 -29.274 -25.142 1.00 41.16 1970 ALA A N 1
ATOM 5561 C CA . ALA A 1 705 ? -23.202 -30.310 -24.135 1.00 37.16 1970 ALA A CA 1
ATOM 5562 C C . ALA A 1 705 ? -24.639 -30.336 -23.627 1.00 41.73 1970 ALA A C 1
ATOM 5563 O O . ALA A 1 705 ? -25.212 -31.415 -23.435 1.00 45.15 1970 ALA A O 1
ATOM 5565 N N . ILE A 1 706 ? -25.242 -29.165 -23.401 1.00 34.24 1971 ILE A N 1
ATOM 5566 C CA . ILE A 1 706 ? -26.628 -29.152 -22.943 1.00 38.42 1971 ILE A CA 1
ATOM 5567 C C . ILE A 1 706 ? -27.579 -29.586 -24.050 1.00 32.72 1971 ILE A C 1
ATOM 5568 O O . ILE A 1 706 ? -28.666 -30.100 -23.762 1.00 36.35 1971 ILE A O 1
ATOM 5573 N N . ALA A 1 707 ? -27.192 -29.410 -25.315 1.00 33.03 1972 ALA A N 1
ATOM 5574 C CA . ALA A 1 707 ? -27.957 -30.006 -26.402 1.00 33.04 1972 ALA A CA 1
ATOM 5575 C C . ALA A 1 707 ? -27.856 -31.525 -26.365 1.00 38.43 1972 ALA A C 1
ATOM 5576 O O . ALA A 1 707 ? -28.856 -32.224 -26.567 1.00 46.24 1972 ALA A O 1
ATOM 5578 N N . GLN A 1 708 ? -26.652 -32.049 -26.111 1.00 43.49 1973 GLN A N 1
ATOM 5579 C CA . GLN A 1 708 ? -26.471 -33.487 -25.932 1.00 48.99 1973 GLN A CA 1
ATOM 5580 C C . GLN A 1 708 ? -27.435 -34.027 -24.884 1.00 45.60 1973 GLN A C 1
ATOM 5581 O O . GLN A 1 708 ? -28.181 -34.980 -25.134 1.00 52.46 1973 GLN A O 1
ATOM 5587 N N . LEU A 1 709 ? -27.440 -33.409 -23.701 1.00 43.04 1974 LEU A N 1
ATOM 5588 C CA . LEU A 1 709 ? -28.292 -33.860 -22.608 1.00 44.17 1974 LEU A CA 1
ATOM 5589 C C . LEU A 1 709 ? -29.772 -33.667 -22.908 1.00 43.62 1974 LEU A C 1
ATOM 5590 O O . LEU A 1 709 ? -30.612 -34.301 -22.262 1.00 44.82 1974 LEU A O 1
ATOM 5595 N N . LEU A 1 710 ? -30.112 -32.812 -23.873 1.00 44.89 1975 LEU A N 1
ATOM 5596 C CA . LEU A 1 710 ? -31.515 -32.501 -24.115 1.00 48.61 1975 LEU A CA 1
ATOM 5597 C C . LEU A 1 710 ? -32.183 -33.564 -24.978 1.00 53.48 1975 LEU A C 1
ATOM 5598 O O . LEU A 1 710 ? -33.353 -33.900 -24.753 1.00 53.27 1975 LEU A O 1
ATOM 5603 N N . GLU A 1 711 ? -31.462 -34.097 -25.970 1.00 47.29 1976 GLU A N 1
ATOM 5604 C CA . GLU A 1 711 ? -32.043 -35.105 -26.852 1.00 49.18 1976 GLU A CA 1
ATOM 5605 C C . GLU A 1 711 ? -32.542 -36.310 -26.067 1.00 50.27 1976 GLU A C 1
ATOM 5606 O O . GLU A 1 711 ? -33.613 -36.854 -26.363 1.00 54.46 1976 GLU A O 1
ATOM 5612 N N . ILE A 1 712 ? -31.790 -36.730 -25.053 1.00 53.25 1977 ILE A N 1
ATOM 5613 C CA . ILE A 1 712 ? -32.069 -37.976 -24.347 1.00 50.63 1977 ILE A CA 1
ATOM 5614 C C . ILE A 1 712 ? -32.862 -37.715 -23.073 1.00 52.70 1977 ILE A C 1
ATOM 5615 O O . ILE A 1 712 ? -33.039 -38.621 -22.249 1.00 58.70 1977 ILE A O 1
ATOM 5620 N N . GLU A 1 713 ? -33.351 -36.486 -22.911 1.00 46.60 1978 GLU A N 1
ATOM 5621 C CA . GLU A 1 713 ? -34.129 -36.083 -21.738 1.00 46.71 1978 GLU A CA 1
ATOM 5622 C C . GLU A 1 713 ? -33.372 -36.413 -20.449 1.00 48.92 1978 GLU A C 1
ATOM 5623 O O . GLU A 1 713 ? -33.845 -37.145 -19.578 1.00 44.10 1978 GLU A O 1
ATOM 5629 N N . ALA A 1 714 ? -32.171 -35.847 -20.346 1.00 52.70 1979 ALA A N 1
ATOM 5630 C CA . ALA A 1 714 ? -31.240 -36.171 -19.275 1.00 45.59 1979 ALA A CA 1
ATOM 5631 C C . ALA A 1 714 ? -31.090 -35.066 -18.240 1.00 39.86 1979 ALA A C 1
ATOM 5632 O O . ALA A 1 714 ? -30.352 -35.250 -17.267 1.00 37.96 1979 ALA A O 1
ATOM 5634 N N . ILE A 1 715 ? -31.750 -33.928 -18.423 1.00 43.14 1980 ILE A N 1
ATOM 5635 C CA . ILE A 1 715 ? -31.668 -32.835 -17.459 1.00 41.48 1980 ILE A CA 1
ATOM 5636 C C . ILE A 1 715 ? -32.592 -33.144 -16.288 1.00 38.48 1980 ILE A C 1
ATOM 5637 O O . ILE A 1 715 ? -33.802 -33.324 -16.489 1.00 38.83 1980 ILE A O 1
ATOM 5642 N N . PRO A 1 716 ? -32.074 -33.237 -15.065 1.00 37.05 1981 PRO A N 1
ATOM 5643 C CA . PRO A 1 716 ? -32.955 -33.432 -13.907 1.00 37.27 1981 PRO A CA 1
ATOM 5644 C C . PRO A 1 716 ? -33.982 -32.314 -13.795 1.00 37.72 1981 PRO A C 1
ATOM 5645 O O . PRO A 1 716 ? -33.665 -31.132 -13.940 1.00 36.75 1981 PRO A O 1
ATOM 5649 N N . GLU A 1 717 ? -35.229 -32.711 -13.538 1.00 42.13 1982 GLU A N 1
ATOM 5650 C CA . GLU A 1 717 ? -36.340 -31.788 -13.336 1.00 42.03 1982 GLU A CA 1
ATOM 5651 C C . GLU A 1 717 ? -36.166 -30.915 -12.103 1.00 40.80 1982 GLU A C 1
ATOM 5652 O O . GLU A 1 717 ? -37.011 -30.052 -11.848 1.00 32.16 1982 GLU A O 1
ATOM 5658 N N . THR A 1 718 ? -35.118 -31.133 -11.317 1.00 41.80 1983 THR A N 1
ATOM 5659 C CA . THR A 1 718 ? -34.786 -30.232 -10.227 1.00 35.62 1983 THR A CA 1
ATOM 5660 C C . THR A 1 718 ? -33.843 -29.117 -10.661 1.00 43.43 1983 THR A C 1
ATOM 5661 O O . THR A 1 718 ? -33.653 -28.157 -9.906 1.00 49.60 1983 THR A O 1
ATOM 5665 N N . VAL A 1 719 ? -33.258 -29.221 -11.855 1.00 38.91 1984 VAL A N 1
ATOM 5666 C CA . VAL A 1 719 ? -32.456 -28.138 -12.408 1.00 34.41 1984 VAL A CA 1
ATOM 5667 C C . VAL A 1 719 ? -33.356 -26.944 -12.688 1.00 36.10 1984 VAL A C 1
ATOM 5668 O O . VAL A 1 719 ? -34.371 -27.064 -13.386 1.00 38.17 1984 VAL A O 1
ATOM 5672 N N . ARG A 1 720 ? -32.991 -25.783 -12.146 1.00 34.79 1985 ARG A N 1
ATOM 5673 C CA . ARG A 1 720 ? -33.778 -24.575 -12.341 1.00 36.78 1985 ARG A CA 1
ATOM 5674 C C . ARG A 1 720 ? -33.017 -23.449 -13.027 1.00 33.69 1985 ARG A C 1
ATOM 5675 O O . ARG A 1 720 ? -33.621 -22.415 -13.332 1.00 35.71 1985 ARG A O 1
ATOM 5683 N N . THR A 1 721 ? -31.723 -23.618 -13.295 1.00 34.47 1986 THR A N 1
ATOM 5684 C CA . THR A 1 721 ? -30.946 -22.599 -13.985 1.00 26.97 1986 THR A CA 1
ATOM 5685 C C . THR A 1 721 ? -29.882 -23.276 -14.839 1.00 30.56 1986 THR A C 1
ATOM 5686 O O . THR A 1 721 ? -29.254 -24.245 -14.404 1.00 33.20 1986 THR A O 1
ATOM 5690 N N . VAL A 1 722 ? -29.694 -22.767 -16.054 1.00 26.34 1987 VAL A N 1
ATOM 5691 C CA . VAL A 1 722 ? -28.693 -23.278 -16.983 1.00 29.01 1987 VAL A CA 1
ATOM 5692 C C . VAL A 1 722 ? -27.765 -22.131 -17.363 1.00 26.86 1987 VAL A C 1
ATOM 5693 O O . VAL A 1 722 ? -28.210 -21.129 -17.939 1.00 23.67 1987 VAL A O 1
ATOM 5697 N N . ASN A 1 723 ? -26.481 -22.276 -17.037 1.00 15.81 1988 ASN A N 1
ATOM 5698 C CA . ASN A 1 723 ? -25.451 -21.319 -17.425 1.00 20.34 1988 ASN A CA 1
ATOM 5699 C C . ASN A 1 723 ? -24.731 -21.848 -18.660 1.00 25.09 1988 ASN A C 1
ATOM 5700 O O . ASN A 1 723 ? -24.123 -22.922 -18.614 1.00 24.71 1988 ASN A O 1
ATOM 5705 N N . LEU A 1 724 ? -24.798 -21.096 -19.756 1.00 20.61 1989 LEU A N 1
ATOM 5706 C CA . LEU A 1 724 ? -24.210 -21.503 -21.023 1.00 22.55 1989 LEU A CA 1
ATOM 5707 C C . LEU A 1 724 ? -23.137 -20.513 -21.446 1.00 25.30 1989 LEU A C 1
ATOM 5708 O O . LEU A 1 724 ? -23.320 -19.296 -21.332 1.00 23.78 1989 LEU A O 1
ATOM 5713 N N . ALA A 1 725 ? -22.023 -21.047 -21.945 1.00 29.18 1990 ALA A N 1
ATOM 5714 C CA . ALA A 1 725 ? -20.880 -20.236 -22.340 1.00 30.09 1990 ALA A CA 1
ATOM 5715 C C . ALA A 1 725 ? -19.838 -21.082 -23.049 1.00 32.09 1990 ALA A C 1
ATOM 5716 O O . ALA A 1 725 ? -19.469 -22.156 -22.565 1.00 44.97 1990 ALA A O 1
ATOM 5718 N N . GLY A 1 726 ? -19.350 -20.603 -24.187 1.00 30.49 1991 GLY A N 1
ATOM 5719 C CA . GLY A 1 726 ? -18.291 -21.317 -24.866 1.00 44.37 1991 GLY A CA 1
ATOM 5720 C C . GLY A 1 726 ? -18.459 -21.515 -26.358 1.00 51.67 1991 GLY A C 1
ATOM 5721 O O . GLY A 1 726 ? -17.470 -21.601 -27.086 1.00 49.52 1991 GLY A O 1
ATOM 5722 N N . GLU A 1 727 ? -19.689 -21.622 -26.851 1.00 43.52 1992 GLU A N 1
ATOM 5723 C CA . GLU A 1 727 ? -19.884 -21.418 -28.287 1.00 42.11 1992 GLU A CA 1
ATOM 5724 C C . GLU A 1 727 ? -21.186 -20.667 -28.551 1.00 45.32 1992 GLU A C 1
ATOM 5725 O O . GLU A 1 727 ? -21.885 -20.224 -27.635 1.00 44.87 1992 GLU A O 1
ATOM 5731 N N . ALA A 1 728 ? -21.472 -20.502 -29.843 1.00 41.88 1993 ALA A N 1
ATOM 5732 C CA . ALA A 1 728 ? -22.669 -19.806 -30.290 1.00 43.88 1993 ALA A CA 1
ATOM 5733 C C . ALA A 1 728 ? -23.905 -20.424 -29.657 1.00 46.64 1993 ALA A C 1
ATOM 5734 O O . ALA A 1 728 ? -24.054 -21.647 -29.627 1.00 49.46 1993 ALA A O 1
ATOM 5736 N N . LEU A 1 729 ? -24.776 -19.581 -29.109 1.00 44.05 1994 LEU A N 1
ATOM 5737 C CA . LEU A 1 729 ? -25.967 -20.054 -28.420 1.00 38.44 1994 LEU A CA 1
ATOM 5738 C C . LEU A 1 729 ? -27.142 -19.733 -29.332 1.00 40.79 1994 LEU A C 1
ATOM 5739 O O . LEU A 1 729 ? -27.403 -18.560 -29.615 1.00 41.35 1994 LEU A O 1
ATOM 5744 N N . SER A 1 730 ? -27.844 -20.760 -29.788 1.00 40.28 1995 SER A N 1
ATOM 5745 C CA . SER A 1 730 ? -29.012 -20.549 -30.628 1.00 39.92 1995 SER A CA 1
ATOM 5746 C C . SER A 1 730 ? -30.246 -20.317 -29.761 1.00 32.29 1995 SER A C 1
ATOM 5747 O O . SER A 1 730 ? -30.495 -21.068 -28.813 1.00 37.88 1995 SER A O 1
ATOM 5750 N N . ASN A 1 731 ? -31.018 -19.273 -30.084 1.00 35.05 1996 ASN A N 1
ATOM 5751 C CA . ASN A 1 731 ? -32.266 -19.030 -29.362 1.00 35.59 1996 ASN A CA 1
ATOM 5752 C C . ASN A 1 731 ? -33.207 -20.219 -29.479 1.00 36.48 1996 ASN A C 1
ATOM 5753 O O . ASN A 1 731 ? -34.030 -20.455 -28.586 1.00 31.54 1996 ASN A O 1
ATOM 5758 N N . GLN A 1 732 ? -33.100 -20.973 -30.574 1.00 40.20 1997 GLN A N 1
ATOM 5759 C CA . GLN A 1 732 ? -33.828 -22.227 -30.710 1.00 39.07 1997 GLN A CA 1
ATOM 5760 C C . GLN A 1 732 ? -33.567 -23.154 -29.529 1.00 37.59 1997 GLN A C 1
ATOM 5761 O O . GLN A 1 732 ? -34.460 -23.903 -29.115 1.00 40.34 1997 GLN A O 1
ATOM 5767 N N . LEU A 1 733 ? -32.360 -23.103 -28.960 1.00 35.61 1998 LEU A N 1
ATOM 5768 C CA . LEU A 1 733 ? -31.999 -24.017 -27.882 1.00 32.85 1998 LEU A CA 1
ATOM 5769 C C . LEU A 1 733 ? -32.490 -23.516 -26.527 1.00 33.95 1998 LEU A C 1
ATOM 5770 O O . LEU A 1 733 ? -33.046 -24.293 -25.744 1.00 38.30 1998 LEU A O 1
ATOM 5775 N N . VAL A 1 734 ? -32.295 -22.228 -26.219 1.00 26.45 1999 VAL A N 1
ATOM 5776 C CA . VAL A 1 734 ? -32.834 -21.717 -24.958 1.00 32.27 1999 VAL A CA 1
ATOM 5777 C C . VAL A 1 734 ? -34.340 -21.930 -24.887 1.00 30.78 1999 VAL A C 1
ATOM 5778 O O . VAL A 1 734 ? -34.904 -22.044 -23.789 1.00 32.73 1999 VAL A O 1
ATOM 5782 N N . GLN A 1 735 ? -35.013 -21.997 -26.043 1.00 32.29 2000 GLN A N 1
ATOM 5783 C CA . GLN A 1 735 ? -36.459 -22.116 -26.034 1.00 26.69 2000 GLN A CA 1
ATOM 5784 C C . GLN A 1 735 ? -36.860 -23.550 -25.714 1.00 28.41 2000 GLN A C 1
ATOM 5785 O O . GLN A 1 735 ? -37.916 -23.766 -25.091 1.00 26.46 2000 GLN A O 1
ATOM 5791 N N . LYS A 1 736 ? -36.019 -24.531 -26.105 1.00 29.28 2001 LYS A N 1
ATOM 5792 C CA . LYS A 1 736 ? -36.255 -25.907 -25.690 1.00 30.22 2001 LYS A CA 1
ATOM 5793 C C . LYS A 1 736 ? -36.087 -26.016 -24.175 1.00 32.12 2001 LYS A C 1
ATOM 5794 O O . LYS A 1 736 ? -36.933 -26.578 -23.458 1.00 43.74 2001 LYS A O 1
ATOM 5800 N N . LEU A 1 737 ? -34.965 -25.486 -23.675 1.00 29.28 2002 LEU A N 1
ATOM 5801 C CA . LEU A 1 737 ? -34.642 -25.529 -22.240 1.00 30.37 2002 LEU A CA 1
ATOM 5802 C C . LEU A 1 737 ? -35.759 -24.915 -21.376 1.00 30.89 2002 LEU A C 1
ATOM 5803 O O . LEU A 1 737 ? -36.171 -25.473 -20.342 1.00 30.33 2002 LEU A O 1
ATOM 5808 N N . TYR A 1 738 ? -36.260 -23.753 -21.788 1.00 26.88 2003 TYR A N 1
ATOM 5809 C CA . TYR A 1 738 ? -37.390 -23.158 -21.087 1.00 33.03 2003 TYR A CA 1
ATOM 5810 C C . TYR A 1 738 ? -38.640 -24.017 -21.206 1.00 33.98 2003 TYR A C 1
ATOM 5811 O O . TYR A 1 738 ? -39.514 -23.956 -20.336 1.00 32.88 2003 TYR A O 1
ATOM 5820 N N . GLN A 1 739 ? -38.740 -24.830 -22.262 1.00 35.21 2004 GLN A N 1
ATOM 5821 C CA . GLN A 1 739 ? -39.918 -25.676 -22.422 1.00 35.89 2004 GLN A CA 1
ATOM 5822 C C . GLN A 1 739 ? -39.950 -26.795 -21.390 1.00 44.48 2004 GLN A C 1
ATOM 5823 O O . GLN A 1 739 ? -41.032 -27.284 -21.047 1.00 53.27 2004 GLN A O 1
ATOM 5829 N N . GLN A 1 740 ? -38.791 -27.218 -20.889 1.00 35.97 2005 GLN A N 1
ATOM 5830 C CA . GLN A 1 740 ? -38.764 -27.984 -19.649 1.00 34.91 2005 GLN A CA 1
ATOM 5831 C C . GLN A 1 740 ? -39.079 -27.021 -18.512 1.00 38.71 2005 GLN A C 1
ATOM 5832 O O . GLN A 1 740 ? -38.243 -26.190 -18.145 1.00 37.43 2005 GLN A O 1
ATOM 5838 N N . GLU A 1 741 ? -40.292 -27.119 -17.965 1.00 45.11 2006 GLU A N 1
ATOM 5839 C CA . GLU A 1 741 ? -40.836 -26.034 -17.157 1.00 46.68 2006 GLU A CA 1
ATOM 5840 C C . GLU A 1 741 ? -40.055 -25.790 -15.872 1.00 41.03 2006 GLU A C 1
ATOM 5841 O O . GLU A 1 741 ? -40.094 -24.674 -15.344 1.00 48.22 2006 GLU A O 1
ATOM 5847 N N . ASN A 1 742 ? -39.339 -26.790 -15.359 1.00 42.86 2007 ASN A N 1
ATOM 5848 C CA . ASN A 1 742 ? -38.545 -26.549 -14.161 1.00 44.56 2007 ASN A CA 1
ATOM 5849 C C . ASN A 1 742 ? -37.388 -25.596 -14.434 1.00 39.47 2007 ASN A C 1
ATOM 5850 O O . ASN A 1 742 ? -36.987 -24.842 -13.540 1.00 35.71 2007 ASN A O 1
ATOM 5855 N N . ILE A 1 743 ? -36.840 -25.614 -15.648 1.00 33.28 2008 ILE A N 1
ATOM 5856 C CA . ILE A 1 743 ? -35.772 -24.684 -15.995 1.00 36.24 2008 ILE A CA 1
ATOM 5857 C C . ILE A 1 743 ? -36.336 -23.270 -15.981 1.00 38.75 2008 ILE A C 1
ATOM 5858 O O . ILE A 1 743 ? -37.224 -22.928 -16.771 1.00 37.55 2008 ILE A O 1
ATOM 5863 N N . LYS A 1 744 ? -35.825 -22.444 -15.070 1.00 39.88 2009 LYS A N 1
ATOM 5864 C CA . LYS A 1 744 ? -36.389 -21.134 -14.775 1.00 37.61 2009 LYS A CA 1
ATOM 5865 C C . LYS A 1 744 ? -35.532 -19.977 -15.268 1.00 41.08 2009 LYS A C 1
ATOM 5866 O O . LYS A 1 744 ? -36.076 -18.925 -15.613 1.00 38.81 2009 LYS A O 1
ATOM 5872 N N . ASN A 1 745 ? -34.214 -20.149 -15.331 1.00 35.89 2010 ASN A N 1
ATOM 5873 C CA . ASN A 1 745 ? -33.313 -19.140 -15.868 1.00 33.32 2010 ASN A CA 1
ATOM 5874 C C . ASN A 1 745 ? -32.333 -19.794 -16.829 1.00 33.05 2010 ASN A C 1
ATOM 5875 O O . ASN A 1 745 ? -31.780 -20.858 -16.537 1.00 31.49 2010 ASN A O 1
ATOM 5880 N N . VAL A 1 746 ? -32.123 -19.155 -17.977 1.00 26.63 2011 VAL A N 1
ATOM 5881 C CA . VAL A 1 746 ? -31.127 -19.588 -18.949 1.00 23.04 2011 VAL A CA 1
ATOM 5882 C C . VAL A 1 746 ? -30.212 -18.406 -19.223 1.00 21.79 2011 VAL A C 1
ATOM 5883 O O . VAL A 1 746 ? -30.669 -17.360 -19.698 1.00 24.93 2011 VAL A O 1
ATOM 5887 N N . TYR A 1 747 ? -28.928 -18.568 -18.921 1.00 26.73 2012 TYR A N 1
ATOM 5888 C CA . TYR A 1 747 ? -27.956 -17.490 -19.021 1.00 26.53 2012 TYR A CA 1
ATOM 5889 C C . TYR A 1 747 ? -26.970 -17.753 -20.149 1.00 21.18 2012 TYR A C 1
ATOM 5890 O O . TYR A 1 747 ? -26.473 -18.872 -20.308 1.00 23.00 2012 TYR A O 1
ATOM 5899 N N . ASN A 1 748 ? -26.694 -16.711 -20.925 1.00 23.23 2013 ASN A N 1
ATOM 5900 C CA . ASN A 1 748 ? -25.568 -16.682 -21.847 1.00 19.01 2013 ASN A CA 1
ATOM 5901 C C . ASN A 1 748 ? -24.493 -15.796 -21.234 1.00 23.51 2013 ASN A C 1
ATOM 5902 O O . ASN A 1 748 ? -24.731 -14.607 -20.991 1.00 22.65 2013 ASN A O 1
ATOM 5907 N N . LEU A 1 749 ? -23.325 -16.372 -20.964 1.00 22.43 2014 LEU A N 1
ATOM 5908 C CA . LEU A 1 749 ? -22.234 -15.653 -20.326 1.00 18.89 2014 LEU A CA 1
ATOM 5909 C C . LEU A 1 749 ? -20.997 -15.683 -21.212 1.00 23.29 2014 LEU A C 1
ATOM 5910 O O . LEU A 1 749 ? -20.791 -16.619 -21.986 1.00 19.71 2014 LEU A O 1
ATOM 5915 N N . TYR A 1 750 ? -20.170 -14.650 -21.090 1.00 22.09 2015 TYR A N 1
ATOM 5916 C CA . TYR A 1 750 ? -18.939 -14.549 -21.857 1.00 19.43 2015 TYR A CA 1
ATOM 5917 C C . TYR A 1 750 ? -17.801 -14.132 -20.941 1.00 18.49 2015 TYR A C 1
ATOM 5918 O O . TYR A 1 750 ? -18.011 -13.439 -19.941 1.00 17.89 2015 TYR A O 1
ATOM 5927 N N . GLY A 1 751 ? -16.592 -14.563 -21.290 1.00 19.32 2016 GLY A N 1
ATOM 5928 C CA . GLY A 1 751 ? -15.413 -14.181 -20.554 1.00 18.59 2016 GLY A CA 1
ATOM 5929 C C . GLY A 1 751 ? -14.192 -14.995 -20.927 1.00 26.04 2016 GLY A C 1
ATOM 5930 O O . GLY A 1 751 ? -14.195 -16.230 -20.877 1.00 16.49 2016 GLY A O 1
ATOM 5931 N N . PRO A 1 752 ? -13.119 -14.315 -21.316 1.00 24.17 2017 PRO A N 1
ATOM 5932 C CA . PRO A 1 752 ? -11.843 -15.001 -21.511 1.00 15.58 2017 PRO A CA 1
ATOM 5933 C C . PRO A 1 752 ? -11.195 -15.304 -20.169 1.00 17.22 2017 PRO A C 1
ATOM 5934 O O . PRO A 1 752 ? -11.537 -14.723 -19.138 1.00 14.14 2017 PRO A O 1
ATOM 5938 N N . SER A 1 753 ? -10.245 -16.242 -20.199 1.00 22.37 2018 SER A N 1
ATOM 5939 C CA . SER A 1 753 ? -9.544 -16.614 -18.974 1.00 18.45 2018 SER A CA 1
ATOM 5940 C C . SER A 1 753 ? -8.810 -15.428 -18.366 1.00 18.36 2018 SER A C 1
ATOM 5941 O O . SER A 1 753 ? -8.611 -15.379 -17.147 1.00 22.51 2018 SER A O 1
ATOM 5944 N N . GLU A 1 754 ? -8.418 -14.458 -19.193 1.00 15.29 2019 GLU A N 1
ATOM 5945 C CA . GLU A 1 754 ? -7.673 -13.300 -18.718 1.00 11.61 2019 GLU A CA 1
ATOM 5946 C C . GLU A 1 754 ? -8.522 -12.338 -17.895 1.00 13.20 2019 GLU A C 1
ATOM 5947 O O . GLU A 1 754 ? -7.966 -11.417 -17.289 1.00 16.23 2019 GLU A O 1
ATOM 5953 N N . ASP A 1 755 ? -9.840 -12.527 -17.850 1.00 18.59 2020 ASP A N 1
ATOM 5954 C CA . ASP A 1 755 ? -10.704 -11.683 -17.032 1.00 16.91 2020 ASP A CA 1
ATOM 5955 C C . ASP A 1 755 ? -11.485 -12.536 -16.041 1.00 16.64 2020 ASP A C 1
ATOM 5956 O O . ASP A 1 755 ? -12.705 -12.392 -15.914 1.00 22.69 2020 ASP A O 1
ATOM 5961 N N . THR A 1 756 ? -10.784 -13.418 -15.336 1.00 18.99 2021 THR A N 1
ATOM 5962 C CA . THR A 1 756 ? -11.394 -14.434 -14.468 1.00 16.70 2021 THR A CA 1
ATOM 5963 C C . THR A 1 756 ? -12.307 -15.287 -15.360 1.00 21.69 2021 THR A C 1
ATOM 5964 O O . THR A 1 756 ? -11.993 -15.515 -16.535 1.00 36.00 2021 THR A O 1
ATOM 5968 N N . THR A 1 757 ? -13.440 -15.768 -14.853 1.00 19.23 2022 THR A N 1
ATOM 5969 C CA . THR A 1 757 ? -14.192 -16.773 -15.599 1.00 25.63 2022 THR A CA 1
ATOM 5970 C C . THR A 1 757 ? -15.265 -16.165 -16.499 1.00 18.42 2022 THR A C 1
ATOM 5971 O O . THR A 1 757 ? -15.396 -16.559 -17.662 1.00 16.18 2022 THR A O 1
ATOM 5975 N N . TYR A 1 758 ? -16.043 -15.220 -15.980 1.00 14.49 2023 TYR A N 1
ATOM 5976 C CA . TYR A 1 758 ? -17.094 -14.562 -16.742 1.00 13.70 2023 TYR A CA 1
ATOM 5977 C C . TYR A 1 758 ? -16.854 -13.060 -16.757 1.00 19.18 2023 TYR A C 1
ATOM 5978 O O . TYR A 1 758 ? -16.433 -12.479 -15.752 1.00 17.76 2023 TYR A O 1
ATOM 5987 N N . SER A 1 759 ? -17.122 -12.438 -17.903 1.00 20.99 2024 SER A N 1
ATOM 5988 C CA . SER A 1 759 ? -17.005 -10.995 -18.072 1.00 19.57 2024 SER A CA 1
ATOM 5989 C C . SER A 1 759 ? -18.344 -10.311 -18.292 1.00 18.49 2024 SER A C 1
ATOM 5990 O O . SER A 1 759 ? -18.575 -9.227 -17.751 1.00 18.83 2024 SER A O 1
ATOM 5993 N N . THR A 1 760 ? -19.227 -10.916 -19.083 1.00 14.21 2025 THR A N 1
ATOM 5994 C CA . THR A 1 760 ? -20.549 -10.377 -19.361 1.00 20.78 2025 THR A CA 1
ATOM 5995 C C . THR A 1 760 ? -21.581 -11.485 -19.201 1.00 16.74 2025 THR A C 1
ATOM 5996 O O . THR A 1 760 ? -21.273 -12.671 -19.338 1.00 19.80 2025 THR A O 1
ATOM 6000 N N . PHE A 1 761 ? -22.820 -11.087 -18.918 1.00 21.43 2026 PHE A N 1
ATOM 6001 C CA . PHE A 1 761 ? -23.888 -12.041 -18.665 1.00 14.93 2026 PHE A CA 1
ATOM 6002 C C . PHE A 1 761 ? -25.199 -11.524 -19.238 1.00 20.26 2026 PHE A C 1
ATOM 6003 O O . PHE A 1 761 ? -25.455 -10.317 -19.264 1.00 20.08 2026 PHE A O 1
ATOM 6011 N N . SER A 1 762 ? -26.032 -12.460 -19.689 1.00 19.97 2027 SER A N 1
ATOM 6012 C CA . SER A 1 762 ? -27.345 -12.151 -20.241 1.00 16.53 2027 SER A CA 1
ATOM 6013 C C . SER A 1 762 ? -28.329 -13.221 -19.798 1.00 23.06 2027 SER A C 1
ATOM 6014 O O . SER A 1 762 ? -28.175 -14.393 -20.157 1.00 18.44 2027 SER A O 1
ATOM 6017 N N . LEU A 1 763 ? -29.332 -12.820 -19.022 1.00 15.38 2028 LEU A N 1
ATOM 6018 C CA . LEU A 1 763 ? -30.462 -13.690 -18.703 1.00 17.41 2028 LEU A CA 1
ATOM 6019 C C . LEU A 1 763 ? -31.381 -13.690 -19.919 1.00 19.59 2028 LEU A C 1
ATOM 6020 O O . LEU A 1 763 ? -32.315 -12.892 -20.019 1.00 29.57 2028 LEU A O 1
ATOM 6025 N N . VAL A 1 764 ? -31.098 -14.584 -20.864 1.00 15.85 2029 VAL A N 1
ATOM 6026 C CA . VAL A 1 764 ? -31.816 -14.642 -22.137 1.00 24.34 2029 VAL A CA 1
ATOM 6027 C C . VAL A 1 764 ? -33.305 -14.830 -21.870 1.00 26.46 2029 VAL A C 1
ATOM 6028 O O . VAL A 1 764 ? -33.699 -15.799 -21.204 1.00 26.10 2029 VAL A O 1
ATOM 6032 N N . PRO A 1 765 ? -34.157 -13.933 -22.357 1.00 24.95 2030 PRO A N 1
ATOM 6033 C CA . PRO A 1 765 ? -35.582 -14.008 -22.017 1.00 32.82 2030 PRO A CA 1
ATOM 6034 C C . PRO A 1 765 ? -36.259 -15.238 -22.599 1.00 34.68 2030 PRO A C 1
ATOM 6035 O O . PRO A 1 765 ? -35.855 -15.782 -23.630 1.00 31.42 2030 PRO A O 1
ATOM 6039 N N . LYS A 1 766 ? -37.301 -15.680 -21.903 1.00 29.63 2031 LYS A N 1
ATOM 6040 C CA . LYS A 1 766 ? -38.206 -16.683 -22.443 1.00 38.27 2031 LYS A CA 1
ATOM 6041 C C . LYS A 1 766 ? -39.019 -16.078 -23.583 1.00 38.60 2031 LYS A C 1
ATOM 6042 O O . LYS A 1 766 ? -39.562 -14.977 -23.456 1.00 37.26 2031 LYS A O 1
ATOM 6048 N N . GLY A 1 767 ? -39.094 -16.793 -24.704 1.00 39.17 2032 GLY A N 1
ATOM 6049 C CA . GLY A 1 767 ? -39.744 -16.245 -25.878 1.00 36.60 2032 GLY A CA 1
ATOM 6050 C C . GLY A 1 767 ? -38.974 -15.145 -26.569 1.00 42.82 2032 GLY A C 1
ATOM 6051 O O . GLY A 1 767 ? -39.502 -14.524 -27.497 1.00 38.92 2032 GLY A O 1
ATOM 6052 N N . HIS A 1 768 ? -37.741 -14.888 -26.138 1.00 48.68 2033 HIS A N 1
ATOM 6053 C CA . HIS A 1 768 ? -36.909 -13.856 -26.743 1.00 49.38 2033 HIS A CA 1
ATOM 6054 C C . HIS A 1 768 ? -36.739 -14.105 -28.237 1.00 50.44 2033 HIS A C 1
ATOM 6055 O O . HIS A 1 768 ? -36.581 -15.245 -28.682 1.00 47.24 2033 HIS A O 1
ATOM 6062 N N . HIS A 1 769 ? -36.784 -13.025 -29.013 1.00 44.70 2034 HIS A N 1
ATOM 6063 C CA . HIS A 1 769 ? -36.704 -13.096 -30.465 1.00 43.70 2034 HIS A CA 1
ATOM 6064 C C . HIS A 1 769 ? -35.298 -12.736 -30.926 1.00 44.63 2034 HIS A C 1
ATOM 6065 O O . HIS A 1 769 ? -34.732 -11.732 -30.482 1.00 47.95 2034 HIS A O 1
ATOM 6072 N N . GLY A 1 770 ? -34.745 -13.554 -31.818 1.00 45.09 2035 GLY A N 1
ATOM 6073 C CA . GLY A 1 770 ? -33.465 -13.262 -32.427 1.00 39.04 2035 GLY A CA 1
ATOM 6074 C C . GLY A 1 770 ? -32.290 -13.834 -31.664 1.00 40.90 2035 GLY A C 1
ATOM 6075 O O . GLY A 1 770 ? -32.424 -14.549 -30.667 1.00 41.64 2035 GLY A O 1
ATOM 6076 N N . GLN A 1 771 ? -31.100 -13.509 -32.174 1.00 43.32 2036 GLN A N 1
ATOM 6077 C CA . GLN A 1 771 ? -29.815 -13.868 -31.586 1.00 43.96 2036 GLN A CA 1
ATOM 6078 C C . GLN A 1 771 ? -29.803 -13.568 -30.093 1.00 37.54 2036 GLN A C 1
ATOM 6079 O O . GLN A 1 771 ? -30.142 -12.450 -29.685 1.00 36.01 2036 GLN A O 1
ATOM 6085 N N . PRO A 1 772 ? -29.447 -14.529 -29.245 1.00 30.01 2037 PRO A N 1
ATOM 6086 C CA . PRO A 1 772 ? -29.104 -14.178 -27.865 1.00 30.89 2037 PRO A CA 1
ATOM 6087 C C . PRO A 1 772 ? -27.794 -13.410 -27.836 1.00 25.05 2037 PRO A C 1
ATOM 6088 O O . PRO A 1 772 ? -26.865 -13.701 -28.592 1.00 27.00 2037 PRO A O 1
ATOM 6092 N N . SER A 1 773 ? -27.736 -12.404 -26.976 1.00 27.02 2038 SER A N 1
ATOM 6093 C CA . SER A 1 773 ? -26.518 -11.633 -26.803 1.00 25.43 2038 SER A CA 1
ATOM 6094 C C . SER A 1 773 ? -25.696 -12.209 -25.655 1.00 22.56 2038 SER A C 1
ATOM 6095 O O . SER A 1 773 ? -26.144 -13.087 -24.914 1.00 24.06 2038 SER A O 1
ATOM 6098 N N . ILE A 1 774 ? -24.465 -11.708 -25.512 1.00 25.69 2039 ILE A N 1
ATOM 6099 C CA . ILE A 1 774 ? -23.670 -12.030 -24.333 1.00 23.38 2039 ILE A CA 1
ATOM 6100 C C . ILE A 1 774 ? -23.922 -11.051 -23.199 1.00 19.48 2039 ILE A C 1
ATOM 6101 O O . ILE A 1 774 ? -23.266 -11.141 -22.152 1.00 17.40 2039 ILE A O 1
ATOM 6106 N N . GLY A 1 775 ? -24.860 -10.121 -23.371 1.00 20.96 2040 GLY A N 1
ATOM 6107 C CA . GLY A 1 775 ? -25.305 -9.260 -22.294 1.00 20.17 2040 GLY A CA 1
ATOM 6108 C C . GLY A 1 775 ? -24.460 -8.025 -22.082 1.00 19.58 2040 GLY A C 1
ATOM 6109 O O . GLY A 1 775 ? -24.012 -7.388 -23.040 1.00 18.08 2040 GLY A O 1
ATOM 6110 N N . ARG A 1 776 ? -24.246 -7.672 -20.824 1.00 16.88 2041 ARG A N 1
ATOM 6111 C CA . ARG A 1 776 ? -23.429 -6.513 -20.504 1.00 28.90 2041 ARG A CA 1
ATOM 6112 C C . ARG A 1 776 ? -22.592 -6.840 -19.268 1.00 17.03 2041 ARG A C 1
ATOM 6113 O O . ARG A 1 776 ? -22.843 -7.864 -18.618 1.00 19.18 2041 ARG A O 1
ATOM 6121 N N . PRO A 1 777 ? -21.573 -6.040 -18.938 1.00 14.98 2042 PRO A N 1
ATOM 6122 C CA . PRO A 1 777 ? -20.559 -6.488 -17.972 1.00 13.11 2042 PRO A CA 1
ATOM 6123 C C . PRO A 1 777 ? -21.118 -6.828 -16.598 1.00 10.82 2042 PRO A C 1
ATOM 6124 O O . PRO A 1 777 ? -22.170 -6.345 -16.176 1.00 11.53 2042 PRO A O 1
ATOM 6128 N N . ILE A 1 778 ? -20.370 -7.676 -15.893 1.00 9.37 2043 ILE A N 1
ATOM 6129 C CA . ILE A 1 778 ? -20.657 -8.032 -14.509 1.00 8.79 2043 ILE A CA 1
ATOM 6130 C C . ILE A 1 778 ? -19.998 -7.008 -13.592 1.00 12.11 2043 ILE A C 1
ATOM 6131 O O . ILE A 1 778 ? -19.370 -6.054 -14.063 1.00 18.10 2043 ILE A O 1
ATOM 6136 N N . ALA A 1 779 ? -20.131 -7.206 -12.282 1.00 9.68 2044 ALA A N 1
ATOM 6137 C CA . ALA A 1 779 ? -19.715 -6.198 -11.316 1.00 14.42 2044 ALA A CA 1
ATOM 6138 C C . ALA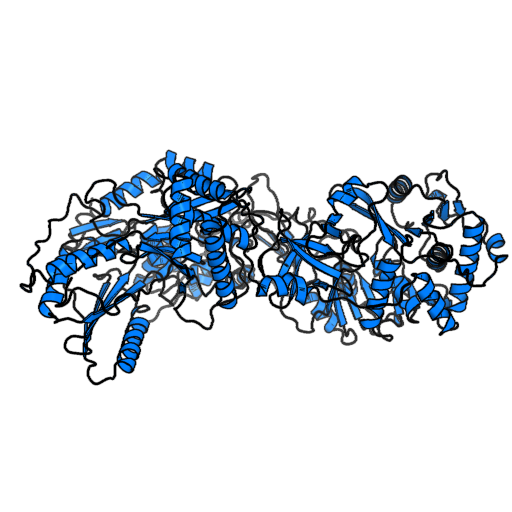 A 1 779 ? -18.230 -5.873 -11.441 1.00 16.42 2044 ALA A C 1
ATOM 6139 O O . ALA A 1 779 ? -17.386 -6.764 -11.568 1.00 18.10 2044 ALA A O 1
ATOM 6141 N N . ASN A 1 780 ? -17.923 -4.574 -11.407 1.00 15.34 2045 ASN A N 1
ATOM 6142 C CA . ASN A 1 780 ? -16.550 -4.062 -11.433 1.00 15.04 2045 ASN A CA 1
ATOM 6143 C C . ASN A 1 780 ? -15.824 -4.429 -12.724 1.00 18.90 2045 ASN A C 1
ATOM 6144 O O . ASN A 1 780 ? -14.596 -4.541 -12.748 1.00 14.06 2045 ASN A O 1
ATOM 6149 N N . THR A 1 781 ? -16.575 -4.604 -13.807 1.00 15.89 2046 THR A N 1
ATOM 6150 C CA . THR A 1 781 ? -16.018 -4.910 -15.116 1.00 11.01 2046 THR A CA 1
ATOM 6151 C C . THR A 1 781 ? -16.494 -3.868 -16.116 1.00 8.25 2046 THR A C 1
ATOM 6152 O O . THR A 1 781 ? -17.638 -3.409 -16.050 1.00 9.04 2046 THR A O 1
ATOM 6156 N N . GLN A 1 782 ? -15.606 -3.483 -17.027 1.00 9.44 2047 GLN A N 1
ATOM 6157 C CA . GLN A 1 782 ? -15.918 -2.514 -18.063 1.00 8.71 2047 GLN A CA 1
ATOM 6158 C C . GLN A 1 782 ? -15.618 -3.115 -19.429 1.00 9.84 2047 GLN A C 1
ATOM 6159 O O . GLN A 1 782 ? -14.721 -3.949 -19.574 1.00 11.33 2047 GLN A O 1
ATOM 6165 N N . VAL A 1 783 ? -16.382 -2.682 -20.428 1.00 9.85 2048 VAL A N 1
ATOM 6166 C CA . VAL A 1 783 ? -16.281 -3.191 -21.790 1.00 11.87 2048 VAL A CA 1
ATOM 6167 C C . VAL A 1 783 ? -16.122 -2.009 -22.737 1.00 11.81 2048 VAL A C 1
ATOM 6168 O O . VAL A 1 783 ? -16.732 -0.953 -22.531 1.00 9.03 2048 VAL A O 1
ATOM 6172 N N . TYR A 1 784 ? -15.285 -2.178 -23.764 1.00 7.89 2049 TYR A N 1
ATOM 6173 C CA . TYR A 1 784 ? -15.088 -1.156 -24.781 1.00 8.45 2049 TYR A CA 1
ATOM 6174 C C . TYR A 1 784 ? -14.978 -1.808 -26.152 1.00 15.21 2049 TYR A C 1
ATOM 6175 O O . TYR A 1 784 ? -14.442 -2.911 -26.295 1.00 12.55 2049 TYR A O 1
ATOM 6184 N N . ILE A 1 785 ? -15.500 -1.116 -27.161 1.00 10.47 2050 ILE A N 1
ATOM 6185 C CA . ILE A 1 785 ? -15.380 -1.526 -28.554 1.00 9.29 2050 ILE A CA 1
ATOM 6186 C C . ILE A 1 785 ? -14.518 -0.478 -29.245 1.00 13.61 2050 ILE A C 1
ATOM 6187 O O . ILE A 1 785 ? -14.976 0.642 -29.504 1.00 13.35 2050 ILE A O 1
ATOM 6192 N N . LEU A 1 786 ? -13.272 -0.835 -29.541 1.00 11.76 2051 LEU A N 1
ATOM 6193 C CA . LEU A 1 786 ? -12.281 0.103 -30.043 1.00 14.82 2051 LEU A CA 1
ATOM 6194 C C . LEU A 1 786 ? -11.816 -0.302 -31.434 1.00 18.95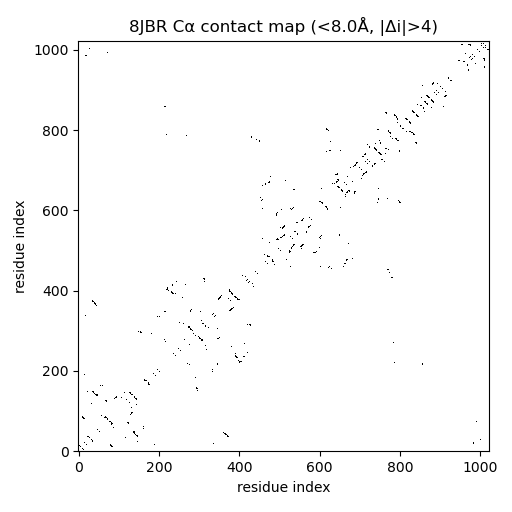 2051 LEU A C 1
ATOM 6195 O O . LEU A 1 786 ? -12.039 -1.425 -31.895 1.00 22.32 2051 LEU A O 1
ATOM 6200 N N . ASP A 1 787 ? -11.144 0.633 -32.093 1.00 14.96 2052 ASP A N 1
ATOM 6201 C CA . ASP A 1 787 ? -10.504 0.379 -33.369 1.00 19.85 2052 ASP A CA 1
ATOM 6202 C C . ASP A 1 787 ? -9.020 0.077 -33.138 1.00 27.32 2052 ASP A C 1
ATOM 6203 O O . ASP A 1 787 ? -8.576 -0.145 -32.006 1.00 24.28 2052 ASP A O 1
ATOM 6208 N N . SER A 1 788 ? -8.239 0.065 -34.220 1.00 25.21 2053 SER A N 1
ATOM 6209 C CA . SER A 1 788 ? -6.814 -0.230 -34.108 1.00 30.58 2053 SER A CA 1
ATOM 6210 C C . SER A 1 788 ? -6.067 0.864 -33.358 1.00 28.01 2053 SER A C 1
ATOM 6211 O O . SER A 1 788 ? -5.091 0.575 -32.656 1.00 34.08 2053 SER A O 1
ATOM 6214 N N . PHE A 1 789 ? -6.502 2.115 -33.491 1.00 27.45 2054 PHE A N 1
ATOM 6215 C CA . PHE A 1 789 ? -5.908 3.229 -32.767 1.00 26.29 2054 PHE A CA 1
ATOM 6216 C C . PHE A 1 789 ? -6.551 3.442 -31.403 1.00 24.39 2054 PHE A C 1
ATOM 6217 O O . PHE A 1 789 ? -6.430 4.533 -30.833 1.00 24.94 2054 PHE A O 1
ATOM 6225 N N . LYS A 1 790 ? -7.232 2.422 -30.877 1.00 26.54 2055 LYS A N 1
ATOM 6226 C CA . LYS A 1 790 ? -7.865 2.467 -29.558 1.00 24.22 2055 LYS A CA 1
ATOM 6227 C C . LYS A 1 790 ? -8.900 3.581 -29.466 1.00 16.06 2055 LYS A C 1
ATOM 6228 O O . LYS A 1 790 ? -9.104 4.168 -28.402 1.00 20.40 2055 LYS A O 1
ATOM 6234 N N . GLN A 1 791 ? -9.554 3.883 -30.582 1.00 17.50 2056 GLN A N 1
ATOM 6235 C CA . GLN A 1 791 ? -10.662 4.824 -30.560 1.00 17.60 2056 GLN A CA 1
ATOM 6236 C C . GLN A 1 791 ? -11.981 4.072 -30.477 1.00 14.54 2056 GLN A C 1
ATOM 6237 O O . GLN A 1 791 ? -12.161 3.061 -31.162 1.00 15.79 2056 GLN A O 1
ATOM 6243 N N . PRO A 1 792 ? -12.910 4.519 -29.635 1.00 13.40 2057 PRO A N 1
ATOM 6244 C CA . PRO A 1 792 ? -14.235 3.892 -29.611 1.00 9.35 2057 PRO A CA 1
ATOM 6245 C C . PRO A 1 792 ? -14.920 4.022 -30.962 1.00 10.70 2057 PRO A C 1
ATOM 6246 O O . PRO A 1 792 ? -14.865 5.069 -31.610 1.00 9.64 2057 PRO A O 1
ATOM 6250 N N . VAL A 1 793 ? -15.556 2.938 -31.392 1.00 12.39 2058 VAL A N 1
ATOM 6251 C CA . VAL A 1 793 ? -16.282 2.934 -32.659 1.00 13.48 2058 VAL A CA 1
ATOM 6252 C C . VAL A 1 793 ? -17.679 3.493 -32.417 1.00 11.99 2058 VAL A C 1
ATOM 6253 O O . VAL A 1 793 ? -18.183 3.427 -31.287 1.00 12.10 2058 VAL A O 1
ATOM 6257 N N . PRO A 1 794 ? -18.329 4.067 -33.433 1.00 11.41 2059 PRO A N 1
ATOM 6258 C CA . PRO A 1 794 ? -19.714 4.528 -33.261 1.00 12.96 2059 PRO A CA 1
ATOM 6259 C C . PRO A 1 794 ? -20.633 3.428 -32.762 1.00 15.72 2059 PRO A C 1
ATOM 6260 O O . PRO A 1 794 ? -20.332 2.239 -32.918 1.00 14.36 2059 PRO A O 1
ATOM 6264 N N . LEU A 1 795 ? -21.752 3.813 -32.156 1.00 12.31 2060 LEU A N 1
ATOM 6265 C CA . LEU A 1 795 ? -22.735 2.836 -31.710 1.00 13.45 2060 LEU A CA 1
ATOM 6266 C C . LEU A 1 795 ? -23.220 2.009 -32.893 1.00 13.26 2060 LEU A C 1
ATOM 6267 O O . LEU A 1 795 ? -23.699 2.556 -33.892 1.00 15.69 2060 LEU A O 1
ATOM 6272 N N . GLY A 1 796 ? -23.080 0.690 -32.785 1.00 15.84 2061 GLY A N 1
ATOM 6273 C CA . GLY A 1 796 ? -23.500 -0.226 -33.823 1.00 14.01 2061 GLY A CA 1
ATOM 6274 C C . GLY A 1 796 ? -22.394 -0.700 -34.739 1.00 14.93 2061 GLY A C 1
ATOM 6275 O O . GLY A 1 796 ? -22.611 -1.645 -35.506 1.00 19.64 2061 GLY A O 1
ATOM 6276 N N . THR A 1 797 ? -21.221 -0.079 -34.679 1.00 15.92 2062 THR A N 1
ATOM 6277 C CA . THR A 1 797 ? -20.103 -0.429 -35.542 1.00 13.16 2062 THR A CA 1
ATOM 6278 C C . THR A 1 797 ? -19.291 -1.563 -34.922 1.00 13.22 2062 THR A C 1
ATOM 6279 O O . THR A 1 797 ? -19.156 -1.660 -33.700 1.00 18.66 2062 THR A O 1
ATOM 6283 N N . ILE A 1 798 ? -18.767 -2.436 -35.782 1.00 13.21 2063 ILE A N 1
ATOM 6284 C CA . ILE A 1 798 ? -17.972 -3.580 -35.344 1.00 14.23 2063 ILE A CA 1
ATOM 6285 C C . ILE A 1 798 ? -16.581 -3.113 -34.934 1.00 17.33 2063 ILE A C 1
ATOM 6286 O O . ILE A 1 798 ? -15.973 -2.260 -35.592 1.00 17.75 2063 ILE A O 1
ATOM 6291 N N . GLY A 1 799 ? -16.066 -3.677 -33.845 1.00 12.36 2064 GLY A N 1
ATOM 6292 C CA . GLY A 1 799 ? -14.732 -3.328 -33.398 1.00 13.61 2064 GLY A CA 1
ATOM 6293 C C . GLY A 1 799 ? -14.178 -4.378 -32.460 1.00 11.21 2064 GLY A C 1
ATOM 6294 O O . GLY A 1 799 ? -14.815 -5.397 -32.182 1.00 16.38 2064 GLY A O 1
ATOM 6295 N N . ASP A 1 800 ? -12.971 -4.109 -31.970 1.00 12.68 2065 ASP A N 1
ATOM 6296 C CA . ASP A 1 800 ? -12.285 -5.035 -31.078 1.00 14.51 2065 ASP A CA 1
ATOM 6297 C C . ASP A 1 800 ? -12.843 -4.923 -29.666 1.00 15.04 2065 ASP A C 1
ATOM 6298 O O . ASP A 1 800 ? -13.030 -3.819 -29.145 1.00 11.57 2065 ASP A O 1
ATOM 6303 N N . LEU A 1 801 ? -13.098 -6.070 -29.047 1.00 11.55 2066 LEU A N 1
ATOM 6304 C CA . LEU A 1 801 ? -13.614 -6.109 -27.687 1.00 17.50 2066 LEU A CA 1
ATOM 6305 C C . LEU A 1 801 ? -12.459 -6.014 -26.696 1.00 16.32 2066 LEU A C 1
ATOM 6306 O O . LEU A 1 801 ? -11.556 -6.857 -26.705 1.00 13.52 2066 LEU A O 1
ATOM 6311 N N . TYR A 1 802 ? -12.479 -4.982 -25.856 1.00 12.67 2067 TYR A N 1
ATOM 6312 C CA . TYR A 1 802 ? -11.543 -4.845 -24.750 1.00 10.91 2067 TYR A CA 1
ATOM 6313 C C . TYR A 1 802 ? -12.296 -4.969 -23.433 1.00 13.86 2067 TYR A C 1
ATOM 6314 O O . TYR A 1 802 ? -13.487 -4.656 -23.349 1.00 16.87 2067 TYR A O 1
ATOM 6323 N N . ILE A 1 803 ? -11.593 -5.431 -22.403 1.00 9.57 2068 ILE A N 1
ATOM 6324 C CA . ILE A 1 803 ? -12.175 -5.627 -21.084 1.00 11.35 2068 ILE A CA 1
ATOM 6325 C C . ILE A 1 803 ? -11.246 -5.027 -20.042 1.00 14.04 2068 ILE A C 1
ATOM 6326 O O . ILE A 1 803 ? -10.024 -5.209 -20.105 1.00 15.88 2068 ILE A O 1
ATOM 6331 N N . GLY A 1 804 ? -11.828 -4.305 -19.085 1.00 9.19 2069 GLY A N 1
ATOM 6332 C CA . GLY A 1 804 ? -11.104 -3.838 -17.923 1.00 9.24 2069 GLY A CA 1
ATOM 6333 C C . GLY A 1 804 ? -11.835 -4.211 -16.646 1.00 11.19 2069 GLY A C 1
ATOM 6334 O O . GLY A 1 804 ? -12.908 -4.814 -16.675 1.00 12.67 2069 GLY A O 1
ATOM 6335 N N . GLY A 1 805 ? -11.224 -3.853 -15.532 1.00 7.56 2070 GLY A N 1
ATOM 6336 C CA . GLY A 1 805 ? -11.863 -3.966 -14.238 1.00 11.69 2070 GLY A CA 1
ATOM 6337 C C . GLY A 1 805 ? -11.165 -4.955 -13.323 1.00 12.80 2070 GLY A C 1
ATOM 6338 O O . GLY A 1 805 ? -10.028 -5.378 -13.549 1.00 17.27 2070 GLY A O 1
ATOM 6339 N N . GLU A 1 806 ? -11.890 -5.329 -12.267 1.00 12.18 2071 GLU A N 1
ATOM 6340 C CA . GLU A 1 806 ? -11.353 -6.145 -11.184 1.00 9.56 2071 GLU A CA 1
ATOM 6341 C C . GLU A 1 806 ? -11.055 -7.581 -11.594 1.00 16.36 2071 GLU A C 1
ATOM 6342 O O . GLU A 1 806 ? -10.391 -8.294 -10.833 1.00 22.98 2071 GLU A O 1
ATOM 6348 N N . GLY A 1 807 ? -11.525 -8.027 -12.755 1.00 13.35 2072 GLY A N 1
ATOM 6349 C CA . GLY A 1 807 ? -11.301 -9.403 -13.145 1.00 14.54 2072 GLY A CA 1
ATOM 6350 C C . GLY A 1 807 ? -10.023 -9.674 -13.902 1.00 17.94 2072 GLY A C 1
ATOM 6351 O O . GLY A 1 807 ? -9.701 -10.840 -14.148 1.00 20.68 2072 GLY A O 1
ATOM 6352 N N . LEU A 1 808 ? -9.280 -8.633 -14.272 1.00 12.58 2073 LEU A N 1
ATOM 6353 C CA . LEU A 1 808 ? -8.109 -8.813 -15.119 1.00 11.25 2073 LEU A CA 1
ATOM 6354 C C . LEU A 1 808 ? -6.988 -9.530 -14.377 1.00 13.65 2073 LEU A C 1
ATOM 6355 O O . LEU A 1 808 ? -6.763 -9.308 -13.184 1.00 12.72 2073 LEU A O 1
ATOM 6360 N N . ALA A 1 809 ? -6.275 -10.385 -15.102 1.00 13.27 2074 ALA A N 1
ATOM 6361 C CA . ALA A 1 809 ? -5.145 -11.099 -14.535 1.00 18.52 2074 ALA A CA 1
ATOM 6362 C C . ALA A 1 809 ? -3.975 -10.155 -14.277 1.00 14.63 2074 ALA A C 1
ATOM 6363 O O . ALA A 1 809 ? -3.854 -9.096 -14.898 1.00 16.26 2074 ALA A O 1
ATOM 6365 N N . ARG A 1 810 ? -3.115 -10.545 -13.335 1.00 14.77 2075 ARG A N 1
ATOM 6366 C CA . ARG A 1 810 ? -1.800 -9.924 -13.219 1.00 21.10 2075 ARG A CA 1
ATOM 6367 C C . ARG A 1 810 ? -1.074 -9.950 -14.555 1.00 16.51 2075 ARG A C 1
ATOM 6368 O O . ARG A 1 810 ? -0.783 -8.897 -15.131 1.00 23.66 2075 ARG A O 1
ATOM 6376 N N . CYS A 1 811 ? -0.800 -11.143 -15.068 1.00 14.91 2076 CYS A N 1
ATOM 6377 C CA . CYS A 1 811 ? 0.116 -11.264 -16.190 1.00 27.35 2076 CYS A CA 1
ATOM 6378 C C . CYS A 1 811 ? 0.039 -12.667 -16.765 1.00 25.04 2076 CYS A C 1
ATOM 6379 O O . CYS A 1 811 ? -0.640 -13.549 -16.234 1.00 21.41 2076 CYS A O 1
ATOM 6382 N N . TYR A 1 812 ? 0.749 -12.846 -17.875 1.00 23.06 2077 TYR A N 1
ATOM 6383 C CA . TYR A 1 812 ? 1.086 -14.158 -18.397 1.00 18.99 2077 TYR A CA 1
ATOM 6384 C C . TYR A 1 812 ? 2.362 -14.628 -17.712 1.00 23.61 2077 TYR A C 1
ATOM 6385 O O . TYR A 1 812 ? 3.349 -13.886 -17.657 1.00 21.95 2077 TYR A O 1
ATOM 6394 N N . LEU A 1 813 ? 2.336 -15.851 -17.185 1.00 23.47 2078 LEU A N 1
ATOM 6395 C CA . LEU A 1 813 ? 3.462 -16.357 -16.409 1.00 24.75 2078 LEU A CA 1
ATOM 6396 C C . LEU A 1 813 ? 4.716 -16.456 -17.270 1.00 23.66 2078 LEU A C 1
ATOM 6397 O O . LEU A 1 813 ? 4.696 -17.049 -18.353 1.00 25.60 2078 LEU A O 1
ATOM 6402 N N . ASN A 1 814 ? 5.805 -15.857 -16.782 1.00 25.13 2079 ASN A N 1
ATOM 6403 C CA . ASN A 1 814 ? 7.113 -15.903 -17.437 1.00 21.49 2079 ASN A CA 1
ATOM 6404 C C . ASN A 1 814 ? 7.074 -15.326 -18.851 1.00 22.96 2079 ASN A C 1
ATOM 6405 O O . ASN A 1 814 ? 7.854 -15.732 -19.715 1.00 23.61 2079 ASN A O 1
ATOM 6410 N N . GLN A 1 815 ? 6.169 -14.377 -19.105 1.00 23.30 2080 GLN A N 1
ATOM 6411 C CA . GLN A 1 815 ? 6.010 -13.779 -20.435 1.00 22.02 2080 GLN A CA 1
ATOM 6412 C C . GLN A 1 815 ? 5.606 -12.321 -20.278 1.00 25.20 2080 GLN A C 1
ATOM 6413 O O . GLN A 1 815 ? 4.455 -11.944 -20.527 1.00 23.12 2080 GLN A O 1
ATOM 6419 N N . PRO A 1 816 ? 6.542 -11.458 -19.874 1.00 23.55 2081 PRO A N 1
ATOM 6420 C CA . PRO A 1 816 ? 6.173 -10.054 -19.638 1.00 18.70 2081 PRO A CA 1
ATOM 6421 C C . PRO A 1 816 ? 5.920 -9.270 -20.914 1.00 17.02 2081 PRO A C 1
ATOM 6422 O O . PRO A 1 816 ? 5.153 -8.300 -20.885 1.00 13.41 2081 PRO A O 1
ATOM 6426 N N . GLU A 1 817 ? 6.540 -9.659 -22.031 1.00 14.91 2082 GLU A N 1
ATOM 6427 C CA . GLU A 1 817 ? 6.342 -8.927 -23.279 1.00 15.53 2082 GLU A CA 1
ATOM 6428 C C . GLU A 1 817 ? 4.951 -9.170 -23.847 1.00 15.78 2082 GLU A C 1
ATOM 6429 O O . GLU A 1 817 ? 4.284 -8.231 -24.300 1.00 16.77 2082 GLU A O 1
ATOM 6435 N N . LEU A 1 818 ? 4.498 -10.426 -23.835 1.00 17.77 2083 LEU A N 1
ATOM 6436 C CA . LEU A 1 818 ? 3.130 -10.726 -24.246 1.00 24.34 2083 LEU A CA 1
ATOM 6437 C C . LEU A 1 818 ? 2.115 -10.090 -23.304 1.00 17.73 2083 LEU A C 1
ATOM 6438 O O . LEU A 1 818 ? 1.011 -9.730 -23.729 1.00 16.53 2083 LEU A O 1
ATOM 6443 N N . THR A 1 819 ? 2.473 -9.939 -22.027 1.00 13.95 2084 THR A N 1
ATOM 6444 C CA . THR A 1 819 ? 1.588 -9.273 -21.078 1.00 17.91 2084 THR A CA 1
ATOM 6445 C C . THR A 1 819 ? 1.379 -7.811 -21.452 1.00 12.44 2084 THR A C 1
ATOM 6446 O O . THR A 1 819 ? 0.248 -7.314 -21.428 1.00 16.53 2084 THR A O 1
ATOM 6450 N N . ALA A 1 820 ? 2.459 -7.108 -21.804 1.00 13.42 2085 ALA A N 1
ATOM 6451 C CA . ALA A 1 820 ? 2.332 -5.721 -22.239 1.00 13.98 2085 ALA A CA 1
ATOM 6452 C C . ALA A 1 820 ? 1.516 -5.615 -23.521 1.00 13.94 2085 ALA A C 1
ATOM 6453 O O . ALA A 1 820 ? 0.725 -4.680 -23.689 1.00 19.71 2085 ALA A O 1
ATOM 6455 N N . GLU A 1 821 ? 1.696 -6.568 -24.437 1.00 12.79 2086 GLU A N 1
ATOM 6456 C CA . GLU A 1 821 ? 0.978 -6.529 -25.706 1.00 12.79 2086 GLU A CA 1
ATOM 6457 C C . GLU A 1 821 ? -0.524 -6.675 -25.502 1.00 14.09 2086 GLU A C 1
ATOM 6458 O O . GLU A 1 821 ? -1.315 -5.951 -26.118 1.00 17.70 2086 GLU A O 1
ATOM 6464 N N . LYS A 1 822 ? -0.936 -7.600 -24.636 1.00 15.54 2087 LYS A N 1
ATOM 6465 C CA . LYS A 1 822 ? -2.347 -7.917 -24.456 1.00 13.02 2087 LYS A CA 1
ATOM 6466 C C . LYS A 1 822 ? -3.019 -7.079 -23.376 1.00 15.76 2087 LYS A C 1
ATOM 6467 O O . LYS A 1 822 ? -4.235 -6.866 -23.439 1.00 17.99 2087 LYS A O 1
ATOM 6473 N N . PHE A 1 823 ? -2.271 -6.611 -22.382 1.00 13.64 2088 PHE A N 1
ATOM 6474 C CA . PHE A 1 823 ? -2.814 -5.778 -21.311 1.00 12.76 2088 PHE A CA 1
ATOM 6475 C C . PHE A 1 823 ? -2.237 -4.379 -21.490 1.00 16.33 2088 PHE A C 1
ATOM 6476 O O . PHE A 1 823 ? -1.119 -4.093 -21.051 1.00 11.73 2088 PHE A O 1
ATOM 6484 N N . ILE A 1 824 ? -3.009 -3.516 -22.138 1.00 14.97 2089 ILE A N 1
ATOM 6485 C CA . ILE A 1 824 ? -2.545 -2.210 -22.558 1.00 13.49 2089 ILE A CA 1
ATOM 6486 C C . ILE A 1 824 ? -3.011 -1.165 -21.557 1.00 19.28 2089 ILE A C 1
ATOM 6487 O O . ILE A 1 824 ? -3.892 -1.405 -20.727 1.00 21.62 2089 ILE A O 1
ATOM 6492 N N . SER A 1 825 ? -2.407 0.019 -21.640 1.00 12.80 2090 SER A N 1
ATOM 6493 C CA . SER A 1 825 ? -2.825 1.130 -20.799 1.00 15.77 2090 SER A CA 1
ATOM 6494 C C . SER A 1 825 ? -4.288 1.465 -21.061 1.00 14.38 2090 SER A C 1
ATOM 6495 O O . SER A 1 825 ? -4.744 1.480 -22.207 1.00 15.37 2090 SER A O 1
ATOM 6498 N N . ASN A 1 826 ? -5.030 1.728 -19.986 1.00 16.84 2091 ASN A N 1
ATOM 6499 C CA . ASN A 1 826 ? -6.463 1.971 -20.083 1.00 11.20 2091 ASN A CA 1
ATOM 6500 C C . ASN A 1 826 ? -6.698 3.447 -20.375 1.00 12.94 2091 ASN A C 1
ATOM 6501 O O . ASN A 1 826 ? -6.504 4.282 -19.479 1.00 12.49 2091 ASN A O 1
ATOM 6506 N N . PRO A 1 827 ? -7.124 3.817 -21.587 1.00 12.17 2092 PRO A N 1
ATOM 6507 C CA . PRO A 1 827 ? -7.320 5.241 -21.895 1.00 12.29 2092 PRO A CA 1
ATOM 6508 C C . PRO A 1 827 ? -8.511 5.855 -21.188 1.00 11.39 2092 PRO A C 1
ATOM 6509 O O . PRO A 1 827 ? -8.639 7.086 -21.193 1.00 12.75 2092 PRO A O 1
ATOM 6513 N N . PHE A 1 828 ? -9.375 5.045 -20.575 1.00 11.18 2093 PHE A N 1
ATOM 6514 C CA . PHE A 1 828 ? -10.645 5.507 -20.032 1.00 11.78 2093 PHE A CA 1
ATOM 6515 C C . PHE A 1 828 ? -10.696 5.421 -18.510 1.00 15.53 2093 PHE A C 1
ATOM 6516 O O . PHE A 1 828 ? -11.784 5.320 -17.934 1.00 17.54 2093 PHE A O 1
ATOM 6524 N N . SER A 1 829 ? -9.543 5.461 -17.848 1.00 19.51 2094 SER A N 1
ATOM 6525 C CA . SER A 1 829 ? -9.493 5.470 -16.395 1.00 19.32 2094 SER A CA 1
ATOM 6526 C C . SER A 1 829 ? -8.272 6.256 -15.947 1.00 23.43 2094 SER A C 1
ATOM 6527 O O . SER A 1 829 ? -7.236 6.255 -16.618 1.00 25.92 2094 SER A O 1
ATOM 6530 N N . ASN A 1 830 ? -8.408 6.934 -14.810 1.00 27.35 2095 ASN A N 1
ATOM 6531 C CA . ASN A 1 830 ? -7.301 7.664 -14.208 1.00 28.24 2095 ASN A CA 1
ATOM 6532 C C . ASN A 1 830 ? -6.503 6.824 -13.223 1.00 24.05 2095 ASN A C 1
ATOM 6533 O O . ASN A 1 830 ? -5.412 7.242 -12.821 1.00 29.78 2095 ASN A O 1
ATOM 6538 N N . GLU A 1 831 ? -7.022 5.664 -12.822 1.00 28.94 2096 GLU A N 1
ATOM 6539 C CA . GLU A 1 831 ? -6.333 4.831 -11.852 1.00 32.09 2096 GLU A CA 1
ATOM 6540 C C . GLU A 1 831 ? -4.965 4.417 -12.395 1.00 39.09 2096 GLU A C 1
ATOM 6541 O O . GLU A 1 831 ? -4.798 4.228 -13.604 1.00 35.04 2096 GLU A O 1
ATOM 6547 N N . PRO A 1 832 ? -3.964 4.281 -11.520 1.00 41.19 2097 PRO A N 1
ATOM 6548 C CA . PRO A 1 832 ? -2.609 3.953 -11.987 1.00 41.20 2097 PRO A CA 1
ATOM 6549 C C . PRO A 1 832 ? -2.508 2.575 -12.626 1.00 40.35 2097 PRO A C 1
ATOM 6550 O O . PRO A 1 832 ? -1.963 2.433 -13.725 1.00 38.56 2097 PRO A O 1
ATOM 6554 N N . ASN A 1 833 ? -3.032 1.554 -11.947 1.00 30.87 2098 ASN A N 1
ATOM 6555 C CA . ASN A 1 833 ? -2.920 0.186 -12.440 1.00 43.68 2098 ASN A CA 1
ATOM 6556 C C . ASN A 1 833 ? -3.814 -0.093 -13.640 1.00 39.43 2098 ASN A C 1
ATOM 6557 O O . ASN A 1 833 ? -3.653 -1.144 -14.269 1.00 39.10 2098 ASN A O 1
ATOM 6562 N N . ALA A 1 834 ? -4.735 0.816 -13.967 1.00 30.92 2099 ALA A N 1
ATOM 6563 C CA . ALA A 1 834 ? -5.778 0.592 -14.964 1.00 26.37 2099 ALA A CA 1
ATOM 6564 C C . ALA A 1 834 ? -5.251 0.011 -16.271 1.00 16.77 2099 ALA A C 1
ATOM 6565 O O . ALA A 1 834 ? -4.522 0.679 -17.010 1.00 15.87 2099 ALA A O 1
ATOM 6567 N N . LYS A 1 835 ? -5.621 -1.234 -16.558 1.00 17.12 2100 LYS A N 1
ATOM 6568 C CA . LYS A 1 835 ? -5.286 -1.911 -17.801 1.00 18.00 2100 LYS A CA 1
ATOM 6569 C C . LYS A 1 835 ? -6.548 -2.195 -18.603 1.00 16.40 2100 LYS A C 1
ATOM 6570 O O . LYS A 1 835 ? -7.674 -2.062 -18.116 1.00 12.57 2100 LYS A O 1
ATOM 6576 N N . LEU A 1 836 ? -6.334 -2.609 -19.849 1.00 14.62 2101 LEU A N 1
ATOM 6577 C CA . LEU A 1 836 ? -7.375 -3.175 -20.696 1.00 9.88 2101 LEU A CA 1
ATOM 6578 C C . LEU A 1 836 ? -6.810 -4.422 -21.349 1.00 14.40 2101 LEU A C 1
ATOM 6579 O O . LEU A 1 836 ? -5.678 -4.404 -21.842 1.00 23.06 2101 LEU A O 1
ATOM 6584 N N . TYR A 1 837 ? -7.583 -5.501 -21.346 1.00 17.81 2102 TYR A N 1
ATOM 6585 C CA . TYR A 1 837 ? -7.160 -6.741 -21.980 1.00 16.48 2102 TYR A CA 1
ATOM 6586 C C . TYR A 1 837 ? -7.681 -6.776 -23.410 1.00 14.10 2102 TYR A C 1
ATOM 6587 O O . TYR A 1 837 ? -8.887 -6.636 -23.640 1.00 14.83 2102 TYR A O 1
ATOM 6596 N N . LYS A 1 838 ? -6.773 -6.964 -24.366 1.00 17.30 2103 LYS A N 1
ATOM 6597 C CA . LYS A 1 838 ? -7.148 -7.125 -25.766 1.00 16.73 2103 LYS A CA 1
ATOM 6598 C C . LYS A 1 838 ? -7.632 -8.556 -25.972 1.00 16.62 2103 LYS A C 1
ATOM 6599 O O . LYS A 1 838 ? -6.835 -9.500 -25.944 1.00 21.18 2103 LYS A O 1
ATOM 6605 N N . THR A 1 839 ? -8.941 -8.722 -26.175 1.00 16.97 2104 THR A N 1
ATOM 6606 C CA . THR A 1 839 ? -9.511 -10.064 -26.240 1.00 19.07 2104 THR A CA 1
ATOM 6607 C C . THR A 1 839 ? -9.170 -10.769 -27.545 1.00 15.09 2104 THR A C 1
ATOM 6608 O O . THR A 1 839 ? -9.102 -12.002 -27.580 1.00 16.40 2104 THR A O 1
ATOM 6612 N N . GLY A 1 840 ? -8.958 -10.016 -28.620 1.00 11.20 2105 GLY A N 1
ATOM 6613 C CA . GLY A 1 840 ? -8.871 -10.619 -29.931 1.00 13.08 2105 GLY A CA 1
ATOM 6614 C C . GLY A 1 840 ? -10.207 -11.002 -30.522 1.00 25.19 2105 GLY A C 1
ATOM 6615 O O . GLY A 1 840 ? -10.240 -11.635 -31.584 1.00 24.42 2105 GLY A O 1
ATOM 6616 N N . ASP A 1 841 ? -11.307 -10.648 -29.864 1.00 18.46 2106 ASP A N 1
ATOM 6617 C CA . ASP A 1 841 ? -12.649 -10.899 -30.361 1.00 20.54 2106 ASP A CA 1
ATOM 6618 C C . ASP A 1 841 ? -13.248 -9.618 -30.928 1.00 20.14 2106 ASP A C 1
ATOM 6619 O O . ASP A 1 841 ? -12.885 -8.509 -30.528 1.00 19.99 2106 ASP A O 1
ATOM 6624 N N . LEU A 1 842 ? -14.175 -9.785 -31.864 1.00 23.03 2107 LEU A N 1
ATOM 6625 C CA . LEU A 1 842 ? -14.932 -8.676 -32.421 1.00 20.34 2107 LEU A CA 1
ATOM 6626 C C . LEU A 1 842 ? -16.305 -8.614 -31.767 1.00 16.16 2107 LEU A C 1
ATOM 6627 O O . LEU A 1 842 ? -16.828 -9.623 -31.289 1.00 17.46 2107 LEU A O 1
ATOM 6632 N N . ALA A 1 843 ? -16.885 -7.417 -31.747 1.00 19.93 2108 ALA A N 1
ATOM 6633 C CA . ALA A 1 843 ? -18.180 -7.218 -31.108 1.00 13.18 2108 ALA A CA 1
ATOM 6634 C C . ALA A 1 843 ? -18.754 -5.885 -31.560 1.00 9.32 2108 ALA A C 1
ATOM 6635 O O . ALA A 1 843 ? -18.066 -5.056 -32.161 1.00 12.45 2108 ALA A O 1
ATOM 6637 N N . ARG A 1 844 ? -20.038 -5.700 -31.265 1.00 11.24 2109 ARG A N 1
ATOM 6638 C CA . ARG A 1 844 ? -20.708 -4.421 -31.425 1.00 12.32 2109 ARG A CA 1
ATOM 6639 C C . ARG A 1 844 ? -21.816 -4.339 -30.389 1.00 11.76 2109 ARG A C 1
ATOM 6640 O O . ARG A 1 844 ? -22.276 -5.355 -29.862 1.00 11.71 2109 ARG A O 1
ATOM 6648 N N . TYR A 1 845 ? -22.238 -3.113 -30.100 1.00 13.07 2110 TYR A N 1
ATOM 6649 C CA . TYR A 1 845 ? -23.328 -2.875 -29.168 1.00 10.29 2110 TYR A CA 1
ATOM 6650 C C . TYR A 1 845 ? -24.661 -2.889 -29.899 1.00 15.03 2110 TYR A C 1
ATOM 6651 O O . TYR A 1 845 ? -24.800 -2.298 -30.974 1.00 16.02 2110 TYR A O 1
ATOM 6660 N N . LEU A 1 846 ? -25.636 -3.573 -29.311 1.00 15.22 2111 LEU A N 1
ATOM 6661 C CA . LEU A 1 846 ? -27.019 -3.339 -29.671 1.00 13.30 2111 LEU A CA 1
ATOM 6662 C C . LEU A 1 846 ? -27.444 -1.981 -29.112 1.00 14.22 2111 LEU A C 1
ATOM 6663 O O . LEU A 1 846 ? -26.785 -1.440 -28.222 1.00 19.14 2111 LEU A O 1
ATOM 6668 N N . PRO A 1 847 ? -28.525 -1.394 -29.634 1.00 19.36 2112 PRO A N 1
ATOM 6669 C CA . PRO A 1 847 ? -28.929 -0.066 -29.138 1.00 18.14 2112 PRO A CA 1
ATOM 6670 C C . PRO A 1 847 ? -29.239 -0.030 -27.650 1.00 16.44 2112 PRO A C 1
ATOM 6671 O O . PRO A 1 847 ? -29.058 1.019 -27.020 1.00 17.91 2112 PRO A O 1
ATOM 6675 N N . ASP A 1 848 ? -29.691 -1.138 -27.064 1.00 11.13 2113 ASP A N 1
ATOM 6676 C CA . ASP A 1 848 ? -30.027 -1.168 -25.646 1.00 15.63 2113 ASP A CA 1
ATOM 6677 C C . ASP A 1 848 ? -28.816 -1.393 -24.749 1.00 16.62 2113 ASP A C 1
ATOM 6678 O O . ASP A 1 848 ? -28.987 -1.561 -23.538 1.00 18.08 2113 ASP A O 1
ATOM 6683 N N . GLY A 1 849 ? -27.605 -1.398 -25.303 1.00 15.95 2114 GLY A N 1
ATOM 6684 C CA . GLY A 1 849 ? -26.406 -1.609 -24.528 1.00 17.81 2114 GLY A CA 1
ATOM 6685 C C . GLY A 1 849 ? -25.931 -3.044 -24.464 1.00 21.55 2114 GLY A C 1
ATOM 6686 O O . GLY A 1 849 ? -24.769 -3.282 -24.114 1.00 17.90 2114 GLY A O 1
ATOM 6687 N N . ASN A 1 850 ? -26.796 -4.005 -24.783 1.00 18.18 2115 ASN A N 1
ATOM 6688 C CA . ASN A 1 850 ? -26.377 -5.397 -24.857 1.00 17.58 2115 ASN A CA 1
ATOM 6689 C C . ASN A 1 850 ? -25.320 -5.574 -25.938 1.00 13.84 2115 ASN A C 1
ATOM 6690 O O . ASN A 1 850 ? -25.359 -4.920 -26.985 1.00 12.07 2115 ASN A O 1
ATOM 6695 N N . ILE A 1 851 ? -24.372 -6.466 -25.681 1.00 10.53 2116 ILE A N 1
ATOM 6696 C CA . ILE A 1 851 ? -23.227 -6.678 -26.557 1.00 15.89 2116 ILE A CA 1
ATOM 6697 C C . ILE A 1 851 ? -23.507 -7.858 -27.477 1.00 17.65 2116 ILE A C 1
ATOM 6698 O O . ILE A 1 851 ? -23.994 -8.907 -27.036 1.00 18.10 2116 ILE A O 1
ATOM 6703 N N . ASP A 1 852 ? -23.190 -7.687 -28.758 1.00 18.02 2117 ASP A N 1
ATOM 6704 C CA . ASP A 1 852 ? -23.373 -8.715 -29.777 1.00 15.41 2117 ASP A CA 1
ATOM 6705 C C . ASP A 1 852 ? -22.006 -9.297 -30.124 1.00 16.71 2117 ASP A C 1
ATOM 6706 O O . ASP A 1 852 ? -21.191 -8.639 -30.778 1.00 19.39 2117 ASP A O 1
ATOM 6711 N N . PHE A 1 853 ? -21.758 -10.530 -29.688 1.00 17.08 2118 PHE A N 1
ATOM 6712 C CA . PHE A 1 853 ? -20.463 -11.167 -29.886 1.00 18.82 2118 PHE A CA 1
ATOM 6713 C C . PHE A 1 853 ? -20.332 -11.680 -31.316 1.00 23.48 2118 PHE A C 1
ATOM 6714 O O . PHE A 1 853 ? -21.196 -12.418 -31.800 1.00 25.36 2118 PHE A O 1
ATOM 6722 N N . LEU A 1 854 ? -19.236 -11.309 -31.983 1.00 29.47 2119 LEU A N 1
ATOM 6723 C CA . LEU A 1 854 ? -19.037 -11.634 -33.392 1.00 20.21 2119 LEU A CA 1
ATOM 6724 C C . LEU A 1 854 ? -17.822 -12.526 -33.657 1.00 27.02 2119 LEU A C 1
ATOM 6725 O O . LEU A 1 854 ? -17.445 -12.697 -34.822 1.00 29.67 2119 LEU A O 1
ATOM 6730 N N . GLY A 1 855 ? -17.197 -13.103 -32.620 1.00 21.96 2120 GLY A N 1
ATOM 6731 C CA . GLY A 1 855 ? -16.141 -14.089 -32.809 1.00 30.67 2120 GLY A CA 1
ATOM 6732 C C . GLY A 1 855 ? -14.737 -13.500 -32.816 1.00 30.97 2120 GLY A C 1
ATOM 6733 O O . GLY A 1 855 ? -14.531 -12.291 -32.707 1.00 25.76 2120 GLY A O 1
ATOM 6734 N N . ARG A 1 856 ? -13.739 -14.378 -32.954 1.00 36.80 2121 ARG A N 1
ATOM 6735 C CA . ARG A 1 856 ? -12.355 -13.916 -32.995 1.00 35.06 2121 ARG A CA 1
ATOM 6736 C C . ARG A 1 856 ? -12.109 -13.131 -34.279 1.00 32.66 2121 ARG A C 1
ATOM 6737 O O . ARG A 1 856 ? -12.715 -13.400 -35.319 1.00 36.69 2121 ARG A O 1
ATOM 6745 N N . GLY A 1 857 ? -11.196 -12.164 -34.207 1.00 32.56 2122 GLY A N 1
ATOM 6746 C CA . GLY A 1 857 ? -10.945 -11.313 -35.354 1.00 42.66 2122 GLY A CA 1
ATOM 6747 C C . GLY A 1 857 ? -10.253 -12.015 -36.505 1.00 47.41 2122 GLY A C 1
ATOM 6748 O O . GLY A 1 857 ? -10.325 -11.548 -37.644 1.00 50.30 2122 GLY A O 1
ATOM 6749 N N . ASP A 1 858 ? -9.573 -13.135 -36.239 1.00 45.44 2123 ASP A N 1
ATOM 6750 C CA . ASP A 1 858 ? -8.772 -13.753 -37.292 1.00 50.86 2123 ASP A CA 1
ATOM 6751 C C . ASP A 1 858 ? -9.644 -14.472 -38.317 1.00 55.16 2123 ASP A C 1
ATOM 6752 O O . ASP A 1 858 ? -9.548 -14.197 -39.517 1.00 62.53 2123 ASP A O 1
ATOM 6757 N N . ASN A 1 859 ? -10.503 -15.393 -37.873 1.00 49.33 2124 ASN A N 1
ATOM 6758 C CA . ASN A 1 859 ? -11.340 -16.156 -38.802 1.00 56.95 2124 ASN A CA 1
ATOM 6759 C C . ASN A 1 859 ? -12.685 -15.451 -38.973 1.00 58.92 2124 ASN A C 1
ATOM 6760 O O . ASN A 1 859 ? -13.722 -15.866 -38.451 1.00 59.35 2124 ASN A O 1
ATOM 6765 N N . GLN A 1 860 ? -12.661 -14.362 -39.745 1.00 55.98 2125 GLN A N 1
ATOM 6766 C CA . GLN A 1 860 ? -13.866 -13.611 -40.067 1.00 55.63 2125 GLN A CA 1
ATOM 6767 C C . GLN A 1 860 ? -14.163 -13.555 -41.559 1.00 63.74 2125 GLN A C 1
ATOM 6768 O O . GLN A 1 860 ? -15.084 -12.836 -41.960 1.00 70.02 2125 GLN A O 1
ATOM 6774 N N . VAL A 1 861 ? -13.388 -14.262 -42.384 1.00 70.40 2126 VAL A N 1
ATOM 6775 C CA . VAL A 1 861 ? -13.654 -14.597 -43.789 1.00 67.59 2126 VAL A CA 1
ATOM 6776 C C . VAL A 1 861 ? -13.953 -13.384 -44.671 1.00 60.45 2126 VAL A C 1
ATOM 6777 O O . VAL A 1 861 ? -13.917 -12.237 -44.216 1.00 64.09 2126 VAL A O 1
ATOM 6781 N N . LYS A 1 862 ? -14.249 -13.641 -45.945 1.00 66.42 2127 LYS A N 1
ATOM 6782 C CA . LYS A 1 862 ? -14.192 -12.615 -46.977 1.00 66.35 2127 LYS A CA 1
ATOM 6783 C C . LYS A 1 862 ? -15.014 -13.033 -48.191 1.00 63.46 2127 LYS A C 1
ATOM 6784 O O . LYS A 1 862 ? -15.129 -14.225 -48.495 1.00 70.01 2127 LYS A O 1
ATOM 6790 N N . LEU A 1 863 ? -15.570 -12.037 -48.888 1.00 67.43 2128 LEU A N 1
ATOM 6791 C CA . LEU A 1 863 ? -16.196 -12.241 -50.192 1.00 61.53 2128 LEU A CA 1
ATOM 6792 C C . LEU A 1 863 ? -16.559 -10.856 -50.718 1.00 62.73 2128 LEU A C 1
ATOM 6793 O O . LEU A 1 863 ? -16.520 -9.869 -49.981 1.00 64.72 2128 LEU A O 1
ATOM 6798 N N . ARG A 1 864 ? -16.917 -10.786 -51.995 1.00 58.22 2129 ARG A N 1
ATOM 6799 C CA . ARG A 1 864 ? -17.393 -9.522 -52.537 1.00 63.78 2129 ARG A CA 1
ATOM 6800 C C . ARG A 1 864 ? -18.830 -9.246 -52.090 1.00 69.32 2129 ARG A C 1
ATOM 6801 O O . ARG A 1 864 ? -19.543 -10.125 -51.602 1.00 74.00 2129 ARG A O 1
ATOM 6809 N N . GLY A 1 865 ? -19.248 -7.997 -52.270 1.00 71.51 2130 GLY A N 1
ATOM 6810 C CA . GLY A 1 865 ? -20.485 -7.516 -51.684 1.00 61.75 2130 GLY A CA 1
ATOM 6811 C C . GLY A 1 865 ? -20.204 -6.770 -50.398 1.00 54.29 2130 GLY A C 1
ATOM 6812 O O . GLY A 1 865 ? -20.513 -5.582 -50.277 1.00 51.85 2130 GLY A O 1
ATOM 6813 N N . PHE A 1 866 ? -19.609 -7.469 -49.429 1.00 58.39 2131 PHE A N 1
ATOM 6814 C CA . PHE A 1 866 ? -19.098 -6.864 -48.202 1.00 68.18 2131 PHE A CA 1
ATOM 6815 C C . PHE A 1 866 ? -18.276 -7.906 -47.451 1.00 70.07 2131 PHE A C 1
ATOM 6816 O O . PHE A 1 866 ? -18.807 -8.925 -46.998 1.00 69.74 2131 PHE A O 1
ATOM 6824 N N . ARG A 1 867 ? -16.970 -7.664 -47.337 1.00 71.01 2132 ARG A N 1
ATOM 6825 C CA . ARG A 1 867 ? -16.069 -8.578 -46.648 1.00 65.97 2132 ARG A CA 1
ATOM 6826 C C . ARG A 1 867 ? -16.231 -8.474 -45.139 1.00 65.18 2132 ARG A C 1
ATOM 6827 O O . ARG A 1 867 ? -15.564 -7.654 -44.500 1.00 74.89 2132 ARG A O 1
ATOM 6835 N N . ILE A 1 868 ? -17.137 -9.274 -44.570 1.00 66.08 2133 ILE A N 1
ATOM 6836 C CA . ILE A 1 868 ? -17.127 -9.533 -43.131 1.00 62.50 2133 ILE A CA 1
ATOM 6837 C C . ILE A 1 868 ? -17.421 -10.994 -42.828 1.00 62.86 2133 ILE A C 1
ATOM 6838 O O . ILE A 1 868 ? -17.213 -11.878 -43.664 1.00 68.79 2133 ILE A O 1
ATOM 6843 N N . GLU A 1 869 ? -17.921 -11.231 -41.626 1.00 63.21 2134 GLU A N 1
ATOM 6844 C CA . GLU A 1 869 ? -17.910 -12.524 -40.976 1.00 58.28 2134 GLU A CA 1
ATOM 6845 C C . GLU A 1 869 ? -19.167 -13.328 -41.269 1.00 66.97 2134 GLU A C 1
ATOM 6846 O O . GLU A 1 869 ? -20.125 -12.860 -41.888 1.00 71.40 2134 GLU A O 1
ATOM 6852 N N . LEU A 1 870 ? -19.134 -14.571 -40.797 1.00 63.26 2135 LEU A N 1
ATOM 6853 C CA . LEU A 1 870 ? -20.246 -15.504 -40.855 1.00 73.70 2135 LEU A CA 1
ATOM 6854 C C . LEU A 1 870 ? -20.904 -15.635 -39.485 1.00 71.56 2135 LEU A C 1
ATOM 6855 O O . LEU A 1 870 ? -21.375 -14.635 -38.933 1.00 72.99 2135 LEU A O 1
ATOM 6860 N N . GLY A 1 871 ? -20.956 -16.840 -38.929 1.00 66.48 2136 GLY A N 1
ATOM 6861 C CA . GLY A 1 871 ? -21.655 -17.044 -37.674 1.00 66.41 2136 GLY A CA 1
ATOM 6862 C C . GLY A 1 871 ? -23.120 -16.695 -37.760 1.00 70.80 2136 GLY A C 1
ATOM 6863 O O . GLY A 1 871 ? -23.733 -16.351 -36.743 1.00 60.77 2136 GLY A O 1
ATOM 6864 N N . GLU A 1 872 ? -23.697 -16.760 -38.955 1.00 74.50 2137 GLU A N 1
ATOM 6865 C CA . GLU A 1 872 ? -25.087 -16.362 -39.172 1.00 73.33 2137 GLU A CA 1
ATOM 6866 C C . GLU A 1 872 ? -26.010 -17.576 -39.264 1.00 76.60 2137 GLU A C 1
ATOM 6867 O O . GLU A 1 872 ? -26.814 -17.746 -40.181 1.00 71.88 2137 GLU A O 1
ATOM 6873 N N . ILE A 1 873 ? -25.909 -18.439 -38.250 1.00 77.03 2138 ILE A N 1
ATOM 6874 C CA . ILE A 1 873 ? -26.848 -19.544 -38.095 1.00 73.43 2138 ILE A CA 1
ATOM 6875 C C . ILE A 1 873 ? -28.219 -19.081 -37.632 1.00 77.36 2138 ILE A C 1
ATOM 6876 O O . ILE A 1 873 ? -29.158 -19.885 -37.612 1.00 70.73 2138 ILE A O 1
ATOM 6881 N N . GLU A 1 874 ? -28.357 -17.800 -37.264 1.00 80.08 2139 GLU A N 1
ATOM 6882 C CA . GLU A 1 874 ? -29.611 -17.277 -36.727 1.00 73.99 2139 GLU A CA 1
ATOM 6883 C C . GLU A 1 874 ? -30.794 -17.514 -37.654 1.00 68.25 2139 GLU A C 1
ATOM 6884 O O . GLU A 1 874 ? -31.944 -17.390 -37.220 1.00 57.82 2139 GLU A O 1
ATOM 6890 N N . ALA A 1 875 ? -30.539 -17.837 -38.916 1.00 74.87 2140 ALA A N 1
ATOM 6891 C CA . ALA A 1 875 ? -31.595 -18.127 -39.871 1.00 78.83 2140 ALA A CA 1
ATOM 6892 C C . ALA A 1 875 ? -32.278 -19.451 -39.549 1.00 81.26 2140 ALA A C 1
ATOM 6893 O O . ALA A 1 875 ? -32.123 -20.429 -40.279 1.00 81.58 2140 ALA A O 1
ATOM 6895 N N . ALA A 1 886 ? -27.909 -25.128 -37.267 1.00 81.37 2151 ALA A N 1
ATOM 6896 C CA . ALA A 1 886 ? -27.198 -25.198 -38.539 1.00 71.40 2151 ALA A CA 1
ATOM 6897 C C . ALA A 1 886 ? -25.814 -24.564 -38.430 1.00 64.47 2151 ALA A C 1
ATOM 6898 O O . ALA A 1 886 ? -25.491 -23.944 -37.418 1.00 70.03 2151 ALA A O 1
ATOM 6900 N N . VAL A 1 887 ? -24.991 -24.741 -39.468 1.00 64.74 2152 VAL A N 1
ATOM 6901 C CA . VAL A 1 887 ? -23.647 -24.172 -39.522 1.00 71.13 2152 VAL A CA 1
ATOM 6902 C C . VAL A 1 887 ? -23.352 -23.714 -40.949 1.00 72.12 2152 VAL A C 1
ATOM 6903 O O . VAL A 1 887 ? -23.830 -24.303 -41.923 1.00 77.01 2152 VAL A O 1
ATOM 6907 N N . VAL A 1 888 ? -22.554 -22.649 -41.061 1.00 63.94 2153 VAL A N 1
ATOM 6908 C CA . VAL A 1 888 ? -22.042 -22.124 -42.323 1.00 75.93 2153 VAL A CA 1
ATOM 6909 C C . VAL A 1 888 ? -20.529 -22.305 -42.369 1.00 79.06 2153 VAL A C 1
ATOM 6910 O O . VAL A 1 888 ? -19.841 -22.237 -41.343 1.00 78.64 2153 VAL A O 1
ATOM 6914 N N . LYS A 1 889 ? -20.011 -22.540 -43.578 1.00 83.87 2154 LYS A N 1
ATOM 6915 C CA . LYS A 1 889 ? -18.610 -22.873 -43.788 1.00 90.61 2154 LYS A CA 1
ATOM 6916 C C . LYS A 1 889 ? -18.095 -22.165 -45.038 1.00 92.34 2154 LYS A C 1
ATOM 6917 O O . LYS A 1 889 ? -18.864 -21.639 -45.848 1.00 84.68 2154 LYS A O 1
ATOM 6923 N N . VAL A 1 890 ? -16.770 -22.152 -45.177 1.00 100.41 2155 VAL A N 1
ATOM 6924 C CA . VAL A 1 890 ? -16.074 -21.663 -46.363 1.00 106.69 2155 VAL A CA 1
ATOM 6925 C C . VAL A 1 890 ? -15.232 -22.824 -46.885 1.00 107.57 2155 VAL A C 1
ATOM 6926 O O . VAL A 1 890 ? -14.218 -23.186 -46.273 1.00 103.47 2155 VAL A O 1
ATOM 6930 N N . TRP A 1 891 ? -15.656 -23.423 -48.003 1.00 110.80 2156 TRP A N 1
ATOM 6931 C CA . TRP A 1 891 ? -14.995 -24.611 -48.558 1.00 118.89 2156 TRP A CA 1
ATOM 6932 C C . TRP A 1 891 ? -14.063 -24.193 -49.694 1.00 124.14 2156 TRP A C 1
ATOM 6933 O O . TRP A 1 891 ? -14.397 -24.298 -50.866 1.00 126.20 2156 TRP A O 1
ATOM 6944 N N . GLU A 1 892 ? -12.855 -23.754 -49.343 1.00 127.36 2157 GLU A N 1
ATOM 6945 C CA . GLU A 1 892 ? -11.899 -23.365 -50.378 1.00 126.50 2157 GLU A CA 1
ATOM 6946 C C . GLU A 1 892 ? -11.647 -24.500 -51.368 1.00 129.05 2157 GLU A C 1
ATOM 6947 O O . GLU A 1 892 ? -11.066 -25.527 -51.004 1.00 130.94 2157 GLU A O 1
ATOM 6953 N N . ASP A 1 893 ? -12.090 -24.334 -52.614 1.00 129.45 2158 ASP A N 1
ATOM 6954 C CA . ASP A 1 893 ? -11.801 -25.287 -53.676 1.00 129.03 2158 ASP A CA 1
ATOM 6955 C C . ASP A 1 893 ? -10.632 -24.789 -54.520 1.00 125.83 2158 ASP A C 1
ATOM 6956 O O . ASP A 1 893 ? -10.222 -23.628 -54.437 1.00 122.52 2158 ASP A O 1
ATOM 6961 N N . SER A 1 894 ? -10.101 -25.688 -55.355 1.00 125.76 2159 SER A N 1
ATOM 6962 C CA . SER A 1 894 ? -8.904 -25.384 -56.136 1.00 124.90 2159 SER A CA 1
ATOM 6963 C C . SER A 1 894 ? -9.084 -24.195 -57.076 1.00 122.65 2159 SER A C 1
ATOM 6964 O O . SER A 1 894 ? -8.107 -23.783 -57.713 1.00 114.43 2159 SER A O 1
ATOM 6967 N N . TYR A 1 895 ? -10.298 -23.648 -57.190 1.00 122.10 2160 TYR A N 1
ATOM 6968 C CA . TYR A 1 895 ? -10.462 -22.321 -57.774 1.00 118.36 2160 TYR A CA 1
ATOM 6969 C C . TYR A 1 895 ? -9.618 -21.296 -57.031 1.00 116.74 2160 TYR A C 1
ATOM 6970 O O . TYR A 1 895 ? -8.868 -20.526 -57.643 1.00 114.53 2160 TYR A O 1
ATOM 6979 N N . ARG A 1 896 ? -9.728 -21.292 -55.699 1.00 117.56 2161 ARG A N 1
ATOM 6980 C CA . ARG A 1 896 ? -9.457 -20.118 -54.868 1.00 116.56 2161 ARG A CA 1
ATOM 6981 C C . ARG A 1 896 ? -10.402 -18.974 -55.244 1.00 115.38 2161 ARG A C 1
ATOM 6982 O O . ARG A 1 896 ? -10.038 -17.797 -55.210 1.00 107.30 2161 ARG A O 1
ATOM 6990 N N . ASN A 1 897 ? -11.633 -19.344 -55.609 1.00 111.63 2162 ASN A N 1
ATOM 6991 C CA . ASN A 1 897 ? -12.731 -18.422 -55.892 1.00 110.47 2162 ASN A CA 1
ATOM 6992 C C . ASN A 1 897 ? -13.998 -19.087 -55.375 1.00 108.10 2162 ASN A C 1
ATOM 6993 O O . ASN A 1 897 ? -14.356 -20.171 -55.845 1.00 108.13 2162 ASN A O 1
ATOM 6998 N N . LYS A 1 898 ? -14.681 -18.456 -54.416 1.00 104.67 2163 LYS A N 1
ATOM 6999 C CA . LYS A 1 898 ? -15.463 -19.233 -53.464 1.00 99.06 2163 LYS A CA 1
ATOM 7000 C C . LYS A 1 898 ? -16.850 -18.640 -53.218 1.00 95.37 2163 LYS A C 1
ATOM 7001 O O . LYS A 1 898 ? -17.182 -17.540 -53.668 1.00 91.33 2163 LYS A O 1
ATOM 7007 N N . ARG A 1 899 ? -17.661 -19.418 -52.495 1.00 97.92 2164 ARG A N 1
ATOM 7008 C CA . ARG A 1 899 ? -19.068 -19.168 -52.223 1.00 91.24 2164 ARG A CA 1
ATOM 7009 C C . ARG A 1 899 ? -19.429 -19.798 -50.883 1.00 80.85 2164 ARG A C 1
ATOM 7010 O O . ARG A 1 899 ? -18.777 -20.737 -50.422 1.00 85.73 2164 ARG A O 1
ATOM 7018 N N . LEU A 1 900 ? -20.495 -19.284 -50.272 1.00 86.64 2165 LEU A N 1
ATOM 7019 C CA . LEU A 1 900 ? -20.865 -19.677 -48.918 1.00 95.27 2165 LEU A CA 1
ATOM 7020 C C . LEU A 1 900 ? -21.694 -20.958 -48.913 1.00 93.87 2165 LEU A C 1
ATOM 7021 O O . LEU A 1 900 ? -22.538 -21.174 -49.788 1.00 92.04 2165 LEU A O 1
ATOM 7026 N N . VAL A 1 901 ? -21.454 -21.805 -47.909 1.00 90.09 2166 VAL A N 1
ATOM 7027 C CA . VAL A 1 901 ? -22.021 -23.148 -47.841 1.00 88.95 2166 VAL A CA 1
ATOM 7028 C C . VAL A 1 901 ? -22.764 -23.319 -46.522 1.00 88.00 2166 VAL A C 1
ATOM 7029 O O . VAL A 1 901 ? -22.274 -22.908 -45.464 1.00 82.03 2166 VAL A O 1
ATOM 7033 N N . ALA A 1 902 ? -23.937 -23.946 -46.584 1.00 93.46 2167 ALA A N 1
ATOM 7034 C CA . ALA A 1 902 ? -24.766 -24.215 -45.417 1.00 90.58 2167 ALA A CA 1
ATOM 7035 C C . ALA A 1 902 ? -24.804 -25.710 -45.121 1.00 96.64 2167 ALA A C 1
ATOM 7036 O O . ALA A 1 902 ? -24.527 -26.546 -45.985 1.00 101.66 2167 ALA A O 1
ATOM 7038 N N . TYR A 1 903 ? -25.159 -26.040 -43.875 1.00 92.31 2168 TYR A N 1
ATOM 7039 C CA . TYR A 1 903 ? -25.246 -27.431 -43.412 1.00 93.00 2168 TYR A CA 1
ATOM 7040 C C . TYR A 1 903 ? -26.454 -27.536 -42.481 1.00 92.85 2168 TYR A C 1
ATOM 7041 O O . TYR A 1 903 ? -26.352 -27.277 -41.279 1.00 89.29 2168 TYR A O 1
ATOM 7050 N N . LEU A 1 904 ? -27.591 -27.927 -43.047 1.00 99.28 2169 LEU A N 1
ATOM 7051 C CA . LEU A 1 904 ? -28.866 -27.952 -42.346 1.00 102.39 2169 LEU A CA 1
ATOM 7052 C C . LEU A 1 904 ? -29.243 -29.381 -41.963 1.00 103.41 2169 LEU A C 1
ATOM 7053 O O . LEU A 1 904 ? -28.647 -30.355 -42.428 1.00 109.75 2169 LEU A O 1
ATOM 7058 N N . VAL A 1 905 ? -30.255 -29.499 -41.100 1.00 94.56 2170 VAL A N 1
ATOM 7059 C CA . VAL A 1 905 ? -30.715 -30.804 -40.633 1.00 100.20 2170 VAL A CA 1
ATOM 7060 C C . VAL A 1 905 ? -32.238 -30.881 -40.659 1.00 100.96 2170 VAL A C 1
ATOM 7061 O O . VAL A 1 905 ? -32.807 -31.840 -41.195 1.00 110.14 2170 VAL A O 1
ATOM 7065 N N . ALA A 1 906 ? -32.901 -29.881 -40.069 1.00 90.28 2171 ALA A N 1
ATOM 7066 C CA . ALA A 1 906 ? -34.354 -29.851 -39.899 1.00 93.05 2171 ALA A CA 1
ATOM 7067 C C . ALA A 1 906 ? -34.826 -30.983 -38.992 1.00 98.65 2171 ALA A C 1
ATOM 7068 O O . ALA A 1 906 ? -34.007 -31.658 -38.360 1.00 94.49 2171 ALA A O 1
ATOM 7070 N N . GLU A 1 907 ? -36.141 -31.200 -38.911 1.00 106.38 2172 GLU A N 1
ATOM 7071 C CA . GLU A 1 907 ? -36.697 -32.151 -37.953 1.00 108.97 2172 GLU A CA 1
ATOM 7072 C C . GLU A 1 907 ? -37.503 -33.263 -38.617 1.00 109.86 2172 GLU A C 1
ATOM 7073 O O . GLU A 1 907 ? -37.173 -34.439 -38.431 1.00 110.64 2172 GLU A O 1
ATOM 7079 N N . ASN A 1 908 ? -38.542 -32.943 -39.389 1.00 109.58 2173 ASN A N 1
ATOM 7080 C CA . ASN A 1 908 ? -39.395 -33.977 -39.965 1.00 112.64 2173 ASN A CA 1
ATOM 7081 C C . ASN A 1 908 ? -39.347 -33.948 -41.488 1.00 114.09 2173 ASN A C 1
ATOM 7082 O O . ASN A 1 908 ? -38.541 -34.653 -42.105 1.00 113.35 2173 ASN A O 1
ATOM 7087 N N . ASP A 1 909 ? -40.209 -33.142 -42.097 1.00 117.51 2174 ASP A N 1
ATOM 7088 C CA . ASP A 1 909 ? -40.297 -33.047 -43.543 1.00 117.60 2174 ASP A CA 1
ATOM 7089 C C . ASP A 1 909 ? -39.248 -32.074 -44.079 1.00 120.07 2174 ASP A C 1
ATOM 7090 O O . ASP A 1 909 ? -38.693 -31.270 -43.325 1.00 120.76 2174 ASP A O 1
ATOM 7095 N N . PRO A 1 910 ? -38.942 -32.134 -45.376 1.00 122.77 2175 PRO A N 1
ATOM 7096 C CA . PRO A 1 910 ? -37.912 -31.248 -45.933 1.00 123.49 2175 PRO A CA 1
ATOM 7097 C C . PRO A 1 910 ? -38.327 -29.785 -45.872 1.00 120.14 2175 PRO A C 1
ATOM 7098 O O . PRO A 1 910 ? -39.466 -29.430 -45.561 1.00 114.45 2175 PRO A O 1
ATOM 7102 N N . ILE A 1 911 ? -37.359 -28.925 -46.177 1.00 125.91 2176 ILE A N 1
ATOM 7103 C CA . ILE A 1 911 ? -37.554 -27.482 -46.231 1.00 130.30 2176 ILE A CA 1
ATOM 7104 C C . ILE A 1 911 ? -37.249 -27.016 -47.646 1.00 129.36 2176 ILE A C 1
ATOM 7105 O O . ILE A 1 911 ? -36.218 -27.390 -48.218 1.00 128.00 2176 ILE A O 1
ATOM 7110 N N . ASN A 1 912 ? -38.145 -26.207 -48.212 1.00 124.47 2177 ASN A N 1
ATOM 7111 C CA . ASN A 1 912 ? -37.858 -25.561 -49.485 1.00 121.65 2177 ASN A CA 1
ATOM 7112 C C . ASN A 1 912 ? -36.640 -24.663 -49.311 1.00 119.47 2177 ASN A C 1
ATOM 7113 O O . ASN A 1 912 ? -36.740 -23.578 -48.729 1.00 118.71 2177 ASN A O 1
ATOM 7118 N N . THR A 1 913 ? -35.485 -25.122 -49.801 1.00 119.40 2178 THR A N 1
ATOM 7119 C CA . THR A 1 913 ? -34.232 -24.416 -49.551 1.00 114.67 2178 THR A CA 1
ATOM 7120 C C . THR A 1 913 ? -34.262 -22.995 -50.097 1.00 112.27 2178 THR A C 1
ATOM 7121 O O . THR A 1 913 ? -33.571 -22.114 -49.574 1.00 109.95 2178 THR A O 1
ATOM 7125 N N . GLU A 1 914 ? -35.057 -22.750 -51.138 1.00 110.43 2179 GLU A N 1
ATOM 7126 C CA . GLU A 1 914 ? -35.141 -21.402 -51.686 1.00 106.64 2179 GLU A CA 1
ATOM 7127 C C . GLU A 1 914 ? -35.960 -20.488 -50.786 1.00 107.51 2179 GLU A C 1
ATOM 7128 O O . GLU A 1 914 ? -35.643 -19.301 -50.647 1.00 105.47 2179 GLU A O 1
ATOM 7134 N N . ASP A 1 915 ? -37.027 -21.018 -50.179 1.00 112.97 2180 ASP A N 1
ATOM 7135 C CA . ASP A 1 915 ? -37.767 -20.250 -49.185 1.00 114.14 2180 ASP A CA 1
ATOM 7136 C C . ASP A 1 915 ? -36.859 -19.799 -48.050 1.00 111.55 2180 ASP A C 1
ATOM 7137 O O . ASP A 1 915 ? -37.103 -18.754 -47.437 1.00 107.20 2180 ASP A O 1
ATOM 7142 N N . LEU A 1 916 ? -35.807 -20.566 -47.765 1.00 109.55 2181 LEU A N 1
ATOM 7143 C CA . LEU A 1 916 ? -34.844 -20.215 -46.732 1.00 105.89 2181 LEU A CA 1
ATOM 7144 C C . LEU A 1 916 ? -33.884 -19.114 -47.162 1.00 106.50 2181 LEU A C 1
ATOM 7145 O O . LEU A 1 916 ? -33.118 -18.624 -46.326 1.00 102.50 2181 LEU A O 1
ATOM 7150 N N . ARG A 1 917 ? -33.897 -18.717 -48.434 1.00 106.81 2182 ARG A N 1
ATOM 7151 C CA . ARG A 1 917 ? -33.072 -17.617 -48.919 1.00 102.46 2182 ARG A CA 1
ATOM 7152 C C . ARG A 1 917 ? -33.859 -16.318 -49.044 1.00 103.74 2182 ARG A C 1
ATOM 7153 O O . ARG A 1 917 ? -33.396 -15.264 -48.597 1.00 95.29 2182 ARG A O 1
ATOM 7161 N N . ARG A 1 918 ? -35.048 -16.378 -49.649 1.00 105.70 2183 ARG A N 1
ATOM 7162 C CA . ARG A 1 918 ? -35.898 -15.198 -49.748 1.00 103.50 2183 ARG A CA 1
ATOM 7163 C C . ARG A 1 918 ? -36.372 -14.734 -48.377 1.00 104.58 2183 ARG A C 1
ATOM 7164 O O . ARG A 1 918 ? -36.533 -13.528 -48.152 1.00 105.00 2183 ARG A O 1
ATOM 7172 N N . PHE A 1 919 ? -36.605 -15.673 -47.455 1.00 98.92 2184 PHE A N 1
ATOM 7173 C CA . PHE A 1 919 ? -36.914 -15.309 -46.076 1.00 103.72 2184 PHE A CA 1
ATOM 7174 C C . PHE A 1 919 ? -35.801 -14.463 -45.472 1.00 107.04 2184 PHE A C 1
ATOM 7175 O O . PHE A 1 919 ? -36.060 -13.562 -44.665 1.00 111.15 2184 PHE A O 1
ATOM 7183 N N . LEU A 1 920 ? -34.554 -14.735 -45.857 1.00 101.04 2185 LEU A N 1
ATOM 7184 C CA . LEU A 1 920 ? -33.420 -13.933 -45.420 1.00 97.39 2185 LEU A CA 1
ATOM 7185 C C . LEU A 1 920 ? -33.129 -12.763 -46.345 1.00 98.78 2185 LEU A C 1
ATOM 7186 O O . LEU A 1 920 ? -32.393 -11.853 -45.951 1.00 95.63 2185 LEU A O 1
ATOM 7191 N N . GLY A 1 921 ? -33.678 -12.772 -47.561 1.00 103.16 2186 GLY A N 1
ATOM 7192 C CA . GLY A 1 921 ? -33.412 -11.687 -48.491 1.00 104.24 2186 GLY A CA 1
ATOM 7193 C C . GLY A 1 921 ? -33.850 -10.337 -47.957 1.00 104.93 2186 GLY A C 1
ATOM 7194 O O . GLY A 1 921 ? -33.119 -9.350 -48.061 1.00 101.28 2186 GLY A O 1
ATOM 7195 N N . GLN A 1 922 ? -35.043 -10.278 -47.368 1.00 107.09 2187 GLN A N 1
ATOM 7196 C CA . GLN A 1 922 ? -35.565 -9.042 -46.802 1.00 112.25 2187 GLN A CA 1
ATOM 7197 C C . GLN A 1 922 ? -35.129 -8.816 -45.360 1.00 107.83 2187 GLN A C 1
ATOM 7198 O O . GLN A 1 922 ? -35.370 -7.731 -44.820 1.00 101.11 2187 GLN A O 1
ATOM 7204 N N . LYS A 1 923 ? -34.496 -9.804 -44.727 1.00 106.26 2188 LYS A N 1
ATOM 7205 C CA . LYS A 1 923 ? -34.011 -9.675 -43.360 1.00 102.27 2188 LYS A CA 1
ATOM 7206 C C . LYS A 1 923 ? -32.497 -9.584 -43.254 1.00 95.53 2188 LYS A C 1
ATOM 7207 O O . LYS A 1 923 ? -31.995 -8.940 -42.332 1.00 91.00 2188 LYS A O 1
ATOM 7213 N N . LEU A 1 924 ? -31.765 -10.208 -44.171 1.00 92.18 2189 LEU A N 1
ATOM 7214 C CA . LEU A 1 924 ? -30.312 -10.245 -44.152 1.00 91.83 2189 LEU A CA 1
ATOM 7215 C C . LEU A 1 924 ? -29.767 -9.788 -45.496 1.00 94.09 2189 LEU A C 1
ATOM 7216 O O . LEU A 1 924 ? -30.447 -9.910 -46.521 1.00 90.56 2189 LEU A O 1
ATOM 7221 N N . PRO A 1 925 ? -28.549 -9.252 -45.525 1.00 86.49 2190 PRO A N 1
ATOM 7222 C CA . PRO A 1 925 ? -27.989 -8.766 -46.792 1.00 79.57 2190 PRO A CA 1
ATOM 7223 C C . PRO A 1 925 ? -27.645 -9.905 -47.743 1.00 74.56 2190 PRO A C 1
ATOM 7224 O O . PRO A 1 925 ? -27.384 -11.040 -47.340 1.00 78.75 2190 PRO A O 1
ATOM 7228 N N . GLU A 1 926 ? -27.628 -9.567 -49.037 1.00 69.29 2191 GLU A N 1
ATOM 7229 C CA . GLU A 1 926 ? -27.552 -10.586 -50.082 1.00 71.20 2191 GLU A CA 1
ATOM 7230 C C . GLU A 1 926 ? -26.159 -11.199 -50.184 1.00 67.55 2191 GLU A C 1
ATOM 7231 O O . GLU A 1 926 ? -26.025 -12.397 -50.463 1.00 60.20 2191 GLU A O 1
ATOM 7237 N N . TYR A 1 927 ? -25.108 -10.399 -49.979 1.00 66.78 2192 TYR A N 1
ATOM 7238 C CA . TYR A 1 927 ? -23.752 -10.938 -50.052 1.00 67.61 2192 TYR A CA 1
ATOM 7239 C C . TYR A 1 927 ? -23.522 -12.014 -48.996 1.00 74.85 2192 TYR A C 1
ATOM 7240 O O . TYR A 1 927 ? -22.725 -12.935 -49.210 1.00 72.69 2192 TYR A O 1
ATOM 7249 N N . MET A 1 928 ? -24.210 -11.916 -47.854 1.00 75.93 2193 MET A N 1
ATOM 7250 C CA . MET A 1 928 ? -24.104 -12.928 -46.807 1.00 74.67 2193 MET A CA 1
ATOM 7251 C C . MET A 1 928 ? -24.918 -14.174 -47.118 1.00 81.90 2193 MET A C 1
ATOM 7252 O O . MET A 1 928 ? -24.579 -15.264 -46.642 1.00 84.47 2193 MET A O 1
ATOM 7257 N N . ILE A 1 929 ? -25.991 -14.035 -47.882 1.00 78.33 2194 ILE A N 1
ATOM 7258 C CA . ILE A 1 929 ? -26.881 -15.173 -48.134 1.00 82.86 2194 ILE A CA 1
ATOM 7259 C C . ILE A 1 929 ? -26.148 -16.205 -48.985 1.00 84.21 2194 ILE A C 1
ATOM 7260 O O . ILE A 1 929 ? -25.629 -15.862 -50.062 1.00 82.12 2194 ILE A O 1
ATOM 7265 N N . PRO A 1 930 ? -26.072 -17.459 -48.553 1.00 88.34 2195 PRO A N 1
ATOM 7266 C CA . PRO A 1 930 ? -25.305 -18.457 -49.299 1.00 87.90 2195 PRO A CA 1
ATOM 7267 C C . PRO A 1 930 ? -26.055 -18.948 -50.527 1.00 87.96 2195 PRO A C 1
ATOM 7268 O O . PRO A 1 930 ? -27.262 -18.753 -50.681 1.00 85.30 2195 PRO A O 1
ATOM 7272 N N . ALA A 1 931 ? -25.301 -19.603 -51.411 1.00 92.33 2196 ALA A N 1
ATOM 7273 C CA . ALA A 1 931 ? -25.856 -20.192 -52.618 1.00 88.21 2196 ALA A CA 1
ATOM 7274 C C . ALA A 1 931 ? -25.920 -21.710 -52.581 1.00 89.05 2196 ALA A C 1
ATOM 7275 O O . ALA A 1 931 ? -26.614 -22.301 -53.414 1.00 8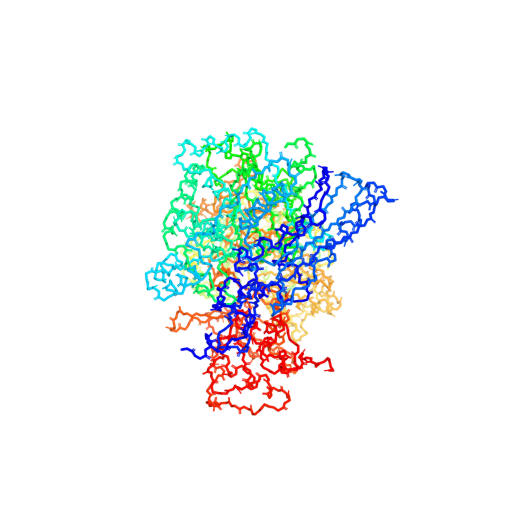9.29 2196 ALA A O 1
ATOM 7277 N N . LEU A 1 932 ? -25.225 -22.353 -51.645 1.00 89.74 2197 LEU A N 1
ATOM 7278 C CA . LEU A 1 932 ? -25.180 -23.806 -51.548 1.00 90.56 2197 LEU A CA 1
ATOM 7279 C C . LEU A 1 932 ? -25.773 -24.252 -50.220 1.00 96.68 2197 LEU A C 1
ATOM 7280 O O . LEU A 1 932 ? -25.355 -23.779 -49.158 1.00 93.44 2197 LEU A O 1
ATOM 7285 N N . PHE A 1 933 ? -26.741 -25.162 -50.285 1.00 102.61 2198 PHE A N 1
ATOM 7286 C CA . PHE A 1 933 ? -27.318 -25.798 -49.111 1.00 102.61 2198 PHE A CA 1
ATOM 7287 C C . PHE A 1 933 ? -26.924 -27.269 -49.081 1.00 106.44 2198 PHE A C 1
ATOM 7288 O O . PHE A 1 933 ? -26.664 -27.880 -50.122 1.00 108.40 2198 PHE A O 1
ATOM 7296 N N . VAL A 1 934 ? -26.874 -27.834 -47.875 1.00 103.28 2199 VAL A N 1
ATOM 7297 C CA . VAL A 1 934 ? -26.633 -29.262 -47.682 1.00 103.63 2199 VAL A CA 1
ATOM 7298 C C . VAL A 1 934 ? -27.569 -29.747 -46.583 1.00 110.45 2199 VAL A C 1
ATOM 7299 O O . VAL A 1 934 ? -27.543 -29.218 -45.466 1.00 112.12 2199 VAL A O 1
ATOM 7303 N N . SER A 1 935 ? -28.392 -30.747 -46.893 1.00 116.52 2200 SER A N 1
ATOM 7304 C CA . SER A 1 935 ? -29.317 -31.330 -45.925 1.00 109.89 2200 SER A CA 1
ATOM 7305 C C . SER A 1 935 ? -28.642 -32.531 -45.272 1.00 111.78 2200 SER A C 1
ATOM 7306 O O . SER A 1 935 ? -28.432 -33.563 -45.919 1.00 117.41 2200 SER A O 1
ATOM 7309 N N . LEU A 1 936 ? -28.310 -32.402 -43.992 1.00 111.21 2201 LEU A N 1
ATOM 7310 C CA . LEU A 1 936 ? -27.521 -33.392 -43.272 1.00 111.03 2201 LEU A CA 1
ATOM 7311 C C . LEU A 1 936 ? -28.301 -33.954 -42.086 1.00 111.88 2201 LEU A C 1
ATOM 7312 O O . LEU A 1 936 ? -29.491 -33.680 -41.899 1.00 111.01 2201 LEU A O 1
ATOM 7317 N N . GLU A 1 937 ? -27.600 -34.751 -41.281 1.00 115.85 2202 GLU A N 1
ATOM 7318 C CA . GLU A 1 937 ? -28.100 -35.229 -40.000 1.00 113.14 2202 GLU A CA 1
ATOM 7319 C C . GLU A 1 937 ? -27.003 -35.119 -38.949 1.00 112.22 2202 GLU A C 1
ATOM 7320 O O . GLU A 1 937 ? -27.122 -34.345 -37.993 1.00 108.91 2202 GLU A O 1
ATOM 7326 N N . ALA A 1 938 ? -25.922 -35.875 -39.132 1.00 114.38 2203 ALA A N 1
ATOM 7327 C CA . ALA A 1 938 ? -24.859 -35.982 -38.137 1.00 109.80 2203 ALA A CA 1
ATOM 7328 C C . ALA A 1 938 ? -23.806 -34.908 -38.391 1.00 109.63 2203 ALA A C 1
ATOM 7329 O O . ALA A 1 938 ? -23.049 -34.985 -39.364 1.00 101.21 2203 ALA A O 1
ATOM 7331 N N . LEU A 1 939 ? -23.757 -33.910 -37.508 1.00 108.75 2204 LEU A N 1
ATOM 7332 C CA . LEU A 1 939 ? -22.738 -32.872 -37.499 1.00 109.86 2204 LEU A CA 1
ATOM 7333 C C . LEU A 1 939 ? -21.549 -33.309 -36.651 1.00 109.23 2204 LEU A C 1
ATOM 7334 O O . LEU A 1 939 ? -21.681 -34.173 -35.779 1.00 103.23 2204 LEU A O 1
ATOM 7339 N N . PRO A 1 940 ? -20.366 -32.743 -36.884 1.00 112.85 2205 PRO A N 1
ATOM 7340 C CA . PRO A 1 940 ? -19.162 -33.248 -36.221 1.00 114.53 2205 PRO A CA 1
ATOM 7341 C C . PRO A 1 940 ? -18.904 -32.643 -34.846 1.00 116.58 2205 PRO A C 1
ATOM 7342 O O . PRO A 1 940 ? -19.348 -31.543 -34.510 1.00 115.96 2205 PRO A O 1
ATOM 7346 N N . LEU A 1 941 ? -18.137 -33.405 -34.066 1.00 117.02 2206 LEU A N 1
ATOM 7347 C CA . LEU A 1 941 ? -17.771 -33.155 -32.678 1.00 120.59 2206 LEU A CA 1
ATOM 7348 C C . LEU A 1 941 ? -16.937 -34.355 -32.258 1.00 127.12 2206 LEU A C 1
ATOM 7349 O O . LEU A 1 941 ? -17.364 -35.493 -32.470 1.00 127.67 2206 LEU A O 1
ATOM 7354 N N . THR A 1 942 ? -15.745 -34.148 -31.700 1.00 130.67 2207 THR A N 1
ATOM 7355 C CA . THR A 1 942 ? -14.986 -35.369 -31.447 1.00 134.75 2207 THR A CA 1
ATOM 7356 C C . THR A 1 942 ? -15.099 -35.830 -29.991 1.00 134.05 2207 THR A C 1
ATOM 7357 O O . THR A 1 942 ? -14.916 -37.026 -29.728 1.00 137.09 2207 THR A O 1
ATOM 7361 N N . PRO A 1 943 ? -15.421 -34.953 -29.010 1.00 131.91 2208 PRO A N 1
ATOM 7362 C CA . PRO A 1 943 ? -15.880 -35.475 -27.721 1.00 130.98 2208 PRO A CA 1
ATOM 7363 C C . PRO A 1 943 ? -17.229 -34.884 -27.345 1.00 129.51 2208 PRO A C 1
ATOM 7364 O O . PRO A 1 943 ? -18.284 -35.381 -27.753 1.00 126.43 2208 PRO A O 1
ATOM 7368 N N . ASN A 1 944 ? -17.191 -33.811 -26.550 1.00 130.48 2209 ASN A N 1
ATOM 7369 C CA . ASN A 1 944 ? -18.354 -32.963 -26.329 1.00 125.19 2209 ASN A CA 1
ATOM 7370 C C . ASN A 1 944 ? -17.994 -31.483 -26.414 1.00 124.09 2209 ASN A C 1
ATOM 7371 O O . ASN A 1 944 ? -18.826 -30.638 -26.059 1.00 112.95 2209 ASN A O 1
ATOM 7376 N N . GLY A 1 945 ? -16.788 -31.145 -26.865 1.00 126.75 2210 GLY A N 1
ATOM 7377 C CA . GLY A 1 945 ? -16.370 -29.761 -26.967 1.00 120.64 2210 GLY A CA 1
ATOM 7378 C C . GLY A 1 945 ? -15.731 -29.433 -28.300 1.00 117.58 2210 GLY A C 1
ATOM 7379 O O . GLY A 1 945 ? -16.232 -28.582 -29.041 1.00 110.30 2210 GLY A O 1
ATOM 7380 N N . LYS A 1 946 ? -14.623 -30.103 -28.614 1.00 119.37 2211 LYS A N 1
ATOM 7381 C CA . LYS A 1 946 ? -13.942 -29.881 -29.883 1.00 119.85 2211 LYS A CA 1
ATOM 7382 C C . LYS A 1 946 ? -14.869 -30.186 -31.051 1.00 119.36 2211 LYS A C 1
ATOM 7383 O O . LYS A 1 946 ? -15.317 -31.323 -31.223 1.00 118.15 2211 LYS A O 1
ATOM 7389 N N . ILE A 1 947 ? -15.168 -29.160 -31.839 1.00 115.54 2212 ILE A N 1
ATOM 7390 C CA . ILE A 1 947 ? -15.895 -29.317 -33.085 1.00 110.57 2212 ILE A CA 1
ATOM 7391 C C . ILE A 1 947 ? -14.877 -29.367 -34.215 1.00 108.73 2212 ILE A C 1
ATOM 7392 O O . ILE A 1 947 ? -13.764 -28.849 -34.103 1.00 112.72 2212 ILE A O 1
ATOM 7397 N N . ASP A 1 948 ? -15.248 -30.005 -35.322 1.00 106.62 2213 ASP A N 1
ATOM 7398 C CA . ASP A 1 948 ? -14.339 -30.130 -36.457 1.00 103.47 2213 ASP A CA 1
ATOM 7399 C C . ASP A 1 948 ? -15.014 -29.515 -37.682 1.00 98.34 2213 ASP A C 1
ATOM 7400 O O . ASP A 1 948 ? -15.779 -30.180 -38.389 1.00 93.51 2213 ASP A O 1
ATOM 7405 N N . ARG A 1 949 ? -14.716 -28.235 -37.928 1.00 94.79 2214 ARG A N 1
ATOM 7406 C CA . ARG A 1 949 ? -15.231 -27.566 -39.119 1.00 89.41 2214 ARG A CA 1
ATOM 7407 C C . ARG A 1 949 ? -14.708 -28.222 -40.392 1.00 92.57 2214 ARG A C 1
ATOM 7408 O O . ARG A 1 949 ? -15.457 -28.403 -41.360 1.00 89.03 2214 ARG A O 1
ATOM 7416 N N . SER A 1 950 ? -13.425 -28.591 -40.405 1.00 94.48 2215 SER A N 1
ATOM 7417 C CA . SER A 1 950 ? -12.810 -29.148 -41.605 1.00 99.09 2215 SER A CA 1
ATOM 7418 C C . SER A 1 950 ? -13.371 -30.517 -41.977 1.00 102.43 2215 SER A C 1
ATOM 7419 O O . SER A 1 950 ? -13.149 -30.975 -43.102 1.00 97.85 2215 SER A O 1
ATOM 7422 N N . ARG A 1 951 ? -14.085 -31.175 -41.071 1.00 98.06 2216 ARG A N 1
ATOM 7423 C CA . ARG A 1 951 ? -14.735 -32.455 -41.364 1.00 96.60 2216 ARG A CA 1
ATOM 7424 C C . ARG A 1 951 ? -16.225 -32.264 -41.616 1.00 96.28 2216 ARG A C 1
ATOM 7425 O O . ARG A 1 951 ? -17.073 -32.921 -41.014 1.00 99.12 2216 ARG A O 1
ATOM 7433 N N . LEU A 1 952 ? -16.556 -31.335 -42.504 1.00 99.44 2217 LEU A N 1
ATOM 7434 C CA . LEU A 1 952 ? -17.928 -31.169 -42.943 1.00 97.43 2217 LEU A CA 1
ATOM 7435 C C . LEU A 1 952 ? -18.054 -31.605 -44.397 1.00 97.12 2217 LEU A C 1
ATOM 7436 O O . LEU A 1 952 ? -17.134 -31.377 -45.191 1.00 97.40 2217 LEU A O 1
ATOM 7441 N N . PRO A 1 953 ? -19.169 -32.235 -44.775 1.00 99.06 2218 PRO A N 1
ATOM 7442 C CA . PRO A 1 953 ? -19.243 -32.871 -46.095 1.00 102.29 2218 PRO A CA 1
ATOM 7443 C C . PRO A 1 953 ? -19.178 -31.886 -47.251 1.00 103.51 2218 PRO A C 1
ATOM 7444 O O . PRO A 1 953 ? -20.096 -31.088 -47.465 1.00 104.96 2218 PRO A O 1
ATOM 7448 N N . ILE A 1 954 ? -18.080 -31.943 -47.997 1.00 103.71 2219 ILE A N 1
ATOM 7449 C CA . ILE A 1 954 ? -17.896 -31.151 -49.209 1.00 106.03 2219 ILE A CA 1
ATOM 7450 C C . ILE A 1 954 ? -19.005 -31.502 -50.192 1.00 110.35 2219 ILE A C 1
ATOM 7451 O O . ILE A 1 954 ? -19.148 -32.672 -50.564 1.00 109.04 2219 ILE A O 1
ATOM 7456 N N . PRO A 1 955 ? -19.801 -30.545 -50.647 1.00 115.97 2220 PRO A N 1
ATOM 7457 C CA . PRO A 1 955 ? -20.961 -30.879 -51.476 1.00 117.93 2220 PRO A CA 1
ATOM 7458 C C . PRO A 1 955 ? -20.565 -31.154 -52.921 1.00 120.40 2220 PRO A C 1
ATOM 7459 O O . PRO A 1 955 ? -19.411 -31.010 -53.327 1.00 121.90 2220 PRO A O 1
ATOM 7463 N N . GLU A 1 956 ? -21.562 -31.568 -53.696 1.00 119.56 2221 GLU A N 1
ATOM 7464 C CA . GLU A 1 956 ? -21.429 -31.752 -55.133 1.00 120.47 2221 GLU A CA 1
ATOM 7465 C C . GLU A 1 956 ? -22.276 -30.708 -55.844 1.00 122.89 2221 GLU A C 1
ATOM 7466 O O . GLU A 1 956 ? -23.369 -30.366 -55.380 1.00 123.95 2221 GLU A O 1
ATOM 7472 N N . ILE A 1 957 ? -21.759 -30.195 -56.956 1.00 123.41 2222 ILE A N 1
ATOM 7473 C CA . ILE A 1 957 ? -22.466 -29.202 -57.763 1.00 121.40 2222 ILE A CA 1
ATOM 7474 C C . ILE A 1 957 ? -23.837 -29.769 -58.114 1.00 122.33 2222 ILE A C 1
ATOM 7475 O O . ILE A 1 957 ? -23.928 -30.919 -58.567 1.00 126.29 2222 ILE A O 1
ATOM 7480 N N . PRO A 1 958 ? -24.922 -29.020 -57.891 1.00 118.60 2223 PRO A N 1
ATOM 7481 C CA . PRO A 1 958 ? -26.268 -29.580 -58.108 1.00 118.20 2223 PRO A CA 1
ATOM 7482 C C . PRO A 1 958 ? -26.489 -30.161 -59.494 1.00 117.82 2223 PRO A C 1
ATOM 7483 O O . PRO A 1 958 ? -27.282 -31.101 -59.640 1.00 123.73 2223 PRO A O 1
ATOM 7487 N N . SER A 1 959 ? -25.814 -29.642 -60.515 1.00 111.93 2224 SER A N 1
ATOM 7488 C CA . SER A 1 959 ? -25.952 -30.184 -61.857 1.00 114.90 2224 SER A CA 1
ATOM 7489 C C . SER A 1 959 ? -25.153 -31.483 -61.982 1.00 116.80 2224 SER A C 1
ATOM 7490 O O . SER A 1 959 ? -24.566 -31.974 -61.014 1.00 121.60 2224 SER A O 1
ATOM 7493 N N . THR A 1 960 ? -25.127 -32.033 -63.203 1.00 112.75 2225 THR A N 1
ATOM 7494 C CA . THR A 1 960 ? -24.638 -33.371 -63.550 1.00 115.92 2225 THR A CA 1
ATOM 7495 C C . THR A 1 960 ? -25.634 -34.433 -63.095 1.00 120.99 2225 THR A C 1
ATOM 7496 O O . THR A 1 960 ? -26.602 -34.119 -62.392 1.00 123.68 2225 THR A O 1
ATOM 7500 N N . SER A 1 961 ? -25.406 -35.687 -63.504 1.00 121.91 2226 SER A N 1
ATOM 7501 C CA . SER A 1 961 ? -26.396 -36.765 -63.478 1.00 122.82 2226 SER A CA 1
ATOM 7502 C C . SER A 1 961 ? -27.564 -36.409 -64.392 1.00 121.24 2226 SER A C 1
ATOM 7503 O O . SER A 1 961 ? -27.973 -37.213 -65.236 1.00 122.30 2226 SER A O 1
ATOM 7506 N N . GLU A 1 962 ? -28.104 -35.205 -64.224 1.00 119.95 2227 GLU A N 1
ATOM 7507 C CA . GLU A 1 962 ? -29.061 -34.612 -65.152 1.00 112.16 2227 GLU A CA 1
ATOM 7508 C C . GLU A 1 962 ? -28.291 -33.579 -65.972 1.00 116.29 2227 GLU A C 1
ATOM 7509 O O . GLU A 1 962 ? -28.206 -32.405 -65.607 1.00 113.14 2227 GLU A O 1
ATOM 7515 N N . GLN A 1 963 ? -27.712 -34.029 -67.088 1.00 115.65 2228 GLN A N 1
ATOM 7516 C CA . GLN A 1 963 ? -26.854 -33.182 -67.911 1.00 102.66 2228 GLN A CA 1
ATOM 7517 C C . GLN A 1 963 ? -27.653 -32.068 -68.572 1.00 100.33 2228 GLN A C 1
ATOM 7518 O O . GLN A 1 963 ? -27.508 -30.896 -68.208 1.00 98.86 2228 GLN A O 1
ATOM 7524 N N . ASP A 1 964 ? -28.486 -32.412 -69.549 1.00 104.45 2229 ASP A N 1
ATOM 7525 C CA . ASP A 1 964 ? -29.440 -31.447 -70.093 1.00 108.00 2229 ASP A CA 1
ATOM 7526 C C . ASP A 1 964 ? -30.783 -31.554 -69.374 1.00 108.30 2229 ASP A C 1
ATOM 7527 O O . ASP A 1 964 ? -31.846 -31.696 -69.975 1.00 104.68 2229 ASP A O 1
ATOM 7532 N N . PHE A 1 965 ? -30.706 -31.509 -68.042 1.00 110.50 2230 PHE A N 1
ATOM 7533 C CA . PHE A 1 965 ? -31.863 -31.391 -67.163 1.00 102.59 2230 PHE A CA 1
ATOM 7534 C C . PHE A 1 965 ? -32.808 -30.317 -67.679 1.00 100.11 2230 PHE A C 1
ATOM 7535 O O . PHE A 1 965 ? -32.529 -29.122 -67.539 1.00 103.90 2230 PHE A O 1
ATOM 7543 N N . VAL A 1 966 ? -33.909 -30.723 -68.301 1.00 96.16 2231 VAL A N 1
ATOM 7544 C CA . VAL A 1 966 ? -34.875 -29.756 -68.815 1.00 100.56 2231 VAL A CA 1
ATOM 7545 C C . VAL A 1 966 ? -36.287 -30.292 -68.594 1.00 100.50 2231 VAL A C 1
ATOM 7546 O O . VAL A 1 966 ? -36.889 -30.888 -69.501 1.00 101.46 2231 VAL A O 1
ATOM 7550 N N . PRO A 1 967 ? -36.845 -30.131 -67.400 1.00 96.55 2232 PRO A N 1
ATOM 7551 C CA . PRO A 1 967 ? -38.267 -30.405 -67.215 1.00 99.15 2232 PRO A CA 1
ATOM 7552 C C . PRO A 1 967 ? -39.090 -29.438 -68.042 1.00 100.54 2232 PRO A C 1
ATOM 7553 O O . PRO A 1 967 ? -38.858 -28.220 -67.996 1.00 94.77 2232 PRO A O 1
ATOM 7557 N N . PRO A 1 968 ? -40.033 -29.941 -68.834 1.00 106.42 2233 PRO A N 1
ATOM 7558 C CA . PRO A 1 968 ? -40.920 -29.036 -69.573 1.00 103.00 2233 PRO A CA 1
ATOM 7559 C C . PRO A 1 968 ? -41.622 -28.056 -68.648 1.00 101.59 2233 PRO A C 1
ATOM 7560 O O . PRO A 1 968 ? -41.767 -28.294 -67.444 1.00 101.48 2233 PRO A O 1
ATOM 7564 N N . HIS A 1 969 ? -42.055 -26.951 -69.221 1.00 98.36 2234 HIS A N 1
ATOM 7565 C CA . HIS A 1 969 ? -42.579 -25.800 -68.501 1.00 99.67 2234 HIS A CA 1
ATOM 7566 C C . HIS A 1 969 ? -43.980 -25.454 -68.999 1.00 103.03 2234 HIS A C 1
ATOM 7567 O O . HIS A 1 969 ? -44.144 -24.863 -70.072 1.00 102.75 2234 HIS A O 1
ATOM 7574 N N . THR A 1 970 ? -44.987 -25.835 -68.187 1.00 105.12 2235 THR A N 1
ATOM 7575 C CA . THR A 1 970 ? -46.388 -25.854 -68.593 1.00 107.63 2235 THR A CA 1
ATOM 7576 C C . THR A 1 970 ? -47.326 -25.001 -67.746 1.00 105.69 2235 THR A C 1
ATOM 7577 O O . THR A 1 970 ? -48.422 -24.690 -68.220 1.00 106.91 2235 THR A O 1
ATOM 7581 N N . GLN A 1 971 ? -46.970 -24.639 -66.509 1.00 95.12 2236 GLN A N 1
ATOM 7582 C CA . GLN A 1 971 ? -47.858 -23.764 -65.737 1.00 97.28 2236 GLN A CA 1
ATOM 7583 C C . GLN A 1 971 ? -47.480 -22.305 -66.030 1.00 98.33 2236 GLN A C 1
ATOM 7584 O O . GLN A 1 971 ? -46.975 -21.558 -65.200 1.00 97.07 2236 GLN A O 1
ATOM 7590 N N . LYS A 1 972 ? -47.716 -21.908 -67.280 1.00 100.31 2237 LYS A N 1
ATOM 7591 C CA . LYS A 1 972 ? -47.537 -20.531 -67.746 1.00 97.03 2237 LYS A CA 1
ATOM 7592 C C . LYS A 1 972 ? -46.111 -20.056 -67.729 1.00 91.03 2237 LYS A C 1
ATOM 7593 O O . LYS A 1 972 ? -45.873 -18.866 -67.912 1.00 79.16 2237 LYS A O 1
ATOM 7599 N N . GLU A 1 973 ? -45.164 -20.915 -67.391 1.00 94.14 2238 GLU A N 1
ATOM 7600 C CA . GLU A 1 973 ? -43.783 -20.546 -67.648 1.00 84.11 2238 GLU A CA 1
ATOM 7601 C C . GLU A 1 973 ? -43.603 -20.294 -69.136 1.00 78.88 2238 GLU A C 1
ATOM 7602 O O . GLU A 1 973 ? -42.779 -19.465 -69.543 1.00 70.56 2238 GLU A O 1
ATOM 7608 N N . LYS A 1 974 ? -44.395 -21.000 -69.953 1.00 84.55 2239 LYS A N 1
ATOM 7609 C CA . LYS A 1 974 ? -44.588 -20.804 -71.387 1.00 83.75 2239 LYS A CA 1
ATOM 7610 C C . LYS A 1 974 ? -44.106 -19.448 -71.876 1.00 78.19 2239 LYS A C 1
ATOM 7611 O O . LYS A 1 974 ? -43.131 -19.347 -72.629 1.00 75.23 2239 LYS A O 1
ATOM 7617 N N . ILE A 1 975 ? -44.797 -18.400 -71.433 1.00 73.08 2240 ILE A N 1
ATOM 7618 C CA . ILE A 1 975 ? -44.508 -17.047 -71.885 1.00 69.02 2240 ILE A CA 1
ATOM 7619 C C . ILE A 1 975 ? -43.260 -16.501 -71.203 1.00 70.10 2240 ILE A C 1
ATOM 7620 O O . ILE A 1 975 ? -42.462 -15.788 -71.823 1.00 64.78 2240 ILE A O 1
ATOM 7625 N N . LEU A 1 976 ? -43.064 -16.831 -69.923 1.00 70.00 2241 LEU A N 1
ATOM 7626 C CA . LEU A 1 976 ? -41.869 -16.384 -69.212 1.00 67.04 2241 LEU A CA 1
ATOM 7627 C C . LEU A 1 976 ? -40.613 -17.000 -69.814 1.00 69.41 2241 LEU A C 1
ATOM 7628 O O . LEU A 1 976 ? -39.614 -16.306 -70.043 1.00 66.13 2241 LEU A O 1
ATOM 7633 N N . ALA A 1 977 ? -40.643 -18.314 -70.055 1.00 70.03 2242 ALA A N 1
ATOM 7634 C CA . ALA A 1 977 ? -39.503 -18.987 -70.667 1.00 63.15 2242 ALA A CA 1
ATOM 7635 C C . ALA A 1 977 ? -39.211 -18.421 -72.041 1.00 54.56 2242 ALA A C 1
ATOM 7636 O O . ALA A 1 977 ? -38.046 -18.192 -72.386 1.00 47.62 2242 ALA A O 1
ATOM 7638 N N . SER A 1 978 ? -40.257 -18.222 -72.851 1.00 58.35 2243 SER A N 1
ATOM 7639 C CA . SER A 1 978 ? -40.073 -17.525 -74.114 1.00 59.30 2243 SER A CA 1
ATOM 7640 C C . SER A 1 978 ? -39.163 -16.328 -73.889 1.00 61.78 2243 SER A C 1
ATOM 7641 O O . SER A 1 978 ? -38.020 -16.332 -74.342 1.00 61.45 2243 SER A O 1
ATOM 7644 N N . ILE A 1 979 ? -39.573 -15.430 -72.989 1.00 61.70 2244 ILE A N 1
ATOM 7645 C CA . ILE A 1 979 ? -38.941 -14.121 -72.810 1.00 60.43 2244 ILE A CA 1
ATOM 7646 C C . ILE A 1 979 ? -37.493 -14.247 -72.345 1.00 55.60 2244 ILE A C 1
ATOM 7647 O O . ILE A 1 979 ? -36.602 -13.563 -72.866 1.00 55.16 2244 ILE A O 1
ATOM 7652 N N . TRP A 1 980 ? -37.245 -15.059 -71.313 1.00 47.55 2245 TRP A N 1
ATOM 7653 C CA . TRP A 1 980 ? -35.870 -15.311 -70.883 1.00 51.79 2245 TRP A CA 1
ATOM 7654 C C . TRP A 1 980 ? -35.012 -15.737 -72.060 1.00 56.72 2245 TRP A C 1
ATOM 7655 O O . TRP A 1 980 ? -33.888 -15.253 -72.247 1.00 52.75 2245 TRP A O 1
ATOM 7666 N N . GLN A 1 981 ? -35.551 -16.646 -72.873 1.00 61.01 2246 GLN A N 1
ATOM 7667 C CA . GLN A 1 981 ? -34.809 -17.153 -74.013 1.00 51.22 2246 GLN A CA 1
ATOM 7668 C C . GLN A 1 981 ? -34.424 -16.029 -74.969 1.00 50.46 2246 GLN A C 1
ATOM 7669 O O . GLN A 1 981 ? -33.329 -16.069 -75.530 1.00 53.99 2246 GLN A O 1
ATOM 7675 N N . ASP A 1 982 ? -35.283 -15.006 -75.189 1.00 53.56 2247 ASP A N 1
ATOM 7676 C CA . ASP A 1 982 ? -34.959 -14.172 -76.346 1.00 61.04 2247 ASP A CA 1
ATOM 7677 C C . ASP A 1 982 ? -33.880 -13.208 -75.906 1.00 59.42 2247 ASP A C 1
ATOM 7678 O O . ASP A 1 982 ? -32.992 -12.843 -76.682 1.00 50.78 2247 ASP A O 1
ATOM 7683 N N . ILE A 1 983 ? -34.000 -12.719 -74.667 1.00 57.99 2248 ILE A N 1
ATOM 7684 C CA . ILE A 1 983 ? -33.151 -11.643 -74.160 1.00 55.49 2248 ILE A CA 1
ATOM 7685 C C . ILE A 1 983 ? -31.808 -12.168 -73.664 1.00 45.18 2248 ILE A C 1
ATOM 7686 O O . ILE A 1 983 ? -30.828 -11.415 -73.641 1.00 47.69 2248 ILE A O 1
ATOM 7691 N N . LEU A 1 984 ? -31.730 -13.438 -73.256 1.00 49.42 2249 LEU A N 1
ATOM 7692 C CA . LEU A 1 984 ? -30.504 -13.976 -72.664 1.00 45.68 2249 LEU A CA 1
ATOM 7693 C C . LEU A 1 984 ? -29.695 -14.852 -73.616 1.00 43.67 2249 LEU A C 1
ATOM 7694 O O . LEU A 1 984 ? -28.631 -15.343 -73.224 1.00 38.46 2249 LEU A O 1
ATOM 7699 N N . SER A 1 985 ? -30.175 -15.066 -74.845 1.00 52.62 2250 SER A N 1
ATOM 7700 C CA . SER A 1 985 ? -29.455 -15.752 -75.920 1.00 51.56 2250 SER A CA 1
ATOM 7701 C C . SER A 1 985 ? -29.171 -17.221 -75.623 1.00 51.86 2250 SER A C 1
ATOM 7702 O O . SER A 1 985 ? -28.328 -17.832 -76.285 1.00 55.25 2250 SER A O 1
ATOM 7705 N N . ILE A 1 986 ? -29.859 -17.807 -74.654 1.00 55.57 2251 ILE A N 1
ATOM 7706 C CA . ILE A 1 986 ? -29.729 -19.222 -74.329 1.00 57.02 2251 ILE A CA 1
ATOM 7707 C C . ILE A 1 986 ? -30.895 -20.005 -74.918 1.00 56.46 2251 ILE A C 1
ATOM 7708 O O . ILE A 1 986 ? -32.016 -19.497 -75.059 1.00 59.51 2251 ILE A O 1
ATOM 7713 N N . LYS A 1 987 ? -30.611 -21.257 -75.293 1.00 55.59 2252 LYS A N 1
ATOM 7714 C CA . LYS A 1 987 ? -31.489 -22.087 -76.116 1.00 62.60 2252 LYS A CA 1
ATOM 7715 C C . LYS A 1 987 ? -32.886 -22.222 -75.526 1.00 66.49 2252 LYS A C 1
ATOM 7716 O O . LYS A 1 987 ? -33.858 -21.715 -76.095 1.00 64.16 2252 LYS A O 1
ATOM 7722 N N . GLN A 1 988 ? -33.001 -22.930 -74.405 1.00 67.16 2253 GLN A N 1
ATOM 7723 C CA . GLN A 1 988 ? -34.243 -22.952 -73.649 1.00 75.72 2253 GLN A CA 1
ATOM 7724 C C . GLN A 1 988 ? -33.916 -23.202 -72.186 1.00 76.87 2253 GLN A C 1
ATOM 7725 O O . GLN A 1 988 ? -32.870 -23.762 -71.848 1.00 76.53 2253 GLN A O 1
ATOM 7731 N N . VAL A 1 989 ? -34.829 -22.779 -71.317 1.00 73.23 2254 VAL A N 1
ATOM 7732 C CA . VAL A 1 989 ? -34.589 -22.771 -69.880 1.00 74.90 2254 VAL A CA 1
ATOM 7733 C C . VAL A 1 989 ? -35.297 -23.944 -69.220 1.00 80.40 2254 VAL A C 1
ATOM 7734 O O . VAL A 1 989 ? -36.322 -24.443 -69.702 1.00 83.68 2254 VAL A O 1
ATOM 7738 N N . SER A 1 990 ? -34.732 -24.386 -68.100 1.00 73.73 2255 SER A N 1
ATOM 7739 C CA . SER A 1 990 ? -35.376 -25.325 -67.196 1.00 80.23 2255 SER A CA 1
ATOM 7740 C C . SER A 1 990 ? -36.275 -24.566 -66.229 1.00 79.21 2255 SER A C 1
ATOM 7741 O O . SER A 1 990 ? -35.997 -23.420 -65.863 1.00 75.39 2255 SER A O 1
ATOM 7744 N N . ARG A 1 991 ? -37.355 -25.226 -65.801 1.00 79.42 2256 ARG A N 1
ATOM 7745 C CA . ARG A 1 991 ? -38.340 -24.559 -64.956 1.00 80.49 2256 ARG A CA 1
ATOM 7746 C C . ARG A 1 991 ? -37.806 -24.242 -63.562 1.00 74.32 2256 ARG A C 1
ATOM 7747 O O . ARG A 1 991 ? -38.331 -23.333 -62.910 1.00 73.63 2256 ARG A O 1
ATOM 7755 N N . TYR A 1 992 ? -36.782 -24.956 -63.091 1.00 77.70 2257 TYR A N 1
ATOM 7756 C CA . TYR A 1 992 ? -36.210 -24.714 -61.772 1.00 71.84 2257 TYR A CA 1
ATOM 7757 C C . TYR A 1 992 ? -34.897 -23.937 -61.837 1.00 70.52 2257 TYR A C 1
ATOM 7758 O O . TYR A 1 992 ? -34.108 -23.985 -60.887 1.00 63.52 2257 TYR A O 1
ATOM 7767 N N . ASP A 1 993 ? -34.652 -23.220 -62.932 1.00 71.28 2258 ASP A N 1
ATOM 7768 C CA . ASP A 1 993 ? -33.420 -22.464 -63.113 1.00 71.67 2258 ASP A CA 1
ATOM 7769 C C . ASP A 1 993 ? -33.534 -21.084 -62.476 1.00 70.85 2258 ASP A C 1
ATOM 7770 O O . ASP A 1 993 ? -34.623 -20.515 -62.373 1.00 68.46 2258 ASP A O 1
ATOM 7775 N N . ARG A 1 994 ? -32.391 -20.543 -62.065 1.00 66.72 2259 ARG A N 1
ATOM 7776 C CA . ARG A 1 994 ? -32.333 -19.256 -61.385 1.00 65.64 2259 ARG A CA 1
ATOM 7777 C C . ARG A 1 994 ? -31.900 -18.157 -62.349 1.00 64.96 2259 ARG A C 1
ATOM 7778 O O . ARG A 1 994 ? -31.059 -18.377 -63.226 1.00 67.79 2259 ARG A O 1
ATOM 7786 N N . PHE A 1 995 ? -32.475 -16.966 -62.163 1.00 62.17 2260 PHE A N 1
ATOM 7787 C CA . PHE A 1 995 ? -32.300 -15.876 -63.119 1.00 57.49 2260 PHE A CA 1
ATOM 7788 C C . PHE A 1 995 ? -30.855 -15.392 -63.163 1.00 55.24 2260 PHE A C 1
ATOM 7789 O O . PHE A 1 995 ? -30.270 -15.248 -64.242 1.00 48.30 2260 PHE A O 1
ATOM 7797 N N . PHE A 1 996 ? -30.265 -15.125 -61.997 1.00 56.07 2261 PHE A N 1
ATOM 7798 C CA . PHE A 1 996 ? -28.904 -14.607 -61.959 1.00 55.26 2261 PHE A CA 1
ATOM 7799 C C . PHE A 1 996 ? -27.878 -15.641 -62.401 1.00 55.82 2261 PHE A C 1
ATOM 7800 O O . PHE A 1 996 ? -26.791 -15.264 -62.851 1.00 63.19 2261 PHE A O 1
ATOM 7808 N N . GLU A 1 997 ? -28.199 -16.931 -62.290 1.00 60.77 2262 GLU A N 1
ATOM 7809 C CA . GLU A 1 997 ? -27.243 -17.970 -62.649 1.00 64.12 2262 GLU A CA 1
ATOM 7810 C C . GLU A 1 997 ? -27.169 -18.188 -64.155 1.00 58.04 2262 GLU A C 1
ATOM 7811 O O . GLU A 1 997 ? -26.143 -18.660 -64.656 1.00 55.42 2262 GLU A O 1
ATOM 7817 N N . VAL A 1 998 ? -28.230 -17.852 -64.888 1.00 55.57 2263 VAL A N 1
ATOM 7818 C CA . VAL A 1 998 ? -28.224 -17.971 -66.341 1.00 56.47 2263 VAL A CA 1
ATOM 7819 C C . VAL A 1 998 ? -27.819 -16.637 -66.957 1.00 54.73 2263 VAL A C 1
ATOM 7820 O O . VAL A 1 998 ? -27.971 -16.425 -68.165 1.00 56.46 2263 VAL A O 1
ATOM 7824 N N . GLY A 1 999 ? -27.303 -15.730 -66.131 1.00 51.12 2264 GLY A N 1
ATOM 7825 C CA . GLY A 1 999 ? -26.709 -14.508 -66.631 1.00 54.63 2264 GLY A CA 1
ATOM 7826 C C . GLY A 1 999 ? -27.612 -13.298 -66.682 1.00 49.41 2264 GLY A C 1
ATOM 7827 O O . GLY A 1 999 ? -27.422 -12.437 -67.549 1.00 46.15 2264 GLY A O 1
ATOM 7828 N N . GLY A 1 1000 ? -28.586 -13.197 -65.784 1.00 50.76 2265 GLY A N 1
ATOM 7829 C CA . GLY A 1 1000 ? -29.457 -12.041 -65.713 1.00 58.72 2265 GLY A CA 1
ATOM 7830 C C . GLY A 1 1000 ? -28.999 -11.062 -64.648 1.00 57.08 2265 GLY A C 1
ATOM 7831 O O . GLY A 1 1000 ? -28.421 -11.451 -63.635 1.00 51.38 2265 GLY A O 1
ATOM 7832 N N . ASP A 1 1001 ? -29.266 -9.778 -64.884 1.00 51.11 2266 ASP A N 1
ATOM 7833 C CA . ASP A 1 1001 ? -28.803 -8.727 -63.985 1.00 49.52 2266 ASP A CA 1
ATOM 7834 C C . ASP A 1 1001 ? -29.918 -7.700 -63.796 1.00 45.24 2266 ASP A C 1
ATOM 7835 O O . ASP A 1 1001 ? -31.053 -7.890 -64.243 1.00 42.29 2266 ASP A O 1
ATOM 7840 N N . SER A 1 1002 ? -29.578 -6.606 -63.108 1.00 45.14 2267 SER A N 1
ATOM 7841 C CA . SER A 1 1002 ? -30.556 -5.567 -62.804 1.00 38.50 2267 SER A CA 1
ATOM 7842 C C . SER A 1 1002 ? -31.083 -4.932 -64.079 1.00 39.04 2267 SER A C 1
ATOM 7843 O O . SER A 1 1002 ? -32.296 -4.774 -64.262 1.00 32.59 2267 SER A O 1
ATOM 7846 N N . ILE A 1 1003 ? -30.168 -4.567 -64.977 1.00 37.88 2268 ILE A N 1
ATOM 7847 C CA . ILE A 1 1003 ? -30.522 -3.935 -66.242 1.00 38.36 2268 ILE A CA 1
ATOM 7848 C C . ILE A 1 1003 ? -31.337 -4.866 -67.128 1.00 42.16 2268 ILE A C 1
ATOM 7849 O O . ILE A 1 1003 ? -32.226 -4.414 -67.860 1.00 37.22 2268 ILE A O 1
ATOM 7854 N N . ILE A 1 1004 ? -31.089 -6.173 -67.055 1.00 46.95 2269 ILE A N 1
ATOM 7855 C CA . ILE A 1 1004 ? -31.899 -7.097 -67.841 1.00 41.78 2269 ILE A CA 1
ATOM 7856 C C . ILE A 1 1004 ? -33.268 -7.296 -67.201 1.00 40.24 2269 ILE A C 1
ATOM 7857 O O . ILE A 1 1004 ? -34.255 -7.542 -67.905 1.00 39.85 2269 ILE A O 1
ATOM 7862 N N . SER A 1 1005 ? -33.363 -7.150 -65.875 1.00 44.63 2270 SER A N 1
ATOM 7863 C CA . SER A 1 1005 ? -34.640 -7.352 -65.195 1.00 44.33 2270 SER A CA 1
ATOM 7864 C C . SER A 1 1005 ? -35.726 -6.441 -65.760 1.00 45.38 2270 SER A C 1
ATOM 7865 O O . SER A 1 1005 ? -36.894 -6.841 -65.841 1.00 40.75 2270 SER A O 1
ATOM 7868 N N . ILE A 1 1006 ? -35.362 -5.218 -66.167 1.00 39.15 2271 ILE A N 1
ATOM 7869 C CA . ILE A 1 1006 ? -36.344 -4.297 -66.744 1.00 44.98 2271 ILE A CA 1
ATOM 7870 C C . ILE A 1 1006 ? -36.948 -4.891 -68.007 1.00 44.95 2271 ILE A C 1
ATOM 7871 O O . ILE A 1 1006 ? -38.153 -5.160 -68.077 1.00 42.80 2271 ILE A O 1
ATOM 7876 N N . GLN A 1 1007 ? -36.116 -5.081 -69.038 1.00 50.72 2272 GLN A N 1
ATOM 7877 C CA . GLN A 1 1007 ? -36.603 -5.676 -70.275 1.00 53.86 2272 GLN A CA 1
ATOM 7878 C C . GLN A 1 1007 ? -37.189 -7.076 -70.097 1.00 47.24 2272 GLN A C 1
ATOM 7879 O O . GLN A 1 1007 ? -37.851 -7.560 -71.023 1.00 50.71 2272 GLN A O 1
ATOM 7885 N N . VAL A 1 1008 ? -37.035 -7.715 -68.934 1.00 43.61 2273 VAL A N 1
ATOM 7886 C CA . VAL A 1 1008 ? -37.844 -8.900 -68.655 1.00 43.44 2273 VAL A CA 1
ATOM 7887 C C . VAL A 1 1008 ? -39.250 -8.495 -68.230 1.00 46.72 2273 VAL A C 1
ATOM 7888 O O . VAL A 1 1008 ? -40.244 -9.055 -68.705 1.00 45.27 2273 VAL A O 1
ATOM 7892 N N . VAL A 1 1009 ? -39.352 -7.511 -67.334 1.00 47.27 2274 VAL A N 1
ATOM 7893 C CA . VAL A 1 1009 ? -40.656 -6.987 -66.934 1.00 52.65 2274 VAL A CA 1
ATOM 7894 C C . VAL A 1 1009 ? -41.378 -6.383 -68.132 1.00 54.58 2274 VAL A C 1
ATOM 7895 O O . VAL A 1 1009 ? -42.596 -6.542 -68.290 1.00 51.40 2274 VAL A O 1
ATOM 7899 N N . ALA A 1 1010 ? -40.636 -5.697 -69.004 1.00 53.76 2275 ALA A N 1
ATOM 7900 C CA . ALA A 1 1010 ? -41.260 -4.963 -70.100 1.00 53.70 2275 ALA A CA 1
ATOM 7901 C C . ALA A 1 1010 ? -41.739 -5.900 -71.200 1.00 61.94 2275 ALA A C 1
ATOM 7902 O O . ALA A 1 1010 ? -42.859 -5.754 -71.704 1.00 63.68 2275 ALA A O 1
ATOM 7904 N N . ARG A 1 1011 ? -40.907 -6.862 -71.596 1.00 59.94 2276 ARG A N 1
ATOM 7905 C CA . ARG A 1 1011 ? -41.343 -7.821 -72.603 1.00 61.45 2276 ARG A CA 1
ATOM 7906 C C . ARG A 1 1011 ? -42.401 -8.768 -72.047 1.00 56.19 2276 ARG A C 1
ATOM 7907 O O . ARG A 1 1011 ? -43.169 -9.347 -72.823 1.00 56.88 2276 ARG A O 1
ATOM 7915 N N . ALA A 1 1012 ? -42.486 -8.906 -70.720 1.00 50.42 2277 ALA A N 1
ATOM 7916 C CA . ALA A 1 1012 ? -43.624 -9.581 -70.104 1.00 58.94 2277 ALA A CA 1
ATOM 7917 C C . ALA A 1 1012 ? -44.874 -8.716 -70.091 1.00 59.74 2277 ALA A C 1
ATOM 7918 O O . ALA A 1 1012 ? -45.974 -9.244 -69.901 1.00 54.34 2277 ALA A O 1
ATOM 7920 N N . ARG A 1 1013 ? -44.728 -7.406 -70.298 1.00 64.72 2278 ARG A N 1
ATOM 7921 C CA . ARG A 1 1013 ? -45.868 -6.499 -70.201 1.00 64.96 2278 ARG A CA 1
ATOM 7922 C C . ARG A 1 1013 ? -46.816 -6.680 -71.381 1.00 60.60 2278 ARG A C 1
ATOM 7923 O O . ARG A 1 1013 ? -47.995 -7.005 -71.199 1.00 61.04 2278 ARG A O 1
ATOM 7931 N N . GLN A 1 1014 ? -46.319 -6.482 -72.607 1.00 54.29 2279 GLN A N 1
ATOM 7932 C CA . GLN A 1 1014 ? -47.149 -6.734 -73.782 1.00 58.49 2279 GLN A CA 1
ATOM 7933 C C . GLN A 1 1014 ? -47.486 -8.206 -73.968 1.00 61.25 2279 GLN A C 1
ATOM 7934 O O . GLN A 1 1014 ? -48.337 -8.525 -74.805 1.00 64.06 2279 GLN A O 1
ATOM 7940 N N . ALA A 1 1015 ? -46.837 -9.103 -73.233 1.00 60.88 2280 ALA A N 1
ATOM 7941 C CA . ALA A 1 1015 ? -47.184 -10.515 -73.245 1.00 55.39 2280 ALA A CA 1
ATOM 7942 C C . ALA A 1 1015 ? -48.276 -10.852 -72.237 1.00 57.52 2280 ALA A C 1
ATOM 7943 O O . ALA A 1 1015 ? -48.595 -12.032 -72.056 1.00 52.00 2280 ALA A O 1
ATOM 7945 N N . GLY A 1 1016 ? -48.843 -9.845 -71.575 1.00 57.18 2281 GLY A N 1
ATOM 7946 C CA . GLY A 1 1016 ? -49.973 -10.035 -70.689 1.00 60.29 2281 GLY A CA 1
ATOM 7947 C C . GLY A 1 1016 ? -49.642 -10.252 -69.231 1.00 53.29 2281 GLY A C 1
ATOM 7948 O O . GLY A 1 1016 ? -50.540 -10.606 -68.459 1.00 54.53 2281 GLY A O 1
ATOM 7949 N N . LEU A 1 1017 ? -48.394 -10.045 -68.821 1.00 56.82 2282 LEU A N 1
ATOM 7950 C CA . LEU A 1 1017 ? -47.965 -10.338 -67.461 1.00 50.12 2282 LEU A CA 1
ATOM 7951 C C . LEU A 1 1017 ? -47.404 -9.091 -66.794 1.00 62.30 2282 LEU A C 1
ATOM 7952 O O . LEU A 1 1017 ? -46.727 -8.279 -67.433 1.00 55.06 2282 LEU A O 1
ATOM 7957 N N . LYS A 1 1018 ? -47.692 -8.948 -65.503 1.00 66.18 2283 LYS A N 1
ATOM 7958 C CA . LYS A 1 1018 ? -47.144 -7.881 -64.677 1.00 65.69 2283 LYS A CA 1
ATOM 7959 C C . LYS A 1 1018 ? -46.215 -8.502 -63.643 1.00 51.96 2283 LYS A C 1
ATOM 7960 O O . LYS A 1 1018 ? -46.641 -9.348 -62.849 1.00 49.83 2283 LYS A O 1
ATOM 7966 N N . ILE A 1 1019 ? -44.949 -8.092 -63.663 1.00 51.07 2284 ILE A N 1
ATOM 7967 C CA . ILE A 1 1019 ? -43.968 -8.524 -62.678 1.00 48.53 2284 ILE A CA 1
ATOM 7968 C C . ILE A 1 1019 ? -43.133 -7.322 -62.266 1.00 39.48 2284 ILE A C 1
ATOM 7969 O O . ILE A 1 1019 ? -43.008 -6.343 -63.007 1.00 42.56 2284 ILE A O 1
ATOM 7974 N N . THR A 1 1020 ? -42.576 -7.398 -61.075 1.00 39.64 2285 THR A N 1
ATOM 7975 C CA . THR A 1 1020 ? -41.683 -6.357 -60.603 1.00 41.42 2285 THR A CA 1
ATOM 7976 C C . THR A 1 1020 ? -40.241 -6.846 -60.636 1.00 40.55 2285 THR A C 1
ATOM 7977 O O . THR A 1 1020 ? -39.987 -8.052 -60.548 1.00 37.54 2285 THR A O 1
ATOM 7981 N N . PRO A 1 1021 ? -39.276 -5.936 -60.789 1.00 34.03 2286 PRO A N 1
ATOM 7982 C CA . PRO A 1 1021 ? -37.878 -6.327 -60.561 1.00 35.19 2286 PRO A CA 1
ATOM 7983 C C . PRO A 1 1021 ? -37.646 -6.876 -59.169 1.00 35.11 2286 PRO A C 1
ATOM 7984 O O . PRO A 1 1021 ? -36.750 -7.708 -58.982 1.00 47.42 2286 PRO A O 1
ATOM 7988 N N . LYS A 1 1022 ? -38.436 -6.442 -58.183 1.00 33.60 2287 LYS A N 1
ATOM 7989 C CA . LYS A 1 1022 ? -38.335 -7.015 -56.845 1.00 39.64 2287 LYS A CA 1
ATOM 7990 C C . LYS A 1 1022 ? -38.795 -8.468 -56.829 1.00 55.50 2287 LYS A C 1
ATOM 7991 O O . LYS A 1 1022 ? -38.225 -9.297 -56.109 1.00 51.72 2287 LYS A O 1
ATOM 7997 N N . GLN A 1 1023 ? -39.830 -8.794 -57.608 1.00 45.84 2288 GLN A N 1
ATOM 7998 C CA . GLN A 1 1023 ? -40.264 -10.183 -57.707 1.00 42.94 2288 GLN A CA 1
ATOM 7999 C C . GLN A 1 1023 ? -39.202 -11.050 -58.369 1.00 54.01 2288 GLN A C 1
ATOM 8000 O O . GLN A 1 1023 ? -39.101 -12.244 -58.065 1.00 57.07 2288 GLN A O 1
ATOM 8006 N N . ILE A 1 1024 ? -38.406 -10.469 -59.268 1.00 51.67 2289 ILE A N 1
ATOM 8007 C CA . ILE A 1 1024 ? -37.334 -11.221 -59.909 1.00 48.24 2289 ILE A CA 1
ATOM 8008 C C . ILE A 1 1024 ? -36.237 -11.549 -58.905 1.00 48.97 2289 ILE A C 1
ATOM 8009 O O . ILE A 1 1024 ? -35.689 -12.656 -58.902 1.00 43.11 2289 ILE A O 1
ATOM 8014 N N . PHE A 1 1025 ? -35.905 -10.599 -58.031 1.00 50.54 2290 PHE A N 1
ATOM 8015 C CA . PHE A 1 1025 ? -34.763 -10.772 -57.142 1.00 53.00 2290 PHE A CA 1
ATOM 8016 C C . PHE A 1 1025 ? -35.090 -11.615 -55.917 1.00 57.83 2290 PHE A C 1
ATOM 8017 O O . PHE A 1 1025 ? -34.168 -12.099 -55.252 1.00 59.24 2290 PHE A O 1
ATOM 8025 N N . GLU A 1 1026 ? -36.374 -11.804 -55.605 1.00 62.67 2291 GLU A N 1
ATOM 8026 C CA . GLU A 1 1026 ? -36.782 -12.660 -54.501 1.00 69.22 2291 GLU A CA 1
ATOM 8027 C C . GLU A 1 1026 ? -37.442 -13.954 -54.953 1.00 67.31 2291 GLU A C 1
ATOM 8028 O O . GLU A 1 1026 ? -37.499 -14.905 -54.167 1.00 64.35 2291 GLU A O 1
ATOM 8034 N N . TYR A 1 1027 ? -37.934 -14.015 -56.192 1.00 63.56 2292 TYR A N 1
ATOM 8035 C CA . TYR A 1 1027 ? -38.337 -15.259 -56.844 1.00 60.45 2292 TYR A CA 1
ATOM 8036 C C . TYR A 1 1027 ? -37.555 -15.387 -58.150 1.00 64.74 2292 TYR A C 1
ATOM 8037 O O . TYR A 1 1027 ? -38.119 -15.231 -59.242 1.00 56.09 2292 TYR A O 1
ATOM 8046 N N . PRO A 1 1028 ? -36.246 -15.665 -58.075 1.00 62.10 2293 PRO A N 1
ATOM 8047 C CA . PRO A 1 1028 ? -35.437 -15.711 -59.305 1.00 65.99 2293 PRO A CA 1
ATOM 8048 C C . PRO A 1 1028 ? -35.616 -16.981 -60.114 1.00 70.39 2293 PRO A C 1
ATOM 8049 O O . PRO A 1 1028 ? -35.365 -16.962 -61.328 1.00 69.17 2293 PRO A O 1
ATOM 8053 N N . THR A 1 1029 ? -36.024 -18.076 -59.480 1.00 69.99 2294 THR A N 1
ATOM 8054 C CA . THR A 1 1029 ? -36.434 -19.264 -60.212 1.00 70.22 2294 THR A CA 1
ATOM 8055 C C . THR A 1 1029 ? -37.622 -18.961 -61.120 1.00 67.28 2294 THR A C 1
ATOM 8056 O O . THR A 1 1029 ? -38.520 -18.186 -60.771 1.00 64.58 2294 THR A O 1
ATOM 8060 N N . LEU A 1 1030 ? -37.617 -19.581 -62.304 1.00 68.25 2295 LEU A N 1
ATOM 8061 C CA . LEU A 1 1030 ? -38.746 -19.453 -63.220 1.00 62.33 2295 LEU A CA 1
ATOM 8062 C C . LEU A 1 1030 ? -40.024 -20.023 -62.618 1.00 71.52 2295 LEU A C 1
ATOM 8063 O O . LEU A 1 1030 ? -41.127 -19.609 -62.994 1.00 71.31 2295 LEU A O 1
ATOM 8068 N N . ALA A 1 1031 ? -39.898 -20.968 -61.686 1.00 75.18 2296 ALA A N 1
ATOM 8069 C CA . ALA A 1 1031 ? -41.053 -21.602 -61.064 1.00 71.73 2296 ALA A CA 1
ATOM 8070 C C . ALA A 1 1031 ? -41.821 -20.622 -60.186 1.00 69.12 2296 ALA A C 1
ATOM 8071 O O . ALA A 1 1031 ? -42.957 -20.256 -60.504 1.00 70.84 2296 ALA A O 1
ATOM 8073 N N . GLU A 1 1032 ? -41.209 -20.190 -59.080 1.00 68.41 2297 GLU A N 1
ATOM 8074 C CA . GLU A 1 1032 ? -41.898 -19.312 -58.141 1.00 73.59 2297 GLU A CA 1
ATOM 8075 C C . GLU A 1 1032 ? -42.167 -17.928 -58.721 1.00 72.53 2297 GLU A C 1
ATOM 8076 O O . GLU A 1 1032 ? -43.068 -17.235 -58.236 1.00 68.87 2297 GLU A O 1
ATOM 8082 N N . LEU A 1 1033 ? -41.418 -17.513 -59.746 1.00 71.30 2298 LEU A N 1
ATOM 8083 C CA . LEU A 1 1033 ? -41.708 -16.240 -60.399 1.00 68.31 2298 LEU A CA 1
ATOM 8084 C C . LEU A 1 1033 ? -42.985 -16.312 -61.227 1.00 70.77 2298 LEU A C 1
ATOM 8085 O O . LEU A 1 1033 ? -43.687 -15.305 -61.371 1.00 75.13 2298 LEU A O 1
ATOM 8090 N N . ALA A 1 1034 ? -43.305 -17.489 -61.771 1.00 70.88 2299 ALA A N 1
ATOM 8091 C CA . ALA A 1 1034 ? -44.472 -17.611 -62.638 1.00 71.32 2299 ALA A CA 1
ATOM 8092 C C . ALA A 1 1034 ? -45.776 -17.509 -61.856 1.00 73.56 2299 ALA A C 1
ATOM 8093 O O . ALA A 1 1034 ? -46.776 -17.014 -62.388 1.00 70.11 2299 ALA A O 1
ATOM 8095 N N . THR A 1 1035 ? -45.788 -17.969 -60.603 1.00 71.42 2300 THR A N 1
ATOM 8096 C CA . THR A 1 1035 ? -47.009 -17.902 -59.806 1.00 73.25 2300 THR A CA 1
ATOM 8097 C C . THR A 1 1035 ? -47.315 -16.468 -59.390 1.00 75.44 2300 THR A C 1
ATOM 8098 O O . THR A 1 1035 ? -48.431 -15.976 -59.595 1.00 74.48 2300 THR A O 1
ATOM 8102 N N . VAL A 1 1036 ? -46.330 -15.776 -58.812 1.00 73.99 2301 VAL A N 1
ATOM 8103 C CA . VAL A 1 1036 ? -46.512 -14.393 -58.396 1.00 68.48 2301 VAL A CA 1
ATOM 8104 C C . VAL A 1 1036 ? -46.776 -13.461 -59.569 1.00 71.00 2301 VAL A C 1
ATOM 8105 O O . VAL A 1 1036 ? -47.122 -12.295 -59.357 1.00 78.58 2301 VAL A O 1
ATOM 8109 N N . ALA A 1 1037 ? -46.616 -13.941 -60.800 1.00 67.38 2302 ALA A N 1
ATOM 8110 C CA . ALA A 1 1037 ? -46.983 -13.157 -61.969 1.00 73.04 2302 ALA A CA 1
ATOM 8111 C C . ALA A 1 1037 ? -48.498 -12.990 -62.038 1.00 72.08 2302 ALA A C 1
ATOM 8112 O O . ALA A 1 1037 ? -49.260 -13.820 -61.536 1.00 72.58 2302 ALA A O 1
ATOM 8114 N N . ASP A 1 1038 ? -48.934 -11.900 -62.667 1.00 73.32 2303 ASP A N 1
ATOM 8115 C CA . ASP A 1 1038 ? -50.334 -11.500 -62.663 1.00 73.03 2303 ASP A CA 1
ATOM 8116 C C . ASP A 1 1038 ? -50.837 -11.324 -64.092 1.00 72.02 2303 ASP A C 1
ATOM 8117 O O . ASP A 1 1038 ? -50.059 -11.269 -65.048 1.00 72.49 2303 ASP A O 1
ATOM 8122 N N . TYR A 1 1039 ? -52.162 -11.232 -64.227 1.00 74.46 2304 TYR A N 1
ATOM 8123 C CA . TYR A 1 1039 ? -52.828 -11.040 -65.513 1.00 79.58 2304 TYR A CA 1
ATOM 8124 C C . TYR A 1 1039 ? -53.529 -9.696 -65.624 1.00 81.30 2304 TYR A C 1
ATOM 8125 O O . TYR A 1 1039 ? -53.326 -8.975 -66.607 1.00 85.22 2304 TYR A O 1
ATOM 8134 N N . SER A 1 1040 ? -54.364 -9.351 -64.640 1.00 79.55 2305 SER A N 1
ATOM 8135 C CA . SER A 1 1040 ? -55.041 -8.052 -64.574 1.00 78.88 2305 SER A CA 1
ATOM 8136 C C . SER A 1 1040 ? -56.001 -7.847 -65.746 1.00 88.09 2305 SER A C 1
ATOM 8137 O O . SER A 1 1040 ? -56.127 -6.742 -66.279 1.00 92.15 2305 SER A O 1
ATOM 8140 N N . THR A 1 1041 ? -56.687 -8.919 -66.141 1.00 88.13 2306 THR A N 1
ATOM 8141 C CA . THR A 1 1041 ? -57.734 -8.868 -67.165 1.00 85.48 2306 THR A CA 1
ATOM 8142 C C . THR A 1 1041 ? -57.266 -8.222 -68.470 1.00 81.64 2306 THR A C 1
ATOM 8143 O O . THR A 1 1041 ? -56.173 -8.504 -68.960 1.00 77.34 2306 THR A O 1
#

Foldseek 3Di:
DVVCVVDPPQFNDKFAADPVLLVQVLVLFQDLQRQAQWKKFKFKWFFADDQVLLQVLVQVLCQQAQLQQWAWDPFPDQHIMITRGNGDRAHEAEDEDQVDDPVVQVVVVVVVVVVVSSVADHRRDDDQKHWYKYHHDSGIIMIMIIGGNQSFDPLLVVLSVVSSVQSSVCVVPPDNDDDDHQDPDDPVVLVVVQVVLQPDVVLQVLLCVVCPPAFEAAFFFFAFAPDDDQVLKDWQDDDPLLQVLLCVLCVVLVHDSQLLLVLLVVLLQCQRFVFQWAWAWEWDQQFDPDPSSSSHGGRRIATDTQIGGPPKFFSSVSSVVSVVSPVSCPVSGSNHLPSSAFFQQRRHQEYEEEAEDADDNIPDTPRRDDMGHAHPHQWYWYWYQDHPSSGIITIIRHHSRGYYPVRVVFSSQLSNVSSVCCSPVRRDISVPDDSGDPVQCCVQFPVQFPFADDDDFDFLLVLLVVLCVVFVQFWAADEQPDTAGSLRLLLLLQLLLVVVVVVPDAFAAEEEEEEEFDSVRVSVLSSCVLRHYAYEYDYQVDQLVVVVLSCVQVVGQEYEYAPVCVVSHPVSVHHYCRPVVCVVVSVVGGSDRRPDPHGQQTFHYWQWDADPVGHTWTFGWGRQLLVLVLVLVPVVADCLLLQEAEQADGPSALLNSVRRSNSSSPRHYYHYDPHLVCLQVGDCVLRHQEYAEAQLSVVVCLVVVRRHLNHAEYHHEDDFHAPVRVQSQVVSVSHNWYKYFYDDVQQRHTFAMDRQDHVHDFGDFNHGGTHFKGWAFARPVRHGRGASHKGWIKMWGSRGTPATRPCVPVRPVQWDADPSDPDPVTTIGGPQWMWHANPVSTIHTQGGPPQQAQDRSRGGHAPPPRLADKDWDCDPVNHTWIEHEAEDDDDDDPVLCSQLVCVSVPRDRRRTDYYHHDHDAADDPSRDHDRVPDDDDDDPDDVCPVPADDDDLPLVQLQVQLCVSLVDDTDHQFDFQVVSPDHSSVLVSSQVSVVVVQWHDRVVLCVSVRGSNSSRVPIDRPD

InterPro domains:
  IPR000873 AMP-dependent synthetase/ligase domain [PF00501] (254-602)
  IPR000873 AMP-dependent synthetase/ligase domain [PF00501] (1737-2078)
  IPR001242 Condensation domain [PF00668] (35-234)
  IPR001242 Condensation domain [PF00668] (1280-1718)
  IPR001242 Condensation domain [PF00668] (2317-2771)
  IPR006162 Phosphopantetheine attachment site [PS00012] (1209-1224)
  IPR006162 Phosphopantetheine attachment site [PS00012] (2262-2277)
  IPR009081 Phosphopantetheine binding ACP domain [PF00550] (1188-1249)
  IPR009081 Phosphopantetheine binding ACP domain [PF00550] (2241-2300)
  IPR009081 Phosphopantetheine binding ACP domain [PS50075] (1179-1253)
  IPR009081 Phosphopantetheine binding ACP domain [PS50075] (2232-2306)
  IPR010060 Non-ribosomal peptide synthase [TIGR01720] (2636-2790)
  IPR010071 Amino acid adenylation domain [TIGR01733] (275-684)
  IPR010071 Amino acid adenylation domain [TIGR01733] (1758-2153)
  IPR013217 Methyltransferase type 12 [PF08242] (784-883)
  IPR020845 AMP-binding, conserved site [PS00455] (396-407)
  IPR020845 AMP-binding, conserved site [PS00455] (1879-1890)
  IPR023213 Chloramphenicol acetyltransferase-like domain superfamily [G3DSA:3.30.559.10] (1285-1646)
  IPR023213 Chloramphenicol acetyltransferase-like domain superfamily [G3DSA:3.30.559.10] (2306-2487)
  IPR025110 AMP-binding enzyme, C-terminal domain [PF13193] (668-713)

Nearest PDB structures (foldseek):
  8jbr-assembly1_A  TM=1.001E+00  e=0.000E+00  Microcystis aeruginosa PCC 7806
  2vsq-assembly1_A  TM=8.059E-01  e=8.732E-82  Bacillus subtilis
  4d4h-assembly1_A  TM=9.209E-01  e=1.969E-43  Planktothrix agardhii
  4d4g-assembly1_A  TM=7.989E-01  e=7.134E-47  Planktothrix agardhii
  7ywk-assembly2_B  TM=9.242E-01  e=2.020E-40  Brevibacillus parabrevis

Organism: Microcystis aeruginosa (strain PCC 7806) (NCBI:txid267872)

B-factor: mean 43.58, std 25.4, range [0.15, 137.09]

Solvent-accessible surface area: 45839 Å² total; per-residue (Å²): 147,131,35,144,132,112,31,57,142,93,9,104,43,8,9,19,7,6,19,51,0,8,15,6,1,12,53,4,35,53,69,60,80,34,8,26,12,6,4,1,8,8,16,17,25,105,2,90,89,17,71,98,12,8,60,45,0,2,42,57,3,3,87,53,5,37,6,3,12,1,2,2,5,7,35,86,50,167,71,7,20,0,14,0,19,140,99,20,114,2,103,12,26,82,64,91,10,77,145,53,66,94,93,82,11,55,87,38,4,47,72,32,4,78,153,4,14,87,132,61,14,79,30,88,110,23,28,3,3,62,10,16,9,6,49,9,32,140,54,42,10,5,7,0,2,1,2,5,26,0,1,0,2,44,76,0,7,37,30,2,29,74,36,2,56,68,21,8,29,77,68,44,127,88,131,86,75,109,42,80,115,53,43,111,35,39,5,73,69,5,4,44,61,11,90,158,17,32,137,21,102,106,8,77,82,28,6,91,105,53,16,120,105,7,21,1,7,44,16,25,85,54,24,104,13,114,146,48,114,38,96,32,48,63,129,2,85,23,61,62,124,4,0,77,16,0,40,104,10,2,136,159,40,62,15,78,33,50,2,0,0,0,0,0,0,0,18,0,1,11,17,8,22,28,48,48,22,1,6,0,0,12,32,17,83,4,21,33,147,73,95,68,7,82,113,6,3,0,2,0,34,11,17,2,0,3,50,11,100,6,82,20,2,36,0,37,71,0,0,82,51,0,47,54,13,36,139,73,8,103,87,83,38,22,14,2,37,37,71,28,32,132,27,37,65,49,2,12,18,4,0,0,30,26,54,74,75,201,159,47,88,6,79,92,88,79,108,23,59,100,96,22,36,15,34,52,27,11,0,11,0,24,0,24,43,65,70,163,51,51,57,2,68,1,33,0,20,9,23,0,83,115,2,0,37,159,6,0,111,31,4,4,25,3,0,66,55,0,1,62,7,3,20,67,96,17,145,83,125,2,17,78,31,66,4,5,19,110,119,9,53,106,57,8,34,118,100,13,15,120,25,132,53,161,46,103,119,13,0,3,6,77,37,2,31,60,14,8,159,129,29,35,104,37,45,0,1,20,16,85,137,88,94,5,37,0,115,82,0,10,66,78,0,1,35,4,0,53,19,0,30,173,111,52,2,150,74,68,24,29,1,0,0,8,1,80,17,50,6,54,3,1,3,0,1,0,0,1,0,0,6,3,1,0,4,0,2,1,4,19,84,61,94,72,104,104,10,46,47,7,10,124,30,9,126,7,54,6,1,0,2,22,52,136,18,39,146,42,19,53,130,32,134,27,94,52,6,39,9,98,76,43,75,143,52,7,66,132,22,42,61,122,62,24,107,74,132,24,51,16,58,13,3,0,3,0,3,12,33,72,25,94,126,52,140,38,23,0,0,4,2,23,0,37,1,0,6,11,2,1,14,11,0,92,112,43,5,47,89,100,5,2,26,0,0,0,0,5,23,14,3,22,108,17,28,3,1,0,1,5,5,0,0,1,2,35,24,7,41,0,0,6,5,84,52,7,70,50,0,64,92,21,59,6,13,138,66,0,17,0,0,0,7,34,5,32,1,0,37,73,3,40,137,119,162,12,12,15,128,60,0,76,0,0,0,0,11,70,64,76,9,29,25,94,21,0,46,118,0,28,151,54,153,44,4,99,24,0,11,11,5,25,23,25,22,10,1,6,1,3,0,0,52,17,83,2,72,164,44,50,165,46,80,10,13,14,1,91,8,8,8,18,2,43,0,11,8,0,23,66,82,82,39,24,9,4,19,6,2,29,1,30,0,5,0,0,28,69,6,16,0,98,40,2,27,107,47,93,138,45,19,70,104,48,12,28,96,14,78,42,42,155,115,133,123,22,56,0,12,64,19,33,15,29,0,77,15,62,69,82,2,38,0,18,69,30,20,122,35,94,73,21,54,119,52,94,0,25,81,39,16,32,48,16,40,62,50,65,42,12,21,57,61,124,26,113,162,176,108,45,114,16,0,6,0,24,68,44,153,134,114,131,81,82,55,20,57,37,36,38,108,15,30,119,138,38,53,92,30,30,14,14,44,16,45,23,95,37,152,96,67,35,44,93,63,40,43,130,97,47,108,97,147,9,59,79,25,148,110,119,66,83,104,92,143,121,112,60,33,103,40,95,71,90,0,103,57,0,0,57,6,0,47,96,42,23,109,62,198,111,2,7,64,137,47,40,0,67,121,40,48,4,43,22,34,29,0,9,14,0,13,1,59,0,115,152,39,39,11,139,5,34,4,54,41,0,49,31,55,8,4,0,15,38,0,10,89,38,12,71,125,100,182